Protein AF-A0A5D6Y2F9-F1 (afdb_monomer)

Mean predicted aligned error: 22.06 Å

Foldseek 3Di:
DDPLVVLLVLLVVPVDRALVNLLVSLVVLQVQCLDVVSVVVCLVPPLLSLVVSLVDPNQLVDLSSLLSSLVSLLSQLVPDLVSVLVSLVVPVLVSLLSLLVVLLVDADDPSSLSSNLSSLSNLLSNLVSVVPDPDDPDPPVVVSLLSLLLSLLSQLLDPRHDPVSNVSSLVSNLSSCPPPPVSVVSCVVNCNVVSDLVNDDDRCLSVLVSVLPDPDDDLVQDAQVNLLSLQLVLVVCLVPVNNAVSLVSSLSNLLPDDPVSLVRYDHDCCPRNVVSLLVSCVVPVVPLSSLLSSLQNVLVHLLPDPDQCVVVLSNLLSLLVVLLVCLVDPDPDDPSNVSSVSSLVSQCPHPCSVVSNVVSVCVSVVVSVVVVVVVDDDPDDDDDDDDDDDDDDDDDDDDDDDDDDDDDDDDDDDDDDDDDDDDDDDDDDDDDDDDDDDDDDDDDYDDDDDDDDDDDDDDDDDDDDDDDDDDDDDDDRDDFHDDDDPPDDDDDDDDDDDDDDDDDDDDDDDYDDDDDDDDDDDDDDDDDDDDDPDDDDDPDDDDPPDDPPDDQWDDDDPDDQDPPHDQDKDKTQNGFLAWWRDWDDPDPQEIETETDAQAPALHQPDKHKMKIAQHDDDPQFFDKHKYKDWAHQDQDFCLVVVFAWWKAKPCCCVPVVDGIDGFWDPWDKHFDPAFRDPPDPDPQPPPDDPDDDDDDPDDDDDDDPDGRTGMIIMTMGTHRDNNIMMIIILFDAQAVVNVVVLVVVLCVVCPVNCVQAKDKDFLDADPVRDGQIKIKGARNVFDPVLVQLAAEAEEEEALFQSFRLLLLLQSLLVCLCSDPDLLNLLLRSQHTYIYGNHLANQCSRVNGGADHNLNDRLQQCLVPDDCNSRVSSVSVVVVLVCSCLRHRHLAYEYEGEDGHDAFKEKEAADDPVGGLVLQLVLLVLLCPDPLSVQGYDSVPYYHDDDPSNCRGPQNSSCVPRVASHGIYMYHYSFWHCDDPTRVHGDDSVSSSSSNSSNSVSVLCSQVVDDVLSVVSSVCSPVSVDSSNVVSVVSCVVSPSDDPVSDDPDDDDDDDDDDDDDDDDDDDDDDDDDDDDDDDDDDDDDDDDDDDDDDDDDDDDDDDDDDD

pLDDT: mean 70.21, std 26.74, range [21.03, 98.88]

Solvent-accessible surface area (backbone atoms only — not comparable to full-atom values): 67274 Å² total; per-residue (Å²): 130,54,73,64,56,53,52,49,52,60,57,62,50,68,94,72,58,51,56,73,58,50,33,52,50,37,50,50,53,47,59,47,44,74,42,67,72,50,32,50,49,38,70,73,71,31,56,70,51,56,52,56,48,59,68,36,64,72,33,64,72,32,63,62,35,42,33,38,47,41,53,41,51,45,53,48,44,67,74,34,70,70,52,26,47,49,43,52,75,72,43,51,59,63,51,26,54,49,45,43,50,60,41,71,75,45,80,86,42,78,66,50,60,45,34,37,47,48,22,46,52,46,50,45,60,46,40,64,45,63,78,76,47,98,71,78,69,76,64,75,52,49,60,54,48,54,51,45,51,65,44,31,52,53,51,45,57,38,96,80,55,55,68,81,49,28,53,51,29,50,55,39,47,49,61,61,31,64,96,35,69,69,49,46,53,50,38,60,73,63,52,34,56,63,45,51,61,76,64,64,89,71,67,62,58,63,57,50,55,52,57,57,68,49,96,62,93,54,73,93,67,65,43,40,70,49,52,46,49,51,25,52,44,41,58,57,24,56,83,66,83,51,33,56,63,54,45,56,43,50,46,47,42,58,55,67,54,53,68,70,59,55,69,70,49,60,90,84,53,67,88,48,37,50,61,30,50,49,57,46,42,80,71,47,52,88,41,47,62,40,39,16,53,52,26,42,50,46,35,59,58,49,75,73,53,96,68,71,56,82,82,45,46,72,60,50,30,55,42,40,52,55,50,41,56,46,71,77,39,103,56,80,89,52,80,46,52,52,30,38,50,52,28,51,54,57,42,48,76,38,98,59,17,58,61,52,42,43,75,44,54,30,54,60,46,49,56,49,55,53,48,55,56,67,69,60,69,78,87,79,89,78,88,87,86,84,84,90,78,91,86,78,91,89,84,84,93,88,81,90,80,90,84,88,89,85,89,83,84,85,81,85,76,91,76,86,82,81,89,82,84,90,80,89,81,88,79,89,80,90,86,89,84,89,82,91,83,83,86,90,82,91,84,88,83,89,83,86,88,86,87,87,90,89,86,89,83,85,84,78,90,78,86,85,78,85,83,78,90,88,78,80,87,78,81,85,76,90,83,70,88,83,84,84,81,87,90,77,84,82,82,81,79,84,88,90,87,81,93,87,83,88,83,88,91,88,83,92,84,84,91,80,92,84,92,86,90,87,88,82,91,90,81,86,88,80,92,81,88,79,89,87,88,76,79,85,90,73,100,70,83,78,74,94,78,74,72,79,92,70,67,76,52,86,72,86,73,87,65,71,83,56,90,71,79,74,88,54,74,44,75,39,28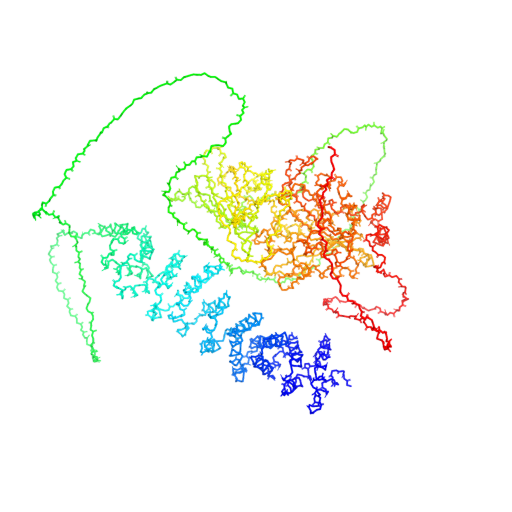,88,32,83,33,20,22,52,67,47,78,42,80,78,46,97,49,30,32,45,30,35,56,48,53,18,56,83,41,99,40,60,25,72,37,39,22,30,40,38,29,58,41,71,70,76,73,100,51,64,37,66,39,37,39,30,37,48,59,25,61,62,98,67,50,39,43,71,72,73,39,51,40,25,36,29,46,55,49,44,31,70,79,67,68,43,62,82,34,78,44,64,45,79,61,43,62,46,79,48,88,53,74,50,87,80,91,65,96,68,96,73,78,95,79,86,81,96,81,79,78,97,83,87,88,76,97,72,80,87,76,77,86,79,75,50,47,23,15,29,40,37,34,29,43,72,48,84,54,51,93,34,44,36,38,39,25,56,47,72,79,70,49,66,66,58,47,50,57,49,53,50,52,49,39,65,73,41,47,92,50,25,75,37,41,48,45,80,46,69,65,41,58,47,96,85,67,46,65,31,45,32,39,41,36,26,46,64,74,55,50,73,67,40,66,52,52,17,32,30,37,38,40,39,17,19,46,35,27,47,22,32,52,10,45,33,18,49,47,21,29,48,57,37,61,75,36,88,49,63,70,26,49,33,49,24,48,40,28,37,33,43,34,30,64,34,56,22,51,62,12,30,45,66,18,14,26,40,31,32,79,71,45,35,55,60,63,54,38,55,73,72,45,41,66,84,73,31,26,53,60,29,44,52,50,49,51,53,50,49,39,41,73,72,44,28,59,52,37,40,38,41,31,33,42,32,61,74,49,64,22,25,31,45,37,38,67,32,51,102,88,47,80,44,65,65,37,51,48,45,51,51,49,34,32,61,36,91,70,19,47,54,41,36,35,63,88,70,36,44,35,79,74,50,81,97,46,60,28,18,54,40,47,35,49,29,68,74,72,63,38,50,38,26,26,33,38,35,30,31,68,36,19,26,76,50,70,95,32,46,79,38,70,59,52,68,63,59,31,14,47,46,15,30,34,59,57,59,34,47,53,57,65,45,40,76,54,68,67,62,48,52,50,47,52,70,44,55,84,41,80,84,59,55,57,12,60,64,46,52,52,39,27,41,76,73,53,55,44,58,84,87,63,75,72,98,82,76,93,79,83,90,77,92,74,87,89,75,90,87,81,93,77,95,75,86,89,83,87,88,84,87,85,85,87,86,89,84,87,87,90,84,85,88,83,90,83,90,84,79,93,78,91,82,89,87,82,88,86,85,90,88,84,80,134

Sequence (1107 aa):
MSSVQVLLSGLQDATRCPVERATAVLEELRALCRHDERRSEVVRSGTDVLLALAARDAVVGDVDALSALLELLLALMLDGPATRARLVQQGVLSVALRALRGGCEQRPSKRRNRLVRLAIDVVDQWSRCVETAGNVVKSESGDQGNAAIGLLLRIAGAAQEDAGVVLHAVEVLGCVIERDASRIATVARADGVAVLLRLLQTSVFRLFVHISHNPVDMPLLVNSETIEGLLALYISAGSMGRSSVLSTDLVRILSSLSRSTIESLSLKDEGNSLPSMFLCLRNHYDNLCFASQVYALLTKYWKEQTKSVHSITGFVGIAVDLLCRCTSSSVSMCDEMVEIYNFVRTVLLSKDGVEVVLSCGGKVLFDHLQAQTATCKPFDSGSGADDEEADADVDGNDDGSDGDGSDVEDDVVDINLELEPLGDGNQETVCDDELELHDEAAAVLQSAHLGDRVKPSPPKTFAVKGWSTNVEFAQYEDREFYFQSPSGIKYPKHPSRSQMGFSDSGDRDDDAAVGLPGKAIPGEPKSHFENLATAPNSSGGPPQNAKPEAYPYYVPEKSGRSECGDDSLTFDSCFESGNLARAVRIGEWEYDLFLRRDFNTTGHMQWFYFAVSNVCARGNSAMKYRFNIVNLCKPDSLFNQGLQPVVYSVRDAYEKRGGWRRSGSEIYYFSNPFPRSTKHGTKAAASNNDTRADAALSGQSQPAPVTETYFTLTFTLAFTSTEDTYLVAHSYPYTLSDHAMHLERIASRLGRRASSVLRRSALCKTLSGKDCELLSISDFAASTQEQKARRAVVISSRVHPGEAQASWVLRGAIDFLVGDSVTARVMRRMFMFQIIPMLNPDGVYYGNSRCSLAACDLNRVWHNPSQTYHPTIFHVKELLRSESSLRGVVFFCDLHGHSRKKNVFVYGCDTKKRPNPRARAFAKIFSMQPTARSFISLPGCSFKVSKSKETTARVVVANELKLAWCFTLEASFCGGSFGALQGMHYNAQHMQQVGSSLCEALLPACVNDESGREKLSALVDDYHVNVAALVDSALRENGVVSDSSGGLGATLEPREVTVDSVSPRTYMLEADGDIRDRAALPRAKMSGKKLRNKKKKGKKKAPAHGP

Radius of gyration: 40.26 Å; Cα contacts (8 Å, |Δi|>4): 1424; chains: 1; bounding box: 116×127×133 Å

Secondary structure (DSSP, 8-state):
--HHHHHHHHHH-TTT--HHHHHHHHHHHHHHTTSHHHHHHHHHHTHHHHHHHHT-HHHHS-HHHHHHHHHHHHHHHHH-HHHHHHHHHTTTHHHHHHHHHHHHHSPP-TTHHHHHHHHHHHHHHHHHHHTS--S--TTHHHHHHHHHHHHHHHHHT-TTS-HHHHHHHHHHHHHHHTT-HHHHHHHHHTTHHHHHHHT-SSSHHHHHHHHTT-SS--TTT-SHHHHHHHHHHHHHHHTTT-HHHHHHHHHHHHHHS-HHHHHH-----HHHHHHHHHHHHHHHTT-HHHHHHHHHHHHHHHHT--S-GGGSHHHHHHHHHHHHHHHTTT-PPPHHHHHHHHHHHHHHTSTTHHHHHIIIIIHHHHHHHHHHHHHS----------------------------------------------------------------------------------------------------------PPP-----PPPP-----------------------------PPPP-------PPP---PPPTT---S--SS-------S-SS-----EEE--STT-B--EEEEEETTEEEEEPPPPTTSS------EEEEE-----TTSPEEEEEEEEEE--S--GGGGT---EEEEHHHHHHS----EE--EEEEEEEEEEEP------TTS--------S------PPPPP---EEEEEEEEEEE--TT--EEEESS----HHHHHHHHHHHHHHHGGGHHHHEEEEEEEE-TTS-EEEEEEES-SSS-HHHHHHPEEEEEEE-SSTT-THHHHHHHHHHHHHTS-SHHHHHHHHHEEEEEES-S-HHHHHTT-SS--TTSS-GGG-TTS--TTT-HHHHHHHHHHHHHHHHT-EEEEEEEEEETT--SEEEE---BTTB--HHHHHHHHHHTTSTTGGGTB-GGG-B-PPPGGGTTSHHHHHHHHH--SEEEEEEEESSBBSSGGGBTPBP-HHHHHHHHHHHHHTHHHHHS-SHHHHHHHHHTTT-TTS-HHHHHHHHHHHTTSS-TTS--------------------------------------------------------------

Structure (mmCIF, N/CA/C/O backbone):
data_AF-A0A5D6Y2F9-F1
#
_entry.id   AF-A0A5D6Y2F9-F1
#
loop_
_atom_site.group_PDB
_atom_site.id
_atom_site.type_symbol
_atom_site.label_atom_id
_atom_site.label_alt_id
_atom_site.label_comp_id
_atom_site.label_asym_id
_atom_site.label_entity_id
_atom_site.label_seq_id
_atom_site.pdbx_PDB_ins_code
_atom_site.Cartn_x
_atom_site.Cartn_y
_atom_site.Cartn_z
_atom_site.occupancy
_atom_site.B_iso_or_equiv
_atom_site.auth_seq_id
_atom_site.auth_comp_id
_atom_site.auth_asym_id
_atom_site.auth_atom_id
_atom_site.pdbx_PDB_model_num
ATOM 1 N N . MET A 1 1 ? -53.464 -14.377 10.190 1.00 47.25 1 MET A N 1
ATOM 2 C CA . MET A 1 1 ? -52.682 -14.194 8.949 1.00 47.25 1 MET A CA 1
ATOM 3 C C . MET A 1 1 ? -51.393 -13.483 9.310 1.00 47.25 1 MET A C 1
ATOM 5 O O . MET A 1 1 ? -51.421 -12.681 10.238 1.00 47.25 1 MET A O 1
ATOM 9 N N . SER A 1 2 ? -50.286 -13.782 8.639 1.00 60.28 2 SER A N 1
ATOM 10 C CA . SER A 1 2 ? -49.042 -13.017 8.789 1.00 60.28 2 SER A CA 1
ATOM 11 C C . SER A 1 2 ? -49.156 -11.637 8.131 1.00 60.28 2 SER A C 1
ATOM 13 O O . SER A 1 2 ? -49.991 -11.435 7.246 1.00 60.28 2 SER A O 1
ATOM 15 N N . SER A 1 3 ? -48.283 -10.695 8.504 1.00 78.50 3 SER A N 1
ATOM 16 C CA . SER A 1 3 ? -48.195 -9.391 7.827 1.00 78.50 3 SER A CA 1
ATOM 17 C C . SER A 1 3 ? -47.926 -9.555 6.325 1.00 78.50 3 SER A C 1
ATOM 19 O O . SER A 1 3 ? -48.533 -8.869 5.510 1.00 78.50 3 SER A O 1
ATOM 21 N N . VAL A 1 4 ? -47.099 -10.540 5.949 1.00 85.06 4 VAL A N 1
ATOM 22 C CA . VAL A 1 4 ? -46.815 -10.894 4.549 1.00 85.06 4 VAL A CA 1
ATOM 23 C C . VAL A 1 4 ? -48.075 -11.371 3.820 1.00 85.06 4 VAL A C 1
ATOM 25 O O . VAL A 1 4 ? -48.357 -10.874 2.735 1.00 85.06 4 VAL A O 1
ATOM 28 N N . GLN A 1 5 ? -48.873 -12.274 4.404 1.00 83.06 5 GLN A N 1
ATOM 29 C CA . GLN A 1 5 ? -50.139 -12.722 3.801 1.00 83.06 5 GLN A CA 1
ATOM 30 C C . GLN A 1 5 ? -51.125 -11.566 3.592 1.00 83.06 5 GLN A C 1
ATOM 32 O O . GLN A 1 5 ? -51.764 -11.493 2.545 1.00 83.06 5 GLN A O 1
ATOM 37 N N . VAL A 1 6 ? -51.236 -10.647 4.559 1.00 84.69 6 VAL A N 1
ATOM 38 C CA . VAL A 1 6 ? -52.109 -9.467 4.441 1.00 84.69 6 VAL A CA 1
ATOM 39 C C . VAL A 1 6 ? -51.646 -8.570 3.290 1.00 84.69 6 VAL A C 1
ATOM 41 O O . VAL A 1 6 ? -52.453 -8.233 2.424 1.00 84.69 6 VAL A O 1
ATOM 44 N N . LEU A 1 7 ? -50.352 -8.249 3.218 1.00 87.31 7 LEU A N 1
ATOM 45 C CA . LEU A 1 7 ? -49.782 -7.420 2.152 1.00 87.31 7 LEU A CA 1
ATOM 46 C C . LEU A 1 7 ? -49.916 -8.069 0.765 1.00 87.31 7 LEU A C 1
ATOM 48 O O . LEU A 1 7 ? -50.358 -7.408 -0.173 1.00 87.31 7 LEU A O 1
ATOM 52 N N . LEU A 1 8 ? -49.630 -9.370 0.640 1.00 86.81 8 LEU A N 1
ATOM 53 C CA . LEU A 1 8 ? -49.815 -10.117 -0.609 1.00 86.81 8 LEU A CA 1
ATOM 54 C C . LEU A 1 8 ? -51.289 -10.160 -1.039 1.00 86.81 8 LEU A C 1
ATOM 56 O O . LEU A 1 8 ? -51.577 -9.916 -2.208 1.00 86.81 8 LEU A O 1
ATOM 60 N N . SER A 1 9 ? -52.235 -10.369 -0.114 1.00 83.38 9 SER A N 1
ATOM 61 C CA . SER A 1 9 ? -53.672 -10.311 -0.434 1.00 83.38 9 SER A CA 1
ATOM 62 C C . SER A 1 9 ? -54.109 -8.920 -0.922 1.00 83.38 9 SER A C 1
ATOM 64 O O . SER A 1 9 ? -54.910 -8.804 -1.848 1.00 83.38 9 SER A O 1
ATOM 66 N N . GLY A 1 10 ? -53.493 -7.856 -0.391 1.00 79.69 10 GLY A N 1
ATOM 67 C CA . GLY A 1 10 ? -53.682 -6.475 -0.847 1.00 79.69 10 GLY A CA 1
ATOM 68 C C . GLY A 1 10 ? -53.092 -6.161 -2.232 1.00 79.69 10 GLY A C 1
ATOM 69 O O . GLY A 1 10 ? -53.429 -5.124 -2.808 1.00 79.69 10 GLY A O 1
ATOM 70 N N . LEU A 1 11 ? -52.246 -7.043 -2.779 1.00 81.38 11 LEU A N 1
ATOM 71 C CA . LEU A 1 11 ? -51.794 -7.015 -4.176 1.00 81.38 11 LEU A CA 1
ATOM 72 C C . LEU A 1 11 ? -52.630 -7.944 -5.078 1.00 81.38 11 LEU A C 1
ATOM 74 O O . LEU A 1 11 ? -52.820 -7.627 -6.251 1.00 81.38 11 LEU A O 1
ATOM 78 N N . GLN A 1 12 ? -53.147 -9.056 -4.539 1.00 74.75 12 GLN A N 1
ATOM 79 C CA . GLN A 1 12 ? -53.994 -10.021 -5.258 1.00 74.75 12 GLN A CA 1
ATOM 80 C C . GLN A 1 12 ? -55.373 -9.463 -5.650 1.00 74.75 12 GLN A C 1
ATOM 82 O O . GLN A 1 12 ? -55.932 -9.912 -6.649 1.00 74.75 12 GLN A O 1
ATOM 87 N N . ASP A 1 13 ? -55.915 -8.479 -4.920 1.00 69.94 13 ASP A N 1
ATOM 88 C CA . ASP A 1 13 ? -57.194 -7.809 -5.232 1.00 69.94 13 ASP A CA 1
ATOM 89 C C . ASP A 1 13 ? -57.047 -6.817 -6.419 1.00 69.94 13 ASP A C 1
ATOM 91 O O . ASP A 1 13 ? -57.173 -5.588 -6.325 1.00 69.94 13 ASP A O 1
ATOM 95 N N . ALA A 1 14 ? -56.660 -7.380 -7.568 1.00 52.47 14 ALA A N 1
ATOM 96 C CA . ALA A 1 14 ? -55.948 -6.700 -8.651 1.00 52.47 14 ALA A CA 1
ATOM 97 C C . ALA A 1 14 ? -56.777 -5.669 -9.440 1.00 52.47 14 ALA A C 1
ATOM 99 O O . ALA A 1 14 ? -56.212 -4.864 -10.188 1.00 52.47 14 ALA A O 1
ATOM 100 N N . THR A 1 15 ? -58.102 -5.654 -9.265 1.00 55.38 15 THR A N 1
ATOM 101 C CA . THR A 1 15 ? -58.998 -4.684 -9.921 1.00 55.38 15 THR A CA 1
ATOM 102 C C . THR A 1 15 ? -59.090 -3.346 -9.184 1.00 55.38 15 THR A C 1
ATOM 104 O O . THR A 1 15 ? -59.564 -2.373 -9.768 1.00 55.38 15 THR A O 1
ATOM 107 N N . ARG A 1 16 ? -58.651 -3.267 -7.915 1.00 59.53 16 ARG A N 1
ATOM 108 C CA . ARG A 1 16 ? -58.912 -2.103 -7.043 1.00 59.53 16 ARG A CA 1
ATOM 109 C C . ARG A 1 16 ? -57.697 -1.485 -6.357 1.00 59.53 16 ARG A C 1
ATOM 111 O O . ARG A 1 16 ? -57.831 -0.389 -5.822 1.00 59.53 16 ARG A O 1
ATOM 118 N N . CYS A 1 17 ? -56.529 -2.128 -6.360 1.00 69.12 17 CYS A N 1
ATOM 119 C CA . CYS A 1 17 ? -55.325 -1.566 -5.737 1.00 69.12 17 CYS A CA 1
ATOM 120 C C . CYS A 1 17 ? -54.669 -0.486 -6.638 1.00 69.12 17 CYS A C 1
ATOM 122 O O . CYS A 1 17 ? -54.209 -0.846 -7.734 1.00 69.12 17 CYS A O 1
ATOM 124 N N . PRO A 1 18 ? -54.618 0.807 -6.223 1.00 80.31 18 PRO A N 1
ATOM 125 C CA . PRO A 1 18 ? -53.967 1.885 -6.981 1.00 80.31 18 PRO A CA 1
ATOM 126 C C . PRO A 1 18 ? -52.449 1.706 -7.062 1.00 80.31 18 PRO A C 1
ATOM 128 O O . PRO A 1 18 ? -51.858 1.005 -6.237 1.00 80.31 18 PRO A O 1
ATOM 131 N N . VAL A 1 19 ? -51.807 2.367 -8.026 1.00 81.62 19 VAL A N 1
ATOM 132 C CA . VAL A 1 19 ? -50.365 2.215 -8.288 1.00 81.62 19 VAL A CA 1
ATOM 133 C C . VAL A 1 19 ? -49.535 2.686 -7.093 1.00 81.62 19 VAL A C 1
ATOM 135 O O . VAL A 1 19 ? -48.638 1.979 -6.655 1.00 81.62 19 VAL A O 1
ATOM 138 N N . GLU A 1 20 ? -49.902 3.811 -6.484 1.00 81.50 20 GLU A N 1
ATOM 139 C CA . GLU A 1 20 ? -49.237 4.386 -5.309 1.00 81.50 20 GLU A CA 1
ATOM 140 C C . GLU A 1 20 ? -49.296 3.438 -4.102 1.00 81.50 20 GLU A C 1
ATOM 142 O O . GLU A 1 20 ? -48.330 3.306 -3.349 1.00 81.50 20 GLU A O 1
ATOM 147 N N . ARG A 1 21 ? -50.426 2.734 -3.940 1.00 82.62 21 ARG A N 1
ATOM 148 C CA . ARG A 1 21 ? -50.607 1.724 -2.890 1.00 82.62 21 ARG A CA 1
ATOM 149 C C . ARG A 1 21 ? -49.807 0.459 -3.193 1.00 82.62 21 ARG A C 1
ATOM 151 O O . ARG A 1 21 ? -49.231 -0.110 -2.272 1.00 82.62 21 ARG A O 1
ATOM 158 N N . ALA A 1 22 ? -49.744 0.038 -4.457 1.00 83.88 22 ALA A N 1
ATOM 159 C CA . ALA A 1 22 ? -48.918 -1.089 -4.872 1.00 83.88 22 ALA A CA 1
ATOM 160 C C . ALA A 1 22 ? -47.425 -0.810 -4.621 1.00 83.88 22 ALA A C 1
ATOM 162 O O . ALA A 1 22 ? -46.757 -1.653 -4.032 1.00 83.88 22 ALA A O 1
ATOM 163 N N . THR A 1 23 ? -46.920 0.382 -4.964 1.00 86.81 23 THR A N 1
ATOM 164 C CA . THR A 1 23 ? -45.532 0.792 -4.681 1.00 86.81 23 THR A CA 1
ATOM 165 C C . THR A 1 23 ? -45.225 0.753 -3.184 1.00 86.81 23 THR A C 1
ATOM 167 O O . THR A 1 23 ? -44.251 0.120 -2.787 1.00 86.81 23 THR A O 1
ATOM 170 N N . ALA A 1 24 ? -46.083 1.339 -2.340 1.00 86.00 24 ALA A N 1
ATOM 171 C CA . ALA A 1 24 ? -45.890 1.320 -0.887 1.00 86.00 24 ALA A CA 1
ATOM 172 C C . ALA A 1 24 ? -45.865 -0.112 -0.311 1.00 86.00 24 ALA A C 1
ATOM 174 O O . ALA A 1 24 ? -45.008 -0.439 0.506 1.00 86.00 24 ALA A O 1
ATOM 175 N N . VAL A 1 25 ? -46.757 -0.994 -0.779 1.00 88.94 25 VAL A N 1
ATOM 176 C CA . VAL A 1 25 ? -46.797 -2.404 -0.350 1.00 88.94 25 VAL A CA 1
ATOM 177 C C . VAL A 1 25 ? -45.575 -3.193 -0.846 1.00 88.94 25 VAL A C 1
ATOM 179 O O . VAL A 1 25 ? -45.096 -4.076 -0.137 1.00 88.94 25 VAL A O 1
ATOM 182 N N . LEU A 1 26 ? -45.022 -2.872 -2.021 1.00 89.88 26 LEU A N 1
ATOM 183 C CA . LEU A 1 26 ? -43.768 -3.462 -2.510 1.00 89.88 26 LEU A CA 1
ATOM 184 C C . LEU A 1 26 ? -42.560 -3.036 -1.663 1.00 89.88 26 LEU A C 1
ATOM 186 O O . LEU A 1 26 ? -41.712 -3.873 -1.348 1.00 89.88 26 LEU A O 1
ATOM 190 N N . GLU A 1 27 ? -42.491 -1.766 -1.255 1.00 87.12 27 GLU A N 1
ATOM 191 C CA . GLU A 1 27 ? -41.458 -1.275 -0.333 1.00 87.12 27 GLU A CA 1
ATOM 192 C C . GLU A 1 27 ? -41.575 -1.927 1.057 1.00 87.12 27 GLU A C 1
ATOM 194 O O . GLU A 1 27 ? -40.562 -2.338 1.628 1.00 87.12 27 GLU A O 1
ATOM 199 N N . GLU A 1 28 ? -42.795 -2.107 1.574 1.00 89.12 28 GLU A N 1
ATOM 200 C CA . GLU A 1 28 ? -43.051 -2.778 2.856 1.00 89.12 28 GLU A CA 1
ATOM 201 C C . GLU A 1 28 ? -42.705 -4.278 2.810 1.00 89.12 28 GLU A C 1
ATOM 203 O O . GLU A 1 28 ? -41.994 -4.780 3.683 1.00 89.12 28 GLU A O 1
ATOM 208 N N . LEU A 1 29 ? -43.107 -4.996 1.752 1.00 89.31 29 LEU A N 1
ATOM 209 C CA . LEU A 1 29 ? -42.711 -6.393 1.528 1.00 89.31 29 LEU A CA 1
ATOM 210 C C . LEU A 1 29 ? -41.187 -6.540 1.428 1.00 89.31 29 LEU A C 1
ATOM 212 O O . LEU A 1 29 ? -40.617 -7.462 2.010 1.00 89.31 29 LEU A O 1
ATOM 216 N N . ARG A 1 30 ? -40.504 -5.608 0.754 1.00 86.88 30 ARG A N 1
ATOM 217 C CA . ARG A 1 30 ? -39.036 -5.578 0.682 1.00 86.88 30 ARG A CA 1
ATOM 218 C C . ARG A 1 30 ? -38.386 -5.328 2.045 1.00 86.88 30 ARG A C 1
ATOM 220 O O . ARG A 1 30 ? -37.353 -5.933 2.328 1.00 86.88 30 ARG A O 1
ATOM 227 N N . ALA A 1 31 ? -38.969 -4.476 2.889 1.00 85.25 31 ALA A N 1
ATOM 228 C CA . ALA A 1 31 ? -38.494 -4.273 4.256 1.00 85.25 31 ALA A CA 1
ATOM 229 C C . ALA A 1 31 ? -38.658 -5.548 5.105 1.00 85.25 31 ALA A C 1
ATOM 231 O O . ALA A 1 31 ? -37.717 -5.948 5.789 1.00 85.25 31 ALA A O 1
ATOM 232 N N . LEU A 1 32 ? -39.799 -6.239 4.995 1.00 85.56 32 LEU A N 1
ATOM 233 C CA . LEU A 1 32 ? -40.046 -7.515 5.679 1.00 85.56 32 LEU A CA 1
ATOM 234 C C . LEU A 1 32 ? -39.096 -8.633 5.216 1.00 85.56 32 LEU A C 1
ATOM 236 O O . LEU A 1 32 ? -38.643 -9.418 6.046 1.00 85.56 32 LEU A O 1
ATOM 240 N N . CYS A 1 33 ? -38.720 -8.667 3.933 1.00 84.25 33 CYS A N 1
ATOM 241 C CA . CYS A 1 33 ? -37.737 -9.605 3.368 1.00 84.25 33 CYS A CA 1
ATOM 242 C C . CYS A 1 33 ? -36.308 -9.482 3.943 1.00 84.25 33 CYS A C 1
ATOM 244 O O . CYS A 1 33 ? -35.433 -10.263 3.556 1.00 84.25 33 CYS A O 1
ATOM 246 N N . ARG A 1 34 ? -36.047 -8.557 4.880 1.00 81.12 34 ARG A N 1
ATOM 247 C CA . ARG A 1 34 ? -34.828 -8.582 5.708 1.00 81.12 34 ARG A CA 1
ATOM 248 C C . ARG A 1 34 ? -34.782 -9.792 6.643 1.00 81.12 34 ARG A C 1
ATOM 250 O O . ARG A 1 34 ? -33.698 -10.311 6.866 1.00 81.12 34 ARG A O 1
ATOM 257 N N . HIS A 1 35 ? -35.927 -10.272 7.131 1.00 83.81 35 HIS A N 1
ATOM 258 C CA . HIS A 1 35 ? -36.003 -11.446 8.004 1.00 83.81 35 HIS A CA 1
ATOM 259 C C . HIS A 1 35 ? -36.216 -12.724 7.182 1.00 83.81 35 HIS A C 1
ATOM 261 O O . HIS A 1 35 ? -37.152 -12.795 6.381 1.00 83.81 35 HIS A O 1
ATOM 267 N N . ASP A 1 36 ? -35.393 -13.748 7.407 1.00 78.25 36 ASP A N 1
ATOM 268 C CA . ASP A 1 36 ? -35.360 -14.961 6.575 1.00 78.25 36 ASP A CA 1
ATOM 269 C C . ASP A 1 36 ? -36.684 -15.748 6.579 1.00 78.25 36 ASP A C 1
ATOM 271 O O . ASP A 1 36 ? -37.114 -16.221 5.526 1.00 78.25 36 ASP A O 1
ATOM 275 N N . GLU A 1 37 ? -37.407 -15.811 7.707 1.00 82.06 37 GLU A N 1
ATOM 276 C CA . GLU A 1 37 ? -38.756 -16.406 7.759 1.00 82.06 37 GLU A CA 1
ATOM 277 C C . GLU A 1 37 ? -39.746 -15.685 6.829 1.00 82.06 37 GLU A C 1
ATOM 279 O O . GLU A 1 37 ? -40.529 -16.315 6.116 1.00 82.06 37 GLU A O 1
ATOM 284 N N . ARG A 1 38 ? -39.707 -14.346 6.814 1.00 84.88 38 ARG A N 1
ATOM 285 C CA . ARG A 1 38 ? -40.611 -13.509 6.009 1.00 84.88 38 ARG A CA 1
ATOM 286 C C . ARG A 1 38 ? -40.233 -13.535 4.539 1.00 84.88 38 ARG A C 1
ATOM 288 O O . ARG A 1 38 ? -41.122 -13.616 3.694 1.00 84.88 38 ARG A O 1
ATOM 295 N N . ARG A 1 39 ? -38.935 -13.550 4.230 1.00 85.69 39 ARG A N 1
ATOM 296 C CA . ARG A 1 39 ? -38.444 -13.762 2.865 1.00 85.69 39 ARG A CA 1
ATOM 297 C C . ARG A 1 39 ? -38.876 -15.135 2.346 1.00 85.69 39 ARG A C 1
ATOM 299 O O . ARG A 1 39 ? -39.470 -15.208 1.276 1.00 85.69 39 ARG A O 1
ATOM 306 N N . SER A 1 40 ? -38.710 -16.190 3.145 1.00 84.00 40 SER A N 1
ATOM 307 C CA . SER A 1 40 ? -39.185 -17.547 2.833 1.00 84.00 40 SER A CA 1
ATOM 308 C C . SER A 1 40 ? -40.701 -17.599 2.606 1.00 84.00 40 SER A C 1
ATOM 310 O O . SER A 1 40 ? -41.178 -18.271 1.692 1.00 84.00 40 SER A O 1
ATOM 312 N N . GLU A 1 41 ? -41.481 -16.851 3.391 1.00 84.75 41 GLU A N 1
ATOM 313 C CA . GLU A 1 41 ? -42.934 -16.740 3.234 1.00 84.75 41 GLU A CA 1
ATOM 314 C C . GLU A 1 41 ? -43.338 -16.069 1.903 1.00 84.75 41 GLU A C 1
ATOM 316 O O . GLU A 1 41 ? -44.264 -16.549 1.232 1.00 84.75 41 GLU A O 1
ATOM 321 N N . VAL A 1 42 ? -42.602 -15.032 1.477 1.00 87.25 42 VAL A N 1
ATOM 322 C CA . VAL A 1 42 ? -42.740 -14.384 0.157 1.00 87.25 42 VAL A CA 1
ATOM 323 C C . VAL A 1 42 ? -42.293 -15.318 -0.978 1.00 87.25 42 VAL A C 1
ATOM 325 O O . VAL A 1 42 ? -43.013 -15.446 -1.964 1.00 87.25 42 VAL A O 1
ATOM 328 N N . VAL A 1 43 ? -41.182 -16.049 -0.835 1.00 84.38 43 VAL A N 1
ATOM 329 C CA . VAL A 1 43 ? -40.722 -17.056 -1.820 1.00 84.38 43 VAL A CA 1
ATOM 330 C C . VAL A 1 43 ? -41.725 -18.207 -1.988 1.00 84.38 43 VAL A C 1
ATOM 332 O O . VAL A 1 43 ? -41.849 -18.774 -3.076 1.00 84.38 43 VAL A O 1
ATOM 335 N N . ARG A 1 44 ? -42.450 -18.572 -0.923 1.00 83.12 44 ARG A N 1
ATOM 336 C CA . ARG A 1 44 ? -43.433 -19.669 -0.931 1.00 83.12 44 ARG A CA 1
ATOM 337 C C . ARG A 1 44 ? -44.825 -19.257 -1.431 1.00 83.12 44 ARG A C 1
ATOM 339 O O . ARG A 1 44 ? -45.568 -20.132 -1.859 1.00 83.12 44 ARG A O 1
ATOM 346 N N . SER A 1 45 ? -45.203 -17.978 -1.333 1.00 81.75 45 SER A N 1
ATOM 347 C CA . SER A 1 45 ? -46.606 -17.544 -1.543 1.00 81.75 45 SER A CA 1
ATOM 348 C C . SER A 1 45 ? -46.786 -16.265 -2.366 1.00 81.75 45 SER A C 1
ATOM 350 O O . SER A 1 45 ? -47.919 -15.891 -2.656 1.00 81.75 45 SER A O 1
ATOM 352 N N . GLY A 1 46 ? -45.704 -15.544 -2.664 1.00 83.81 46 GLY A N 1
ATOM 353 C CA . GLY A 1 46 ? -45.750 -14.190 -3.216 1.00 83.81 46 GLY A CA 1
ATOM 354 C C . GLY A 1 46 ? -45.174 -14.037 -4.620 1.00 83.81 46 GLY A C 1
ATOM 355 O O . GLY A 1 46 ? -45.496 -13.050 -5.270 1.00 83.81 46 GLY A O 1
ATOM 356 N N . THR A 1 47 ? -44.367 -14.976 -5.123 1.00 85.88 47 THR A N 1
ATOM 357 C CA . THR A 1 47 ? -43.720 -14.832 -6.443 1.00 85.88 47 THR A CA 1
ATOM 358 C C . THR A 1 47 ? -44.748 -14.712 -7.571 1.00 85.88 47 THR A C 1
ATOM 360 O O . THR A 1 47 ? -44.684 -13.762 -8.349 1.00 85.88 47 THR A O 1
ATOM 363 N N . ASP A 1 48 ? -45.768 -15.572 -7.574 1.00 85.94 48 ASP A N 1
ATOM 364 C CA . ASP A 1 48 ? -46.881 -15.532 -8.533 1.00 85.94 48 ASP A CA 1
ATOM 365 C C . ASP A 1 48 ? -47.652 -14.203 -8.459 1.00 85.94 48 ASP A C 1
ATOM 367 O O . ASP A 1 48 ? -48.031 -13.633 -9.479 1.00 85.94 48 ASP A O 1
ATOM 371 N N . VAL A 1 49 ? -47.837 -13.664 -7.246 1.00 87.31 49 VAL A N 1
ATOM 372 C CA . VAL A 1 49 ? -48.524 -12.383 -7.003 1.00 87.31 49 VAL A CA 1
ATOM 373 C C . VAL A 1 49 ? -47.711 -11.212 -7.546 1.00 87.31 49 VAL A C 1
ATOM 375 O O . VAL A 1 49 ? -48.267 -10.318 -8.178 1.00 87.31 49 VAL A O 1
ATOM 378 N N . LEU A 1 50 ? -46.394 -11.216 -7.332 1.00 89.19 50 LEU A N 1
ATOM 379 C CA . LEU A 1 50 ? -45.481 -10.185 -7.825 1.00 89.19 50 LEU A CA 1
ATOM 380 C C . LEU A 1 50 ? -45.380 -10.206 -9.358 1.00 89.19 50 LEU A C 1
ATOM 382 O O . LEU A 1 50 ? -45.331 -9.149 -9.984 1.00 89.19 50 LEU A O 1
ATOM 386 N N . LEU A 1 51 ? -45.408 -11.389 -9.974 1.00 86.44 51 LEU A N 1
ATOM 387 C CA . LEU A 1 51 ? -45.362 -11.548 -11.429 1.00 86.44 51 LEU A CA 1
ATOM 388 C C . LEU A 1 51 ? -46.718 -11.233 -12.092 1.00 86.44 51 LEU A C 1
ATOM 390 O O . LEU A 1 51 ? -46.746 -10.579 -13.134 1.00 86.44 51 LEU A O 1
ATOM 394 N N . ALA A 1 52 ? -47.843 -11.566 -11.452 1.00 84.38 52 ALA A N 1
ATOM 395 C CA . ALA A 1 52 ? -49.171 -11.112 -11.873 1.00 84.38 52 ALA A CA 1
ATOM 396 C C . ALA A 1 52 ? -49.338 -9.587 -11.719 1.00 84.38 52 ALA A C 1
ATOM 398 O O . ALA A 1 52 ? -49.881 -8.925 -12.603 1.00 84.38 52 ALA A O 1
ATOM 399 N N . LEU A 1 53 ? -48.804 -8.993 -10.643 1.00 85.75 53 LEU A N 1
ATOM 400 C CA . LEU A 1 53 ? -48.731 -7.539 -10.478 1.00 85.75 53 LEU A CA 1
ATOM 401 C C . LEU A 1 53 ? -47.893 -6.902 -11.598 1.00 85.75 53 LEU A C 1
ATOM 403 O O . LEU A 1 53 ? -48.302 -5.887 -12.163 1.00 85.75 53 LEU A O 1
ATOM 407 N N . ALA A 1 54 ? -46.773 -7.533 -11.970 1.00 83.44 54 ALA A N 1
ATOM 408 C CA . ALA A 1 54 ? -45.930 -7.111 -13.085 1.00 83.44 54 ALA A CA 1
ATOM 409 C C . ALA A 1 54 ? -46.641 -7.156 -14.446 1.00 83.44 54 ALA A C 1
ATOM 411 O O . ALA A 1 54 ? -46.153 -6.541 -15.391 1.00 83.44 54 ALA A O 1
ATOM 412 N N . ALA A 1 55 ? -47.746 -7.890 -14.598 1.00 81.62 55 ALA A N 1
ATOM 413 C CA . ALA A 1 55 ? -48.512 -7.963 -15.843 1.00 81.62 55 ALA A CA 1
ATOM 414 C C . ALA A 1 55 ? -49.495 -6.788 -16.037 1.00 81.62 55 ALA A C 1
ATOM 416 O O . ALA A 1 55 ? -50.058 -6.648 -17.118 1.00 81.62 55 ALA A O 1
ATOM 417 N N . ARG A 1 56 ? -49.704 -5.929 -15.026 1.00 81.38 56 ARG A N 1
ATOM 418 C CA . ARG A 1 56 ? -50.649 -4.797 -15.094 1.00 81.38 56 ARG A CA 1
ATOM 419 C C . ARG A 1 56 ? -50.004 -3.578 -15.759 1.00 81.38 56 ARG A C 1
ATOM 421 O O . ARG A 1 56 ? -49.062 -3.014 -15.203 1.00 81.38 56 ARG A O 1
ATOM 428 N N . ASP A 1 57 ? -50.573 -3.086 -16.860 1.00 76.44 57 ASP A N 1
ATOM 429 C CA . ASP A 1 57 ? -50.061 -1.905 -17.586 1.00 76.44 57 ASP A CA 1
ATOM 430 C C . ASP A 1 57 ? -49.894 -0.663 -16.697 1.00 76.44 57 ASP A C 1
ATOM 432 O O . ASP A 1 57 ? -48.920 0.070 -16.830 1.00 76.44 57 ASP A O 1
ATOM 436 N N . ALA A 1 58 ? -50.790 -0.458 -15.725 1.00 76.25 58 ALA A N 1
ATOM 437 C CA . ALA A 1 58 ? -50.695 0.646 -14.765 1.00 76.25 58 ALA A CA 1
ATOM 438 C C . ALA A 1 58 ? -49.455 0.565 -13.846 1.00 76.25 58 ALA A C 1
ATOM 440 O O . ALA A 1 58 ? -48.966 1.593 -13.391 1.00 76.25 58 ALA A O 1
ATOM 441 N N . VAL A 1 59 ? -48.938 -0.641 -13.579 1.00 77.94 59 VAL A N 1
ATOM 442 C CA . VAL A 1 59 ? -47.704 -0.866 -12.802 1.00 77.94 59 VAL A CA 1
ATOM 443 C C . VAL A 1 59 ? -46.476 -0.778 -13.708 1.00 77.94 59 VAL A C 1
ATOM 445 O O . VAL A 1 59 ? -45.464 -0.219 -13.306 1.00 77.94 59 VAL A O 1
ATOM 448 N N . VAL A 1 60 ? -46.568 -1.281 -14.945 1.00 72.38 60 VAL A N 1
ATOM 449 C CA . VAL A 1 60 ? -45.492 -1.189 -15.951 1.00 72.38 60 VAL A CA 1
ATOM 450 C C . VAL A 1 60 ? -45.263 0.260 -16.405 1.00 72.38 60 VAL A C 1
ATOM 452 O O . VAL A 1 60 ? -44.132 0.650 -16.687 1.00 72.38 60 VAL A O 1
ATOM 455 N N . GLY A 1 61 ? -46.328 1.064 -16.457 1.00 75.00 61 GLY A N 1
ATOM 456 C CA . GLY A 1 61 ? -46.295 2.470 -16.850 1.00 75.00 61 GLY A CA 1
ATOM 457 C C . GLY A 1 61 ? -45.708 3.420 -15.802 1.00 75.00 61 GLY A C 1
ATOM 458 O O . GLY A 1 61 ? -45.257 4.502 -16.182 1.00 75.00 61 GLY A O 1
ATOM 459 N N . ASP A 1 62 ? -45.661 3.042 -14.515 1.00 85.81 62 ASP A N 1
ATOM 460 C CA . ASP A 1 62 ? -44.968 3.839 -13.498 1.00 85.81 62 ASP A CA 1
ATOM 461 C C . ASP A 1 62 ? -43.570 3.306 -13.160 1.00 85.81 62 ASP A C 1
ATOM 463 O O . ASP A 1 62 ? -43.356 2.155 -12.779 1.00 85.81 62 ASP A O 1
ATOM 467 N N . VAL A 1 63 ? -42.600 4.213 -13.250 1.00 85.56 63 VAL A N 1
ATOM 468 C CA . VAL A 1 63 ? -41.175 3.903 -13.119 1.00 85.56 63 VAL A CA 1
ATOM 469 C C . VAL A 1 63 ? -40.777 3.570 -11.676 1.00 85.56 63 VAL A C 1
ATOM 471 O O . VAL A 1 63 ? -39.836 2.796 -11.503 1.00 85.56 63 VAL A O 1
ATOM 474 N N . ASP A 1 64 ? -41.459 4.087 -10.645 1.00 85.38 64 ASP A N 1
ATOM 475 C CA . ASP A 1 64 ? -41.134 3.739 -9.250 1.00 85.38 64 ASP A CA 1
ATOM 476 C C . ASP A 1 64 ? -41.809 2.427 -8.840 1.00 85.38 64 ASP A C 1
ATOM 478 O O . ASP A 1 64 ? -41.143 1.583 -8.244 1.00 85.38 64 ASP A O 1
ATOM 482 N N . ALA A 1 65 ? -43.068 2.202 -9.237 1.00 86.31 65 ALA A N 1
ATOM 483 C CA . ALA A 1 65 ? -43.758 0.926 -9.024 1.00 86.31 65 ALA A CA 1
ATOM 484 C C . ALA A 1 65 ? -42.980 -0.249 -9.644 1.00 86.31 65 ALA A C 1
ATOM 486 O O . ALA A 1 65 ? -42.679 -1.236 -8.965 1.00 86.31 65 ALA A O 1
ATOM 487 N N . LEU A 1 66 ? -42.570 -0.114 -10.911 1.00 89.25 66 LEU A N 1
ATOM 488 C CA . LEU A 1 66 ? -41.780 -1.129 -11.607 1.00 89.25 66 LEU A CA 1
ATOM 489 C C . LEU A 1 66 ? -40.346 -1.248 -11.053 1.00 89.25 66 LEU A C 1
ATOM 491 O O . LEU A 1 66 ? -39.799 -2.350 -11.017 1.00 89.25 66 LEU A O 1
ATOM 495 N N . SER A 1 67 ? -39.744 -0.155 -10.560 1.00 90.94 67 SER A N 1
ATOM 496 C CA . SER A 1 67 ? -38.432 -0.214 -9.893 1.00 90.94 67 SER A CA 1
ATOM 497 C C . SER A 1 67 ? -38.491 -0.948 -8.552 1.00 90.94 67 SER A C 1
ATOM 499 O O . SER A 1 67 ? -37.639 -1.794 -8.296 1.00 90.94 67 SER A O 1
ATOM 501 N N . ALA A 1 68 ? -39.482 -0.655 -7.702 1.00 89.31 68 ALA A N 1
ATOM 502 C CA . ALA A 1 68 ? -39.662 -1.321 -6.411 1.00 89.31 68 ALA A CA 1
ATOM 503 C C . ALA A 1 68 ? -39.928 -2.825 -6.594 1.00 89.31 68 ALA A C 1
ATOM 505 O O . ALA A 1 68 ? -39.384 -3.653 -5.861 1.00 89.31 68 ALA A O 1
ATOM 506 N N . LEU A 1 69 ? -40.700 -3.178 -7.628 1.00 91.81 69 LEU A N 1
ATOM 507 C CA . LEU A 1 69 ? -40.965 -4.557 -8.023 1.00 91.81 69 LEU A CA 1
ATOM 508 C C . LEU A 1 69 ? -39.695 -5.288 -8.484 1.00 91.81 69 LEU A C 1
ATOM 510 O O . LEU A 1 69 ? -39.424 -6.388 -8.004 1.00 91.81 69 LEU A O 1
ATOM 514 N N . LEU A 1 70 ? -38.884 -4.676 -9.355 1.00 93.44 70 LEU A N 1
ATOM 515 C CA . LEU A 1 70 ? -37.605 -5.254 -9.788 1.00 93.44 70 LEU A CA 1
ATOM 516 C C . LEU A 1 70 ? -36.594 -5.370 -8.639 1.00 93.44 70 LEU A C 1
ATOM 518 O O . LEU A 1 70 ? -35.901 -6.377 -8.559 1.00 93.44 70 LEU A O 1
ATOM 522 N N . GLU A 1 71 ? -36.532 -4.406 -7.717 1.00 92.19 71 GLU A N 1
ATOM 523 C CA . GLU A 1 71 ? -35.669 -4.501 -6.530 1.00 92.19 71 GLU A CA 1
ATOM 524 C C . GLU A 1 71 ? -36.067 -5.643 -5.588 1.00 92.19 71 GLU A C 1
ATOM 526 O O . GLU A 1 71 ? -35.190 -6.292 -5.016 1.00 92.19 71 GLU A O 1
ATOM 531 N N . LEU A 1 72 ? -37.369 -5.897 -5.423 1.00 92.31 72 LEU A N 1
ATOM 532 C CA . LEU A 1 72 ? -37.861 -7.030 -4.642 1.00 92.31 72 LEU A CA 1
ATOM 533 C C . LEU A 1 72 ? -37.562 -8.357 -5.355 1.00 92.31 72 LEU A C 1
ATOM 535 O O . LEU A 1 72 ? -36.993 -9.256 -4.743 1.00 92.31 72 LEU A O 1
ATOM 539 N N . LEU A 1 73 ? -37.865 -8.468 -6.652 1.00 92.25 73 LEU A N 1
ATOM 540 C CA . LEU A 1 73 ? -37.582 -9.670 -7.448 1.00 92.25 73 LEU A CA 1
ATOM 541 C C . LEU A 1 73 ? -36.078 -9.995 -7.484 1.00 92.25 73 LEU A C 1
ATOM 543 O O . LEU A 1 73 ? -35.702 -11.146 -7.268 1.00 92.25 73 LEU A O 1
ATOM 547 N N . LEU A 1 74 ? -35.214 -8.992 -7.669 1.00 92.50 74 LEU A N 1
ATOM 548 C CA . LEU A 1 74 ? -33.758 -9.156 -7.654 1.00 92.50 74 LEU A CA 1
ATOM 549 C C . LEU A 1 74 ? -33.247 -9.620 -6.281 1.00 92.50 74 LEU A C 1
ATOM 551 O O . LEU A 1 74 ? -32.420 -10.527 -6.217 1.00 92.50 74 LEU A O 1
ATOM 555 N N . ALA A 1 75 ? -33.773 -9.067 -5.181 1.00 88.25 75 ALA A N 1
ATOM 556 C CA . ALA A 1 75 ? -33.428 -9.524 -3.833 1.00 88.25 75 ALA A CA 1
ATOM 557 C C . ALA A 1 75 ? -33.803 -11.002 -3.606 1.00 88.25 75 ALA A C 1
ATOM 559 O O . ALA A 1 75 ? -33.022 -11.748 -3.020 1.00 88.25 75 ALA A O 1
ATOM 560 N N . LEU A 1 76 ? -34.950 -11.453 -4.128 1.00 89.62 76 LEU A N 1
ATOM 561 C CA . LEU A 1 76 ? -35.355 -12.863 -4.074 1.00 89.62 76 LEU A CA 1
ATOM 562 C C . LEU A 1 76 ? -34.499 -13.759 -4.997 1.00 89.62 76 LEU A C 1
ATOM 564 O O . LEU A 1 76 ? -34.196 -14.891 -4.638 1.00 89.62 76 LEU A O 1
ATOM 568 N N . MET A 1 77 ? -34.035 -13.270 -6.153 1.00 88.75 77 MET A N 1
ATOM 569 C CA . MET A 1 77 ? -33.091 -14.009 -7.015 1.00 88.75 77 MET A CA 1
ATOM 570 C C . MET A 1 77 ? -31.687 -14.154 -6.396 1.00 88.75 77 MET A C 1
ATOM 572 O O . MET A 1 77 ? -30.937 -15.059 -6.777 1.00 88.75 77 MET A O 1
ATOM 576 N N . LEU A 1 78 ? -31.314 -13.286 -5.454 1.00 85.50 78 LEU A N 1
ATOM 577 C CA . LEU A 1 78 ? -30.041 -13.346 -4.725 1.00 85.50 78 LEU A CA 1
ATOM 578 C C . LEU A 1 78 ? -30.085 -14.258 -3.484 1.00 85.50 78 LEU A C 1
ATOM 580 O O . LEU A 1 78 ? -29.029 -14.695 -3.041 1.00 85.50 78 LEU A O 1
ATOM 584 N N . ASP A 1 79 ? -31.276 -14.590 -2.979 1.00 83.06 79 ASP A N 1
ATOM 585 C CA . ASP A 1 79 ? -31.497 -15.439 -1.794 1.00 83.06 79 ASP A CA 1
ATOM 586 C C . ASP A 1 79 ? -30.963 -16.877 -1.956 1.00 83.06 79 ASP A C 1
ATOM 588 O O . ASP A 1 79 ? -30.410 -17.459 -1.026 1.00 83.06 79 ASP A O 1
ATOM 592 N N . GLY A 1 80 ? -31.063 -17.452 -3.160 1.00 80.50 80 GLY A N 1
ATOM 593 C CA . GLY A 1 80 ? -30.470 -18.757 -3.450 1.00 80.50 80 GLY A CA 1
ATOM 594 C C . GLY A 1 80 ? -30.766 -19.289 -4.856 1.00 80.50 80 GLY A C 1
ATOM 595 O O . GLY A 1 80 ? -31.709 -18.833 -5.512 1.00 80.50 80 GLY A O 1
ATOM 596 N N . PRO A 1 81 ? -29.996 -20.286 -5.338 1.00 76.44 81 PRO A N 1
ATOM 597 C CA . PRO A 1 81 ? -30.132 -20.816 -6.697 1.00 76.44 81 PRO A CA 1
ATOM 598 C C . PRO A 1 81 ? -31.500 -21.469 -6.951 1.00 76.44 81 PRO A C 1
ATOM 600 O O . PRO A 1 81 ? -32.049 -21.320 -8.037 1.00 76.44 81 PRO A O 1
ATOM 603 N N . ALA A 1 82 ? -32.104 -22.119 -5.949 1.00 79.69 82 ALA A N 1
ATOM 604 C CA . ALA A 1 82 ? -33.441 -22.707 -6.075 1.00 79.69 82 ALA A CA 1
ATOM 605 C C . ALA A 1 82 ? -34.548 -21.639 -6.216 1.00 79.69 82 ALA A C 1
ATOM 607 O O . ALA A 1 82 ? -35.445 -21.780 -7.050 1.00 79.69 82 ALA A O 1
ATOM 608 N N . THR A 1 83 ? -34.466 -20.547 -5.446 1.00 83.12 83 THR A N 1
ATOM 609 C CA . THR A 1 83 ? -35.380 -19.395 -5.546 1.00 83.12 83 THR A CA 1
ATOM 610 C C . THR A 1 83 ? -35.234 -18.698 -6.901 1.00 83.12 83 THR A C 1
ATOM 612 O O . THR A 1 83 ? -36.228 -18.391 -7.560 1.00 83.12 83 THR A O 1
ATOM 615 N N . ARG A 1 84 ? -33.991 -18.526 -7.366 1.00 85.62 84 ARG A N 1
ATOM 616 C CA . ARG A 1 84 ? -33.661 -17.977 -8.686 1.00 85.62 84 ARG A CA 1
ATOM 617 C C . ARG A 1 84 ? -34.213 -18.829 -9.827 1.00 85.62 84 ARG A C 1
ATOM 619 O O . ARG A 1 84 ? -34.893 -18.286 -10.692 1.00 85.62 84 ARG A O 1
ATOM 626 N N . ALA A 1 85 ? -33.988 -20.143 -9.799 1.00 80.50 85 ALA A N 1
ATOM 627 C CA . ALA A 1 85 ? -34.497 -21.073 -10.806 1.00 80.50 85 ALA A CA 1
ATOM 628 C C . ALA A 1 85 ? -36.028 -21.038 -10.894 1.00 80.50 85 ALA A C 1
ATOM 630 O O . ALA A 1 85 ? -36.569 -20.965 -11.996 1.00 80.50 85 ALA A O 1
ATOM 631 N N . ARG A 1 86 ? -36.722 -20.980 -9.747 1.00 81.81 86 ARG A N 1
ATOM 632 C CA . ARG A 1 86 ? -38.180 -20.799 -9.699 1.00 81.81 86 ARG A CA 1
ATOM 633 C C . ARG A 1 86 ? -38.613 -19.491 -10.364 1.00 81.81 86 ARG A C 1
ATOM 635 O O . ARG A 1 86 ? -39.468 -19.522 -11.237 1.00 81.81 86 ARG A O 1
ATOM 642 N N . LEU A 1 87 ? -38.012 -18.355 -10.003 1.00 85.19 87 LEU A N 1
ATOM 643 C CA . LEU A 1 87 ? -38.359 -17.052 -10.591 1.00 85.19 87 LEU A CA 1
ATOM 644 C C . LEU A 1 87 ? -38.069 -16.988 -12.101 1.00 85.19 87 LEU A C 1
ATOM 646 O O . LEU A 1 87 ? -38.842 -16.394 -12.852 1.00 85.19 87 LEU A O 1
ATOM 650 N N . VAL A 1 88 ? -36.997 -17.638 -12.563 1.00 83.69 88 VAL A N 1
ATOM 651 C CA . VAL A 1 88 ? -36.687 -17.785 -13.993 1.00 83.69 88 VAL A CA 1
ATOM 652 C C . VAL A 1 88 ? -37.738 -18.636 -14.711 1.00 83.69 88 VAL A C 1
ATOM 654 O O . VAL A 1 88 ? -38.251 -18.198 -15.737 1.00 83.69 88 VAL A O 1
ATOM 657 N N . GLN A 1 89 ? -38.119 -19.790 -14.155 1.00 81.12 89 GLN A N 1
ATOM 658 C CA . GLN A 1 89 ? -39.184 -20.649 -14.697 1.00 81.12 89 GLN A CA 1
ATOM 659 C C . GLN A 1 89 ? -40.562 -19.966 -14.691 1.00 81.12 89 GLN A C 1
ATOM 661 O O . GLN A 1 89 ? -41.357 -20.192 -15.594 1.00 81.12 89 GLN A O 1
ATOM 666 N N . GLN A 1 90 ? -40.830 -19.093 -13.716 1.00 82.50 90 GLN A N 1
ATOM 667 C CA . GLN A 1 90 ? -42.049 -18.278 -13.643 1.00 82.50 90 GLN A CA 1
ATOM 668 C C . GLN A 1 90 ? -42.000 -17.021 -14.540 1.00 82.50 90 GLN A C 1
ATOM 670 O O . GLN A 1 90 ? -42.924 -16.211 -14.525 1.00 82.50 90 GLN A O 1
ATOM 675 N N . GLY A 1 91 ? -40.946 -16.840 -15.347 1.00 84.25 91 GLY A N 1
ATOM 676 C CA . GLY A 1 91 ? -40.901 -15.809 -16.384 1.00 84.25 91 GLY A CA 1
ATOM 677 C C . GLY A 1 91 ? -40.479 -14.413 -15.914 1.00 84.25 91 GLY A C 1
ATOM 678 O O . GLY A 1 91 ? -40.846 -13.430 -16.561 1.00 84.25 91 GLY A O 1
ATOM 679 N N . VAL A 1 92 ? -39.682 -14.286 -14.841 1.00 88.44 92 VAL A N 1
ATOM 680 C CA . VAL A 1 92 ? -39.172 -12.984 -14.342 1.00 88.44 92 VAL A CA 1
ATOM 681 C C . VAL A 1 92 ? -38.455 -12.152 -15.421 1.00 88.44 92 VAL A C 1
ATOM 683 O O . VAL A 1 92 ? -38.553 -10.923 -15.429 1.00 88.44 92 VAL A O 1
ATOM 686 N N . LEU A 1 93 ? -37.813 -12.808 -16.397 1.00 88.88 93 LEU A N 1
ATOM 687 C CA . LEU A 1 93 ? -37.179 -12.153 -17.545 1.00 88.88 93 LEU A CA 1
ATOM 688 C C . LEU A 1 93 ? -38.176 -11.314 -18.366 1.00 88.88 93 LEU A C 1
ATOM 690 O O . LEU A 1 93 ? -37.826 -10.229 -18.825 1.00 88.88 93 LEU A O 1
ATOM 694 N N . SER A 1 94 ? -39.440 -11.736 -18.480 1.00 88.38 94 SER A N 1
ATOM 695 C CA . SER A 1 94 ? -40.487 -10.968 -19.171 1.00 88.38 94 SER A CA 1
ATOM 696 C C . SER A 1 94 ? -40.767 -9.605 -18.519 1.00 88.38 94 SER A C 1
ATOM 698 O O . SER A 1 94 ? -41.207 -8.674 -19.198 1.00 88.38 94 SER A O 1
ATOM 700 N N . VAL A 1 95 ? -40.509 -9.460 -17.213 1.00 89.50 95 VAL A N 1
ATOM 701 C CA . VAL A 1 95 ? -40.636 -8.192 -16.476 1.00 89.50 95 VAL A CA 1
ATOM 702 C C . VAL A 1 95 ? -39.465 -7.276 -16.822 1.00 89.50 95 VAL A C 1
ATOM 704 O O . VAL A 1 95 ? -39.676 -6.129 -17.219 1.00 89.50 95 VAL A O 1
ATOM 707 N N . ALA A 1 96 ? -38.239 -7.806 -16.765 1.00 92.00 96 ALA A N 1
ATOM 708 C CA . ALA A 1 96 ? -37.033 -7.078 -17.146 1.00 92.00 96 ALA A CA 1
ATOM 709 C C . ALA A 1 96 ? -37.083 -6.619 -18.614 1.00 92.00 96 ALA A C 1
ATOM 711 O O . ALA A 1 96 ? -36.872 -5.443 -18.892 1.00 92.00 96 ALA A O 1
ATOM 712 N N . LEU A 1 97 ? -37.465 -7.492 -19.552 1.00 91.50 97 LEU A N 1
ATOM 713 C CA . LEU A 1 97 ? -37.601 -7.152 -20.975 1.00 91.50 97 LEU A CA 1
ATOM 714 C C . LEU A 1 97 ? -38.585 -6.000 -21.229 1.00 91.50 97 LEU A C 1
ATOM 716 O O . LEU A 1 97 ? -38.342 -5.174 -22.110 1.00 91.50 97 LEU A O 1
ATOM 720 N N . ARG A 1 98 ? -39.681 -5.911 -20.465 1.00 87.88 98 ARG A N 1
ATOM 721 C CA . ARG A 1 98 ? -40.652 -4.809 -20.583 1.00 87.88 98 ARG A CA 1
ATOM 722 C C . ARG A 1 98 ? -40.123 -3.510 -19.972 1.00 87.88 98 ARG A C 1
ATOM 724 O O . ARG A 1 98 ? -40.254 -2.463 -20.602 1.00 87.88 98 ARG A O 1
ATOM 731 N N . ALA A 1 99 ? -39.427 -3.584 -18.836 1.00 89.50 99 ALA A N 1
ATOM 732 C CA . ALA A 1 99 ? -38.709 -2.445 -18.260 1.00 89.50 99 ALA A CA 1
ATOM 733 C C . ALA A 1 99 ? -37.603 -1.908 -19.195 1.00 89.50 99 ALA A C 1
ATOM 735 O O . ALA A 1 99 ? -37.449 -0.694 -19.328 1.00 89.50 99 ALA A O 1
ATOM 736 N N . LEU A 1 100 ? -36.877 -2.787 -19.898 1.00 90.88 100 LEU A N 1
ATOM 737 C CA . LEU A 1 100 ? -35.884 -2.400 -20.907 1.00 90.88 100 LEU A CA 1
ATOM 738 C C . LEU A 1 100 ? -36.533 -1.751 -22.140 1.00 90.88 100 LEU A C 1
ATOM 740 O O . LEU A 1 100 ? -36.024 -0.734 -22.604 1.00 90.88 100 LEU A O 1
ATOM 744 N N . ARG A 1 101 ? -37.661 -2.276 -22.648 1.00 89.25 101 ARG A N 1
ATOM 745 C CA . ARG A 1 101 ? -38.404 -1.677 -23.782 1.00 89.25 101 ARG A CA 1
ATOM 746 C C . ARG A 1 101 ? -38.890 -0.261 -23.464 1.00 89.25 101 ARG A C 1
ATOM 748 O O . ARG A 1 101 ? -38.455 0.680 -24.120 1.00 89.25 101 ARG A O 1
ATOM 755 N N . GLY A 1 102 ? -39.675 -0.093 -22.395 1.00 82.88 102 GLY A N 1
ATOM 756 C CA . GLY A 1 102 ? -40.126 1.234 -21.952 1.00 82.88 102 GLY A CA 1
ATOM 757 C C . GLY A 1 102 ? -38.961 2.158 -21.571 1.00 82.88 102 GLY A C 1
ATOM 758 O O . GLY A 1 102 ? -39.018 3.367 -21.785 1.00 82.88 102 GLY A O 1
ATOM 759 N N . GLY A 1 103 ? -37.854 1.589 -21.084 1.00 78.38 103 GLY A N 1
ATOM 760 C CA . GLY A 1 103 ? -36.594 2.297 -20.884 1.00 78.38 103 GLY A CA 1
ATOM 761 C C . GLY A 1 103 ? -35.988 2.844 -22.181 1.00 78.38 103 GLY A C 1
ATOM 762 O O . GLY A 1 103 ? -35.544 3.990 -22.188 1.00 78.38 103 GLY A O 1
ATOM 763 N N . CYS A 1 104 ? -35.977 2.081 -23.277 1.00 77.31 104 CYS A N 1
ATOM 764 C CA . CYS A 1 104 ? -35.455 2.522 -24.580 1.00 77.31 104 CYS A CA 1
ATOM 765 C C . CYS A 1 104 ? -36.276 3.668 -25.197 1.00 77.31 104 CYS A C 1
ATOM 767 O O . CYS A 1 104 ? -35.722 4.517 -25.889 1.00 77.31 104 CYS A O 1
ATOM 769 N N . GLU A 1 105 ? -37.584 3.694 -24.948 1.00 76.56 105 GLU A N 1
ATOM 770 C CA . GLU A 1 105 ? -38.519 4.679 -25.512 1.00 76.56 105 GLU A CA 1
ATOM 771 C C . GLU A 1 105 ? -38.525 6.015 -24.740 1.00 76.56 105 GLU A C 1
ATOM 773 O O . GLU A 1 105 ? -38.894 7.061 -25.278 1.00 76.56 105 GLU A O 1
ATOM 778 N N . GLN A 1 106 ? -38.083 6.011 -23.477 1.00 76.75 106 GLN A N 1
ATOM 779 C CA . GLN A 1 106 ? -38.034 7.195 -22.616 1.00 76.75 106 GLN A CA 1
ATOM 780 C C . GLN A 1 106 ? -36.680 7.918 -22.663 1.00 76.75 106 GLN A C 1
ATOM 782 O O . GLN A 1 106 ? -35.614 7.304 -22.618 1.00 76.75 106 GLN A O 1
ATOM 787 N N . ARG A 1 107 ? -36.713 9.260 -22.641 1.00 77.19 107 ARG A N 1
ATOM 788 C CA . ARG A 1 107 ? -35.494 10.083 -22.542 1.00 77.19 107 ARG A CA 1
ATOM 789 C C . ARG A 1 107 ? -34.712 9.786 -21.243 1.00 77.19 107 ARG A C 1
ATOM 791 O O . ARG A 1 107 ? -35.339 9.626 -20.189 1.00 77.19 107 ARG A O 1
ATOM 798 N N . PRO A 1 108 ? -33.363 9.794 -21.276 1.00 80.56 108 PRO A N 1
ATOM 799 C CA . PRO A 1 108 ? -32.527 9.556 -20.100 1.00 80.56 108 PRO A CA 1
ATOM 800 C C . PRO A 1 108 ? -32.885 10.460 -18.915 1.00 80.56 108 PRO A C 1
ATOM 802 O O . PRO A 1 108 ? -32.990 11.681 -19.035 1.00 80.56 108 PRO A O 1
ATOM 805 N N . SER A 1 109 ? -33.061 9.856 -17.741 1.00 85.44 109 SER A N 1
ATOM 806 C CA . SER A 1 109 ? -33.356 10.563 -16.491 1.00 85.44 109 SER A CA 1
ATOM 807 C C . SER A 1 109 ? -32.928 9.719 -15.294 1.00 85.44 109 SER A C 1
ATOM 809 O O . SER A 1 109 ? -32.815 8.503 -15.402 1.00 85.44 109 SER A O 1
ATOM 811 N N . LYS A 1 110 ? -32.727 10.322 -14.114 1.00 79.38 110 LYS A N 1
ATOM 812 C CA . LYS A 1 110 ? -32.288 9.567 -12.922 1.00 79.38 110 LYS A CA 1
ATOM 813 C C . LYS A 1 110 ? -33.259 8.444 -12.515 1.00 79.38 110 LYS A C 1
ATOM 815 O O . LYS A 1 110 ? -32.796 7.395 -12.084 1.00 79.38 110 LYS A O 1
ATOM 820 N N . ARG A 1 111 ? -34.574 8.656 -12.679 1.00 83.44 111 ARG A N 1
ATOM 821 C CA . ARG A 1 111 ? -35.637 7.671 -12.386 1.00 83.44 111 ARG A CA 1
ATOM 822 C C . ARG A 1 111 ? -35.544 6.490 -13.366 1.00 83.44 111 ARG A C 1
ATOM 824 O O . ARG A 1 111 ? -35.356 5.350 -12.957 1.00 83.44 111 ARG A O 1
ATOM 831 N N . ARG A 1 112 ? -35.530 6.781 -14.672 1.00 89.31 112 ARG A N 1
ATOM 832 C CA . ARG A 1 112 ? -35.417 5.780 -15.748 1.00 89.31 112 ARG A CA 1
ATOM 833 C C . ARG A 1 112 ? -34.071 5.038 -15.736 1.00 89.31 112 ARG A C 1
ATOM 835 O O . ARG A 1 112 ? -34.042 3.826 -15.897 1.00 89.31 112 ARG A O 1
ATOM 842 N N . ASN A 1 113 ? -32.955 5.722 -15.486 1.00 88.88 113 ASN A N 1
ATOM 843 C CA . ASN A 1 113 ? -31.614 5.115 -15.467 1.00 88.88 113 ASN A CA 1
ATOM 844 C C . ASN A 1 113 ? -31.365 4.250 -14.213 1.00 88.88 113 ASN A C 1
ATOM 846 O O . ASN A 1 113 ? -30.363 3.535 -14.153 1.00 88.88 113 ASN A O 1
ATOM 850 N N . ARG A 1 114 ? -32.252 4.321 -13.209 1.00 88.88 114 ARG A N 1
ATOM 851 C CA . ARG A 1 114 ? -32.337 3.367 -12.095 1.00 88.88 114 ARG A CA 1
ATOM 852 C C . ARG A 1 114 ? -33.111 2.122 -12.530 1.00 88.88 114 ARG A C 1
ATOM 854 O O . ARG A 1 114 ? -32.569 1.028 -12.426 1.00 88.88 114 ARG A O 1
ATOM 861 N N . LEU A 1 115 ? -34.308 2.308 -13.097 1.00 91.25 115 LEU A N 1
ATOM 862 C CA . LEU A 1 115 ? -35.142 1.228 -13.641 1.00 91.25 115 LEU A CA 1
ATOM 863 C C . LEU A 1 115 ? -34.372 0.346 -14.639 1.00 91.25 115 LEU A C 1
ATOM 865 O O . LEU A 1 115 ? -34.373 -0.874 -14.513 1.00 91.25 115 LEU A O 1
ATOM 869 N N . VAL A 1 116 ? -33.678 0.958 -15.606 1.00 91.62 116 VAL A N 1
ATOM 870 C CA . VAL A 1 116 ? -32.934 0.220 -16.641 1.00 91.62 116 VAL A CA 1
ATOM 871 C C . VAL A 1 116 ? -31.766 -0.575 -16.050 1.00 91.62 116 VAL A C 1
ATOM 873 O O . VAL A 1 116 ? -31.561 -1.709 -16.464 1.00 91.62 116 VAL A O 1
ATOM 876 N N . ARG A 1 117 ? -31.043 -0.051 -15.046 1.00 91.69 117 ARG A N 1
ATOM 877 C CA . ARG A 1 117 ? -29.984 -0.820 -14.362 1.00 91.69 117 ARG A CA 1
ATOM 878 C C . ARG A 1 117 ? -30.553 -2.039 -13.637 1.00 91.69 117 ARG A C 1
ATOM 880 O O . ARG A 1 117 ? -30.082 -3.136 -13.891 1.00 91.69 117 ARG A O 1
ATOM 887 N N . LEU A 1 118 ? -31.628 -1.864 -12.867 1.00 93.31 118 LEU A N 1
ATOM 888 C CA . LEU A 1 118 ? -32.318 -2.963 -12.176 1.00 93.31 118 LEU A CA 1
ATOM 889 C C . LEU A 1 118 ? -32.830 -4.042 -13.145 1.00 93.31 118 LEU A C 1
ATOM 891 O O . LEU A 1 118 ? -32.788 -5.231 -12.840 1.00 93.31 118 LEU A O 1
ATOM 895 N N . ALA A 1 119 ? -33.295 -3.642 -14.330 1.00 94.12 119 ALA A N 1
ATOM 896 C CA . ALA A 1 119 ? -33.704 -4.579 -15.369 1.00 94.12 119 ALA A CA 1
ATOM 897 C C . ALA A 1 119 ? -32.507 -5.325 -15.994 1.00 94.12 119 ALA A C 1
ATOM 899 O O . ALA A 1 119 ? -32.612 -6.521 -16.251 1.00 94.12 119 ALA A O 1
ATOM 900 N N . ILE A 1 120 ? -31.362 -4.656 -16.186 1.00 93.81 120 ILE A N 1
ATOM 901 C CA . ILE A 1 120 ? -30.100 -5.291 -16.606 1.00 93.81 120 ILE A CA 1
ATOM 902 C C . ILE A 1 120 ? -29.599 -6.275 -15.526 1.00 93.81 120 ILE A C 1
ATOM 904 O O . ILE A 1 120 ? -29.211 -7.391 -15.863 1.00 93.81 120 ILE A O 1
ATOM 908 N N . ASP A 1 121 ? -29.686 -5.923 -14.239 1.00 92.88 121 ASP A N 1
ATOM 909 C CA . ASP A 1 121 ? -29.299 -6.795 -13.116 1.00 92.88 121 ASP A CA 1
ATOM 910 C C . ASP A 1 121 ? -30.124 -8.098 -13.087 1.00 92.88 121 ASP A C 1
ATOM 912 O O . ASP A 1 121 ? -29.592 -9.183 -12.852 1.00 92.88 121 ASP A O 1
ATOM 916 N N . VAL A 1 122 ? -31.428 -8.025 -13.384 1.00 91.94 122 VAL A N 1
ATOM 917 C CA . VAL A 1 122 ? -32.293 -9.215 -13.498 1.00 91.94 122 VAL A CA 1
ATOM 918 C C . VAL A 1 122 ? -31.943 -10.068 -14.728 1.00 91.94 122 VAL A C 1
ATOM 920 O O . VAL A 1 122 ? -32.053 -11.292 -14.659 1.00 91.94 122 VAL A O 1
ATOM 923 N N . VAL A 1 123 ? -31.470 -9.471 -15.829 1.00 91.50 123 VAL A N 1
ATOM 924 C CA . VAL A 1 123 ? -30.967 -10.217 -17.003 1.00 91.50 123 VAL A CA 1
ATOM 925 C C . VAL A 1 123 ? -29.649 -10.943 -16.686 1.00 91.50 123 VAL A C 1
ATOM 927 O O . VAL A 1 123 ? -29.485 -12.098 -17.076 1.00 91.50 123 VAL A O 1
ATOM 930 N N . ASP A 1 124 ? -28.747 -10.322 -15.925 1.00 89.38 124 ASP A N 1
ATOM 931 C CA . ASP A 1 124 ? -27.511 -10.949 -15.433 1.00 89.38 124 ASP A CA 1
ATOM 932 C C . ASP A 1 124 ? -27.788 -12.120 -14.474 1.00 89.38 124 ASP A C 1
ATOM 934 O O . ASP A 1 124 ? -27.218 -13.203 -14.613 1.00 89.38 124 ASP A O 1
ATOM 938 N N . GLN A 1 125 ? -28.713 -11.953 -13.524 1.00 87.38 125 GLN A N 1
ATOM 939 C CA . GLN A 1 125 ? -29.098 -13.056 -12.640 1.00 87.38 125 GLN A CA 1
ATOM 940 C C . GLN A 1 125 ? -29.913 -14.141 -13.369 1.00 87.38 125 GLN A C 1
ATOM 942 O O . GLN A 1 125 ? -29.917 -15.289 -12.923 1.00 87.38 125 GLN A O 1
ATOM 947 N N . TRP A 1 126 ? -30.561 -13.826 -14.498 1.00 88.25 126 TRP A N 1
ATOM 948 C CA . TRP A 1 126 ? -31.161 -14.826 -15.384 1.00 88.25 126 TRP A CA 1
ATOM 949 C C . TRP A 1 126 ? -30.104 -15.659 -16.121 1.00 88.25 126 TRP A C 1
ATOM 951 O O . TRP A 1 126 ? -30.207 -16.886 -16.093 1.00 88.25 126 TRP A O 1
ATOM 961 N N . SER A 1 127 ? -29.081 -15.050 -16.741 1.00 81.44 127 SER A N 1
ATOM 962 C CA . SER A 1 127 ? -28.112 -15.815 -17.547 1.00 81.44 127 SER A CA 1
ATOM 963 C C . SER A 1 127 ? -27.339 -16.826 -16.695 1.00 81.44 127 SER A C 1
ATOM 965 O O . SER A 1 127 ? -27.333 -18.015 -17.013 1.00 81.44 127 SER A O 1
ATOM 967 N N . ARG A 1 128 ? -26.854 -16.393 -15.523 1.00 78.25 128 ARG A N 1
ATOM 968 C CA . ARG A 1 128 ? -26.206 -17.237 -14.496 1.00 78.25 128 ARG A CA 1
ATOM 969 C C . ARG A 1 128 ? -27.100 -18.354 -13.941 1.00 78.25 128 ARG A C 1
ATOM 971 O O . ARG A 1 128 ? -26.629 -19.263 -13.262 1.00 78.25 128 ARG A O 1
ATOM 978 N N . CYS A 1 129 ? -28.415 -18.287 -14.153 1.00 72.75 129 CYS A N 1
ATOM 979 C CA . CYS A 1 129 ? -29.329 -19.342 -13.722 1.00 72.75 129 CYS A CA 1
ATOM 980 C C . CYS A 1 129 ? -29.349 -20.531 -14.695 1.00 72.75 129 CYS A C 1
ATOM 982 O O . CYS A 1 129 ? -29.578 -21.660 -14.263 1.00 72.75 129 CYS A O 1
ATOM 984 N N . VAL A 1 130 ? -29.085 -20.294 -15.985 1.00 58.59 130 VAL A N 1
ATOM 985 C CA . VAL A 1 130 ? -29.069 -21.335 -17.032 1.00 58.59 130 VAL A CA 1
ATOM 986 C C . VAL A 1 130 ? -27.925 -22.335 -16.806 1.00 58.59 130 VAL A C 1
ATOM 988 O O . VAL A 1 130 ? -28.048 -23.505 -17.151 1.00 58.59 130 VAL A O 1
ATOM 991 N N . GLU A 1 131 ? -26.845 -21.900 -16.156 1.00 53.12 131 GLU A N 1
ATOM 992 C CA . GLU A 1 131 ? -25.630 -22.688 -15.905 1.00 53.12 131 GLU A CA 1
ATOM 993 C C . GLU A 1 131 ? -25.784 -23.778 -14.828 1.00 53.12 131 GLU A C 1
ATOM 995 O O . GLU A 1 131 ? -24.997 -24.722 -14.787 1.00 53.12 131 GLU A O 1
ATOM 1000 N N . THR A 1 132 ? -26.765 -23.655 -13.923 1.00 47.31 132 THR A N 1
ATOM 1001 C CA . THR A 1 132 ? -26.826 -24.470 -12.685 1.00 47.31 132 THR A CA 1
ATOM 1002 C C . THR A 1 132 ? -27.842 -25.611 -12.713 1.00 47.31 132 THR A C 1
ATOM 1004 O O . THR A 1 132 ? -27.828 -26.462 -11.824 1.00 47.31 132 THR A O 1
ATOM 1007 N N . ALA A 1 133 ? -28.697 -25.674 -13.736 1.00 47.12 133 ALA A N 1
ATOM 1008 C CA . ALA A 1 133 ? -29.686 -26.732 -13.911 1.00 47.12 133 ALA A CA 1
ATOM 1009 C C . ALA A 1 133 ? -29.486 -27.419 -15.269 1.00 47.12 133 ALA A C 1
ATOM 1011 O O . ALA A 1 133 ? -29.921 -26.911 -16.298 1.00 47.12 133 ALA A O 1
ATOM 1012 N N . GLY A 1 134 ? -28.885 -28.616 -15.269 1.00 45.25 134 GLY A N 1
ATOM 1013 C CA . GLY A 1 134 ? -28.591 -29.393 -16.488 1.00 45.25 134 GLY A CA 1
ATOM 1014 C C . GLY A 1 134 ? -29.809 -29.811 -17.332 1.00 45.25 134 GLY A C 1
ATOM 1015 O O . GLY A 1 134 ? -29.638 -30.377 -18.408 1.00 45.25 134 GLY A O 1
ATOM 1016 N N . ASN A 1 135 ? -31.030 -29.505 -16.881 1.00 42.38 135 ASN A N 1
ATOM 1017 C CA . ASN A 1 135 ? -32.276 -29.732 -17.606 1.00 42.38 135 ASN A CA 1
ATOM 1018 C C . ASN A 1 135 ? -32.833 -28.430 -18.204 1.00 42.38 135 ASN A C 1
ATOM 1020 O O . ASN A 1 135 ? -33.655 -27.744 -17.603 1.00 42.38 135 ASN A O 1
ATOM 1024 N N . VAL A 1 136 ? -32.416 -28.158 -19.442 1.00 46.78 136 VAL A N 1
ATOM 1025 C CA . VAL A 1 136 ? -33.324 -27.895 -20.577 1.00 46.78 136 VAL A CA 1
ATOM 1026 C C . VAL A 1 136 ? -34.582 -27.061 -20.250 1.00 46.78 136 VAL A C 1
ATOM 1028 O O . VAL A 1 136 ? -35.677 -27.590 -20.091 1.00 46.78 136 VAL A O 1
ATOM 1031 N N . VAL A 1 137 ? -34.453 -25.731 -20.297 1.00 48.94 137 VAL A N 1
ATOM 1032 C CA . VAL A 1 137 ? -35.585 -24.793 -20.491 1.00 48.94 137 VAL A CA 1
ATOM 1033 C C . VAL A 1 137 ? -35.513 -24.244 -21.928 1.00 48.94 137 VAL A C 1
ATOM 1035 O O . VAL A 1 137 ? -35.303 -23.055 -22.149 1.00 48.94 137 VAL A O 1
ATOM 1038 N N . LYS A 1 138 ? -35.548 -25.138 -22.930 1.00 48.03 138 LYS A N 1
ATOM 1039 C CA . LYS A 1 138 ? -35.039 -24.857 -24.295 1.00 48.03 138 LYS A CA 1
ATOM 1040 C C . LYS A 1 138 ? -35.986 -24.152 -25.281 1.00 48.03 138 LYS A C 1
ATOM 1042 O O . LYS A 1 138 ? -35.507 -23.779 -26.344 1.00 48.03 138 LYS A O 1
ATOM 1047 N N . SER A 1 139 ? -37.271 -23.961 -24.977 1.00 46.00 139 SER A N 1
ATOM 1048 C CA . SER A 1 139 ? -38.203 -23.247 -25.871 1.00 46.00 139 SER A CA 1
ATOM 1049 C C . SER A 1 139 ? -38.255 -21.744 -25.565 1.00 46.00 139 SER A C 1
ATOM 1051 O O . SER A 1 139 ? -37.526 -20.959 -26.165 1.00 46.00 139 SER A O 1
ATOM 1053 N N . GLU A 1 140 ? -39.066 -21.326 -24.591 1.00 47.34 140 GLU A N 1
ATOM 1054 C CA . GLU A 1 140 ? -39.401 -19.908 -24.372 1.00 47.34 140 GLU A CA 1
ATOM 1055 C C . GLU A 1 140 ? -38.216 -19.033 -23.923 1.00 47.34 140 GLU A C 1
ATOM 1057 O O . GLU A 1 140 ? -38.219 -17.820 -24.141 1.00 47.34 140 GLU A O 1
ATOM 1062 N N . SER A 1 141 ? -37.179 -19.625 -23.316 1.00 57.38 141 SER A N 1
ATOM 1063 C CA . SER A 1 141 ? -36.005 -18.866 -22.860 1.00 57.38 141 SER A CA 1
ATOM 1064 C C . SER A 1 141 ? -35.101 -18.396 -24.006 1.00 57.38 141 SER A C 1
ATOM 1066 O O . SER A 1 141 ? -34.392 -17.402 -23.843 1.00 57.38 141 SER A O 1
ATOM 1068 N N . GLY A 1 142 ? -35.147 -19.063 -25.168 1.00 66.12 142 GLY A N 1
ATOM 1069 C CA . GLY A 1 142 ? -34.333 -18.721 -26.336 1.00 66.12 142 GLY A CA 1
ATOM 1070 C C . GLY A 1 142 ? -34.734 -17.375 -26.934 1.00 66.12 142 GLY A C 1
ATOM 1071 O O . GLY A 1 142 ? -33.911 -16.465 -27.031 1.00 66.12 142 GLY A O 1
ATOM 1072 N N . ASP A 1 143 ? -36.018 -17.205 -27.248 1.00 72.69 143 ASP A N 1
ATOM 1073 C CA . ASP A 1 143 ? -36.536 -15.963 -27.834 1.00 72.69 143 ASP A CA 1
ATOM 1074 C C . ASP A 1 143 ? -36.506 -14.793 -26.850 1.00 72.69 143 ASP A C 1
ATOM 1076 O O . ASP A 1 143 ? -36.181 -13.667 -27.234 1.00 72.69 143 ASP A O 1
ATOM 1080 N N . GLN A 1 144 ? -36.755 -15.043 -25.560 1.00 79.94 144 GLN A N 1
ATOM 1081 C CA . GLN A 1 144 ? -36.585 -14.019 -24.528 1.00 79.94 144 GLN A CA 1
ATOM 1082 C C . GLN A 1 144 ? -35.104 -13.625 -24.348 1.00 79.94 144 GLN A C 1
ATOM 1084 O O . GLN A 1 144 ? -34.809 -12.443 -24.167 1.00 79.94 144 GLN A O 1
ATOM 1089 N N . GLY A 1 145 ? -34.166 -14.569 -24.480 1.00 79.69 145 GLY A N 1
ATOM 1090 C CA . GLY A 1 145 ? -32.723 -14.303 -24.498 1.00 79.69 145 GLY A CA 1
ATOM 1091 C C . GLY A 1 145 ? -32.276 -13.499 -25.724 1.00 79.69 145 GLY A C 1
ATOM 1092 O O . GLY A 1 145 ? -31.582 -12.492 -25.584 1.00 79.69 145 GLY A O 1
ATOM 1093 N N . ASN A 1 146 ? -32.742 -13.869 -26.919 1.00 82.56 146 ASN A N 1
ATOM 1094 C CA . ASN A 1 146 ? -32.517 -13.111 -28.154 1.00 82.56 146 ASN A CA 1
ATOM 1095 C C . ASN A 1 146 ? -33.108 -11.688 -28.056 1.00 82.56 146 ASN A C 1
ATOM 1097 O O . ASN A 1 146 ? -32.471 -10.715 -28.464 1.00 82.56 146 ASN A O 1
ATOM 1101 N N . ALA A 1 147 ? -34.287 -11.536 -27.443 1.00 85.31 147 ALA A N 1
ATOM 1102 C CA . ALA A 1 147 ? -34.889 -10.233 -27.170 1.00 85.31 147 ALA A CA 1
ATOM 1103 C C . ALA A 1 147 ? -34.093 -9.410 -26.140 1.00 85.31 147 ALA A C 1
ATOM 1105 O O . ALA A 1 147 ? -34.024 -8.188 -26.282 1.00 85.31 147 ALA A O 1
ATOM 1106 N N . ALA A 1 148 ? -33.471 -10.047 -25.139 1.00 87.25 148 ALA A N 1
ATOM 1107 C CA . ALA A 1 148 ? -32.574 -9.379 -24.194 1.00 87.25 148 ALA A CA 1
ATOM 1108 C C . ALA A 1 148 ? -31.329 -8.845 -24.916 1.00 87.25 148 ALA A C 1
ATOM 1110 O O . ALA A 1 148 ? -31.036 -7.655 -24.819 1.00 87.25 148 ALA A O 1
ATOM 1111 N N . ILE A 1 149 ? -30.666 -9.681 -25.722 1.00 85.81 149 ILE A N 1
ATOM 1112 C CA . ILE A 1 149 ? -29.523 -9.300 -26.571 1.00 85.81 149 ILE A CA 1
ATOM 1113 C C . ILE A 1 149 ? -29.880 -8.097 -27.457 1.00 85.81 149 ILE A C 1
ATOM 1115 O O . ILE A 1 149 ? -29.197 -7.073 -27.427 1.00 85.81 149 ILE A O 1
ATOM 1119 N N . GLY A 1 150 ? -31.002 -8.175 -28.177 1.00 85.56 150 GLY A N 1
ATOM 1120 C CA . GLY A 1 150 ? -31.489 -7.108 -29.055 1.00 85.56 150 GLY A CA 1
ATOM 1121 C C . GLY A 1 150 ? -31.985 -5.842 -28.339 1.00 85.56 150 GLY A C 1
ATOM 1122 O O . GLY A 1 150 ? -32.295 -4.856 -29.009 1.00 85.56 150 GLY A O 1
ATOM 1123 N N . LEU A 1 151 ? -32.093 -5.834 -27.006 1.00 89.06 151 LEU A N 1
ATOM 1124 C CA . LEU A 1 151 ? -32.358 -4.634 -26.197 1.00 89.06 151 LEU A CA 1
ATOM 1125 C C . LEU A 1 151 ? -31.069 -4.082 -25.582 1.00 89.06 151 LEU A C 1
ATOM 1127 O O . LEU A 1 151 ? -30.845 -2.877 -25.656 1.00 89.06 151 LEU A O 1
ATOM 1131 N N . LEU A 1 152 ? -30.186 -4.943 -25.069 1.00 88.19 152 LEU A N 1
ATOM 1132 C CA . LEU A 1 152 ? -28.862 -4.556 -24.573 1.00 88.19 152 LEU A CA 1
ATOM 1133 C C . LEU A 1 152 ? -28.023 -3.895 -25.678 1.00 88.19 152 LEU A C 1
ATOM 1135 O O . LEU A 1 152 ? -27.448 -2.838 -25.440 1.00 88.19 152 LEU A O 1
ATOM 1139 N N . LEU A 1 153 ? -28.033 -4.436 -26.904 1.00 82.69 153 LEU A N 1
ATOM 1140 C CA . LEU A 1 153 ? -27.380 -3.819 -28.068 1.00 82.69 153 LEU A CA 1
ATOM 1141 C C . LEU A 1 153 ? -27.976 -2.448 -28.434 1.00 82.69 153 LEU A C 1
ATOM 1143 O O . LEU A 1 153 ? -27.231 -1.534 -28.782 1.00 82.69 153 LEU A O 1
ATOM 1147 N N . ARG A 1 154 ? -29.300 -2.264 -28.315 1.00 85.00 154 ARG A N 1
ATOM 1148 C CA . ARG A 1 154 ? -29.952 -0.964 -28.573 1.00 85.00 154 ARG A CA 1
ATOM 1149 C C . ARG A 1 154 ? -29.636 0.077 -27.501 1.00 85.00 154 ARG A C 1
ATOM 1151 O O . ARG A 1 154 ? -29.403 1.229 -27.848 1.00 85.00 154 ARG A O 1
ATOM 1158 N N . ILE A 1 155 ? -29.588 -0.322 -26.230 1.00 84.56 155 ILE A N 1
ATOM 1159 C CA . ILE A 1 155 ? -29.164 0.544 -25.118 1.00 84.56 155 ILE A CA 1
ATOM 1160 C C . ILE A 1 155 ? -27.687 0.918 -25.279 1.00 84.56 155 ILE A C 1
ATOM 1162 O O . ILE A 1 155 ? -27.331 2.084 -25.137 1.00 84.56 155 ILE A O 1
ATOM 1166 N N . ALA A 1 156 ? -26.836 -0.047 -25.635 1.00 78.75 156 ALA A N 1
ATOM 1167 C CA . ALA A 1 156 ? -25.421 0.188 -25.884 1.00 78.75 156 ALA A CA 1
ATOM 1168 C C . ALA A 1 156 ? -25.196 1.180 -27.039 1.00 78.75 156 ALA A C 1
ATOM 1170 O O . ALA A 1 156 ? -24.455 2.144 -26.880 1.00 78.75 156 ALA A O 1
ATOM 1171 N N . GLY A 1 157 ? -25.858 0.974 -28.183 1.00 71.94 157 GLY A N 1
ATOM 1172 C CA . GLY A 1 157 ? -25.713 1.806 -29.384 1.00 71.94 157 GLY A CA 1
ATOM 1173 C C . GLY A 1 157 ? -26.408 3.174 -29.344 1.00 71.94 157 GLY A C 1
ATOM 1174 O O . GLY A 1 157 ? -26.312 3.931 -30.311 1.00 71.94 157 GLY A O 1
ATOM 1175 N N . ALA A 1 158 ? -27.123 3.518 -28.270 1.00 78.56 158 ALA A N 1
ATOM 1176 C CA . ALA A 1 158 ? -27.878 4.764 -28.184 1.00 78.56 158 ALA A CA 1
ATOM 1177 C C . ALA A 1 158 ? -26.971 5.972 -27.866 1.00 78.56 158 ALA A C 1
ATOM 1179 O O . ALA A 1 158 ? -26.627 6.235 -26.717 1.00 78.56 158 ALA A O 1
ATOM 1180 N N . ALA A 1 159 ? -26.656 6.789 -28.877 1.00 64.88 159 ALA A N 1
ATOM 1181 C CA . ALA A 1 159 ? -25.737 7.941 -28.792 1.00 64.88 159 ALA A CA 1
ATOM 1182 C C . ALA A 1 159 ? -26.155 9.111 -27.857 1.00 64.88 159 ALA A C 1
ATOM 1184 O O . ALA A 1 159 ? -25.514 10.164 -27.846 1.00 64.88 159 ALA A O 1
ATOM 1185 N N . GLN A 1 160 ? -27.242 8.972 -27.095 1.00 73.88 160 GLN A N 1
ATOM 1186 C CA . GLN A 1 160 ? -27.694 9.921 -26.064 1.00 73.88 160 GLN A CA 1
ATOM 1187 C C . GLN A 1 160 ? -27.755 9.284 -24.661 1.00 73.88 160 GLN A C 1
ATOM 1189 O O . GLN A 1 160 ? -28.221 9.923 -23.720 1.00 73.88 160 GLN A O 1
ATOM 1194 N N . GLU A 1 161 ? -27.332 8.028 -24.515 1.00 80.19 161 GLU A N 1
ATOM 1195 C CA . GLU A 1 161 ? -27.493 7.233 -23.298 1.00 80.19 161 GLU A CA 1
ATOM 1196 C C . GLU A 1 161 ? -26.490 7.597 -22.183 1.00 80.19 161 GLU A C 1
ATOM 1198 O O . GLU A 1 161 ? -25.399 8.120 -22.411 1.00 80.19 161 GLU A O 1
ATOM 1203 N N . ASP A 1 162 ? -26.866 7.313 -20.937 1.00 79.50 162 ASP A N 1
ATOM 1204 C CA . ASP A 1 162 ? -26.011 7.447 -19.758 1.00 79.50 162 ASP A CA 1
ATOM 1205 C C . ASP A 1 162 ? -24.840 6.459 -19.837 1.00 79.50 162 ASP A C 1
ATOM 1207 O O . ASP A 1 162 ? -25.039 5.248 -19.902 1.00 79.50 162 ASP A O 1
ATOM 1211 N N . ALA A 1 163 ? -23.603 6.960 -19.804 1.00 67.44 163 ALA A N 1
ATOM 1212 C CA . ALA A 1 163 ? -22.405 6.132 -19.974 1.00 67.44 163 ALA A CA 1
ATOM 1213 C C . ALA A 1 163 ? -22.304 4.972 -18.959 1.00 67.44 163 ALA A C 1
ATOM 1215 O O . ALA A 1 163 ? -21.766 3.914 -19.277 1.00 67.44 163 ALA A O 1
ATOM 1216 N N . GLY A 1 164 ? -22.859 5.136 -17.752 1.00 64.88 164 GLY A N 1
ATOM 1217 C CA . GLY A 1 164 ? -22.924 4.076 -16.743 1.00 64.88 164 GLY A CA 1
ATOM 1218 C C . GLY A 1 164 ? -24.145 3.156 -16.870 1.00 64.88 164 GLY A C 1
ATOM 1219 O O . GLY A 1 164 ? -24.340 2.315 -15.994 1.00 64.88 164 GLY A O 1
ATOM 1220 N N . VAL A 1 165 ? -25.013 3.369 -17.861 1.00 79.19 165 VAL A N 1
ATOM 1221 C CA . VAL A 1 165 ? -26.040 2.427 -18.335 1.00 79.19 165 VAL A CA 1
ATOM 1222 C C . VAL A 1 165 ? -25.499 1.680 -19.556 1.00 79.19 165 VAL A C 1
ATOM 1224 O O . VAL A 1 165 ? -25.587 0.458 -19.578 1.00 79.19 165 VAL A O 1
ATOM 1227 N N . VAL A 1 166 ? -24.853 2.382 -20.501 1.00 75.06 166 VAL A N 1
ATOM 1228 C CA . VAL A 1 166 ? -24.141 1.783 -21.650 1.00 75.06 166 VAL A CA 1
ATOM 1229 C C . VAL A 1 166 ? -23.126 0.739 -21.183 1.00 75.06 166 VAL A C 1
ATOM 1231 O O . VAL A 1 166 ? -23.185 -0.405 -21.626 1.00 75.06 166 VAL A O 1
ATOM 1234 N N . LEU A 1 167 ? -22.228 1.100 -20.256 1.00 66.56 167 LEU A N 1
ATOM 1235 C CA . LEU A 1 167 ? -21.206 0.177 -19.750 1.00 66.56 167 LEU A CA 1
ATOM 1236 C C . LEU A 1 167 ? -21.835 -1.079 -19.126 1.00 66.56 167 LEU A C 1
ATOM 1238 O O . LEU A 1 167 ? -21.448 -2.190 -19.472 1.00 66.56 167 LEU A O 1
ATOM 1242 N N . HIS A 1 168 ? -22.850 -0.897 -18.276 1.00 77.12 168 HIS A N 1
ATOM 1243 C CA . HIS A 1 168 ? -23.547 -1.987 -17.582 1.00 77.12 168 HIS A CA 1
ATOM 1244 C C . HIS A 1 168 ? -24.278 -2.922 -18.555 1.00 77.12 168 HIS A C 1
ATOM 1246 O O . HIS A 1 168 ? -24.188 -4.142 -18.444 1.00 77.12 168 HIS A O 1
ATOM 1252 N N . ALA A 1 169 ? -24.947 -2.357 -19.566 1.00 82.25 169 ALA A N 1
ATOM 1253 C CA . ALA A 1 169 ? -25.624 -3.123 -20.607 1.00 82.25 169 ALA A CA 1
ATOM 1254 C C . ALA A 1 169 ? -24.644 -3.973 -21.432 1.00 82.25 169 ALA A C 1
ATOM 1256 O O . ALA A 1 169 ? -24.968 -5.104 -21.787 1.00 82.25 169 ALA A O 1
ATOM 1257 N N . VAL A 1 170 ? -23.442 -3.457 -21.713 1.00 74.31 170 VAL A N 1
ATOM 1258 C CA . VAL A 1 170 ? -22.413 -4.184 -22.472 1.00 74.31 170 VAL A CA 1
ATOM 1259 C C . VAL A 1 170 ? -21.677 -5.219 -21.610 1.00 74.31 170 VAL A C 1
ATOM 1261 O O . VAL A 1 170 ? -21.349 -6.294 -22.109 1.00 74.31 170 VAL A O 1
ATOM 1264 N N . GLU A 1 171 ? -21.452 -4.953 -20.320 1.00 72.00 171 GLU A N 1
ATOM 1265 C CA . GLU A 1 171 ? -20.897 -5.950 -19.392 1.00 72.00 171 GLU A CA 1
ATOM 1266 C C . GLU A 1 171 ? -21.828 -7.162 -19.254 1.00 72.00 171 GLU A C 1
ATOM 1268 O O . GLU A 1 171 ? -21.379 -8.298 -19.417 1.00 72.00 171 GLU A O 1
ATOM 1273 N N . VAL A 1 172 ? -23.130 -6.929 -19.053 1.00 80.31 172 VAL A N 1
ATOM 1274 C CA . VAL A 1 172 ? -24.132 -8.003 -18.958 1.00 80.31 172 VAL A CA 1
ATOM 1275 C C . VAL A 1 172 ? -24.412 -8.666 -20.306 1.00 80.31 172 VAL A C 1
ATOM 1277 O O . VAL A 1 172 ? -24.652 -9.870 -20.336 1.00 80.31 172 VAL A O 1
ATOM 1280 N N . LEU A 1 173 ? -24.301 -7.954 -21.435 1.00 81.06 173 LEU A N 1
ATOM 1281 C CA . LEU A 1 173 ? -24.347 -8.583 -22.761 1.00 81.06 173 LEU A CA 1
ATOM 1282 C C . LEU A 1 173 ? -23.270 -9.672 -22.899 1.00 81.06 173 LEU A C 1
ATOM 1284 O O . LEU A 1 173 ? -23.569 -10.740 -23.425 1.00 81.06 173 LEU A O 1
ATOM 1288 N N . GLY A 1 174 ? -22.065 -9.447 -22.360 1.00 70.25 174 GLY A N 1
ATOM 1289 C CA . GLY A 1 174 ? -21.024 -10.476 -22.262 1.00 70.25 174 GLY A CA 1
ATOM 1290 C C . GLY A 1 174 ? -21.484 -11.704 -21.466 1.00 70.25 174 GLY A C 1
ATOM 1291 O O . GLY A 1 174 ? -21.432 -12.820 -21.977 1.00 70.25 174 GLY A O 1
ATOM 1292 N N . CYS A 1 175 ? -22.028 -11.497 -20.263 1.00 72.19 175 CYS A N 1
ATOM 1293 C CA . CYS A 1 175 ? -22.567 -12.565 -19.406 1.00 72.19 175 CYS A CA 1
ATOM 1294 C C . CYS A 1 175 ? -23.808 -13.280 -19.983 1.00 72.19 175 CYS A C 1
ATOM 1296 O O . CYS A 1 175 ? -24.206 -14.326 -19.474 1.00 72.19 175 CYS A O 1
ATOM 1298 N N . VAL A 1 176 ? -24.473 -12.709 -20.993 1.00 75.62 176 VAL A N 1
ATOM 1299 C CA . VAL A 1 176 ? -25.646 -13.300 -21.661 1.00 75.62 176 VAL A CA 1
ATOM 1300 C C . VAL A 1 176 ? -25.247 -14.207 -22.826 1.00 75.62 176 VAL A C 1
ATOM 1302 O O . VAL A 1 176 ? -25.991 -15.146 -23.117 1.00 75.62 176 VAL A O 1
ATOM 1305 N N . ILE A 1 177 ? -24.110 -13.938 -23.479 1.00 71.44 177 ILE A N 1
ATOM 1306 C CA . ILE A 1 177 ? -23.611 -14.688 -24.646 1.00 71.44 177 ILE A CA 1
ATOM 1307 C C . ILE A 1 177 ? -22.473 -15.665 -24.325 1.00 71.44 177 ILE A C 1
ATOM 1309 O O . ILE A 1 177 ? -22.120 -16.470 -25.184 1.00 71.44 177 ILE A O 1
ATOM 1313 N N . GLU A 1 178 ? -21.890 -15.601 -23.124 1.00 61.97 178 GLU A N 1
ATOM 1314 C CA . GLU A 1 178 ? -20.819 -16.507 -22.701 1.00 61.97 178 GLU A CA 1
ATOM 1315 C C . GLU A 1 178 ? -21.216 -17.980 -22.922 1.00 61.97 178 GLU A C 1
ATOM 1317 O O . GLU A 1 178 ? -22.261 -18.432 -22.455 1.00 61.97 178 GLU A O 1
ATOM 1322 N N . ARG A 1 179 ? -20.365 -18.724 -23.649 1.00 51.91 179 ARG A N 1
ATOM 1323 C CA . ARG A 1 179 ? -20.494 -20.169 -23.941 1.00 51.91 179 ARG A CA 1
ATOM 1324 C C . ARG A 1 179 ? -21.741 -20.598 -24.741 1.00 51.91 179 ARG A C 1
ATOM 1326 O O . ARG A 1 179 ? -21.937 -21.797 -24.926 1.00 51.91 179 ARG A O 1
ATOM 1333 N N . ASP A 1 180 ? -22.547 -19.675 -25.273 1.00 61.91 180 ASP A N 1
ATOM 1334 C CA . ASP A 1 180 ? -23.697 -19.990 -26.140 1.00 61.91 180 ASP A CA 1
ATOM 1335 C C . ASP A 1 180 ? -23.456 -19.498 -27.580 1.00 61.91 180 ASP A C 1
ATOM 1337 O O . ASP A 1 180 ? -23.671 -18.332 -27.924 1.00 61.91 180 ASP A O 1
ATOM 1341 N N . ALA A 1 181 ? -23.035 -20.422 -28.451 1.00 59.31 181 ALA A N 1
ATOM 1342 C CA . ALA A 1 181 ? -22.752 -20.142 -29.859 1.00 59.31 181 ALA A CA 1
ATOM 1343 C C . ALA A 1 181 ? -23.971 -19.607 -30.639 1.00 59.31 181 ALA A C 1
ATOM 1345 O O . ALA A 1 181 ? -23.807 -18.792 -31.549 1.00 59.31 181 ALA A O 1
ATOM 1346 N N . SER A 1 182 ? -25.198 -19.995 -30.266 1.00 63.38 182 SER A N 1
ATOM 1347 C CA . SER A 1 182 ? -26.419 -19.492 -30.908 1.00 63.38 182 SER A CA 1
ATOM 1348 C C . SER A 1 182 ? -26.645 -18.018 -30.571 1.00 63.38 182 SER A C 1
ATOM 1350 O O . SER A 1 182 ? -26.996 -17.224 -31.447 1.00 63.38 182 SER A O 1
ATOM 1352 N N . ARG A 1 183 ? -26.403 -17.621 -29.317 1.00 71.81 183 ARG A N 1
ATOM 1353 C CA . ARG A 1 183 ? -26.488 -16.220 -28.872 1.00 71.81 183 ARG A CA 1
ATOM 1354 C C . ARG A 1 183 ? -25.376 -15.353 -29.451 1.00 71.81 183 ARG A C 1
ATOM 1356 O O . ARG A 1 183 ? -25.648 -14.225 -29.859 1.00 71.81 183 ARG A O 1
ATOM 1363 N N . ILE A 1 184 ? -24.156 -15.883 -29.554 1.00 64.56 184 ILE A N 1
ATOM 1364 C CA . ILE A 1 184 ? -23.040 -15.220 -30.247 1.00 64.56 184 ILE A CA 1
ATOM 1365 C C . ILE A 1 184 ? -23.416 -14.970 -31.719 1.00 64.56 184 ILE A C 1
ATOM 1367 O O . ILE A 1 184 ? -23.299 -13.842 -32.202 1.00 64.56 184 ILE A O 1
ATOM 1371 N N . ALA A 1 185 ? -23.986 -15.966 -32.407 1.00 64.06 185 ALA A N 1
ATOM 1372 C CA . ALA A 1 185 ? -24.499 -15.799 -33.767 1.00 64.06 185 ALA A CA 1
ATOM 1373 C C . ALA A 1 185 ? -25.680 -14.807 -33.853 1.00 64.06 185 ALA A C 1
ATOM 1375 O O . ALA A 1 185 ? -25.849 -14.146 -34.878 1.00 64.06 185 ALA A O 1
ATOM 1376 N N . THR A 1 186 ? -26.514 -14.667 -32.814 1.00 69.19 186 THR A N 1
ATOM 1377 C CA . THR A 1 186 ? -27.536 -13.599 -32.736 1.00 69.19 186 THR A CA 1
ATOM 1378 C C . THR A 1 186 ? -26.904 -12.207 -32.633 1.00 69.19 186 THR A C 1
ATOM 1380 O O . THR A 1 186 ? -27.355 -11.306 -33.334 1.00 69.19 186 THR A O 1
ATOM 1383 N N . VAL A 1 187 ? -25.844 -12.015 -31.834 1.00 67.88 187 VAL A N 1
ATOM 1384 C CA . VAL A 1 187 ? -25.113 -10.730 -31.779 1.00 67.88 187 VAL A CA 1
ATOM 1385 C C . VAL A 1 187 ? -24.503 -10.387 -33.138 1.00 67.88 187 VAL A C 1
ATOM 1387 O O . VAL A 1 187 ? -24.663 -9.258 -33.600 1.00 67.88 187 VAL A O 1
ATOM 1390 N N . ALA A 1 188 ? -23.855 -11.352 -33.799 1.00 61.19 188 ALA A N 1
ATOM 1391 C CA . ALA A 1 188 ? -23.238 -11.144 -35.110 1.00 61.19 188 ALA A CA 1
ATOM 1392 C C . ALA A 1 188 ? -24.254 -10.668 -36.168 1.00 61.19 188 ALA A C 1
ATOM 1394 O O . ALA A 1 188 ? -24.001 -9.688 -36.863 1.00 61.19 188 ALA A O 1
ATOM 1395 N N . ARG A 1 189 ? -25.437 -11.297 -36.229 1.00 65.44 189 ARG A N 1
ATOM 1396 C CA . ARG A 1 189 ? -26.512 -10.965 -37.188 1.00 65.44 189 ARG A CA 1
ATOM 1397 C C . ARG A 1 189 ? -27.275 -9.665 -36.892 1.00 65.44 189 ARG A C 1
ATOM 1399 O O . ARG A 1 189 ? -28.049 -9.228 -37.734 1.00 65.44 189 ARG A O 1
ATOM 1406 N N . ALA A 1 190 ? -27.111 -9.067 -35.711 1.00 62.75 190 ALA A N 1
ATOM 1407 C CA . ALA A 1 190 ? -27.908 -7.922 -35.249 1.00 62.75 190 ALA A CA 1
ATOM 1408 C C . ALA A 1 190 ? -27.149 -6.579 -35.315 1.00 62.75 190 ALA A C 1
ATOM 1410 O O . ALA A 1 190 ? -27.301 -5.747 -34.419 1.00 62.75 190 ALA A O 1
ATOM 1411 N N . ASP A 1 191 ? -26.258 -6.407 -36.302 1.00 60.50 191 ASP A N 1
ATOM 1412 C CA . ASP A 1 191 ? -25.236 -5.342 -36.353 1.00 60.50 191 ASP A CA 1
ATOM 1413 C C . ASP A 1 191 ? -24.377 -5.247 -35.076 1.00 60.50 191 ASP A C 1
ATOM 1415 O O . ASP A 1 191 ? -23.694 -4.247 -34.840 1.00 60.50 191 ASP A O 1
ATOM 1419 N N . GLY A 1 192 ? -24.380 -6.282 -34.228 1.00 58.88 192 GLY A N 1
ATOM 1420 C CA . GLY A 1 192 ? -23.807 -6.220 -32.888 1.00 58.88 192 GLY A CA 1
ATOM 1421 C C . GLY A 1 192 ? -22.309 -5.952 -32.915 1.00 58.88 192 GLY A C 1
ATOM 1422 O O . GLY A 1 192 ? -21.827 -5.157 -32.115 1.00 58.88 192 GLY A O 1
ATOM 1423 N N . VAL A 1 193 ? -21.592 -6.514 -33.893 1.00 56.19 193 VAL A N 1
ATOM 1424 C CA . VAL A 1 193 ? -20.171 -6.217 -34.132 1.00 56.19 193 VAL A CA 1
ATOM 1425 C C . VAL A 1 193 ? -19.981 -4.736 -34.475 1.00 56.19 193 VAL A C 1
ATOM 1427 O O . VAL A 1 193 ? -19.201 -4.062 -33.812 1.00 56.19 193 VAL A O 1
ATOM 1430 N N . ALA A 1 194 ? -20.747 -4.176 -35.415 1.00 55.81 194 ALA A N 1
ATOM 1431 C CA . ALA A 1 194 ? -20.638 -2.766 -35.799 1.00 55.81 194 ALA A CA 1
ATOM 1432 C C . ALA A 1 194 ? -21.079 -1.797 -34.682 1.00 55.81 194 ALA A C 1
ATOM 1434 O O . ALA A 1 194 ? -20.503 -0.722 -34.516 1.00 55.81 194 ALA A O 1
ATOM 1435 N N . VAL A 1 195 ? -22.105 -2.140 -33.894 1.00 59.34 195 VAL A N 1
ATOM 1436 C CA . VAL A 1 195 ? -22.507 -1.380 -32.695 1.00 59.34 195 VAL A CA 1
ATOM 1437 C C . VAL A 1 195 ? -21.394 -1.408 -31.651 1.00 59.34 195 VAL A C 1
ATOM 1439 O O . VAL A 1 195 ? -20.994 -0.352 -31.173 1.00 59.34 195 VAL A O 1
ATOM 1442 N N . LEU A 1 196 ? -20.853 -2.586 -31.339 1.00 58.31 196 LEU A N 1
ATOM 1443 C CA . LEU A 1 196 ? -19.766 -2.731 -30.379 1.00 58.31 196 LEU A CA 1
ATOM 1444 C C . LEU A 1 196 ? -18.498 -1.995 -30.843 1.00 58.31 196 LEU A C 1
ATOM 1446 O O . LEU A 1 196 ? -17.930 -1.258 -30.043 1.00 58.31 196 LEU A O 1
ATOM 1450 N N . LEU A 1 197 ? -18.107 -2.106 -32.121 1.00 54.56 197 LEU A N 1
ATOM 1451 C CA . LEU A 1 197 ? -16.974 -1.381 -32.717 1.00 54.56 197 LEU A CA 1
ATOM 1452 C C . LEU A 1 197 ? -17.124 0.145 -32.582 1.00 54.56 197 LEU A C 1
ATOM 1454 O O . LEU A 1 197 ? -16.185 0.819 -32.161 1.00 54.56 197 LEU A O 1
ATOM 1458 N N . ARG A 1 198 ? -18.318 0.694 -32.852 1.00 53.28 198 ARG A N 1
ATOM 1459 C CA . ARG A 1 198 ? -18.616 2.137 -32.717 1.00 53.28 198 ARG A CA 1
ATOM 1460 C C . ARG A 1 198 ? -18.559 2.664 -31.274 1.00 53.28 198 ARG A C 1
ATOM 1462 O O . ARG A 1 198 ? -18.531 3.877 -31.082 1.00 53.28 198 ARG A O 1
ATOM 1469 N N . LEU A 1 199 ? -18.528 1.788 -30.269 1.00 54.00 199 LEU A N 1
ATOM 1470 C CA . LEU A 1 199 ? -18.494 2.138 -28.842 1.00 54.00 199 LEU A CA 1
ATOM 1471 C C . LEU A 1 199 ? -17.095 1.991 -28.211 1.00 54.00 199 LEU A C 1
ATOM 1473 O O . LEU A 1 199 ? -16.960 2.063 -26.985 1.00 54.00 199 LEU A O 1
ATOM 1477 N N . LEU A 1 200 ? -16.045 1.726 -28.999 1.00 53.75 200 LEU A N 1
ATOM 1478 C CA . LEU A 1 200 ? -14.795 1.217 -28.438 1.00 53.75 200 LEU A CA 1
ATOM 1479 C C . LEU A 1 200 ? -13.824 2.246 -27.867 1.00 53.75 200 LEU A C 1
ATOM 1481 O O . LEU A 1 200 ? -13.087 2.902 -28.594 1.00 53.75 200 LEU A O 1
ATOM 1485 N N . GLN A 1 201 ? -13.645 2.151 -26.545 1.00 50.03 201 GLN A N 1
ATOM 1486 C CA . GLN A 1 201 ? -12.304 2.007 -25.950 1.00 50.03 201 GLN A CA 1
ATOM 1487 C C . GLN A 1 201 ? -12.187 0.852 -24.923 1.00 50.03 201 GLN A C 1
ATOM 1489 O O . GLN A 1 201 ? -11.128 0.687 -24.318 1.00 50.03 201 GLN A O 1
ATOM 1494 N N . THR A 1 202 ? -13.233 0.035 -24.698 1.00 46.12 202 THR A N 1
ATOM 1495 C CA . THR A 1 202 ? -13.252 -0.961 -23.595 1.00 46.12 202 THR A CA 1
ATOM 1496 C C . THR A 1 202 ? -13.679 -2.389 -23.938 1.00 46.12 202 THR A C 1
ATOM 1498 O O . THR A 1 202 ? -13.004 -3.319 -23.503 1.00 46.12 202 THR A O 1
ATOM 1501 N N . SER A 1 203 ? -14.813 -2.599 -24.612 1.00 44.47 203 SER A N 1
ATOM 1502 C CA . SER A 1 203 ? -15.618 -3.802 -24.317 1.00 44.47 203 SER A CA 1
ATOM 1503 C C . SER A 1 203 ? -15.430 -5.015 -25.238 1.00 44.47 203 SER A C 1
ATOM 1505 O O . SER A 1 203 ? -15.588 -6.148 -24.788 1.00 44.47 203 SER A O 1
ATOM 1507 N N . VAL A 1 204 ? -15.048 -4.809 -26.500 1.00 48.75 204 VAL A N 1
ATOM 1508 C CA . VAL A 1 204 ? -14.847 -5.887 -27.496 1.00 48.75 204 VAL A CA 1
ATOM 1509 C C . VAL A 1 204 ? -13.668 -6.797 -27.141 1.00 48.75 204 VAL A C 1
ATOM 1511 O O . VAL A 1 204 ? -13.647 -7.956 -27.539 1.00 48.75 204 VAL A O 1
ATOM 1514 N N . PHE A 1 205 ? -12.758 -6.323 -26.287 1.00 48.12 205 PHE A N 1
ATOM 1515 C CA . PHE A 1 205 ? -11.685 -7.120 -25.695 1.00 48.12 205 PHE A CA 1
ATOM 1516 C C . PHE A 1 205 ? -12.180 -8.456 -25.105 1.00 48.12 205 PHE A C 1
ATOM 1518 O O . PHE A 1 205 ? -11.595 -9.493 -25.388 1.00 48.12 205 PHE A O 1
ATOM 1525 N N . ARG A 1 206 ? -13.302 -8.475 -24.364 1.00 46.81 206 ARG A N 1
ATOM 1526 C CA . ARG A 1 206 ? -13.841 -9.735 -23.811 1.00 46.81 206 ARG A CA 1
ATOM 1527 C C . ARG A 1 206 ? -14.400 -10.675 -24.883 1.00 46.81 206 ARG A C 1
ATOM 1529 O O . ARG A 1 206 ? -14.292 -11.886 -24.724 1.00 46.81 206 ARG A O 1
ATOM 1536 N N . LEU A 1 207 ? -14.969 -10.133 -25.962 1.00 48.44 207 LEU A N 1
ATOM 1537 C CA . LEU A 1 207 ? -15.487 -10.934 -27.073 1.00 48.44 207 LEU A CA 1
ATOM 1538 C C . LEU A 1 207 ? -14.339 -11.575 -27.868 1.00 48.44 207 LEU A C 1
ATOM 1540 O O . LEU A 1 207 ? -14.398 -12.768 -28.142 1.00 48.44 207 LEU A O 1
ATOM 1544 N N . PHE A 1 208 ? -13.267 -10.829 -28.164 1.00 54.16 208 PHE A N 1
ATOM 1545 C CA . PHE A 1 208 ? -12.099 -11.389 -28.853 1.00 54.16 208 PHE A CA 1
ATOM 1546 C C . PHE A 1 208 ? -11.292 -12.362 -27.993 1.00 54.16 208 PHE A C 1
ATOM 1548 O O . PHE A 1 208 ? -10.898 -13.401 -28.513 1.00 54.16 208 PHE A O 1
ATOM 1555 N N . VAL A 1 209 ? -11.133 -12.119 -26.686 1.00 51.00 209 VAL A N 1
ATOM 1556 C CA . VAL A 1 209 ? -10.551 -13.120 -25.772 1.00 51.00 209 VAL A CA 1
ATOM 1557 C C . VAL A 1 209 ? -11.355 -14.427 -25.827 1.00 51.00 209 VAL A C 1
ATOM 1559 O O . VAL A 1 209 ? -10.759 -15.495 -25.926 1.00 51.00 209 VAL A O 1
ATOM 1562 N N . HIS A 1 210 ? -12.693 -14.360 -25.853 1.00 51.50 210 HIS A N 1
ATOM 1563 C CA . HIS A 1 210 ? -13.548 -15.550 -25.962 1.00 51.50 210 HIS A CA 1
ATOM 1564 C C . HIS A 1 210 ? -13.451 -16.248 -27.333 1.00 51.50 210 HIS A C 1
ATOM 1566 O O . HIS A 1 210 ? -13.443 -17.474 -27.380 1.00 51.50 210 HIS A O 1
ATOM 1572 N N . ILE A 1 211 ? -13.313 -15.496 -28.434 1.00 52.28 211 ILE A N 1
ATOM 1573 C CA . ILE A 1 211 ? -13.061 -16.055 -29.777 1.00 52.28 211 ILE A CA 1
ATOM 1574 C C . ILE A 1 211 ? -11.683 -16.740 -29.827 1.00 52.28 211 ILE A C 1
ATOM 1576 O O . ILE A 1 211 ? -11.599 -17.891 -30.234 1.00 52.28 211 ILE A O 1
ATOM 1580 N N . SER A 1 212 ? -10.624 -16.098 -29.315 1.00 51.88 212 SER A N 1
ATOM 1581 C CA . SER A 1 212 ? -9.244 -16.631 -29.274 1.00 51.88 212 SER A CA 1
ATOM 1582 C C . SER A 1 212 ? -9.029 -17.815 -28.311 1.00 51.88 212 SER A C 1
ATOM 1584 O O . SER A 1 212 ? -7.908 -18.305 -28.149 1.00 51.88 212 SER A O 1
ATOM 1586 N N . HIS A 1 213 ? -10.093 -18.248 -27.629 1.00 50.44 213 HIS A N 1
ATOM 1587 C CA . HIS A 1 213 ? -10.127 -19.389 -26.714 1.00 50.44 213 HIS A CA 1
ATOM 1588 C C . HIS A 1 213 ? -11.232 -20.402 -27.074 1.00 50.44 213 HIS A C 1
ATOM 1590 O O . HIS A 1 213 ? -11.502 -21.314 -26.291 1.00 50.44 213 HIS A O 1
ATOM 1596 N N . ASN A 1 214 ? -11.874 -20.263 -28.239 1.00 49.94 214 ASN A N 1
ATOM 1597 C CA . ASN A 1 214 ? -12.852 -21.227 -28.733 1.00 49.94 214 ASN A CA 1
ATOM 1598 C C . ASN A 1 214 ? -12.136 -22.349 -29.518 1.00 49.94 214 ASN A C 1
ATOM 1600 O O . ASN A 1 214 ? -11.470 -22.041 -30.502 1.00 49.94 214 ASN A O 1
ATOM 1604 N N . PRO A 1 215 ? -12.261 -23.636 -29.135 1.00 42.03 215 PRO A N 1
ATOM 1605 C CA . PRO A 1 215 ? -11.605 -24.752 -29.827 1.00 42.03 215 PRO A CA 1
ATOM 1606 C C . PRO A 1 215 ? -12.329 -25.216 -31.107 1.00 42.03 215 PRO A C 1
ATOM 1608 O O . PRO A 1 215 ? -11.993 -26.266 -31.647 1.00 42.03 215 PRO A O 1
ATOM 1611 N N . VAL A 1 216 ? -13.353 -24.488 -31.564 1.00 48.94 216 VAL A N 1
ATOM 1612 C CA . VAL A 1 216 ? -14.084 -24.768 -32.807 1.00 48.94 216 VAL A CA 1
ATOM 1613 C C . VAL A 1 216 ? -13.768 -23.678 -33.822 1.00 48.94 216 VAL A C 1
ATOM 1615 O O . VAL A 1 216 ? -13.892 -22.493 -33.508 1.00 48.94 216 VAL A O 1
ATOM 1618 N N . ASP A 1 217 ? -13.414 -24.087 -35.038 1.00 49.22 217 ASP A N 1
ATOM 1619 C CA . ASP A 1 217 ? -13.209 -23.194 -36.177 1.00 49.22 217 ASP A CA 1
ATOM 1620 C C . ASP A 1 217 ? -14.508 -22.412 -36.467 1.00 49.22 217 ASP A C 1
ATOM 1622 O O . ASP A 1 217 ? -15.578 -23.001 -36.647 1.00 49.22 217 ASP A O 1
ATOM 1626 N N . MET A 1 218 ? -14.446 -21.076 -36.464 1.00 52.75 218 MET A N 1
ATOM 1627 C CA . MET A 1 218 ? -15.620 -20.190 -36.579 1.00 52.75 218 MET A CA 1
ATOM 1628 C C . MET A 1 218 ? -15.527 -19.289 -37.827 1.00 52.75 218 MET A C 1
ATOM 1630 O O . MET A 1 218 ? -15.474 -18.059 -37.699 1.00 52.75 218 MET A O 1
ATOM 1634 N N . PRO A 1 219 ? -15.562 -19.861 -39.049 1.00 52.22 219 PRO A N 1
ATOM 1635 C CA . PRO A 1 219 ? -15.345 -19.125 -40.303 1.00 52.22 219 PRO A CA 1
ATOM 1636 C C . PRO A 1 219 ? -16.396 -18.034 -40.585 1.00 52.22 219 PRO A C 1
ATOM 1638 O O . PRO A 1 219 ? -16.165 -17.138 -41.387 1.00 52.22 219 PRO A O 1
ATOM 1641 N N . LEU A 1 220 ? -17.543 -18.053 -39.895 1.00 53.00 220 LEU A N 1
ATOM 1642 C CA . LEU A 1 220 ? -18.570 -17.004 -39.988 1.00 53.00 220 LEU A CA 1
ATOM 1643 C C . LEU A 1 220 ? -18.240 -15.725 -39.192 1.00 53.00 220 LEU A C 1
ATOM 1645 O O . LEU A 1 220 ? -18.951 -14.731 -39.330 1.00 53.00 220 LEU A O 1
ATOM 1649 N N . LEU A 1 221 ? -17.211 -15.748 -38.336 1.00 54.75 221 LEU A N 1
ATOM 1650 C CA . LEU A 1 221 ? -16.787 -14.608 -37.512 1.00 54.75 221 LEU A CA 1
ATOM 1651 C C . LEU A 1 221 ? -15.398 -14.074 -37.873 1.00 54.75 221 LEU A C 1
ATOM 1653 O O . LEU A 1 221 ? -15.135 -12.906 -37.608 1.00 54.75 221 LEU A O 1
ATOM 1657 N N . VAL A 1 222 ? -14.520 -14.884 -38.472 1.00 64.62 222 VAL A N 1
ATOM 1658 C CA . VAL A 1 222 ? -13.181 -14.442 -38.893 1.00 64.62 222 VAL A CA 1
ATOM 1659 C C . VAL A 1 222 ? -13.157 -14.252 -40.407 1.00 64.62 222 VAL A C 1
ATOM 1661 O O . VAL A 1 222 ? -12.857 -15.163 -41.167 1.00 64.62 222 VAL A O 1
ATOM 1664 N N . ASN A 1 223 ? -13.506 -13.040 -40.832 1.00 70.88 223 ASN A N 1
ATOM 1665 C CA . ASN A 1 223 ? -13.486 -12.592 -42.224 1.00 70.88 223 ASN A CA 1
ATOM 1666 C C . ASN A 1 223 ? -12.582 -11.355 -42.383 1.00 70.88 223 ASN A C 1
ATOM 1668 O O . ASN A 1 223 ? -12.146 -10.777 -41.382 1.00 70.88 223 ASN A O 1
ATOM 1672 N N . SER A 1 224 ? -12.333 -10.921 -43.626 1.00 73.56 224 SER A N 1
ATOM 1673 C CA . SER A 1 224 ? -11.478 -9.760 -43.927 1.00 73.56 224 SER A CA 1
ATOM 1674 C C . SER A 1 224 ? -11.833 -8.527 -43.090 1.00 73.56 224 SER A C 1
ATOM 1676 O O . SER A 1 224 ? -10.963 -7.945 -42.457 1.00 73.56 224 SER A O 1
ATOM 1678 N N . GLU A 1 225 ? -13.115 -8.171 -42.986 1.00 67.38 225 GLU A N 1
ATOM 1679 C CA . GLU A 1 225 ? -13.561 -6.971 -42.257 1.00 67.38 225 GLU A CA 1
ATOM 1680 C C . GLU A 1 225 ? -13.352 -7.075 -40.738 1.00 67.38 225 GLU A C 1
ATOM 1682 O O . GLU A 1 225 ? -13.122 -6.069 -40.068 1.00 67.38 225 GLU A O 1
ATOM 1687 N N . THR A 1 226 ? -13.362 -8.290 -40.187 1.00 69.06 226 THR A N 1
ATOM 1688 C CA . THR A 1 226 ? -13.047 -8.530 -38.772 1.00 69.06 226 THR A CA 1
ATOM 1689 C C . THR A 1 226 ? -11.541 -8.478 -38.514 1.00 69.06 226 THR A C 1
ATOM 1691 O O . THR A 1 226 ? -11.123 -7.920 -37.499 1.00 69.06 226 THR A O 1
ATOM 1694 N N . ILE A 1 227 ? -10.721 -8.994 -39.437 1.00 72.81 227 ILE A N 1
ATOM 1695 C CA . ILE A 1 227 ? -9.255 -8.891 -39.370 1.00 72.81 227 ILE A CA 1
ATOM 1696 C C . ILE A 1 227 ? -8.803 -7.435 -39.540 1.00 72.81 227 ILE A C 1
ATOM 1698 O O . ILE A 1 227 ? -8.027 -6.943 -38.725 1.00 72.81 227 ILE A O 1
ATOM 1702 N N . GLU A 1 228 ? -9.339 -6.695 -40.510 1.00 73.38 228 GLU A N 1
ATOM 1703 C CA . GLU A 1 228 ? -9.026 -5.271 -40.683 1.00 73.38 228 GLU A CA 1
ATOM 1704 C C . GLU A 1 228 ? -9.573 -4.420 -39.528 1.00 73.38 228 GLU A C 1
ATOM 1706 O O . GLU A 1 228 ? -8.887 -3.521 -39.046 1.00 73.38 228 GLU A O 1
ATOM 1711 N N . GLY A 1 229 ? -10.744 -4.762 -38.977 1.00 69.62 229 GLY A N 1
ATOM 1712 C CA . GLY A 1 229 ? -11.245 -4.173 -37.733 1.00 69.62 229 GLY A CA 1
ATOM 1713 C C . GLY A 1 229 ? -10.313 -4.411 -36.536 1.00 69.62 229 GLY A C 1
ATOM 1714 O O . GLY A 1 229 ? -10.081 -3.494 -35.747 1.00 69.62 229 GLY A O 1
ATOM 1715 N N . LEU A 1 230 ? -9.727 -5.607 -36.411 1.00 68.56 230 LEU A N 1
ATOM 1716 C CA . LEU A 1 230 ? -8.701 -5.929 -35.410 1.00 68.56 230 LEU A CA 1
ATOM 1717 C C . LEU A 1 230 ? -7.401 -5.144 -35.636 1.00 68.56 230 LEU A C 1
ATOM 1719 O O . LEU A 1 230 ? -6.845 -4.603 -34.680 1.00 68.56 230 LEU A O 1
ATOM 1723 N N . LEU A 1 231 ? -6.941 -5.028 -36.883 1.00 71.12 231 LEU A N 1
ATOM 1724 C CA . LEU A 1 231 ? -5.743 -4.270 -37.257 1.00 71.12 231 LEU A CA 1
ATOM 1725 C C . LEU A 1 231 ? -5.929 -2.759 -37.019 1.00 71.12 231 LEU A C 1
ATOM 1727 O O . LEU A 1 231 ? -5.051 -2.120 -36.437 1.00 71.12 231 LEU A O 1
ATOM 1731 N N . ALA A 1 232 ? -7.079 -2.178 -37.361 1.00 67.75 232 ALA A N 1
ATOM 1732 C CA . ALA A 1 232 ? -7.403 -0.780 -37.062 1.00 67.75 232 ALA A CA 1
ATOM 1733 C C . ALA A 1 232 ? -7.544 -0.529 -35.546 1.00 67.75 232 ALA A C 1
ATOM 1735 O O . ALA A 1 232 ? -7.106 0.506 -35.022 1.00 67.75 232 ALA A O 1
ATOM 1736 N N . LEU A 1 233 ? -8.095 -1.499 -34.805 1.00 61.38 233 LEU A N 1
ATOM 1737 C CA . LEU A 1 233 ? -8.096 -1.475 -33.342 1.00 61.38 233 LEU A CA 1
ATOM 1738 C C . LEU A 1 233 ? -6.696 -1.609 -32.747 1.00 61.38 233 LEU A C 1
ATOM 1740 O O . LEU A 1 233 ? -6.467 -1.047 -31.680 1.00 61.38 233 LEU A O 1
ATOM 1744 N N . TYR A 1 234 ? -5.755 -2.285 -33.406 1.00 64.69 234 TYR A N 1
ATOM 1745 C CA . TYR A 1 234 ? -4.383 -2.425 -32.924 1.00 64.69 234 TYR A CA 1
ATOM 1746 C C . TYR A 1 234 ? -3.620 -1.092 -32.938 1.00 64.69 234 TYR A C 1
ATOM 1748 O O . TYR A 1 234 ? -3.098 -0.692 -31.892 1.00 64.69 234 TYR A O 1
ATOM 1756 N N . ILE A 1 235 ? -3.662 -0.345 -34.053 1.00 61.97 235 ILE A N 1
ATOM 1757 C CA . ILE A 1 235 ? -3.169 1.048 -34.120 1.00 61.97 235 ILE A CA 1
ATOM 1758 C C . ILE A 1 235 ? -3.867 1.908 -33.057 1.00 61.97 235 ILE A C 1
ATOM 1760 O O . ILE A 1 235 ? -3.213 2.572 -32.248 1.00 61.97 235 ILE A O 1
ATOM 1764 N N . SER A 1 236 ? -5.200 1.845 -32.991 1.00 52.56 236 SER A N 1
ATOM 1765 C CA . SER A 1 236 ? -5.988 2.643 -32.040 1.00 52.56 236 SER A CA 1
ATOM 1766 C C . SER A 1 236 ? -5.632 2.335 -30.575 1.00 52.56 236 SER A C 1
ATOM 1768 O O . SER A 1 236 ? -5.505 3.247 -29.752 1.00 52.56 236 SER A O 1
ATOM 1770 N N . ALA A 1 237 ? -5.418 1.059 -30.239 1.00 50.84 237 ALA A N 1
ATOM 1771 C CA . ALA A 1 237 ? -5.063 0.573 -28.907 1.00 50.84 237 ALA A CA 1
ATOM 1772 C C . ALA A 1 237 ? -3.611 0.883 -28.504 1.00 50.84 237 ALA A C 1
ATOM 1774 O O . ALA A 1 237 ? -3.324 0.929 -27.300 1.00 50.84 237 ALA A O 1
ATOM 1775 N N . GLY A 1 238 ? -2.721 1.143 -29.471 1.00 43.97 238 GLY A N 1
ATOM 1776 C CA . GLY A 1 238 ? -1.374 1.678 -29.239 1.00 43.97 238 GLY A CA 1
ATOM 1777 C C . GLY A 1 238 ? -1.410 2.978 -28.432 1.00 43.97 238 GLY A C 1
ATOM 1778 O O . GLY A 1 238 ? -0.716 3.109 -27.427 1.00 43.97 238 GLY A O 1
ATOM 1779 N N . SER A 1 239 ? -2.347 3.876 -28.755 1.00 38.75 239 SER A N 1
ATOM 1780 C CA . SER A 1 239 ? -2.561 5.137 -28.019 1.00 38.75 239 SER A CA 1
ATOM 1781 C C . SER A 1 239 ? -3.103 4.978 -26.583 1.00 38.75 239 SER A C 1
ATOM 1783 O O . SER A 1 239 ? -3.184 5.956 -25.836 1.00 38.75 239 SER A O 1
ATOM 1785 N N . MET A 1 240 ? -3.505 3.761 -26.201 1.00 39.16 240 MET A N 1
ATOM 1786 C CA . MET A 1 240 ? -4.378 3.463 -25.056 1.00 39.16 240 MET A CA 1
ATOM 1787 C C . MET A 1 240 ? -3.790 2.451 -24.057 1.00 39.16 240 MET A C 1
ATOM 1789 O O . MET A 1 240 ? -4.453 2.125 -23.073 1.00 39.16 240 MET A O 1
ATOM 1793 N N . GLY A 1 241 ? -2.578 1.932 -24.291 1.00 43.22 241 GLY A N 1
ATOM 1794 C CA . GLY A 1 241 ? -1.927 0.966 -23.390 1.00 43.22 241 GLY A CA 1
ATOM 1795 C C . GLY A 1 241 ? -2.589 -0.420 -23.346 1.00 43.22 241 GLY A C 1
ATOM 1796 O O . GLY A 1 241 ? -2.389 -1.166 -22.394 1.00 43.22 241 GLY A O 1
ATOM 1797 N N . ARG A 1 242 ? -3.397 -0.769 -24.360 1.00 46.31 242 ARG A N 1
ATOM 1798 C CA . ARG A 1 242 ? -4.081 -2.080 -24.486 1.00 46.31 242 ARG A CA 1
ATOM 1799 C C . ARG A 1 242 ? -3.507 -2.960 -25.605 1.00 46.31 242 ARG A C 1
ATOM 1801 O O . ARG A 1 242 ? -3.980 -4.069 -25.830 1.00 46.31 242 ARG A O 1
ATOM 1808 N N . SER A 1 243 ? -2.503 -2.441 -26.310 1.00 52.75 243 SER A N 1
ATOM 1809 C CA . SER A 1 243 ? -1.903 -3.024 -27.514 1.00 52.75 243 SER A CA 1
ATOM 1810 C C . SER A 1 243 ? -1.261 -4.400 -27.277 1.00 52.75 243 SER A C 1
ATOM 1812 O O . SER A 1 243 ? -1.378 -5.269 -28.137 1.00 52.75 243 SER A O 1
ATOM 1814 N N . SER A 1 244 ? -0.656 -4.639 -26.105 1.00 55.31 244 SER A N 1
ATOM 1815 C CA . SER A 1 244 ? 0.028 -5.903 -25.785 1.00 55.31 244 SER A CA 1
ATOM 1816 C C . SER A 1 244 ? -0.900 -7.114 -25.914 1.00 55.31 244 SER A C 1
ATOM 1818 O O . SER A 1 244 ? -0.682 -7.956 -26.782 1.00 55.31 244 SER A O 1
ATOM 1820 N N . VAL A 1 245 ? -1.974 -7.175 -25.122 1.00 55.34 245 VAL A N 1
ATOM 1821 C CA . VAL A 1 245 ? -2.883 -8.333 -25.120 1.00 55.34 245 VAL A CA 1
ATOM 1822 C C . VAL A 1 245 ? -3.622 -8.462 -26.453 1.00 55.34 245 VAL A C 1
ATOM 1824 O O . VAL A 1 245 ? -3.709 -9.564 -26.983 1.00 55.34 245 VAL A O 1
ATOM 1827 N N . LEU A 1 246 ? -4.042 -7.343 -27.063 1.00 58.88 246 LEU A N 1
ATOM 1828 C CA . LEU A 1 246 ? -4.679 -7.365 -28.385 1.00 58.88 246 LEU A CA 1
ATOM 1829 C C . LEU A 1 246 ? -3.743 -7.937 -29.469 1.00 58.88 246 LEU A C 1
ATOM 1831 O O . LEU A 1 246 ? -4.215 -8.638 -30.359 1.00 58.88 246 LEU A O 1
ATOM 1835 N N . SER A 1 247 ? -2.425 -7.708 -29.374 1.00 66.50 247 SER A N 1
ATOM 1836 C CA . SER A 1 247 ? -1.457 -8.367 -30.263 1.00 66.50 247 SER A CA 1
ATOM 1837 C C . SER A 1 247 ? -1.325 -9.862 -29.988 1.00 66.50 247 SER A C 1
ATOM 1839 O O . SER A 1 247 ? -1.331 -10.636 -30.934 1.00 66.50 247 SER A O 1
ATOM 1841 N N . THR A 1 248 ? -1.265 -10.298 -28.725 1.00 69.12 248 THR A N 1
ATOM 1842 C CA . THR A 1 248 ? -1.157 -11.731 -28.397 1.00 69.12 248 THR A CA 1
ATOM 1843 C C . THR A 1 248 ? -2.424 -12.506 -28.772 1.00 69.12 248 THR A C 1
ATOM 1845 O O . THR A 1 248 ? -2.337 -13.669 -29.160 1.00 69.12 248 THR A O 1
ATOM 1848 N N . ASP A 1 249 ? -3.596 -11.876 -28.669 1.00 68.88 249 ASP A N 1
ATOM 1849 C CA . ASP A 1 249 ? -4.869 -12.462 -29.089 1.00 68.88 249 ASP A CA 1
ATOM 1850 C C . ASP A 1 249 ? -4.978 -12.513 -30.623 1.00 68.88 249 ASP A C 1
ATOM 1852 O O . ASP A 1 249 ? -5.379 -13.543 -31.153 1.00 68.88 249 ASP A O 1
ATOM 1856 N N . LEU A 1 250 ? -4.547 -11.469 -31.349 1.00 74.00 250 LEU A N 1
ATOM 1857 C CA . LEU A 1 250 ? -4.484 -11.474 -32.820 1.00 74.00 250 LEU A CA 1
ATOM 1858 C C . LEU A 1 250 ? -3.483 -12.512 -33.357 1.00 74.00 250 LEU A C 1
ATOM 1860 O O . LEU A 1 250 ? -3.804 -13.235 -34.297 1.00 74.00 250 LEU A O 1
ATOM 1864 N N . VAL A 1 251 ? -2.310 -12.632 -32.724 1.00 77.56 251 VAL A N 1
ATOM 1865 C CA . VAL A 1 251 ? -1.314 -13.679 -33.011 1.00 77.56 251 VAL A CA 1
ATOM 1866 C C . VAL A 1 251 ? -1.929 -15.063 -32.832 1.00 77.56 251 VAL A C 1
ATOM 1868 O O . VAL A 1 251 ? -1.792 -15.894 -33.724 1.00 77.56 251 VAL A O 1
ATOM 1871 N N . ARG A 1 252 ? -2.646 -15.311 -31.723 1.00 74.38 252 ARG A N 1
ATOM 1872 C CA . ARG A 1 252 ? -3.338 -16.590 -31.484 1.00 74.38 252 ARG A CA 1
ATOM 1873 C C . ARG A 1 252 ? -4.465 -16.856 -32.480 1.00 74.38 252 ARG A C 1
ATOM 1875 O O . ARG A 1 252 ? -4.551 -17.977 -32.961 1.00 74.38 252 ARG A O 1
ATOM 1882 N N . ILE A 1 253 ? -5.290 -15.853 -32.798 1.00 74.88 253 ILE A N 1
ATOM 1883 C CA . ILE A 1 253 ? -6.374 -15.983 -33.784 1.00 74.88 253 ILE A CA 1
ATOM 1884 C C . ILE A 1 253 ? -5.790 -16.411 -35.126 1.00 74.88 253 ILE A C 1
ATOM 1886 O O . ILE A 1 253 ? -6.178 -17.464 -35.619 1.00 74.88 253 ILE A O 1
ATOM 1890 N N . LEU A 1 254 ? -4.820 -15.666 -35.666 1.00 78.31 254 LEU A N 1
ATOM 1891 C CA . LEU A 1 254 ? -4.190 -16.014 -36.940 1.00 78.31 254 LEU A CA 1
ATOM 1892 C C . LEU A 1 254 ? -3.528 -17.400 -36.860 1.00 78.31 254 LEU A C 1
ATOM 1894 O O . LEU A 1 254 ? -3.927 -18.265 -37.634 1.00 78.31 254 LEU A O 1
ATOM 1898 N N . SER A 1 255 ? -2.691 -17.670 -35.841 1.00 82.81 255 SER A N 1
ATOM 1899 C CA . SER A 1 255 ? -2.028 -18.983 -35.624 1.00 82.81 255 SER A CA 1
ATOM 1900 C C . SER A 1 255 ? -2.992 -20.178 -35.589 1.00 82.81 255 SER A C 1
ATOM 1902 O O . SER A 1 255 ? -2.569 -21.307 -35.809 1.00 82.81 255 SER A O 1
ATOM 1904 N N . SER A 1 256 ? -4.272 -19.954 -35.275 1.00 74.62 256 SER A N 1
ATOM 1905 C CA . SER A 1 256 ? -5.303 -20.998 -35.211 1.00 74.62 256 SER A CA 1
ATOM 1906 C C . SER A 1 256 ? -6.096 -21.212 -36.506 1.00 74.62 256 SER A C 1
ATOM 1908 O O . SER A 1 256 ? -6.836 -22.188 -36.589 1.00 74.62 256 SER A O 1
ATOM 1910 N N . LEU A 1 257 ? -5.972 -20.331 -37.507 1.00 75.81 257 LEU A N 1
ATOM 1911 C CA . LEU A 1 257 ? -6.730 -20.445 -38.756 1.00 75.81 257 LEU A CA 1
ATOM 1912 C C . LEU A 1 257 ? -6.170 -21.533 -39.673 1.00 75.81 257 LEU A C 1
ATOM 1914 O O . LEU A 1 257 ? -4.963 -21.613 -39.912 1.00 75.81 257 LEU A O 1
ATOM 1918 N N . SER A 1 258 ? -7.078 -22.309 -40.267 1.00 80.00 258 SER A N 1
ATOM 1919 C CA . SER A 1 258 ? -6.740 -23.228 -41.352 1.00 80.00 258 SER A CA 1
ATOM 1920 C C . SER A 1 258 ? -6.179 -22.482 -42.573 1.00 80.00 258 SER A C 1
ATOM 1922 O O . SER A 1 258 ? -6.459 -21.298 -42.805 1.00 80.00 258 SER A O 1
ATOM 1924 N N . ARG A 1 259 ? -5.404 -23.201 -43.393 1.00 78.56 259 ARG A N 1
ATOM 1925 C CA . ARG A 1 259 ? -4.766 -22.648 -44.593 1.00 78.56 259 ARG A CA 1
ATOM 1926 C C . ARG A 1 259 ? -5.778 -22.064 -45.584 1.00 78.56 259 ARG A C 1
ATOM 1928 O O . ARG A 1 259 ? -5.609 -20.927 -46.016 1.00 78.56 259 ARG A O 1
ATOM 1935 N N . SER A 1 260 ? -6.867 -22.786 -45.852 1.00 76.38 260 SER A N 1
ATOM 1936 C CA . SER A 1 260 ? -7.939 -22.323 -46.740 1.00 76.38 260 SER A CA 1
ATOM 1937 C C . SER A 1 260 ? -8.683 -21.104 -46.184 1.00 76.38 260 SER A C 1
ATOM 1939 O O . SER A 1 260 ? -9.111 -20.244 -46.954 1.00 76.38 260 SER A O 1
ATOM 1941 N N . THR A 1 261 ? -8.779 -20.958 -44.855 1.00 75.88 261 THR A N 1
ATOM 1942 C CA . THR A 1 261 ? -9.305 -19.730 -44.243 1.00 75.88 261 THR A CA 1
ATOM 1943 C C . THR A 1 261 ? -8.366 -18.547 -44.495 1.00 75.88 261 THR A C 1
ATOM 1945 O O . THR A 1 261 ? -8.845 -17.504 -44.937 1.00 75.88 261 THR A O 1
ATOM 1948 N N . ILE A 1 262 ? -7.046 -18.696 -44.306 1.00 80.81 262 ILE A N 1
ATOM 1949 C CA . ILE A 1 262 ? -6.055 -17.647 -44.633 1.00 80.81 262 ILE A CA 1
ATOM 1950 C C . ILE A 1 262 ? -6.127 -17.258 -46.118 1.00 80.81 262 ILE A C 1
ATOM 1952 O O . ILE A 1 262 ? -6.154 -16.074 -46.447 1.00 80.81 262 ILE A O 1
ATOM 1956 N N . GLU A 1 263 ? -6.232 -18.237 -47.015 1.00 78.94 263 GLU A N 1
ATOM 1957 C CA . GLU A 1 263 ? -6.320 -18.012 -48.462 1.00 78.94 263 GLU A CA 1
ATOM 1958 C C . GLU A 1 263 ? -7.637 -17.346 -48.894 1.00 78.94 263 GLU A C 1
ATOM 1960 O O . GLU A 1 263 ? -7.661 -16.639 -49.904 1.00 78.94 263 GLU A O 1
ATOM 1965 N N . SER A 1 264 ? -8.712 -17.475 -48.108 1.00 79.94 264 SER A N 1
ATOM 1966 C CA . SER A 1 264 ? -9.974 -16.748 -48.321 1.00 79.94 264 SER A CA 1
ATOM 1967 C C . SER A 1 264 ? -9.915 -15.260 -47.935 1.00 79.94 264 SER A C 1
ATOM 1969 O O . SER A 1 264 ? -10.745 -14.473 -48.398 1.00 79.94 264 SER A O 1
ATOM 1971 N N . LEU A 1 265 ? -8.938 -14.847 -47.116 1.00 80.81 265 LEU A N 1
ATOM 1972 C CA . LEU A 1 265 ? -8.809 -13.462 -46.660 1.00 80.81 265 LEU A CA 1
ATOM 1973 C C . LEU A 1 265 ? -8.262 -12.531 -47.755 1.00 80.81 265 LEU A C 1
ATOM 1975 O O . LEU A 1 265 ? -7.607 -12.934 -48.724 1.00 80.81 265 LEU A O 1
ATOM 1979 N N . SER A 1 266 ? -8.549 -11.245 -47.575 1.00 79.94 266 SER A N 1
ATOM 1980 C CA . SER A 1 266 ? -8.152 -10.141 -48.450 1.00 79.94 266 SER A CA 1
ATOM 1981 C C . SER A 1 266 ? -7.960 -8.866 -47.633 1.00 79.94 266 SER A C 1
ATOM 1983 O O . SER A 1 266 ? -8.805 -8.539 -46.802 1.00 79.94 266 SER A O 1
ATOM 1985 N N . LEU A 1 267 ? -6.867 -8.137 -47.864 1.00 78.25 267 LEU A N 1
ATOM 1986 C CA . LEU A 1 267 ? -6.702 -6.782 -47.330 1.00 78.25 267 LEU A CA 1
ATOM 1987 C C . LEU A 1 267 ? -7.374 -5.789 -48.286 1.00 78.25 267 LEU A C 1
ATOM 1989 O O . LEU A 1 267 ? -7.197 -5.898 -49.499 1.00 78.25 267 LEU A O 1
ATOM 1993 N N . LYS A 1 268 ? -8.151 -4.843 -47.751 1.00 73.75 268 LYS A N 1
ATOM 1994 C CA . LYS A 1 268 ? -8.866 -3.803 -48.512 1.00 73.75 268 LYS A CA 1
ATOM 1995 C C . LYS A 1 268 ? -8.381 -2.393 -48.155 1.00 73.75 268 LYS A C 1
ATOM 1997 O O . LYS A 1 268 ? -8.404 -1.515 -49.013 1.00 73.75 268 LYS A O 1
ATOM 2002 N N . ASP A 1 269 ? -7.938 -2.167 -46.917 1.00 72.19 269 ASP A N 1
ATOM 2003 C CA . ASP A 1 269 ? -7.382 -0.895 -46.437 1.00 72.19 269 ASP A CA 1
ATOM 2004 C C . ASP A 1 269 ? -5.864 -1.011 -46.238 1.00 72.19 269 ASP A C 1
ATOM 2006 O O . ASP A 1 269 ? -5.362 -1.179 -45.125 1.00 72.19 269 ASP A O 1
ATOM 2010 N N . GLU A 1 270 ? -5.110 -0.909 -47.337 1.00 70.06 270 GLU A N 1
ATOM 2011 C CA . GLU A 1 270 ? -3.639 -0.950 -47.328 1.00 70.06 270 GLU A CA 1
ATOM 2012 C C . GLU A 1 270 ? -3.019 0.022 -46.307 1.00 70.06 270 GLU A C 1
ATOM 2014 O O . GLU A 1 270 ? -2.022 -0.304 -45.658 1.00 70.06 270 GLU A O 1
ATOM 2019 N N . GLY A 1 271 ? -3.621 1.210 -46.157 1.00 67.69 271 GLY A N 1
ATOM 2020 C CA . GLY A 1 271 ? -3.082 2.327 -45.382 1.00 67.69 271 GLY A CA 1
ATOM 2021 C C . GLY A 1 271 ? -3.097 2.103 -43.871 1.00 67.69 271 GLY A C 1
ATOM 2022 O O . GLY A 1 271 ? -2.243 2.652 -43.175 1.00 67.69 271 GLY A O 1
ATOM 2023 N N . ASN A 1 272 ? -4.018 1.277 -43.365 1.00 66.56 272 ASN A N 1
ATOM 2024 C CA . ASN A 1 272 ? -4.060 0.877 -41.956 1.00 66.56 272 ASN A CA 1
ATOM 2025 C C . ASN A 1 272 ? -3.625 -0.583 -41.747 1.00 66.56 272 ASN A C 1
ATOM 2027 O O . ASN A 1 272 ? -2.889 -0.873 -40.802 1.00 66.56 272 ASN A O 1
ATOM 2031 N N . SER A 1 273 ? -4.028 -1.504 -42.627 1.00 77.94 273 SER A N 1
ATOM 2032 C CA . SER A 1 273 ? -3.797 -2.941 -42.450 1.00 77.94 273 SER A CA 1
ATOM 2033 C C . SER A 1 273 ? -2.320 -3.330 -42.567 1.00 77.94 273 SER A C 1
ATOM 2035 O O . SER A 1 273 ? -1.830 -4.077 -41.716 1.00 77.94 273 SER A O 1
ATOM 2037 N N . LEU A 1 274 ? -1.573 -2.797 -43.547 1.00 80.75 274 LEU A N 1
ATOM 2038 C CA . LEU A 1 274 ? -0.151 -3.138 -43.712 1.00 80.75 274 LEU A CA 1
ATOM 2039 C C . LEU A 1 274 ? 0.725 -2.594 -42.562 1.00 80.75 274 LEU A C 1
ATOM 2041 O O . LEU A 1 274 ? 1.483 -3.388 -41.996 1.00 80.75 274 LEU A O 1
ATOM 2045 N N . PRO A 1 275 ? 0.611 -1.320 -42.117 1.00 76.00 275 PRO A N 1
ATOM 2046 C CA . PRO A 1 275 ? 1.363 -0.835 -40.955 1.00 76.00 275 PRO A CA 1
ATOM 2047 C C . PRO A 1 275 ? 1.025 -1.572 -39.653 1.00 76.00 275 PRO A C 1
ATOM 2049 O O . PRO A 1 275 ? 1.933 -1.872 -38.872 1.00 76.00 275 PRO A O 1
ATOM 2052 N N . SER A 1 276 ? -0.248 -1.920 -39.425 1.00 75.25 276 SER A N 1
ATOM 2053 C CA . SER A 1 276 ? -0.649 -2.749 -38.282 1.00 75.25 276 SER A CA 1
ATOM 2054 C C . SER A 1 276 ? -0.006 -4.128 -38.321 1.00 75.25 276 SER A C 1
ATOM 2056 O O . SER A 1 276 ? 0.581 -4.557 -37.329 1.00 75.25 276 SER A O 1
ATOM 2058 N N . MET A 1 277 ? -0.082 -4.813 -39.464 1.00 81.38 277 MET A N 1
ATOM 2059 C CA . MET A 1 277 ? 0.440 -6.168 -39.614 1.00 81.38 277 MET A CA 1
ATOM 2060 C C . MET A 1 277 ? 1.970 -6.199 -39.511 1.00 81.38 277 MET A C 1
ATOM 2062 O O . MET A 1 277 ? 2.512 -7.073 -38.836 1.00 81.38 277 MET A O 1
ATOM 2066 N N . PHE A 1 278 ? 2.666 -5.191 -40.053 1.00 83.31 278 PHE A N 1
ATOM 2067 C CA . PHE A 1 278 ? 4.102 -4.997 -39.831 1.00 83.31 278 PHE A CA 1
ATOM 2068 C C . PHE A 1 278 ? 4.430 -4.815 -38.346 1.00 83.31 278 PHE A C 1
ATOM 2070 O O . PHE A 1 278 ? 5.368 -5.422 -37.827 1.00 83.31 278 PHE A O 1
ATOM 2077 N N . LEU A 1 279 ? 3.653 -3.993 -37.633 1.00 74.69 279 LEU A N 1
ATOM 2078 C CA . LEU A 1 279 ? 3.864 -3.744 -36.211 1.00 74.69 279 LEU A CA 1
ATOM 2079 C C . LEU A 1 279 ? 3.582 -4.993 -35.354 1.00 74.69 279 LEU A C 1
ATOM 2081 O O . LEU A 1 279 ? 4.295 -5.203 -34.372 1.00 74.69 279 LEU A O 1
ATOM 2085 N N . CYS A 1 280 ? 2.613 -5.836 -35.727 1.00 78.19 280 CYS A N 1
ATOM 2086 C CA . CYS A 1 280 ? 2.387 -7.146 -35.108 1.00 78.19 280 CYS A CA 1
ATOM 2087 C C . CYS A 1 280 ? 3.552 -8.109 -35.370 1.00 78.19 280 CYS A C 1
ATOM 2089 O O . CYS A 1 280 ? 4.094 -8.674 -34.421 1.00 78.19 280 CYS A O 1
ATOM 2091 N N . LEU A 1 281 ? 3.972 -8.260 -36.629 1.00 83.44 281 LEU A N 1
ATOM 2092 C CA . LEU A 1 281 ? 5.062 -9.156 -37.019 1.00 83.44 281 LEU A CA 1
ATOM 2093 C C . LEU A 1 281 ? 6.375 -8.762 -36.325 1.00 83.44 281 LEU A C 1
ATOM 2095 O O . LEU A 1 281 ? 6.959 -9.566 -35.608 1.00 83.44 281 LEU A O 1
ATOM 2099 N N . ARG A 1 282 ? 6.748 -7.475 -36.357 1.00 82.12 282 ARG A N 1
ATOM 2100 C CA . ARG A 1 282 ? 7.902 -6.888 -35.635 1.00 82.12 282 ARG A CA 1
ATOM 2101 C C . ARG A 1 282 ? 7.799 -6.950 -34.094 1.00 82.12 282 ARG A C 1
ATOM 2103 O O . ARG A 1 282 ? 8.617 -6.348 -33.394 1.00 82.12 282 ARG A O 1
ATOM 2110 N N . ASN A 1 283 ? 6.764 -7.572 -33.534 1.00 76.38 283 ASN A N 1
ATOM 2111 C CA . ASN A 1 283 ? 6.629 -7.857 -32.101 1.00 76.38 283 ASN A CA 1
ATOM 2112 C C . ASN A 1 283 ? 6.600 -9.364 -31.784 1.00 76.38 283 ASN A C 1
ATOM 2114 O O . ASN A 1 283 ? 6.844 -9.709 -30.634 1.00 76.38 283 ASN A O 1
ATOM 2118 N N . HIS A 1 284 ? 6.284 -10.232 -32.756 1.00 79.00 284 HIS A N 1
ATOM 2119 C CA . HIS A 1 284 ? 5.974 -11.656 -32.526 1.00 79.00 284 HIS A CA 1
ATOM 2120 C C . HIS A 1 284 ? 6.525 -12.603 -33.610 1.00 79.00 284 HIS A C 1
ATOM 2122 O O . HIS A 1 284 ? 6.063 -13.734 -33.721 1.00 79.00 284 HIS A O 1
ATOM 2128 N N . TYR A 1 285 ? 7.493 -12.158 -34.418 1.00 83.38 285 TYR A N 1
ATOM 2129 C CA . TYR A 1 285 ? 8.107 -12.942 -35.501 1.00 83.38 285 TYR A CA 1
ATOM 2130 C C . TYR A 1 285 ? 8.817 -14.225 -35.022 1.00 83.38 285 TYR A C 1
ATOM 2132 O O . TYR A 1 285 ? 8.968 -15.155 -35.807 1.00 83.38 285 TYR A O 1
ATOM 2140 N N . ASP A 1 286 ? 9.174 -14.315 -33.734 1.00 78.06 286 ASP A N 1
ATOM 2141 C CA . ASP A 1 286 ? 9.696 -15.539 -33.107 1.00 78.06 286 ASP A CA 1
ATOM 2142 C C . ASP A 1 286 ? 8.651 -16.684 -33.045 1.00 78.06 286 ASP A C 1
ATOM 2144 O O . ASP A 1 286 ? 9.009 -17.845 -32.855 1.00 78.06 286 ASP A O 1
ATOM 2148 N N . ASN A 1 287 ? 7.352 -16.393 -33.224 1.00 83.31 287 ASN A N 1
ATOM 2149 C CA . ASN A 1 287 ? 6.326 -17.411 -33.473 1.00 83.31 287 ASN A CA 1
ATOM 2150 C C . ASN A 1 287 ? 6.278 -17.724 -34.978 1.00 83.31 287 ASN A C 1
ATOM 2152 O O . ASN A 1 287 ? 5.585 -17.044 -35.739 1.00 83.31 287 ASN A O 1
ATOM 2156 N N . LEU A 1 288 ? 6.995 -18.774 -35.390 1.00 83.56 288 LEU A N 1
ATOM 2157 C CA . LEU A 1 288 ? 7.131 -19.156 -36.799 1.00 83.56 288 LEU A CA 1
ATOM 2158 C C . LEU A 1 288 ? 5.793 -19.485 -37.477 1.00 83.56 288 LEU A C 1
ATOM 2160 O O . LEU A 1 288 ? 5.606 -19.097 -38.623 1.00 83.56 288 LEU A O 1
ATOM 2164 N N . CYS A 1 289 ? 4.834 -20.107 -36.783 1.00 84.38 289 CYS A N 1
ATOM 2165 C CA . CYS A 1 289 ? 3.504 -20.391 -37.341 1.00 84.38 289 CYS A CA 1
ATOM 2166 C C . CYS A 1 289 ? 2.741 -19.094 -37.676 1.00 84.38 289 CYS A C 1
ATOM 2168 O O . CYS A 1 289 ? 2.251 -18.919 -38.794 1.00 84.38 289 CYS A O 1
ATOM 2170 N N . PHE A 1 290 ? 2.735 -18.127 -36.752 1.00 87.94 290 PHE A N 1
ATOM 2171 C CA . PHE A 1 290 ? 2.164 -16.798 -36.998 1.00 87.94 290 PHE A CA 1
ATOM 2172 C C . PHE A 1 290 ? 2.887 -16.056 -38.132 1.00 87.94 290 PHE A C 1
ATOM 2174 O O . PHE A 1 290 ? 2.237 -15.479 -39.005 1.00 87.94 290 PHE A O 1
ATOM 2181 N N . ALA A 1 291 ? 4.224 -16.076 -38.136 1.00 87.88 291 ALA A N 1
ATOM 2182 C CA . ALA A 1 291 ? 5.019 -15.446 -39.184 1.00 87.88 291 ALA A CA 1
ATOM 2183 C C . ALA A 1 291 ? 4.718 -16.067 -40.559 1.00 87.88 291 ALA A C 1
ATOM 2185 O O . ALA A 1 291 ? 4.450 -15.333 -41.507 1.00 87.88 291 ALA A O 1
ATOM 2186 N N . SER A 1 292 ? 4.675 -17.399 -40.645 1.00 88.38 292 SER A N 1
ATOM 2187 C CA . SER A 1 292 ? 4.359 -18.174 -41.849 1.00 88.38 292 SER A CA 1
ATOM 2188 C C . SER A 1 292 ? 3.035 -17.744 -42.483 1.00 88.38 292 SER A C 1
ATOM 2190 O O . SER A 1 292 ? 2.994 -17.388 -43.657 1.00 88.38 292 SER A O 1
ATOM 2192 N N . GLN A 1 293 ? 1.958 -17.663 -41.698 1.00 88.81 293 GLN A N 1
ATOM 2193 C CA . GLN A 1 293 ? 0.640 -17.243 -42.189 1.00 88.81 293 GLN A CA 1
ATOM 2194 C C . GLN A 1 293 ? 0.585 -15.765 -42.596 1.00 88.81 293 GLN A C 1
ATOM 2196 O O . GLN A 1 293 ? -0.093 -15.415 -43.564 1.00 88.81 293 GLN A O 1
ATOM 2201 N N . VAL A 1 294 ? 1.297 -14.886 -41.881 1.00 89.75 294 VAL A N 1
ATOM 2202 C CA . VAL A 1 294 ? 1.429 -13.474 -42.272 1.00 89.75 294 VAL A CA 1
ATOM 2203 C C . VAL A 1 294 ? 2.183 -13.361 -43.598 1.00 89.75 294 VAL A C 1
ATOM 2205 O O . VAL A 1 294 ? 1.749 -12.615 -44.475 1.00 89.75 294 VAL A O 1
ATOM 2208 N N . TYR A 1 295 ? 3.253 -14.136 -43.794 1.00 91.56 295 TYR A N 1
ATOM 2209 C CA . TYR A 1 295 ? 3.990 -14.186 -45.056 1.00 91.56 295 TYR A CA 1
ATOM 2210 C C . TYR A 1 295 ? 3.213 -14.867 -46.188 1.00 91.56 295 TYR A C 1
ATOM 2212 O O . TYR A 1 295 ? 3.322 -14.416 -47.325 1.00 91.56 295 TYR A O 1
ATOM 2220 N N . ALA A 1 296 ? 2.349 -15.842 -45.906 1.00 87.94 296 ALA A N 1
ATOM 2221 C CA . ALA A 1 296 ? 1.413 -16.411 -46.876 1.00 87.94 296 ALA A CA 1
ATOM 2222 C C . ALA A 1 296 ? 0.425 -15.355 -47.400 1.00 87.94 296 ALA A C 1
ATOM 2224 O O . ALA A 1 296 ? 0.288 -15.145 -48.608 1.00 87.94 296 ALA A O 1
ATOM 2225 N N . LEU A 1 297 ? -0.221 -14.631 -46.479 1.00 87.25 297 LEU A N 1
ATOM 2226 C CA . LEU A 1 297 ? -1.191 -13.581 -46.795 1.00 87.25 297 LEU A CA 1
ATOM 2227 C C . LEU A 1 297 ? -0.528 -12.387 -47.505 1.00 87.25 297 LEU A C 1
ATOM 2229 O O . LEU A 1 297 ? -1.093 -11.855 -48.461 1.00 87.25 297 LEU A O 1
ATOM 2233 N N . LEU A 1 298 ? 0.695 -12.017 -47.105 1.00 87.62 298 LEU A N 1
ATOM 2234 C CA . LEU A 1 298 ? 1.530 -11.047 -47.820 1.00 87.62 298 LEU A CA 1
ATOM 2235 C C . LEU A 1 298 ? 1.948 -11.540 -49.208 1.00 87.62 298 LEU A C 1
ATOM 2237 O O . LEU A 1 298 ? 1.930 -10.748 -50.140 1.00 87.62 298 LEU A O 1
ATOM 2241 N N . THR A 1 299 ? 2.301 -12.817 -49.372 1.00 87.25 299 THR A N 1
ATOM 2242 C CA . THR A 1 299 ? 2.706 -13.391 -50.668 1.00 87.25 299 THR A CA 1
ATOM 2243 C C . THR A 1 299 ? 1.550 -13.364 -51.656 1.00 87.25 299 THR A C 1
ATOM 2245 O O . THR A 1 299 ? 1.735 -12.905 -52.781 1.00 87.25 299 THR A O 1
ATOM 2248 N N . LYS A 1 300 ? 0.347 -13.780 -51.235 1.00 84.69 300 LYS A N 1
ATOM 2249 C CA . LYS A 1 300 ? -0.875 -13.646 -52.040 1.00 84.69 300 LYS A CA 1
ATOM 2250 C C . LYS A 1 300 ? -1.105 -12.184 -52.433 1.00 84.69 300 LYS A C 1
ATOM 2252 O O . LYS A 1 300 ? -1.139 -11.868 -53.616 1.00 84.69 300 LYS A O 1
ATOM 2257 N N . TYR A 1 301 ? -1.180 -11.292 -51.442 1.00 83.56 301 TYR A N 1
ATOM 2258 C CA . TYR A 1 301 ? -1.403 -9.863 -51.664 1.00 83.56 301 TYR A CA 1
ATOM 2259 C C . TYR A 1 301 ? -0.361 -9.237 -52.607 1.00 83.56 301 TYR A C 1
ATOM 2261 O O . TYR A 1 301 ? -0.724 -8.430 -53.460 1.00 83.56 301 TYR A O 1
ATOM 2269 N N . TRP A 1 302 ? 0.919 -9.607 -52.473 1.00 82.06 302 TRP A N 1
ATOM 2270 C CA . TRP A 1 302 ? 2.022 -9.015 -53.232 1.00 82.06 302 TRP A CA 1
ATOM 2271 C C . TRP A 1 302 ? 2.161 -9.562 -54.657 1.00 82.06 302 TRP A C 1
ATOM 2273 O O . TRP A 1 302 ? 2.513 -8.796 -55.550 1.00 82.06 302 TRP A O 1
ATOM 2283 N N . LYS A 1 303 ? 1.802 -10.831 -54.909 1.00 79.44 303 LYS A N 1
ATOM 2284 C CA . LYS A 1 303 ? 1.679 -11.382 -56.277 1.00 79.44 303 LYS A CA 1
ATOM 2285 C C . LYS A 1 303 ? 0.679 -10.597 -57.139 1.00 79.44 303 LYS A C 1
ATOM 2287 O O . LYS A 1 303 ? 0.803 -10.589 -58.358 1.00 79.44 303 LYS A O 1
ATOM 2292 N N . GLU A 1 304 ? -0.280 -9.920 -56.509 1.00 74.00 304 GLU A N 1
ATOM 2293 C CA . GLU A 1 304 ? -1.293 -9.082 -57.159 1.00 74.00 304 GLU A CA 1
ATOM 2294 C C . GLU A 1 304 ? -0.858 -7.598 -57.311 1.00 74.00 304 GLU A C 1
ATOM 2296 O O . GLU A 1 304 ? -1.611 -6.798 -57.868 1.00 74.00 304 GLU A O 1
ATOM 2301 N N . GLN A 1 305 ? 0.338 -7.191 -56.844 1.00 72.62 305 GLN A N 1
ATOM 2302 C CA . GLN A 1 305 ? 0.810 -5.793 -56.902 1.00 72.62 305 GLN A CA 1
ATOM 2303 C C . GLN A 1 305 ? 1.805 -5.514 -58.037 1.00 72.62 305 GLN A C 1
ATOM 2305 O O . GLN A 1 305 ? 2.789 -6.219 -58.226 1.00 72.62 305 GLN A O 1
ATOM 2310 N N . THR A 1 306 ? 1.645 -4.359 -58.689 1.00 66.56 306 THR A N 1
ATOM 2311 C CA . THR A 1 306 ? 2.630 -3.762 -59.618 1.00 66.56 306 THR A CA 1
ATOM 2312 C C . THR A 1 306 ? 3.471 -2.646 -58.971 1.00 66.56 306 THR A C 1
ATOM 2314 O O . THR A 1 306 ? 4.069 -1.816 -59.656 1.00 66.56 306 THR A O 1
ATOM 2317 N N . LYS A 1 307 ? 3.490 -2.587 -57.632 1.00 71.50 307 LYS A N 1
ATOM 2318 C CA . LYS A 1 307 ? 4.131 -1.534 -56.822 1.00 71.50 307 LYS A CA 1
ATOM 2319 C C . LYS A 1 307 ? 5.589 -1.892 -56.495 1.00 71.50 307 LYS A C 1
ATOM 2321 O O . LYS A 1 307 ? 5.939 -3.064 -56.404 1.00 71.50 307 LYS A O 1
ATOM 2326 N N . SER A 1 308 ? 6.432 -0.884 -56.255 1.00 80.81 308 SER A N 1
ATOM 2327 C CA . SER A 1 308 ? 7.827 -1.107 -55.838 1.00 80.81 308 SER A CA 1
ATOM 2328 C C . SER A 1 308 ? 7.919 -1.714 -54.431 1.00 80.81 308 SER A C 1
ATOM 2330 O O . SER A 1 308 ? 7.282 -1.239 -53.479 1.00 80.81 308 SER A O 1
ATOM 2332 N N . VAL A 1 309 ? 8.780 -2.725 -54.290 1.00 80.88 309 VAL A N 1
ATOM 2333 C CA . VAL A 1 309 ? 9.074 -3.426 -53.025 1.00 80.88 309 VAL A CA 1
ATOM 2334 C C . VAL A 1 309 ? 9.726 -2.542 -51.959 1.00 80.88 309 VAL A C 1
ATOM 2336 O O . VAL A 1 309 ? 9.663 -2.875 -50.779 1.00 80.88 309 VAL A O 1
ATOM 2339 N N . HIS A 1 310 ? 10.236 -1.363 -52.327 1.00 79.56 310 HIS A N 1
ATOM 2340 C CA . HIS A 1 310 ? 10.711 -0.344 -51.381 1.00 79.56 310 HIS A CA 1
ATOM 2341 C C . HIS A 1 310 ? 9.658 0.068 -50.333 1.00 79.56 310 HIS A C 1
ATOM 2343 O O . HIS A 1 310 ? 10.000 0.526 -49.244 1.00 79.56 310 HIS A O 1
ATOM 2349 N N . SER A 1 311 ? 8.367 -0.115 -50.631 1.00 76.94 311 SER A N 1
ATOM 2350 C CA . SER A 1 311 ? 7.270 0.132 -49.683 1.00 76.94 311 SER A CA 1
ATOM 2351 C C . SER A 1 311 ? 7.104 -0.955 -48.606 1.00 76.94 311 SER A C 1
ATOM 2353 O O . SER A 1 311 ? 6.439 -0.713 -47.598 1.00 76.94 311 SER A O 1
ATOM 2355 N N . ILE A 1 312 ? 7.728 -2.129 -48.778 1.00 83.81 312 ILE A N 1
ATOM 2356 C CA . ILE A 1 312 ? 7.643 -3.284 -47.867 1.00 83.81 312 ILE A CA 1
ATOM 2357 C C . ILE A 1 312 ? 9.005 -3.761 -47.332 1.00 83.81 312 ILE A C 1
ATOM 2359 O O . ILE A 1 312 ? 9.055 -4.791 -46.663 1.00 83.81 312 ILE A O 1
ATOM 2363 N N . THR A 1 313 ? 10.092 -3.003 -47.528 1.00 85.25 313 THR A N 1
ATOM 2364 C CA . THR A 1 313 ? 11.460 -3.308 -47.046 1.00 85.25 313 THR A CA 1
ATOM 2365 C C . THR A 1 313 ? 11.516 -3.788 -45.588 1.00 85.25 313 THR A C 1
ATOM 2367 O O . THR A 1 313 ? 12.282 -4.689 -45.257 1.00 85.25 313 THR A O 1
ATOM 2370 N N . GLY A 1 314 ? 10.658 -3.263 -44.703 1.00 84.25 314 GLY A N 1
ATOM 2371 C CA . GLY A 1 314 ? 10.559 -3.734 -43.315 1.00 84.25 314 GLY A CA 1
ATOM 2372 C C . GLY A 1 314 ? 10.121 -5.201 -43.172 1.00 84.25 314 GLY A C 1
ATOM 2373 O O . GLY A 1 314 ? 10.660 -5.917 -42.330 1.00 84.25 314 GLY A O 1
ATOM 2374 N N . PHE A 1 315 ? 9.178 -5.671 -43.996 1.00 89.94 315 PHE A N 1
ATOM 2375 C CA . PHE A 1 315 ? 8.778 -7.083 -44.041 1.00 89.94 315 PHE A CA 1
ATOM 2376 C C . PHE A 1 315 ? 9.876 -7.960 -44.651 1.00 89.94 315 PHE A C 1
ATOM 2378 O O . PHE A 1 315 ? 10.101 -9.068 -44.163 1.00 89.94 315 PHE A O 1
ATOM 2385 N N . VAL A 1 316 ? 10.570 -7.458 -45.681 1.00 89.06 316 VAL A N 1
ATOM 2386 C CA . VAL A 1 316 ? 11.697 -8.152 -46.326 1.00 89.06 316 VAL A CA 1
ATOM 2387 C C . VAL A 1 316 ? 12.836 -8.374 -45.327 1.00 89.06 316 VAL A C 1
ATOM 2389 O O . VAL A 1 316 ? 13.323 -9.492 -45.207 1.00 89.06 316 VAL A O 1
ATOM 2392 N N . GLY A 1 317 ? 13.190 -7.361 -44.530 1.00 86.81 317 GLY A N 1
ATOM 2393 C CA . GLY A 1 317 ? 14.229 -7.473 -43.500 1.00 86.81 317 GLY A CA 1
ATOM 2394 C C . GLY A 1 317 ? 13.943 -8.529 -42.429 1.00 86.81 317 GLY A C 1
ATOM 2395 O O . GLY A 1 317 ? 14.842 -9.281 -42.067 1.00 86.81 317 GLY A O 1
ATOM 2396 N N . ILE A 1 318 ? 12.693 -8.643 -41.965 1.00 88.69 318 ILE A N 1
ATOM 2397 C CA . ILE A 1 318 ? 12.303 -9.684 -40.994 1.00 88.69 318 ILE A CA 1
ATOM 2398 C C . ILE A 1 318 ? 12.365 -11.085 -41.632 1.00 88.69 318 ILE A C 1
ATOM 2400 O O . ILE A 1 318 ? 12.791 -12.034 -40.976 1.00 88.69 318 ILE A O 1
ATOM 2404 N N . ALA A 1 319 ? 11.998 -11.218 -42.911 1.00 89.44 319 ALA A N 1
ATOM 2405 C CA . ALA A 1 319 ? 12.052 -12.495 -43.624 1.00 89.44 319 ALA A CA 1
ATOM 2406 C C . ALA A 1 319 ? 13.502 -12.958 -43.846 1.00 89.44 319 ALA A C 1
ATOM 2408 O O . ALA A 1 319 ? 13.825 -14.124 -43.629 1.00 89.44 319 ALA A O 1
ATOM 2409 N N . VAL A 1 320 ? 14.383 -12.028 -44.230 1.00 88.12 320 VAL A N 1
ATOM 2410 C CA . VAL A 1 320 ? 15.818 -12.275 -44.426 1.00 88.12 320 VAL A CA 1
ATOM 2411 C C . VAL A 1 320 ? 16.507 -12.654 -43.111 1.00 88.12 320 VAL A C 1
ATOM 2413 O O . VAL A 1 320 ? 17.243 -13.634 -43.096 1.00 88.12 320 VAL A O 1
ATOM 2416 N N . ASP A 1 321 ? 16.243 -11.953 -42.001 1.00 85.88 321 ASP A N 1
ATOM 2417 C CA . ASP A 1 321 ? 16.784 -12.305 -40.675 1.00 85.88 321 ASP A CA 1
ATOM 2418 C C . ASP A 1 321 ? 16.357 -13.720 -40.242 1.00 85.88 321 ASP A C 1
ATOM 2420 O O . ASP A 1 321 ? 17.201 -14.543 -39.887 1.00 85.88 321 ASP A O 1
ATOM 2424 N N . LEU A 1 322 ? 15.064 -14.051 -40.358 1.00 85.94 322 LEU A N 1
ATOM 2425 C CA . LEU A 1 322 ? 14.559 -15.394 -40.049 1.00 85.94 322 LEU A CA 1
ATOM 2426 C C . LEU A 1 322 ? 15.231 -16.489 -40.895 1.00 85.94 322 LEU A C 1
ATOM 2428 O O . LEU A 1 322 ? 15.671 -17.497 -40.342 1.00 85.94 322 LEU A O 1
ATOM 2432 N N . LEU A 1 323 ? 15.370 -16.287 -42.210 1.00 84.12 323 LEU A N 1
ATOM 2433 C CA . LEU A 1 323 ? 16.045 -17.247 -43.091 1.00 84.12 323 LEU A CA 1
ATOM 2434 C C . LEU A 1 323 ? 17.543 -17.377 -42.759 1.00 84.12 323 LEU A C 1
ATOM 2436 O O . LEU A 1 323 ? 18.035 -18.497 -42.640 1.00 84.12 323 LEU A O 1
ATOM 2440 N N . CYS A 1 324 ? 18.250 -16.267 -42.518 1.00 79.94 324 CYS A N 1
ATOM 2441 C CA . CYS A 1 324 ? 19.662 -16.266 -42.117 1.00 79.94 324 CYS A CA 1
ATOM 2442 C C . CYS A 1 324 ? 19.917 -17.021 -40.801 1.00 79.94 324 CYS A C 1
ATOM 2444 O O . CYS A 1 324 ? 20.948 -17.685 -40.665 1.00 79.94 324 CYS A O 1
ATOM 2446 N N . ARG A 1 325 ? 19.002 -16.947 -39.824 1.00 78.44 325 ARG A N 1
ATOM 2447 C CA . ARG A 1 325 ? 19.096 -17.723 -38.570 1.00 78.44 325 ARG A CA 1
ATOM 2448 C C . ARG A 1 325 ? 18.961 -19.229 -38.827 1.00 78.44 325 ARG A C 1
ATOM 2450 O O . ARG A 1 325 ? 19.712 -20.016 -38.248 1.00 78.44 325 ARG A O 1
ATOM 2457 N N . CYS A 1 326 ? 18.041 -19.622 -39.710 1.00 69.81 326 CYS A N 1
ATOM 2458 C CA . CYS A 1 326 ? 17.827 -21.021 -40.083 1.00 69.81 326 CYS A CA 1
ATOM 2459 C C . CYS A 1 326 ? 18.970 -21.606 -40.922 1.00 69.81 326 CYS A C 1
ATOM 2461 O O . CYS A 1 326 ? 19.321 -22.754 -40.697 1.00 69.81 326 CYS A O 1
ATOM 2463 N N . THR A 1 327 ? 19.602 -20.846 -41.824 1.00 65.06 327 THR A N 1
ATOM 2464 C CA . THR A 1 327 ? 20.785 -21.341 -42.558 1.00 65.06 327 THR A CA 1
ATOM 2465 C C . THR A 1 327 ? 22.042 -21.383 -41.685 1.00 65.06 327 THR A C 1
ATOM 2467 O O . THR A 1 327 ? 22.849 -22.299 -41.802 1.00 65.06 327 THR A O 1
ATOM 2470 N N . SER A 1 328 ? 22.214 -20.429 -40.762 1.00 62.22 328 SER A N 1
ATOM 2471 C CA . SER A 1 328 ? 23.398 -20.355 -39.884 1.00 62.22 328 SER A CA 1
ATOM 2472 C C . SER A 1 328 ? 23.420 -21.394 -38.753 1.00 62.22 328 SER A C 1
ATOM 2474 O O . SER A 1 328 ? 24.386 -21.447 -37.992 1.00 62.22 328 SER A O 1
ATOM 2476 N N . SER A 1 329 ? 22.373 -22.207 -38.614 1.00 54.72 329 SER A N 1
ATOM 2477 C CA . SER A 1 329 ? 22.281 -23.296 -37.640 1.00 54.72 329 SER A CA 1
ATOM 2478 C C . SER A 1 329 ? 21.990 -24.614 -38.362 1.00 54.72 329 SER A C 1
ATOM 2480 O O . SER A 1 329 ? 21.354 -24.627 -39.408 1.00 54.72 329 SER A O 1
ATOM 2482 N N . SER A 1 330 ? 22.472 -25.746 -37.839 1.00 51.16 330 SER A N 1
ATOM 2483 C CA . SER A 1 330 ? 22.343 -27.059 -38.499 1.00 51.16 330 SER A CA 1
ATOM 2484 C C . SER A 1 330 ? 20.952 -27.679 -38.287 1.00 51.16 330 SER A C 1
ATOM 2486 O O . SER A 1 330 ? 20.822 -28.776 -37.740 1.00 51.16 330 SER A O 1
ATOM 2488 N N . VAL A 1 331 ? 19.913 -26.930 -38.650 1.00 50.88 331 VAL A N 1
ATOM 2489 C CA . VAL A 1 331 ? 18.497 -27.247 -38.448 1.00 50.88 331 VAL A CA 1
ATOM 2490 C C . VAL A 1 331 ? 17.851 -27.426 -39.821 1.00 50.88 331 VAL A C 1
ATOM 2492 O O . VAL A 1 331 ? 18.005 -26.582 -40.699 1.00 50.88 331 VAL A O 1
ATOM 2495 N N . SER A 1 332 ? 17.128 -28.528 -40.027 1.00 57.47 332 SER A N 1
ATOM 2496 C CA . SER A 1 332 ? 16.330 -28.732 -41.242 1.00 57.47 332 SER A CA 1
ATOM 2497 C C . SER A 1 332 ? 15.251 -27.653 -41.370 1.00 57.47 332 SER A C 1
ATOM 2499 O O . SER A 1 332 ? 14.637 -27.293 -40.366 1.00 57.47 332 SER A O 1
ATOM 2501 N N . MET A 1 333 ? 14.963 -27.183 -42.587 1.00 61.91 333 MET A N 1
ATOM 2502 C CA . MET A 1 333 ? 13.818 -26.295 -42.822 1.00 61.91 333 MET A CA 1
ATOM 2503 C C . MET A 1 333 ? 12.522 -26.949 -42.323 1.00 61.91 333 MET A C 1
ATOM 2505 O O . MET A 1 333 ? 12.141 -28.009 -42.811 1.00 61.91 333 MET A O 1
ATOM 2509 N N . CYS A 1 334 ? 11.859 -26.313 -41.357 1.00 68.25 334 CYS A N 1
ATOM 2510 C CA . CYS A 1 334 ? 10.508 -26.679 -40.933 1.00 68.25 334 CYS A CA 1
ATOM 2511 C C . CYS A 1 334 ? 9.473 -26.146 -41.935 1.00 68.25 334 CYS A C 1
ATOM 2513 O O . CYS A 1 334 ? 9.704 -25.107 -42.563 1.00 68.25 334 CYS A O 1
ATOM 2515 N N . ASP A 1 335 ? 8.317 -26.803 -42.028 1.00 69.31 335 ASP A N 1
ATOM 2516 C CA . ASP A 1 335 ? 7.245 -26.455 -42.971 1.00 69.31 335 ASP A CA 1
ATOM 2517 C C . ASP A 1 335 ? 6.788 -24.988 -42.839 1.00 69.31 335 ASP A C 1
ATOM 2519 O O . ASP A 1 335 ? 6.493 -24.328 -43.836 1.00 69.31 335 ASP A O 1
ATOM 2523 N N . GLU A 1 336 ? 6.812 -24.415 -41.629 1.00 73.75 336 GLU A N 1
ATOM 2524 C CA . GLU A 1 336 ? 6.456 -23.011 -41.397 1.00 73.75 336 GLU A CA 1
ATOM 2525 C C . GLU A 1 336 ? 7.372 -22.021 -42.145 1.00 73.75 336 GLU A C 1
ATOM 2527 O O . GLU A 1 336 ? 6.927 -20.937 -42.532 1.00 73.75 336 GLU A O 1
ATOM 2532 N N . MET A 1 337 ? 8.637 -22.380 -42.393 1.00 79.94 337 MET A N 1
ATOM 2533 C CA . MET A 1 337 ? 9.607 -21.515 -43.080 1.00 79.94 337 MET A CA 1
ATOM 2534 C C . MET A 1 337 ? 9.375 -21.432 -44.594 1.00 79.94 337 MET A C 1
ATOM 2536 O O . MET A 1 337 ? 9.835 -20.474 -45.222 1.00 79.94 337 MET A O 1
ATOM 2540 N N . VAL A 1 338 ? 8.643 -22.387 -45.181 1.00 83.06 338 VAL A N 1
ATOM 2541 C CA . VAL A 1 338 ? 8.384 -22.460 -46.631 1.00 83.06 338 VAL A CA 1
ATOM 2542 C C . VAL A 1 338 ? 7.687 -21.194 -47.135 1.00 83.06 338 VAL A C 1
ATOM 2544 O O . VAL A 1 338 ? 8.065 -20.650 -48.169 1.00 83.06 338 VAL A O 1
ATOM 2547 N N . GLU A 1 339 ? 6.751 -20.637 -46.365 1.00 86.31 339 GLU A N 1
ATOM 2548 C CA . GLU A 1 339 ? 6.038 -19.411 -46.750 1.00 86.31 339 GLU A CA 1
ATOM 2549 C C . GLU A 1 339 ? 6.886 -18.143 -46.641 1.00 86.31 339 GLU A C 1
ATOM 2551 O O . GLU A 1 339 ? 6.698 -17.194 -47.404 1.00 86.31 339 GLU A O 1
ATOM 2556 N N . ILE A 1 340 ? 7.867 -18.139 -45.737 1.00 88.56 340 ILE A N 1
ATOM 2557 C CA . ILE A 1 340 ? 8.827 -17.039 -45.588 1.00 88.56 340 ILE A CA 1
ATOM 2558 C C . ILE A 1 340 ? 9.805 -17.052 -46.772 1.00 88.56 340 ILE A C 1
ATOM 2560 O O . ILE A 1 340 ? 10.099 -16.006 -47.355 1.00 88.56 340 ILE A O 1
ATOM 2564 N N . TYR A 1 341 ? 10.233 -18.245 -47.194 1.00 87.00 341 TYR A N 1
ATOM 2565 C CA . TYR A 1 341 ? 10.995 -18.448 -48.425 1.00 87.00 341 TYR A CA 1
ATOM 2566 C C . TYR A 1 341 ? 10.182 -18.068 -49.677 1.00 87.00 341 TYR A C 1
ATOM 2568 O O . TYR A 1 341 ? 10.671 -17.307 -50.511 1.00 87.00 341 TYR A O 1
ATOM 2576 N N . ASN A 1 342 ? 8.922 -18.507 -49.791 1.00 87.00 342 ASN A N 1
ATOM 2577 C CA . ASN A 1 342 ? 8.030 -18.172 -50.909 1.00 87.00 342 ASN A CA 1
ATOM 2578 C C . ASN A 1 342 ? 7.786 -16.659 -51.032 1.00 87.00 342 ASN A C 1
ATOM 2580 O O . ASN A 1 342 ? 7.755 -16.130 -52.150 1.00 87.00 342 ASN A O 1
ATOM 2584 N N . PHE A 1 343 ? 7.680 -15.946 -49.907 1.00 91.19 343 PHE A N 1
ATOM 2585 C CA . PHE A 1 343 ? 7.622 -14.486 -49.889 1.00 91.19 343 PHE A CA 1
ATOM 2586 C C . PHE A 1 343 ? 8.907 -13.858 -50.441 1.00 91.19 343 PHE A C 1
ATOM 2588 O O . PHE A 1 343 ? 8.839 -13.036 -51.355 1.00 91.19 343 PHE A O 1
ATOM 2595 N N . VAL A 1 344 ? 10.084 -14.268 -49.952 1.00 88.44 344 VAL A N 1
ATOM 2596 C CA . VAL A 1 344 ? 11.371 -13.720 -50.420 1.00 88.44 344 VAL A CA 1
ATOM 2597 C C . VAL A 1 344 ? 11.629 -14.058 -51.893 1.00 88.44 344 VAL A C 1
ATOM 2599 O O . VAL A 1 344 ? 12.040 -13.175 -52.640 1.00 88.44 344 VAL A O 1
ATOM 2602 N N . ARG A 1 345 ? 11.289 -15.268 -52.358 1.00 87.38 345 ARG A N 1
ATOM 2603 C CA . ARG A 1 345 ? 11.311 -15.644 -53.786 1.00 87.38 345 ARG A CA 1
ATOM 2604 C C . ARG A 1 345 ? 10.408 -14.729 -54.620 1.00 87.38 345 ARG A C 1
ATOM 2606 O O . ARG A 1 345 ? 10.833 -14.239 -55.661 1.00 87.38 345 ARG A O 1
ATOM 2613 N N . THR A 1 346 ? 9.194 -14.442 -54.145 1.00 87.50 346 THR A N 1
ATOM 2614 C CA . THR A 1 346 ? 8.255 -13.519 -54.813 1.00 87.50 346 THR A CA 1
ATOM 2615 C C . THR A 1 346 ? 8.798 -12.084 -54.858 1.00 87.50 346 THR A C 1
ATOM 2617 O O . THR A 1 346 ? 8.664 -11.407 -55.874 1.00 87.50 346 THR A O 1
ATOM 2620 N N . VAL A 1 347 ? 9.453 -11.620 -53.789 1.00 88.38 347 VAL A N 1
ATOM 2621 C CA . VAL A 1 347 ? 10.103 -10.299 -53.736 1.00 88.38 347 VAL A CA 1
ATOM 2622 C C . VAL A 1 347 ? 11.286 -10.221 -54.703 1.00 88.38 347 VAL A C 1
ATOM 2624 O O . VAL A 1 347 ? 11.385 -9.239 -55.435 1.00 88.38 347 VAL A O 1
ATOM 2627 N N . LEU A 1 348 ? 12.146 -11.243 -54.759 1.00 86.25 348 LEU A N 1
ATOM 2628 C CA . LEU A 1 348 ? 13.322 -11.289 -55.642 1.00 86.25 348 LEU A CA 1
ATOM 2629 C C . LEU A 1 348 ? 12.972 -11.275 -57.135 1.00 86.25 348 LEU A C 1
ATOM 2631 O O . LEU A 1 348 ? 13.732 -10.720 -57.921 1.00 86.25 348 LEU A O 1
ATOM 2635 N N . LEU A 1 349 ? 11.816 -11.827 -57.514 1.00 84.88 349 LEU A N 1
ATOM 2636 C CA . LEU A 1 349 ? 11.295 -11.790 -58.886 1.00 84.88 349 LEU A CA 1
ATOM 2637 C C . LEU A 1 349 ? 10.689 -10.426 -59.280 1.00 84.88 349 LEU A C 1
ATOM 2639 O O . LEU A 1 349 ? 10.294 -10.237 -60.430 1.00 84.88 349 LEU A O 1
ATOM 2643 N N . SER A 1 350 ? 10.601 -9.465 -58.354 1.00 84.56 350 SER A N 1
ATOM 2644 C CA . SER A 1 350 ? 10.168 -8.097 -58.662 1.00 84.56 350 SER A CA 1
ATOM 2645 C C . SER A 1 350 ? 11.328 -7.228 -59.160 1.00 84.56 350 SER A C 1
ATOM 2647 O O . SER A 1 350 ? 12.484 -7.444 -58.800 1.00 84.56 350 SER A O 1
ATOM 2649 N N . LYS A 1 351 ? 11.010 -6.195 -59.952 1.00 81.25 351 LYS A N 1
ATOM 2650 C CA . LYS A 1 351 ? 11.988 -5.329 -60.638 1.00 81.25 351 LYS A CA 1
ATOM 2651 C C . LYS A 1 351 ? 13.090 -4.761 -59.728 1.00 81.25 351 LYS A C 1
ATOM 2653 O O . LYS A 1 351 ? 14.241 -4.697 -60.146 1.00 81.25 351 LYS A O 1
ATOM 2658 N N . ASP A 1 352 ? 12.734 -4.379 -58.503 1.00 85.25 352 ASP A N 1
ATOM 2659 C CA . ASP A 1 352 ? 13.648 -3.764 -57.528 1.00 85.25 352 ASP A CA 1
ATOM 2660 C C . ASP A 1 352 ? 14.013 -4.752 -56.386 1.00 85.25 352 ASP A C 1
ATOM 2662 O O . ASP A 1 352 ? 14.585 -4.380 -55.361 1.00 85.25 352 ASP A O 1
ATOM 2666 N N . GLY A 1 353 ? 13.645 -6.030 -56.543 1.00 84.44 353 GLY A N 1
ATOM 2667 C CA . GLY A 1 353 ? 13.683 -7.076 -55.517 1.00 84.44 353 GLY A CA 1
ATOM 2668 C C . GLY A 1 353 ? 15.067 -7.378 -54.965 1.00 84.44 353 GLY A C 1
ATOM 2669 O O . GLY A 1 353 ? 15.257 -7.452 -53.749 1.00 84.44 353 GLY A O 1
ATOM 2670 N N . VAL A 1 354 ? 16.035 -7.540 -55.867 1.00 84.31 354 VAL A N 1
ATOM 2671 C CA . VAL A 1 354 ? 17.419 -7.897 -55.532 1.00 84.31 354 VAL A CA 1
ATOM 2672 C C . VAL A 1 354 ? 18.090 -6.787 -54.718 1.00 84.31 354 VAL A C 1
ATOM 2674 O O . VAL A 1 354 ? 18.717 -7.078 -53.701 1.00 84.31 354 VAL A O 1
ATOM 2677 N N . GLU A 1 355 ? 17.902 -5.520 -55.101 1.00 86.12 355 GLU A N 1
ATOM 2678 C CA . GLU A 1 355 ? 18.433 -4.361 -54.370 1.00 86.12 355 GLU A CA 1
ATOM 2679 C C . GLU A 1 355 ? 17.872 -4.301 -52.942 1.00 86.12 355 GLU A C 1
ATOM 2681 O O . GLU A 1 355 ? 18.636 -4.229 -51.976 1.00 86.12 355 GLU A O 1
ATOM 2686 N N . VAL A 1 356 ? 16.548 -4.421 -52.790 1.00 87.38 356 VAL A N 1
ATOM 2687 C CA . VAL A 1 356 ? 15.900 -4.381 -51.472 1.00 87.38 356 VAL A CA 1
ATOM 2688 C C . VAL A 1 356 ? 16.361 -5.543 -50.587 1.00 87.38 356 VAL A C 1
ATOM 2690 O O . VAL A 1 356 ? 16.752 -5.305 -49.444 1.00 87.38 356 VAL A O 1
ATOM 2693 N N . VAL A 1 357 ? 16.405 -6.780 -51.095 1.00 87.12 357 VAL A N 1
ATOM 2694 C CA . VAL A 1 357 ? 16.874 -7.947 -50.320 1.00 87.12 357 VAL A CA 1
ATOM 2695 C C . VAL A 1 357 ? 18.346 -7.810 -49.917 1.00 87.12 357 VAL A C 1
ATOM 2697 O O . VAL A 1 357 ? 18.683 -8.089 -48.764 1.00 87.12 357 VAL A O 1
ATOM 2700 N N . LEU A 1 358 ? 19.222 -7.324 -50.804 1.00 83.94 358 LEU A N 1
ATOM 2701 C CA . LEU A 1 358 ? 20.623 -7.047 -50.467 1.00 83.94 358 LEU A CA 1
ATOM 2702 C C . LEU A 1 358 ? 20.746 -5.951 -49.396 1.00 83.94 358 LEU A C 1
ATOM 2704 O O . LEU A 1 358 ? 21.491 -6.136 -48.432 1.00 83.94 358 LEU A O 1
ATOM 2708 N N . SER A 1 359 ? 19.969 -4.865 -49.502 1.00 83.38 359 SER A N 1
ATOM 2709 C CA . SER A 1 359 ? 19.937 -3.779 -48.506 1.00 83.38 359 SER A CA 1
ATOM 2710 C C . SER A 1 359 ? 19.482 -4.255 -47.117 1.00 83.38 359 SER A C 1
ATOM 2712 O O . SER A 1 359 ? 19.945 -3.750 -46.095 1.00 83.38 359 SER A O 1
ATOM 2714 N N . CYS A 1 360 ? 18.634 -5.287 -47.073 1.00 84.38 360 CYS A N 1
ATOM 2715 C CA . CYS A 1 360 ? 18.172 -5.956 -45.859 1.00 84.38 360 CYS A CA 1
ATOM 2716 C C . CYS A 1 360 ? 19.186 -6.943 -45.247 1.00 84.38 360 CYS A C 1
ATOM 2718 O O . CYS A 1 360 ? 18.834 -7.667 -44.319 1.00 84.38 360 CYS A O 1
ATOM 2720 N N . GLY A 1 361 ? 20.426 -7.005 -45.747 1.00 76.50 361 GLY A N 1
ATOM 2721 C CA . GLY A 1 361 ? 21.441 -7.959 -45.285 1.00 76.50 361 GLY A CA 1
ATOM 2722 C C . GLY A 1 361 ? 21.401 -9.314 -45.998 1.00 76.50 361 GLY A C 1
ATOM 2723 O O . GLY A 1 361 ? 22.168 -10.211 -45.647 1.00 76.50 361 GLY A O 1
ATOM 2724 N N . GLY A 1 362 ? 20.573 -9.460 -47.041 1.00 79.50 362 GLY A N 1
ATOM 2725 C CA . GLY A 1 362 ? 20.407 -10.697 -47.810 1.00 79.50 362 GLY A CA 1
ATOM 2726 C C . GLY A 1 362 ? 21.682 -11.203 -48.483 1.00 79.50 362 GLY A C 1
ATOM 2727 O O . GLY A 1 362 ? 21.735 -12.368 -48.859 1.00 79.50 362 GLY A O 1
ATOM 2728 N N . LYS A 1 363 ? 22.749 -10.391 -48.554 1.00 79.75 363 LYS A N 1
ATOM 2729 C CA . LYS A 1 363 ? 24.084 -10.864 -48.946 1.00 79.75 363 LYS A CA 1
ATOM 2730 C C . LYS A 1 363 ? 24.530 -12.071 -48.110 1.00 79.75 363 LYS A C 1
ATOM 2732 O O . LYS A 1 363 ? 25.048 -13.015 -48.680 1.00 79.75 363 LYS A O 1
ATOM 2737 N N . VAL A 1 364 ? 24.274 -12.090 -46.797 1.00 73.75 364 VAL A N 1
ATOM 2738 C CA . VAL A 1 364 ? 24.648 -13.231 -45.934 1.00 73.75 364 VAL A CA 1
ATOM 2739 C C . VAL A 1 364 ? 23.860 -14.493 -46.305 1.00 73.75 364 VAL A C 1
ATOM 2741 O O . VAL A 1 364 ? 24.418 -15.587 -46.297 1.00 73.75 364 VAL A O 1
ATOM 2744 N N . LEU A 1 365 ? 22.588 -14.342 -46.688 1.00 76.19 365 LEU A N 1
ATOM 2745 C CA . LEU A 1 365 ? 21.755 -15.444 -47.170 1.00 76.19 365 LEU A CA 1
ATOM 2746 C C . LEU A 1 365 ? 22.281 -15.990 -48.507 1.00 76.19 365 LEU A C 1
ATOM 2748 O O . LEU A 1 365 ? 22.422 -17.201 -48.650 1.00 76.19 365 LEU A O 1
ATOM 2752 N N . PHE A 1 366 ? 22.632 -15.112 -49.453 1.00 77.88 366 PHE A N 1
ATOM 2753 C CA . PHE A 1 366 ? 23.223 -15.504 -50.736 1.00 77.88 366 PHE A CA 1
ATOM 2754 C C . PHE A 1 366 ? 24.603 -16.152 -50.576 1.00 77.88 366 PHE A C 1
ATOM 2756 O O . PHE A 1 366 ? 24.810 -17.238 -51.106 1.00 77.88 366 PHE A O 1
ATOM 2763 N N . ASP A 1 367 ? 25.508 -15.544 -49.802 1.00 74.19 367 ASP A N 1
ATOM 2764 C CA . ASP A 1 367 ? 26.841 -16.085 -49.502 1.00 74.19 367 ASP A CA 1
ATOM 2765 C C . ASP A 1 367 ? 26.732 -17.497 -48.894 1.00 74.19 367 ASP A C 1
ATOM 2767 O O . ASP A 1 367 ? 27.505 -18.391 -49.239 1.00 74.19 367 ASP A O 1
ATOM 2771 N N . HIS A 1 368 ? 25.749 -17.723 -48.012 1.00 66.12 368 HIS A N 1
ATOM 2772 C CA . HIS A 1 368 ? 25.522 -19.025 -47.387 1.00 66.12 368 HIS A CA 1
ATOM 2773 C C . HIS A 1 368 ? 24.916 -20.050 -48.361 1.00 66.12 368 HIS A C 1
ATOM 2775 O O . HIS A 1 368 ? 25.388 -21.184 -48.417 1.00 66.12 368 HIS A O 1
ATOM 2781 N N . LEU A 1 369 ? 23.900 -19.677 -49.146 1.00 65.62 369 LEU A N 1
ATOM 2782 C CA . LEU A 1 369 ? 23.314 -20.560 -50.165 1.00 65.62 369 LEU A CA 1
ATOM 2783 C C . LEU A 1 369 ? 24.361 -20.962 -51.219 1.00 65.62 369 LEU A C 1
ATOM 2785 O O . LEU A 1 369 ? 24.452 -22.133 -51.582 1.00 65.62 369 LEU A O 1
ATOM 2789 N N . GLN A 1 370 ? 25.207 -20.016 -51.636 1.00 65.88 370 GLN A N 1
ATOM 2790 C CA . GLN A 1 370 ? 26.323 -20.255 -52.550 1.00 65.88 370 GLN A CA 1
ATOM 2791 C C . GLN A 1 370 ? 27.417 -21.135 -51.921 1.00 65.88 370 GLN A C 1
ATOM 2793 O O . GLN A 1 370 ? 28.025 -21.952 -52.609 1.00 65.88 370 GLN A O 1
ATOM 2798 N N . ALA A 1 371 ? 27.654 -21.029 -50.609 1.00 62.06 371 ALA A N 1
ATOM 2799 C CA . ALA A 1 371 ? 28.550 -21.939 -49.898 1.00 62.06 371 ALA A CA 1
ATOM 2800 C C . ALA A 1 371 ? 27.991 -23.373 -49.829 1.00 62.06 371 ALA A C 1
ATOM 2802 O O . ALA A 1 371 ? 28.755 -24.323 -49.995 1.00 62.06 371 ALA A O 1
ATOM 2803 N N . GLN A 1 372 ? 26.676 -23.546 -49.639 1.00 57.72 372 GLN A N 1
ATOM 2804 C CA . GLN A 1 372 ? 26.048 -24.873 -49.643 1.00 57.72 372 GLN A CA 1
ATOM 2805 C C . GLN A 1 372 ? 26.132 -25.535 -51.028 1.00 57.72 372 GLN A C 1
ATOM 2807 O O . GLN A 1 372 ? 26.563 -26.687 -51.115 1.00 57.72 372 GLN A O 1
ATOM 2812 N N . THR A 1 373 ? 25.851 -24.809 -52.119 1.00 54.75 373 THR A N 1
ATOM 2813 C CA . THR A 1 373 ? 26.062 -25.345 -53.478 1.00 54.75 373 THR A CA 1
ATOM 2814 C C . THR A 1 373 ? 27.540 -25.617 -53.774 1.00 54.75 373 THR A C 1
ATOM 2816 O O . THR A 1 373 ? 27.854 -26.640 -54.374 1.00 54.75 373 THR A O 1
ATOM 2819 N N . ALA A 1 374 ? 28.471 -24.797 -53.274 1.00 48.69 374 ALA A N 1
ATOM 2820 C CA . ALA A 1 374 ? 29.911 -25.036 -53.421 1.00 48.69 374 ALA A CA 1
ATOM 2821 C C . ALA A 1 374 ? 30.443 -26.241 -52.612 1.00 48.69 374 ALA A C 1
ATOM 2823 O O . ALA A 1 374 ? 31.490 -26.794 -52.959 1.00 48.69 374 ALA A O 1
ATOM 2824 N N . THR A 1 375 ? 29.749 -26.683 -51.553 1.00 46.44 375 THR A N 1
ATOM 2825 C CA . THR A 1 375 ? 30.094 -27.935 -50.848 1.00 46.44 375 THR A CA 1
ATOM 2826 C C . THR A 1 375 ? 29.644 -29.200 -51.583 1.00 46.44 375 THR A C 1
ATOM 2828 O O . THR A 1 375 ? 30.209 -30.271 -51.347 1.00 46.44 375 THR A O 1
ATOM 2831 N N . CYS A 1 376 ? 28.704 -29.092 -52.525 1.00 37.47 376 CYS A N 1
ATOM 2832 C CA . CYS A 1 376 ? 28.348 -30.170 -53.442 1.00 37.47 376 CYS A CA 1
ATOM 2833 C C . CYS A 1 376 ? 29.375 -30.262 -54.581 1.00 37.47 376 CYS A C 1
ATOM 2835 O O . CYS A 1 376 ? 29.181 -29.717 -55.666 1.00 37.47 376 CYS A O 1
ATOM 2837 N N . LYS A 1 377 ? 30.480 -30.984 -54.353 1.00 32.16 377 LYS A N 1
ATOM 2838 C CA . LYS A 1 377 ? 31.361 -31.382 -55.462 1.00 32.16 377 LYS A CA 1
ATOM 2839 C C . LYS A 1 377 ? 30.587 -32.228 -56.488 1.00 32.16 377 LYS A C 1
ATOM 2841 O O . LYS A 1 377 ? 29.832 -33.107 -56.068 1.00 32.16 377 LYS A O 1
ATOM 2846 N N . PRO A 1 378 ? 30.842 -32.057 -57.800 1.00 36.62 378 PRO A N 1
ATOM 2847 C CA . PRO A 1 378 ? 30.442 -33.039 -58.801 1.00 36.62 378 PRO A CA 1
ATOM 2848 C C . PRO A 1 378 ? 30.998 -34.424 -58.455 1.00 36.62 378 PRO A C 1
ATOM 2850 O O . PRO A 1 378 ? 32.108 -34.539 -57.925 1.00 36.62 378 PRO A O 1
ATOM 2853 N N . PHE A 1 379 ? 30.239 -35.472 -58.769 1.00 27.62 379 PHE A N 1
ATOM 2854 C CA . PHE A 1 379 ? 30.717 -36.847 -58.650 1.00 27.62 379 PHE A CA 1
ATOM 2855 C C . PHE A 1 379 ? 31.712 -37.109 -59.790 1.00 27.62 379 PHE A C 1
ATOM 2857 O O . PHE A 1 379 ? 31.330 -37.103 -60.958 1.00 27.62 379 PHE A O 1
ATOM 2864 N N . ASP A 1 380 ? 32.995 -37.240 -59.456 1.00 31.69 380 ASP A N 1
ATOM 2865 C CA . ASP A 1 380 ? 34.083 -37.237 -60.441 1.00 31.69 380 ASP A CA 1
ATOM 2866 C C . ASP A 1 380 ? 34.147 -38.556 -61.235 1.00 31.69 380 ASP A C 1
ATOM 2868 O O . ASP A 1 380 ? 33.985 -39.647 -60.681 1.00 31.69 380 ASP A O 1
ATOM 2872 N N . SER A 1 381 ? 34.370 -38.467 -62.545 1.00 30.86 381 SER A N 1
ATOM 2873 C CA . SER A 1 381 ? 34.284 -39.599 -63.475 1.00 30.86 381 SER A CA 1
ATOM 2874 C C . SER A 1 381 ? 35.618 -40.352 -63.581 1.00 30.86 381 SER A C 1
ATOM 2876 O O . SER A 1 381 ? 36.585 -39.799 -64.105 1.00 30.86 381 SER A O 1
ATOM 2878 N N . GLY A 1 382 ? 35.684 -41.620 -63.140 1.00 29.19 382 GLY A N 1
ATOM 2879 C CA . GLY A 1 382 ? 36.968 -42.331 -62.983 1.00 29.19 382 GLY A CA 1
ATOM 2880 C C . GLY A 1 382 ? 36.986 -43.859 -63.170 1.00 29.19 382 GLY A C 1
ATOM 2881 O O . GLY A 1 382 ? 37.333 -44.565 -62.232 1.00 29.19 382 GLY A O 1
ATOM 2882 N N . SER A 1 383 ? 36.765 -44.336 -64.406 1.00 29.48 383 SER A N 1
ATOM 2883 C CA . SER A 1 383 ? 37.141 -45.667 -64.968 1.00 29.48 383 SER A CA 1
ATOM 2884 C C . SER A 1 383 ? 36.597 -46.983 -64.360 1.00 29.48 383 SER A C 1
ATOM 2886 O O . SER A 1 383 ? 36.522 -47.155 -63.149 1.00 29.48 383 SER A O 1
ATOM 2888 N N . GLY A 1 384 ? 36.334 -47.959 -65.245 1.00 27.70 384 GLY A N 1
ATOM 2889 C CA . GLY A 1 384 ? 35.692 -49.254 -64.957 1.00 27.70 384 GLY A CA 1
ATOM 2890 C C . GLY A 1 384 ? 34.366 -49.320 -65.725 1.00 27.70 384 GLY A C 1
ATOM 2891 O O . GLY A 1 384 ? 33.388 -48.773 -65.235 1.00 27.70 384 GLY A O 1
ATOM 2892 N N . ALA A 1 385 ? 34.282 -49.713 -66.999 1.00 33.19 385 ALA A N 1
ATOM 2893 C CA . ALA A 1 385 ? 34.863 -50.849 -67.736 1.00 33.19 385 ALA A CA 1
ATOM 2894 C C . ALA A 1 385 ? 34.103 -52.176 -67.512 1.00 33.19 385 ALA A C 1
ATOM 2896 O O . ALA A 1 385 ? 34.343 -52.862 -66.524 1.00 33.19 385 ALA A O 1
ATOM 2897 N N . ASP A 1 386 ? 33.267 -52.474 -68.517 1.00 31.61 386 ASP A N 1
ATOM 2898 C CA . ASP A 1 386 ? 32.827 -53.786 -69.026 1.00 31.61 386 ASP A CA 1
ATOM 2899 C C . ASP A 1 386 ? 31.756 -54.618 -68.263 1.00 31.61 386 ASP A C 1
ATOM 2901 O O . ASP A 1 386 ? 31.559 -54.467 -67.060 1.00 31.61 386 ASP A O 1
ATOM 2905 N N . ASP A 1 387 ? 31.076 -55.475 -69.051 1.00 30.17 387 ASP A N 1
ATOM 2906 C CA . ASP A 1 387 ? 30.102 -56.558 -68.751 1.00 30.17 387 ASP A CA 1
ATOM 2907 C C . ASP A 1 387 ? 28.702 -56.140 -68.186 1.00 30.17 387 ASP A C 1
ATOM 2909 O O . ASP A 1 387 ? 28.598 -55.446 -67.179 1.00 30.17 387 ASP A O 1
ATOM 2913 N N . GLU A 1 388 ? 27.581 -56.307 -68.923 1.00 32.75 388 GLU A N 1
ATOM 2914 C CA . GLU A 1 388 ? 26.699 -57.510 -69.093 1.00 32.75 388 GLU A CA 1
ATOM 2915 C C . GLU A 1 388 ? 25.788 -57.800 -67.859 1.00 32.75 388 GLU A C 1
ATOM 2917 O O . GLU A 1 388 ? 26.236 -57.668 -66.727 1.00 32.75 388 GLU A O 1
ATOM 2922 N N . GLU A 1 389 ? 24.494 -58.172 -67.934 1.00 32.78 389 GLU A N 1
ATOM 2923 C CA . GLU A 1 389 ? 23.520 -58.474 -69.021 1.00 32.78 389 GLU A CA 1
ATOM 2924 C C . GLU A 1 389 ? 22.053 -58.285 -68.486 1.00 32.78 389 GLU A C 1
ATOM 2926 O O . GLU A 1 389 ? 21.916 -57.869 -67.341 1.00 32.78 389 GLU A O 1
ATOM 2931 N N . ALA A 1 390 ? 21.002 -58.578 -69.292 1.00 33.69 390 ALA A N 1
ATOM 2932 C CA . ALA A 1 390 ? 19.630 -59.099 -68.971 1.00 33.69 390 ALA A CA 1
ATOM 2933 C C . ALA A 1 390 ? 18.924 -58.738 -67.621 1.00 33.69 390 ALA A C 1
ATOM 2935 O O . ALA A 1 390 ? 19.530 -58.776 -66.559 1.00 33.69 390 ALA A O 1
ATOM 2936 N N . ASP A 1 391 ? 17.611 -58.551 -67.421 1.00 32.03 391 ASP A N 1
ATOM 2937 C CA . ASP A 1 391 ? 16.292 -58.739 -68.082 1.00 32.03 391 ASP A CA 1
ATOM 2938 C C . ASP A 1 391 ? 15.256 -58.506 -66.920 1.00 32.03 391 ASP A C 1
ATOM 2940 O O . ASP A 1 391 ? 15.670 -58.434 -65.760 1.00 32.03 391 ASP A O 1
ATOM 2944 N N . ALA A 1 392 ? 13.918 -58.467 -67.010 1.00 36.03 392 ALA A N 1
ATOM 2945 C CA . ALA A 1 392 ? 12.894 -58.112 -68.008 1.00 36.03 392 ALA A CA 1
ATOM 2946 C C . ALA A 1 392 ? 11.505 -58.107 -67.279 1.00 36.03 392 ALA A C 1
ATOM 2948 O O . ALA A 1 392 ? 11.422 -58.670 -66.189 1.00 36.03 392 ALA A O 1
ATOM 2949 N N . ASP A 1 393 ? 10.443 -57.553 -67.901 1.00 35.06 393 ASP A N 1
ATOM 2950 C CA . ASP A 1 393 ? 9.004 -57.948 -67.774 1.00 35.06 393 ASP A CA 1
ATOM 2951 C C . ASP A 1 393 ? 8.280 -57.806 -66.378 1.00 35.06 393 ASP A C 1
ATOM 2953 O O . ASP A 1 393 ? 8.847 -58.129 -65.342 1.00 35.06 393 ASP A O 1
ATOM 2957 N N . VAL A 1 394 ? 7.048 -57.268 -66.162 1.00 38.03 394 VAL A N 1
ATOM 2958 C CA . VAL A 1 394 ? 5.641 -57.549 -66.637 1.00 38.03 394 VAL A CA 1
ATOM 2959 C C . VAL A 1 394 ? 4.724 -57.533 -65.364 1.00 38.03 394 VAL A C 1
ATOM 2961 O O . VAL A 1 394 ? 5.224 -57.877 -64.295 1.00 38.03 394 VAL A O 1
ATOM 2964 N N . ASP A 1 395 ? 3.427 -57.162 -65.280 1.00 34.94 395 ASP A N 1
ATOM 2965 C CA . ASP A 1 395 ? 2.369 -56.704 -66.220 1.00 34.94 395 ASP A CA 1
ATOM 2966 C C . ASP A 1 395 ? 1.188 -55.975 -65.493 1.00 34.94 395 ASP A C 1
ATOM 2968 O O . ASP A 1 395 ? 1.048 -56.112 -64.276 1.00 34.94 395 ASP A O 1
ATOM 2972 N N . GLY A 1 396 ? 0.259 -55.364 -66.260 1.00 33.31 396 GLY A N 1
ATOM 2973 C CA . GLY A 1 396 ? -1.189 -55.185 -65.938 1.00 33.31 396 GLY A CA 1
ATOM 2974 C C . GLY A 1 396 ? -1.662 -53.822 -65.356 1.00 33.31 396 GLY A C 1
ATOM 2975 O O . GLY A 1 396 ? -1.075 -53.359 -64.383 1.00 33.31 396 GLY A O 1
ATOM 2976 N N . ASN A 1 397 ? -2.637 -53.057 -65.906 1.00 34.50 397 ASN A N 1
ATOM 2977 C CA . ASN A 1 397 ? -4.065 -53.292 -66.304 1.00 34.50 397 ASN A CA 1
ATOM 2978 C C . ASN A 1 397 ? -5.068 -53.256 -65.111 1.00 34.50 397 ASN A C 1
ATOM 2980 O O . ASN A 1 397 ? -4.758 -53.852 -64.083 1.00 34.50 397 ASN A O 1
ATOM 2984 N N . ASP A 1 398 ? -6.294 -52.681 -65.107 1.00 36.16 398 ASP A N 1
ATOM 2985 C CA . ASP A 1 398 ? -7.114 -51.721 -65.923 1.00 36.16 398 ASP A CA 1
ATOM 2986 C C . ASP A 1 398 ? -8.154 -51.052 -64.937 1.00 36.16 398 ASP A C 1
ATOM 2988 O O . ASP A 1 398 ? -8.074 -51.342 -63.742 1.00 36.16 398 ASP A O 1
ATOM 2992 N N . ASP A 1 399 ? -9.165 -50.196 -65.214 1.00 33.00 399 ASP A N 1
ATOM 2993 C CA . ASP A 1 399 ? -9.824 -49.592 -66.405 1.00 33.00 399 ASP A CA 1
ATOM 2994 C C . ASP A 1 399 ? -10.576 -48.275 -66.005 1.00 33.00 399 ASP A C 1
ATOM 2996 O O . ASP A 1 399 ? -11.085 -48.208 -64.886 1.00 33.00 399 ASP A O 1
ATOM 3000 N N . GLY A 1 400 ? -10.731 -47.307 -66.932 1.00 31.45 400 GLY A N 1
ATOM 3001 C CA . GLY A 1 400 ? -11.778 -46.245 -66.997 1.00 31.45 400 GLY A CA 1
ATOM 3002 C C . GLY A 1 400 ? -11.923 -45.173 -65.880 1.00 31.45 400 GLY A C 1
ATOM 3003 O O . GLY A 1 400 ? -11.582 -45.387 -64.724 1.00 31.45 400 GLY A O 1
ATOM 3004 N N . SER A 1 401 ? -12.497 -43.978 -66.114 1.00 32.12 401 SER A N 1
ATOM 3005 C CA . SER A 1 401 ? -12.940 -43.291 -67.352 1.00 32.12 401 SER A CA 1
ATOM 3006 C C . SER A 1 401 ? -13.290 -41.807 -67.068 1.00 32.12 401 SER A C 1
ATOM 3008 O O . SER A 1 401 ? -13.925 -41.557 -66.047 1.00 32.12 401 SER A O 1
ATOM 3010 N N . ASP A 1 402 ? -12.983 -40.894 -68.004 1.00 31.95 402 ASP A N 1
ATOM 3011 C CA . ASP A 1 402 ? -13.534 -39.528 -68.237 1.00 31.95 402 ASP A CA 1
ATOM 3012 C C . ASP A 1 402 ? -13.611 -38.494 -67.067 1.00 31.95 402 ASP A C 1
ATOM 3014 O O . ASP A 1 402 ? -14.163 -38.759 -66.006 1.00 31.95 402 ASP A O 1
ATOM 3018 N N . GLY A 1 403 ? -13.1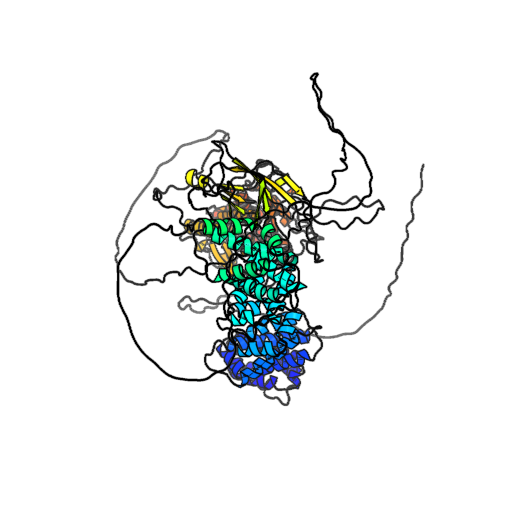97 -37.222 -67.208 1.00 29.34 403 GLY A N 1
ATOM 3019 C CA . GLY A 1 403 ? -12.549 -36.519 -68.327 1.00 29.34 403 GLY A CA 1
ATOM 3020 C C . GLY A 1 403 ? -12.548 -34.976 -68.159 1.00 29.34 403 GLY A C 1
ATOM 3021 O O . GLY A 1 403 ? -13.257 -34.450 -67.307 1.00 29.34 403 GLY A O 1
ATOM 3022 N N . ASP A 1 404 ? -11.793 -34.285 -69.026 1.00 29.39 404 ASP A N 1
ATOM 3023 C CA . ASP A 1 404 ? -11.757 -32.820 -69.282 1.00 29.39 404 ASP A CA 1
ATOM 3024 C C . ASP A 1 404 ? -11.092 -31.865 -68.244 1.00 29.39 404 ASP A C 1
ATOM 3026 O O . ASP A 1 404 ? -11.738 -31.303 -67.363 1.00 29.39 404 ASP A O 1
ATOM 3030 N N . GLY A 1 405 ? -9.800 -31.564 -68.458 1.00 28.81 405 GLY A N 1
ATOM 3031 C CA . GLY A 1 405 ? -9.452 -30.221 -68.960 1.00 28.81 405 GLY A CA 1
ATOM 3032 C C . GLY A 1 405 ? -8.879 -29.142 -68.022 1.00 28.81 405 GLY A C 1
ATOM 3033 O O . GLY A 1 405 ? -9.532 -28.117 -67.845 1.00 28.81 405 GLY A O 1
ATOM 3034 N N . SER A 1 406 ? -7.622 -29.278 -67.562 1.00 30.05 406 SER A N 1
ATOM 3035 C CA . SER A 1 406 ? -6.540 -28.274 -67.775 1.00 30.05 406 SER A CA 1
ATOM 3036 C C . SER A 1 406 ? -5.306 -28.558 -66.899 1.00 30.05 406 SER A C 1
ATOM 3038 O O . SER A 1 406 ? -5.301 -28.217 -65.713 1.00 30.05 406 SER A O 1
ATOM 3040 N N . ASP A 1 407 ? -4.250 -29.126 -67.476 1.00 29.88 407 ASP A N 1
ATOM 3041 C CA . ASP A 1 407 ? -3.006 -29.412 -66.753 1.00 29.88 407 ASP A CA 1
ATOM 3042 C C . ASP A 1 407 ? -2.064 -28.200 -66.660 1.00 29.88 407 ASP A C 1
ATOM 3044 O O . ASP A 1 407 ? -2.082 -27.290 -67.494 1.00 29.88 407 ASP A O 1
ATOM 3048 N N . VAL A 1 408 ? -1.227 -28.211 -65.621 1.00 30.42 408 VAL A N 1
ATOM 3049 C CA . VAL A 1 408 ? -0.101 -27.292 -65.416 1.00 30.42 408 VAL A CA 1
ATOM 3050 C C . VAL A 1 408 ? 1.167 -28.135 -65.455 1.00 30.42 408 VAL A C 1
ATOM 3052 O O . VAL A 1 408 ? 1.355 -28.980 -64.583 1.00 30.42 408 VAL A O 1
ATOM 3055 N N . GLU A 1 409 ? 2.026 -27.919 -66.450 1.00 31.03 409 GLU A N 1
ATOM 3056 C CA . GLU A 1 409 ? 3.344 -28.561 -66.508 1.00 31.03 409 GLU A CA 1
ATOM 3057 C C . GLU A 1 409 ? 4.377 -27.738 -65.717 1.00 31.03 409 GLU A C 1
ATOM 3059 O O . GLU A 1 409 ? 4.472 -26.517 -65.869 1.00 31.03 409 GLU A O 1
ATOM 3064 N N . ASP A 1 410 ? 5.146 -28.415 -64.858 1.00 29.52 410 ASP A N 1
ATOM 3065 C CA . ASP A 1 410 ? 6.284 -27.845 -64.129 1.00 29.52 410 ASP A CA 1
ATOM 3066 C C . ASP A 1 410 ? 7.542 -27.856 -65.016 1.00 29.52 410 ASP A C 1
ATOM 3068 O O . ASP A 1 410 ? 8.218 -28.878 -65.142 1.00 29.52 410 ASP A O 1
ATOM 3072 N N . ASP A 1 411 ? 7.896 -26.704 -65.590 1.00 28.00 411 ASP A N 1
ATOM 3073 C CA . ASP A 1 411 ? 9.173 -26.520 -66.293 1.00 28.00 411 ASP A CA 1
ATOM 3074 C C . ASP A 1 411 ? 10.294 -26.162 -65.295 1.00 28.00 411 ASP A C 1
ATOM 3076 O O . ASP A 1 411 ? 10.384 -25.038 -64.782 1.00 28.00 411 ASP A O 1
ATOM 3080 N N . VAL A 1 412 ? 11.176 -27.125 -65.012 1.00 27.92 412 VAL A N 1
ATOM 3081 C CA . VAL A 1 412 ? 12.394 -26.907 -64.215 1.00 27.92 412 VAL A CA 1
ATOM 3082 C C . VAL A 1 412 ? 13.499 -26.369 -65.123 1.00 27.92 412 VAL A C 1
ATOM 3084 O O . VAL A 1 412 ? 14.049 -27.100 -65.943 1.00 27.92 412 VAL A O 1
ATOM 3087 N N . VAL A 1 413 ? 13.864 -25.098 -64.941 1.00 27.97 413 VAL A N 1
ATOM 3088 C CA . VAL A 1 413 ? 14.950 -24.449 -65.693 1.00 27.97 413 VAL A CA 1
ATOM 3089 C C . VAL A 1 413 ? 16.091 -24.060 -64.754 1.00 27.97 413 VAL A C 1
ATOM 3091 O O . VAL A 1 413 ? 15.983 -23.098 -63.990 1.00 27.97 413 VAL A O 1
ATOM 3094 N N . ASP A 1 414 ? 17.203 -24.792 -64.846 1.00 26.88 414 ASP A N 1
ATOM 3095 C CA . ASP A 1 414 ? 18.494 -24.375 -64.290 1.00 26.88 414 ASP A CA 1
ATOM 3096 C C . ASP A 1 414 ? 18.995 -23.105 -64.992 1.00 26.88 414 ASP A C 1
ATOM 3098 O O . ASP A 1 414 ? 19.004 -23.021 -66.222 1.00 26.88 414 ASP A O 1
ATOM 3102 N N . ILE A 1 415 ? 19.471 -22.126 -64.218 1.00 28.30 415 ILE A N 1
ATOM 3103 C CA . ILE A 1 415 ? 20.117 -20.918 -64.750 1.00 28.30 415 ILE A CA 1
ATOM 3104 C C . ILE A 1 415 ? 21.439 -20.683 -64.017 1.00 28.30 415 ILE A C 1
ATOM 3106 O O . ILE A 1 415 ? 21.485 -20.070 -62.949 1.00 28.30 415 ILE A O 1
ATOM 3110 N N . ASN A 1 416 ? 22.532 -21.133 -64.635 1.00 24.58 416 ASN A N 1
ATOM 3111 C CA . ASN A 1 416 ? 23.867 -20.638 -64.312 1.00 24.58 416 ASN A CA 1
ATOM 3112 C C . ASN A 1 416 ? 23.971 -19.161 -64.718 1.00 24.58 416 ASN A C 1
ATOM 3114 O O . ASN A 1 416 ? 23.653 -18.800 -65.850 1.00 24.58 416 ASN A O 1
ATOM 3118 N N . LEU A 1 417 ? 24.452 -18.314 -63.806 1.00 28.86 417 LEU A N 1
ATOM 3119 C CA . LEU A 1 417 ? 24.787 -16.918 -64.092 1.00 28.86 417 LEU A CA 1
ATOM 3120 C C . LEU A 1 417 ? 26.301 -16.776 -64.264 1.00 28.86 417 LEU A C 1
ATOM 3122 O O . LEU A 1 417 ? 27.030 -16.561 -63.296 1.00 28.86 417 LEU A O 1
ATOM 3126 N N . GLU A 1 418 ? 26.764 -16.890 -65.507 1.00 27.34 418 GLU A N 1
ATOM 3127 C CA . GLU A 1 418 ? 28.111 -16.456 -65.883 1.00 27.34 418 GLU A CA 1
ATOM 3128 C C . GLU A 1 418 ? 28.181 -14.919 -65.938 1.00 27.34 418 GLU A C 1
ATOM 3130 O O . GLU A 1 418 ? 27.228 -14.243 -66.331 1.00 27.34 418 GLU A O 1
ATOM 3135 N N . LEU A 1 419 ? 29.320 -14.362 -65.520 1.00 33.38 419 LEU A N 1
ATOM 3136 C CA . LEU A 1 419 ? 29.607 -12.927 -65.547 1.00 33.38 419 LEU A CA 1
ATOM 3137 C C . LEU A 1 419 ? 30.652 -12.641 -66.629 1.00 33.38 419 LEU A C 1
ATOM 3139 O O . LEU A 1 419 ? 31.815 -12.991 -66.452 1.00 33.38 419 LEU A O 1
ATOM 3143 N N . GLU A 1 420 ? 30.251 -11.946 -67.692 1.00 27.28 420 GLU A N 1
ATOM 3144 C CA . GLU A 1 420 ? 31.147 -11.419 -68.732 1.00 27.28 420 GLU A CA 1
ATOM 3145 C C . GLU A 1 420 ? 31.120 -9.871 -68.748 1.00 27.28 420 GLU A C 1
ATOM 3147 O O . GLU A 1 420 ? 30.111 -9.266 -68.365 1.00 27.28 420 GLU A O 1
ATOM 3152 N N . PRO A 1 421 ? 32.225 -9.197 -69.128 1.00 31.67 421 PRO A N 1
ATOM 3153 C CA . PRO A 1 421 ? 32.410 -7.764 -68.902 1.00 31.67 421 PRO A CA 1
ATOM 3154 C C . PRO A 1 421 ? 31.907 -6.873 -70.052 1.00 31.67 421 PRO A C 1
ATOM 3156 O O . PRO A 1 421 ? 31.899 -7.255 -71.220 1.00 31.67 421 PRO A O 1
ATOM 3159 N N . LEU A 1 422 ? 31.564 -5.621 -69.727 1.00 29.73 422 LEU A N 1
ATOM 3160 C CA . LEU A 1 422 ? 31.253 -4.586 -70.720 1.00 29.73 422 LEU A CA 1
ATOM 3161 C C . LEU A 1 422 ? 32.535 -3.979 -71.317 1.00 29.73 422 LEU A C 1
ATOM 3163 O O . LEU A 1 422 ? 33.430 -3.568 -70.578 1.00 29.73 422 LEU A O 1
ATOM 3167 N N . GLY A 1 423 ? 32.592 -3.900 -72.650 1.00 28.62 423 GLY A N 1
ATOM 3168 C CA . GLY A 1 423 ? 33.678 -3.282 -73.421 1.00 28.62 423 GLY A CA 1
ATOM 3169 C C . GLY A 1 423 ? 33.331 -1.906 -74.013 1.00 28.62 423 GLY A C 1
ATOM 3170 O O . GLY A 1 423 ? 32.191 -1.450 -73.942 1.00 28.62 423 GLY A O 1
ATOM 3171 N N . ASP A 1 424 ? 34.339 -1.258 -74.603 1.00 28.55 424 ASP A N 1
ATOM 3172 C CA . ASP A 1 424 ? 34.291 0.100 -75.170 1.00 28.55 424 ASP A CA 1
ATOM 3173 C C . ASP A 1 424 ? 33.363 0.292 -76.387 1.00 28.55 424 ASP A C 1
ATOM 3175 O O . ASP A 1 424 ? 33.204 -0.609 -77.213 1.00 28.55 424 ASP A O 1
ATOM 3179 N N . GLY A 1 425 ? 32.928 1.547 -76.603 1.00 28.36 425 GLY A N 1
ATOM 3180 C CA . GLY A 1 425 ? 32.878 2.103 -77.967 1.00 28.36 425 GLY A CA 1
ATOM 3181 C C . GLY A 1 425 ? 31.779 3.119 -78.323 1.00 28.36 425 GLY A C 1
ATOM 3182 O O . GLY A 1 425 ? 30.744 2.710 -78.830 1.00 28.36 425 GLY A O 1
ATOM 3183 N N . ASN A 1 426 ? 32.121 4.422 -78.271 1.00 29.91 426 ASN A N 1
ATOM 3184 C CA . ASN A 1 426 ? 31.647 5.511 -79.167 1.00 29.91 426 ASN A CA 1
ATOM 3185 C C . ASN A 1 426 ? 30.130 5.900 -79.185 1.00 29.91 426 ASN A C 1
ATOM 3187 O O . ASN A 1 426 ? 29.255 5.075 -78.975 1.00 29.91 426 ASN A O 1
ATOM 3191 N N . GLN A 1 427 ? 29.710 7.150 -79.469 1.00 28.50 427 GLN A N 1
ATOM 3192 C CA . GLN A 1 427 ? 30.413 8.429 -79.718 1.00 28.50 427 GLN A CA 1
ATOM 3193 C C . GLN A 1 427 ? 29.461 9.648 -79.544 1.00 28.50 427 GLN A C 1
ATOM 3195 O O . GLN A 1 427 ? 28.250 9.463 -79.555 1.00 28.50 427 GLN A O 1
ATOM 3200 N N . GLU A 1 428 ? 30.031 10.871 -79.516 1.00 28.41 428 GLU A N 1
ATOM 3201 C CA . GLU A 1 428 ? 29.386 12.193 -79.779 1.00 28.41 428 GLU A CA 1
ATOM 3202 C C . GLU A 1 428 ? 28.333 12.726 -78.757 1.00 28.41 428 GLU A C 1
ATOM 3204 O O . GLU A 1 428 ? 27.540 11.972 -78.211 1.00 28.41 428 GLU A O 1
ATOM 3209 N N . THR A 1 429 ? 28.253 14.024 -78.395 1.00 27.83 429 THR A N 1
ATOM 3210 C CA . THR A 1 429 ? 29.043 15.240 -78.744 1.00 27.83 429 THR A CA 1
ATOM 3211 C C . THR A 1 429 ? 29.039 16.284 -77.605 1.00 27.83 429 THR A C 1
ATOM 3213 O O . THR A 1 429 ? 27.976 16.619 -77.096 1.00 27.83 429 THR A O 1
ATOM 3216 N N . VAL A 1 430 ? 30.222 16.850 -77.319 1.00 26.62 430 VAL A N 1
ATOM 3217 C CA . VAL A 1 430 ? 30.553 18.280 -77.060 1.00 26.62 430 VAL A CA 1
ATOM 3218 C C . VAL A 1 430 ? 29.568 19.183 -76.282 1.00 26.62 430 VAL A C 1
ATOM 3220 O O . VAL A 1 430 ? 28.541 19.592 -76.818 1.00 26.62 430 VAL A O 1
ATOM 3223 N N . CYS A 1 431 ? 30.009 19.665 -75.110 1.00 26.05 431 CYS A N 1
ATOM 3224 C CA . CYS A 1 431 ? 30.223 21.102 -74.833 1.00 26.05 431 CYS A CA 1
ATOM 3225 C C . CYS A 1 431 ? 31.049 21.294 -73.541 1.00 26.05 431 CYS A C 1
ATOM 3227 O O . CYS A 1 431 ? 30.931 20.496 -72.612 1.00 26.05 431 CYS A O 1
ATOM 3229 N N . ASP A 1 432 ? 31.892 22.326 -73.507 1.00 25.70 432 ASP A N 1
ATOM 3230 C CA . ASP A 1 432 ? 32.962 22.525 -72.517 1.00 25.70 432 ASP A CA 1
ATOM 3231 C C . ASP A 1 432 ? 32.557 23.396 -71.306 1.00 25.70 432 ASP A C 1
ATOM 3233 O O . ASP A 1 432 ? 31.627 24.195 -71.406 1.00 25.70 432 ASP A O 1
ATOM 3237 N N . ASP A 1 433 ? 33.267 23.241 -70.176 1.00 28.22 433 ASP A N 1
ATOM 3238 C CA . ASP A 1 433 ? 33.931 24.348 -69.447 1.00 28.22 433 ASP A CA 1
ATOM 3239 C C . ASP A 1 433 ? 34.723 23.836 -68.207 1.00 28.22 433 ASP A C 1
ATOM 3241 O O . ASP A 1 433 ? 34.169 23.408 -67.195 1.00 28.22 433 ASP A O 1
ATOM 3245 N N . GLU A 1 434 ? 36.052 23.859 -68.355 1.00 28.45 434 GLU A N 1
ATOM 3246 C CA . GLU A 1 434 ? 37.144 24.200 -67.410 1.00 28.45 434 GLU A CA 1
ATOM 3247 C C . GLU A 1 434 ? 36.795 24.792 -65.999 1.00 28.45 434 GLU A C 1
ATOM 3249 O O . GLU A 1 434 ? 35.783 25.466 -65.839 1.00 28.45 434 GLU A O 1
ATOM 3254 N N . LEU A 1 435 ? 37.571 24.657 -64.896 1.00 27.75 435 LEU A N 1
ATOM 3255 C CA . LEU A 1 435 ? 39.030 24.476 -64.647 1.00 27.75 435 LEU A CA 1
ATOM 3256 C C . LEU A 1 435 ? 39.339 23.889 -63.222 1.00 27.75 435 LEU A C 1
ATOM 3258 O O . LEU A 1 435 ? 38.569 24.118 -62.296 1.00 27.75 435 LEU A O 1
ATOM 3262 N N . GLU A 1 436 ? 40.498 23.210 -63.074 1.00 27.27 436 GLU A N 1
ATOM 3263 C CA . GLU A 1 436 ? 41.563 23.251 -62.008 1.00 27.27 436 GLU A CA 1
ATOM 3264 C C . GLU A 1 436 ? 41.303 23.512 -60.485 1.00 27.27 436 GLU A C 1
ATOM 3266 O O . GLU A 1 436 ? 40.368 24.204 -60.106 1.00 27.27 436 GLU A O 1
ATOM 3271 N N . LEU A 1 437 ? 42.194 23.170 -59.520 1.00 26.94 437 LEU A N 1
ATOM 3272 C CA . LEU A 1 437 ? 43.164 22.059 -59.272 1.00 26.94 437 LEU A CA 1
ATOM 3273 C C . LEU A 1 437 ? 43.783 22.204 -57.832 1.00 26.94 437 LEU A C 1
ATOM 3275 O O . LEU A 1 437 ? 43.565 23.212 -57.167 1.00 26.94 437 LEU A O 1
ATOM 3279 N N . HIS A 1 438 ? 44.606 21.227 -57.408 1.00 26.75 438 HIS A N 1
ATOM 3280 C CA . HIS A 1 438 ? 45.651 21.234 -56.344 1.00 26.75 438 HIS A CA 1
ATOM 3281 C C . HIS A 1 438 ? 45.338 21.414 -54.829 1.00 26.75 438 HIS A C 1
ATOM 3283 O O . HIS A 1 438 ? 45.114 22.512 -54.330 1.00 26.75 438 HIS A O 1
ATOM 3289 N N . ASP A 1 439 ? 45.438 20.294 -54.092 1.00 25.77 439 ASP A N 1
ATOM 3290 C CA . ASP A 1 439 ? 46.603 19.833 -53.279 1.00 25.77 439 ASP A CA 1
ATOM 3291 C C .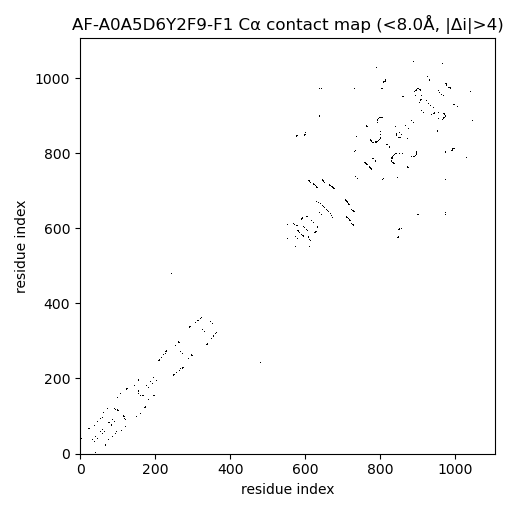 ASP A 1 439 ? 47.326 20.656 -52.173 1.00 25.77 439 ASP A C 1
ATOM 3293 O O . ASP A 1 439 ? 47.465 21.872 -52.217 1.00 25.77 439 ASP A O 1
ATOM 3297 N N . GLU A 1 440 ? 47.932 19.862 -51.262 1.00 23.59 440 GLU A N 1
ATOM 3298 C CA . GLU A 1 440 ? 49.077 20.121 -50.346 1.00 23.59 440 GLU A CA 1
ATOM 3299 C C . GLU A 1 440 ? 48.953 21.157 -49.189 1.00 23.59 440 GLU A C 1
ATOM 3301 O O . GLU A 1 440 ? 48.112 22.047 -49.190 1.00 23.59 440 GLU A O 1
ATOM 3306 N N . ALA A 1 441 ? 49.802 21.151 -48.138 1.00 21.33 441 ALA A N 1
ATOM 3307 C CA . ALA A 1 441 ? 50.328 20.054 -47.292 1.00 21.33 441 ALA A CA 1
ATOM 3308 C C . ALA A 1 441 ? 51.086 20.603 -46.045 1.00 21.33 441 ALA A C 1
ATOM 3310 O O . ALA A 1 441 ? 51.976 21.436 -46.181 1.00 21.33 441 ALA A O 1
ATOM 3311 N N . ALA A 1 442 ? 50.839 20.027 -44.851 1.00 23.00 442 ALA A N 1
ATOM 3312 C CA . ALA A 1 442 ? 51.673 20.137 -43.622 1.00 23.00 442 ALA A CA 1
ATOM 3313 C C . ALA A 1 442 ? 51.922 21.593 -43.076 1.00 23.00 442 ALA A C 1
ATOM 3315 O O . ALA A 1 442 ? 51.313 22.534 -43.564 1.00 23.00 442 ALA A O 1
ATOM 3316 N N . ALA A 1 443 ? 52.682 21.912 -42.003 1.00 24.19 443 ALA A N 1
ATOM 3317 C CA . ALA A 1 443 ? 53.455 21.144 -41.008 1.00 24.19 443 ALA A CA 1
ATOM 3318 C C . ALA A 1 443 ? 53.708 21.950 -39.681 1.00 24.19 443 ALA A C 1
ATOM 3320 O O . ALA A 1 443 ? 53.463 23.149 -39.625 1.00 24.19 443 ALA A O 1
ATOM 3321 N N . VAL A 1 444 ? 54.356 21.308 -38.683 1.00 23.12 444 VAL A N 1
ATOM 3322 C CA . VAL A 1 444 ? 55.419 21.873 -37.783 1.00 23.12 444 VAL A CA 1
ATOM 3323 C C . VAL A 1 444 ? 55.097 22.727 -36.504 1.00 23.12 444 VAL A C 1
ATOM 3325 O O . VAL A 1 444 ? 54.876 23.927 -36.546 1.00 23.12 444 VAL A O 1
ATOM 3328 N N . LEU A 1 445 ? 55.256 22.052 -35.341 1.00 22.56 445 LEU A N 1
ATOM 3329 C CA . LEU A 1 445 ? 56.041 22.366 -34.102 1.00 22.56 445 LEU A CA 1
ATOM 3330 C C . LEU A 1 445 ? 55.793 23.567 -33.123 1.00 22.56 445 LEU A C 1
ATOM 3332 O O . LEU A 1 445 ? 55.892 24.724 -33.494 1.00 22.56 445 LEU A O 1
ATOM 3336 N N . GLN A 1 446 ? 55.791 23.212 -31.810 1.00 23.91 446 GLN A N 1
ATOM 3337 C CA . GLN A 1 446 ? 56.531 23.827 -30.653 1.00 23.91 446 GLN A CA 1
ATOM 3338 C C . GLN A 1 446 ? 56.169 25.261 -30.140 1.00 23.91 446 GLN A C 1
ATOM 3340 O O . GLN A 1 446 ? 55.638 26.071 -30.879 1.00 23.91 446 GLN A O 1
ATOM 3345 N N . SER A 1 447 ? 56.406 25.683 -28.873 1.00 24.31 447 SER A N 1
ATOM 3346 C CA . SER A 1 447 ? 56.793 24.997 -27.607 1.00 24.31 447 SER A CA 1
ATOM 3347 C C . SER A 1 447 ? 56.587 25.853 -26.320 1.00 24.31 447 SER A C 1
ATOM 3349 O O . SER A 1 447 ? 56.959 27.017 -26.306 1.00 24.31 447 SER A O 1
ATOM 3351 N N . ALA A 1 448 ? 56.152 25.200 -25.226 1.00 25.30 448 ALA A N 1
ATOM 3352 C CA . ALA A 1 448 ? 56.622 25.286 -23.814 1.00 25.30 448 ALA A CA 1
ATOM 3353 C C . ALA A 1 448 ? 56.708 26.598 -22.957 1.00 25.30 448 ALA A C 1
ATOM 3355 O O . ALA A 1 448 ? 57.325 27.580 -23.342 1.00 25.30 448 ALA A O 1
ATOM 3356 N N . HIS A 1 449 ? 56.309 26.444 -21.667 1.00 25.89 449 HIS A N 1
ATOM 3357 C CA . HIS A 1 449 ? 56.736 27.190 -20.439 1.00 25.89 449 HIS A CA 1
ATOM 3358 C C . HIS A 1 449 ? 56.200 28.643 -20.252 1.00 25.89 449 HIS A C 1
ATOM 3360 O O . HIS A 1 449 ? 55.852 29.288 -21.228 1.00 25.89 449 HIS A O 1
ATOM 3366 N N . LEU A 1 450 ? 56.049 29.247 -19.049 1.00 26.53 450 LEU A N 1
ATOM 3367 C CA . LEU A 1 450 ? 56.233 28.871 -17.618 1.00 26.53 450 LEU A CA 1
ATOM 3368 C C . LEU A 1 450 ? 55.409 29.846 -16.704 1.00 26.53 450 LEU A C 1
ATOM 3370 O O . LEU A 1 450 ? 55.092 30.939 -17.159 1.00 26.53 450 LEU A O 1
ATOM 3374 N N . GLY A 1 451 ? 55.159 29.539 -15.410 1.00 23.75 451 GLY A N 1
ATOM 3375 C CA . GLY A 1 451 ? 55.024 30.593 -14.358 1.00 23.75 451 GLY A CA 1
ATOM 3376 C C . GLY A 1 451 ? 53.702 30.824 -13.570 1.00 23.75 451 GLY A C 1
ATOM 3377 O O . GLY A 1 451 ? 53.021 31.812 -13.794 1.00 23.75 451 GLY A O 1
ATOM 3378 N N . ASP A 1 452 ? 53.438 29.976 -12.566 1.00 25.81 452 ASP A N 1
ATOM 3379 C CA . ASP A 1 452 ? 52.926 30.237 -11.185 1.00 25.81 452 ASP A CA 1
ATOM 3380 C C . ASP A 1 452 ? 51.649 31.079 -10.801 1.00 25.81 452 ASP A C 1
ATOM 3382 O O . ASP A 1 452 ? 51.436 32.214 -11.206 1.00 25.81 452 ASP A O 1
ATOM 3386 N N . ARG A 1 453 ? 50.883 30.511 -9.839 1.00 27.02 453 ARG A N 1
ATOM 3387 C CA . ARG A 1 453 ? 49.967 31.084 -8.792 1.00 27.02 453 ARG A CA 1
ATOM 3388 C C . ARG A 1 453 ? 48.928 32.201 -9.081 1.00 27.02 453 ARG A C 1
ATOM 3390 O O . ARG A 1 453 ? 49.274 33.372 -9.146 1.00 27.02 453 ARG A O 1
ATOM 3397 N N . VAL A 1 454 ? 47.632 31.873 -8.877 1.00 24.81 454 VAL A N 1
ATOM 3398 C CA . VAL A 1 454 ? 46.724 32.413 -7.806 1.00 24.81 454 VAL A CA 1
ATOM 3399 C C . VAL A 1 454 ? 45.315 31.761 -7.866 1.00 24.81 454 VAL A C 1
ATOM 3401 O O . VAL A 1 454 ? 44.887 31.268 -8.905 1.00 24.81 454 VAL A O 1
ATOM 3404 N N . LYS A 1 455 ? 44.579 31.739 -6.739 1.00 23.16 455 LYS A N 1
ATOM 3405 C CA . LYS A 1 455 ? 43.150 31.358 -6.589 1.00 23.16 455 LYS A CA 1
ATOM 3406 C C . LYS A 1 455 ? 42.497 32.236 -5.494 1.00 23.16 455 LYS A C 1
ATOM 3408 O O . LYS A 1 455 ? 43.238 32.655 -4.606 1.00 23.16 455 LYS A O 1
ATOM 3413 N N . PRO A 1 456 ? 41.152 32.375 -5.404 1.00 33.84 456 PRO A N 1
ATOM 3414 C CA . PRO A 1 456 ? 40.115 32.194 -6.436 1.00 33.84 456 PRO A CA 1
ATOM 3415 C C . PRO A 1 456 ? 39.046 33.327 -6.477 1.00 33.84 456 PRO A C 1
ATOM 3417 O O . PRO A 1 456 ? 38.756 33.967 -5.469 1.00 33.84 456 PRO A O 1
ATOM 3420 N N . SER A 1 457 ? 38.361 33.525 -7.610 1.00 21.59 457 SER A N 1
ATOM 3421 C CA . SER A 1 457 ? 37.005 34.132 -7.687 1.00 21.59 457 SER A CA 1
ATOM 3422 C C . SER A 1 457 ? 36.390 33.938 -9.094 1.00 21.59 457 SER A C 1
ATOM 3424 O O . SER A 1 457 ? 37.131 33.614 -10.022 1.00 21.59 457 SER A O 1
ATOM 3426 N N . PRO A 1 458 ? 35.051 34.027 -9.274 1.00 27.98 458 PRO A N 1
ATOM 3427 C CA . PRO A 1 458 ? 34.386 33.415 -10.431 1.00 27.98 458 PRO A CA 1
ATOM 3428 C C . PRO A 1 458 ? 34.127 34.353 -11.637 1.00 27.98 458 PRO A C 1
ATOM 3430 O O . PRO A 1 458 ? 33.490 35.397 -11.474 1.00 27.98 458 PRO A O 1
ATOM 3433 N N . PRO A 1 459 ? 34.463 33.939 -12.876 1.00 22.02 459 PRO A N 1
ATOM 3434 C CA . PRO A 1 459 ? 33.735 34.347 -14.079 1.00 22.02 459 PRO A CA 1
ATOM 3435 C C . PRO A 1 459 ? 32.422 33.538 -14.160 1.00 22.02 459 PRO A C 1
ATOM 3437 O O . PRO A 1 459 ? 32.410 32.328 -13.966 1.00 22.02 459 PRO A O 1
ATOM 3440 N N . LYS A 1 460 ? 31.252 34.180 -14.232 1.00 22.39 460 LYS A N 1
ATOM 3441 C CA . LYS A 1 460 ? 30.639 34.768 -15.440 1.00 22.39 460 LYS A CA 1
ATOM 3442 C C . LYS A 1 460 ? 30.298 33.725 -16.510 1.00 22.39 460 LYS A C 1
ATOM 3444 O O . LYS A 1 460 ? 31.169 33.136 -17.136 1.00 22.39 460 LYS A O 1
ATOM 3449 N N . THR A 1 461 ? 28.995 33.572 -16.731 1.00 27.25 461 THR A N 1
ATOM 3450 C CA . THR A 1 461 ? 28.365 32.767 -17.782 1.00 27.25 461 THR A CA 1
ATOM 3451 C C . THR A 1 461 ? 28.908 33.099 -19.172 1.00 27.25 461 THR A C 1
ATOM 3453 O O . THR A 1 461 ? 28.710 34.217 -19.650 1.00 27.25 461 THR A O 1
ATOM 3456 N N . PHE A 1 462 ? 29.490 32.112 -19.851 1.00 21.64 462 PHE A N 1
ATOM 3457 C CA . PHE A 1 462 ? 29.647 32.135 -21.304 1.00 21.64 462 PHE A CA 1
ATOM 3458 C C . PHE A 1 462 ? 28.510 31.345 -21.949 1.00 21.64 462 PHE A C 1
ATOM 3460 O O . PHE A 1 462 ? 28.316 30.168 -21.654 1.00 21.64 462 PHE A O 1
ATOM 3467 N N . ALA A 1 463 ? 27.757 31.999 -22.830 1.00 25.78 463 ALA A N 1
ATOM 3468 C CA . ALA A 1 463 ? 26.810 31.327 -23.707 1.00 25.78 463 ALA A CA 1
ATOM 3469 C C . ALA A 1 463 ? 27.557 30.872 -24.967 1.00 25.78 463 ALA A C 1
ATOM 3471 O O . ALA A 1 463 ? 27.963 31.707 -25.776 1.00 25.78 463 ALA A O 1
ATOM 3472 N N . VAL A 1 464 ? 27.736 29.562 -25.137 1.00 22.81 464 VAL A N 1
ATOM 3473 C CA . VAL A 1 464 ? 28.258 28.997 -26.387 1.00 22.81 464 VAL A CA 1
ATOM 3474 C C . VAL A 1 464 ? 27.098 28.872 -27.373 1.00 22.81 464 VAL A C 1
ATOM 3476 O O . VAL A 1 464 ? 26.142 28.134 -27.136 1.00 22.81 464 VAL A O 1
ATOM 3479 N N . LYS A 1 465 ? 27.166 29.624 -28.473 1.00 21.64 465 LYS A N 1
ATOM 3480 C CA . LYS A 1 465 ? 26.282 29.463 -29.633 1.00 21.64 465 LYS A CA 1
ATOM 3481 C C . LYS A 1 465 ? 26.860 28.410 -30.579 1.00 21.64 465 LYS A C 1
ATOM 3483 O O . LYS A 1 465 ? 28.054 28.439 -30.842 1.00 21.64 465 LYS A O 1
ATOM 3488 N N . GLY A 1 466 ? 25.977 27.618 -31.185 1.00 22.27 466 GLY A N 1
ATOM 3489 C CA . GLY A 1 466 ? 26.210 27.019 -32.501 1.00 22.27 466 GLY A CA 1
ATOM 3490 C C . GLY A 1 466 ? 27.120 25.793 -32.541 1.00 22.27 466 GLY A C 1
ATOM 3491 O O . GLY A 1 466 ? 28.258 25.889 -32.978 1.00 22.27 466 GLY A O 1
ATOM 3492 N N . TRP A 1 467 ? 26.559 24.628 -32.219 1.00 22.48 467 TRP A N 1
ATOM 3493 C CA . TRP A 1 467 ? 26.810 23.420 -33.013 1.00 22.48 467 TRP A CA 1
ATOM 3494 C C . TRP A 1 467 ? 25.528 23.124 -33.795 1.00 22.48 467 TRP A C 1
ATOM 3496 O O . TRP A 1 467 ? 24.432 23.202 -33.234 1.00 22.48 467 TRP A O 1
ATOM 3506 N N . SER A 1 468 ? 25.654 22.889 -35.098 1.00 23.34 468 SER A N 1
ATOM 3507 C CA . SER A 1 468 ? 24.528 22.746 -36.022 1.00 23.34 468 SER A CA 1
ATOM 3508 C C . SER A 1 468 ? 24.129 21.287 -36.217 1.00 23.34 468 SER A C 1
ATOM 3510 O O . SER A 1 468 ? 24.975 20.428 -36.435 1.00 23.34 468 SER A O 1
ATOM 3512 N N . THR A 1 469 ? 22.817 21.062 -36.167 1.00 27.75 469 THR A N 1
ATOM 3513 C CA . THR A 1 469 ? 22.057 19.966 -36.790 1.00 27.75 469 THR A CA 1
ATOM 3514 C C . THR A 1 469 ? 22.834 19.009 -37.705 1.00 27.75 469 THR A C 1
ATOM 3516 O O . THR A 1 469 ? 23.219 19.400 -38.804 1.00 27.75 469 THR A O 1
ATOM 3519 N N . ASN A 1 470 ? 22.936 17.744 -37.283 1.00 24.09 470 ASN A N 1
ATOM 3520 C CA . ASN A 1 470 ? 22.571 16.569 -38.089 1.00 24.09 470 ASN A CA 1
ATOM 3521 C C . ASN A 1 470 ? 22.503 15.323 -37.184 1.00 24.09 470 ASN A C 1
ATOM 3523 O O . ASN A 1 470 ? 23.479 14.603 -37.007 1.00 24.09 470 ASN A O 1
ATOM 3527 N N . VAL A 1 471 ? 21.332 15.108 -36.577 1.00 24.23 471 VAL A N 1
ATOM 3528 C CA . VAL A 1 471 ? 20.924 13.856 -35.917 1.00 24.23 471 VAL A CA 1
ATOM 3529 C C . VAL A 1 471 ? 19.440 13.679 -36.226 1.00 24.23 471 VAL A C 1
ATOM 3531 O O . VAL A 1 471 ? 18.657 14.605 -36.003 1.00 24.23 471 VAL A O 1
ATOM 3534 N N . GLU A 1 472 ? 19.055 12.529 -36.770 1.00 23.06 472 GLU A N 1
ATOM 3535 C CA . GLU A 1 472 ? 17.677 12.279 -37.199 1.00 23.06 472 GLU A CA 1
ATOM 3536 C C . GLU A 1 472 ? 16.730 12.008 -36.019 1.00 23.06 472 GLU A C 1
ATOM 3538 O O . GLU A 1 472 ? 17.114 11.483 -34.971 1.00 23.06 472 GLU A O 1
ATOM 3543 N N . PHE A 1 473 ? 15.457 12.378 -36.185 1.00 22.14 473 PHE A N 1
ATOM 3544 C CA . PHE A 1 473 ? 14.439 12.271 -35.137 1.00 22.14 473 PHE A CA 1
ATOM 3545 C C . PHE A 1 473 ? 13.884 10.843 -35.010 1.00 22.14 473 PHE A C 1
ATOM 3547 O O . PHE A 1 473 ? 12.771 10.550 -35.448 1.00 22.14 473 PHE A O 1
ATOM 3554 N N . ALA A 1 474 ? 14.621 9.967 -34.328 1.00 23.91 474 ALA A N 1
ATOM 3555 C CA . ALA A 1 474 ? 14.086 8.690 -33.860 1.00 23.91 474 ALA A CA 1
ATOM 3556 C C . ALA A 1 474 ? 12.967 8.920 -32.818 1.00 23.91 474 ALA A C 1
ATOM 3558 O O . ALA A 1 474 ? 13.221 9.297 -31.671 1.00 23.91 474 ALA A O 1
ATOM 3559 N N . GLN A 1 475 ? 11.709 8.702 -33.215 1.00 22.23 475 GLN A N 1
ATOM 3560 C CA . GLN A 1 475 ? 10.559 8.746 -32.307 1.00 22.23 475 GLN A CA 1
ATOM 3561 C C . GLN A 1 475 ? 10.488 7.448 -31.489 1.00 22.23 475 GLN A C 1
ATOM 3563 O O . GLN A 1 475 ? 10.044 6.411 -31.976 1.00 22.23 475 GLN A O 1
ATOM 3568 N N . TYR A 1 476 ? 10.936 7.503 -30.234 1.00 24.34 476 TYR A N 1
ATOM 3569 C CA . TYR A 1 476 ? 10.902 6.359 -29.321 1.00 24.34 476 TYR A CA 1
ATOM 3570 C C . TYR A 1 476 ? 9.522 6.190 -28.670 1.00 24.34 476 TYR A C 1
ATOM 3572 O O . TYR A 1 476 ? 9.171 6.917 -27.739 1.00 24.34 476 TYR A O 1
ATOM 3580 N N . GLU A 1 477 ? 8.757 5.199 -29.130 1.00 24.48 477 GLU A N 1
ATOM 3581 C CA . GLU A 1 477 ? 7.531 4.736 -28.469 1.00 24.48 477 GLU A CA 1
ATOM 3582 C C . GLU A 1 477 ? 7.818 3.596 -27.471 1.00 24.48 477 GLU A C 1
ATOM 3584 O O . GLU A 1 477 ? 8.582 2.669 -27.752 1.00 24.48 477 GLU A O 1
ATOM 3589 N N . ASP A 1 478 ? 7.191 3.642 -26.291 1.00 24.33 478 ASP A N 1
ATOM 3590 C CA . ASP A 1 478 ? 7.364 2.622 -25.250 1.00 24.33 478 ASP A CA 1
ATOM 3591 C C . ASP A 1 478 ? 6.597 1.326 -25.582 1.00 24.33 478 ASP A C 1
ATOM 3593 O O . ASP A 1 478 ? 5.369 1.273 -25.500 1.00 24.33 478 ASP A O 1
ATOM 3597 N N . ARG A 1 479 ? 7.332 0.245 -25.872 1.00 24.38 479 ARG A N 1
ATOM 3598 C CA . ARG A 1 479 ? 6.806 -1.132 -25.916 1.00 24.38 479 ARG A CA 1
ATOM 3599 C C . ARG A 1 479 ? 6.814 -1.753 -24.508 1.00 24.38 479 ARG A C 1
ATOM 3601 O O . ARG A 1 479 ? 7.878 -1.914 -23.915 1.00 24.38 479 ARG A O 1
ATOM 3608 N N . GLU A 1 480 ? 5.642 -2.123 -23.984 1.00 26.50 480 GLU A N 1
ATOM 3609 C CA . GLU A 1 480 ? 5.482 -2.830 -22.698 1.00 26.50 480 GLU A CA 1
ATOM 3610 C C . GLU A 1 480 ? 5.231 -4.337 -22.919 1.00 26.50 480 GLU A C 1
ATOM 3612 O O . GLU A 1 480 ? 4.184 -4.727 -23.442 1.00 26.50 480 GLU A O 1
ATOM 3617 N N . PHE A 1 481 ? 6.166 -5.191 -22.488 1.00 23.89 481 PHE A N 1
ATOM 3618 C CA . PHE A 1 481 ? 5.995 -6.651 -22.489 1.00 23.89 481 PHE A CA 1
ATOM 3619 C C . PHE A 1 481 ? 5.143 -7.127 -21.299 1.00 23.89 481 PHE A C 1
ATOM 3621 O O . PHE A 1 481 ? 5.294 -6.647 -20.176 1.00 23.89 481 PHE A O 1
ATOM 3628 N N . TYR A 1 482 ? 4.278 -8.116 -21.543 1.00 25.19 482 TYR A N 1
ATOM 3629 C CA . TYR A 1 482 ? 3.495 -8.824 -20.525 1.00 25.19 482 TYR A CA 1
ATOM 3630 C C . TYR A 1 482 ? 3.963 -10.282 -20.446 1.00 25.19 482 TYR A C 1
ATOM 3632 O O . TYR A 1 482 ? 3.871 -11.003 -21.436 1.00 25.19 482 TYR A O 1
ATOM 3640 N N . PHE A 1 483 ? 4.398 -10.737 -19.268 1.00 23.19 483 PHE A N 1
ATOM 3641 C CA . PHE A 1 483 ? 4.656 -12.158 -19.014 1.00 23.19 483 PHE A CA 1
ATOM 3642 C C . PHE A 1 483 ? 3.392 -12.881 -18.530 1.00 23.19 483 PHE A C 1
ATOM 3644 O O . PHE A 1 483 ? 2.607 -12.343 -17.746 1.00 23.19 483 PHE A O 1
ATOM 3651 N N . GLN A 1 484 ? 3.207 -14.116 -18.998 1.00 21.75 484 GLN A N 1
ATOM 3652 C CA . GLN A 1 484 ? 2.126 -15.005 -18.569 1.00 21.75 484 GLN A CA 1
ATOM 3653 C C . GLN A 1 484 ? 2.473 -15.719 -17.252 1.00 21.75 484 GLN A C 1
ATOM 3655 O O . GLN A 1 484 ? 3.640 -15.896 -16.910 1.00 21.75 484 GLN A O 1
ATOM 3660 N N . SER A 1 485 ? 1.449 -16.153 -16.513 1.00 23.89 485 SER A N 1
ATOM 3661 C CA . SER A 1 485 ? 1.609 -16.947 -15.289 1.00 23.89 485 SER A CA 1
ATOM 3662 C C . SER A 1 485 ? 1.524 -18.450 -15.598 1.00 23.89 485 SER A C 1
ATOM 3664 O O . SER A 1 485 ? 0.516 -18.873 -16.168 1.00 23.89 485 SER A O 1
ATOM 3666 N N . PRO A 1 486 ? 2.509 -19.276 -15.190 1.00 24.97 486 PRO A N 1
ATOM 3667 C CA . PRO A 1 486 ? 2.406 -20.731 -15.289 1.00 24.97 486 PRO A CA 1
ATOM 3668 C C . PRO A 1 486 ? 1.414 -21.301 -14.259 1.00 24.97 486 PRO A C 1
ATOM 3670 O O . PRO A 1 486 ? 1.707 -21.410 -13.066 1.00 24.97 486 PRO A O 1
ATOM 3673 N N . SER A 1 487 ? 0.231 -21.713 -14.710 1.00 26.20 487 SER A N 1
ATOM 3674 C CA . SER A 1 487 ? -0.786 -22.388 -13.893 1.00 26.20 487 SER A CA 1
ATOM 3675 C C . SER A 1 487 ? -0.518 -23.901 -13.799 1.00 26.20 487 SER A C 1
ATOM 3677 O O . SER A 1 487 ? -1.168 -24.700 -14.468 1.00 26.20 487 SER A O 1
ATOM 3679 N N . GLY A 1 488 ? 0.459 -24.310 -12.973 1.00 28.91 488 GLY A N 1
ATOM 3680 C CA . GLY A 1 488 ? 1.058 -25.654 -13.093 1.00 28.91 488 GLY A CA 1
ATOM 3681 C C . GLY A 1 488 ? 1.433 -26.448 -11.832 1.00 28.91 488 GLY A C 1
ATOM 3682 O O . GLY A 1 488 ? 2.074 -27.483 -11.984 1.00 28.91 488 GLY A O 1
ATOM 3683 N N . ILE A 1 489 ? 1.063 -26.050 -10.605 1.00 24.00 489 ILE A N 1
ATOM 3684 C CA . ILE A 1 489 ? 1.446 -26.802 -9.384 1.00 24.00 489 ILE A CA 1
ATOM 3685 C C . ILE A 1 489 ? 0.232 -27.474 -8.725 1.00 24.00 489 ILE A C 1
ATOM 3687 O O . ILE A 1 489 ? -0.662 -26.818 -8.192 1.00 24.00 489 ILE A O 1
ATOM 3691 N N . LYS A 1 490 ? 0.219 -28.815 -8.734 1.00 23.45 490 LYS A N 1
ATOM 3692 C CA . LYS A 1 490 ? -0.765 -29.649 -8.024 1.00 23.45 490 LYS A CA 1
ATOM 3693 C C . LYS A 1 490 ? -0.297 -29.899 -6.588 1.00 23.45 490 LYS A C 1
ATOM 3695 O O . LYS A 1 490 ? 0.687 -30.602 -6.383 1.00 23.45 490 LYS A O 1
ATOM 3700 N N . TYR A 1 491 ? -1.035 -29.408 -5.594 1.00 25.94 491 TYR A N 1
ATOM 3701 C CA . TYR A 1 491 ? -0.828 -29.824 -4.202 1.00 25.94 491 TYR A CA 1
ATOM 3702 C C . TYR A 1 491 ? -1.249 -31.298 -4.014 1.00 25.94 491 TYR A C 1
ATOM 3704 O O . TYR A 1 491 ? -2.360 -31.660 -4.421 1.00 25.94 491 TYR A O 1
ATOM 3712 N N . PRO A 1 492 ? -0.413 -32.162 -3.404 1.00 24.25 492 PRO A N 1
ATOM 3713 C CA . PRO A 1 492 ? -0.781 -33.548 -3.126 1.00 24.25 492 PRO A CA 1
ATOM 3714 C C . PRO A 1 492 ? -1.860 -33.635 -2.034 1.00 24.25 492 PRO A C 1
ATOM 3716 O O . PRO A 1 492 ? -1.890 -32.839 -1.095 1.00 24.25 492 PRO A O 1
ATOM 3719 N N . LYS A 1 493 ? -2.755 -34.624 -2.149 1.00 26.00 493 LYS A N 1
ATOM 3720 C CA . LYS A 1 493 ? -3.791 -34.907 -1.140 1.00 26.00 493 LYS A CA 1
ATOM 3721 C C . LYS A 1 493 ? -3.230 -35.730 0.030 1.00 26.00 493 LYS A C 1
ATOM 3723 O O . LYS A 1 493 ? -2.250 -36.452 -0.119 1.00 26.00 493 LYS A O 1
ATOM 3728 N N . HIS A 1 494 ? -3.905 -35.636 1.177 1.00 27.86 494 HIS A N 1
ATOM 3729 C CA . HIS A 1 494 ? -3.647 -36.413 2.397 1.00 27.86 494 HIS A CA 1
ATOM 3730 C C . HIS A 1 494 ? -3.566 -37.935 2.178 1.00 27.86 494 HIS A C 1
ATOM 3732 O O . HIS A 1 494 ? -4.267 -38.476 1.321 1.00 27.86 494 HIS A O 1
ATOM 3738 N N . PRO A 1 495 ? -2.941 -38.638 3.135 1.00 24.20 495 PRO A N 1
ATOM 3739 C CA . PRO A 1 495 ? -3.539 -39.811 3.764 1.00 24.20 495 PRO A CA 1
ATOM 3740 C C . PRO A 1 495 ? -4.030 -39.500 5.192 1.00 24.20 495 PRO A C 1
ATOM 3742 O O . PRO A 1 495 ? -3.478 -38.655 5.895 1.00 24.20 495 PRO A O 1
ATOM 3745 N N . SER A 1 496 ? -5.068 -40.210 5.638 1.00 24.92 496 SER A N 1
ATOM 3746 C CA . SER A 1 496 ? -5.679 -40.061 6.967 1.00 24.92 496 SER A CA 1
ATOM 3747 C C . SER A 1 496 ? -5.943 -41.427 7.608 1.00 24.92 496 SER A C 1
ATOM 3749 O O . SER A 1 496 ? -6.704 -42.200 7.030 1.00 24.92 496 SER A O 1
ATOM 3751 N N . ARG A 1 497 ? -5.337 -41.706 8.776 1.00 25.81 497 ARG A N 1
ATOM 3752 C CA . ARG A 1 497 ? -5.587 -42.813 9.745 1.00 25.81 497 ARG A CA 1
ATOM 3753 C C . ARG A 1 497 ? -4.428 -42.840 10.775 1.00 25.81 497 ARG A C 1
ATOM 3755 O O . ARG A 1 497 ? -3.379 -42.291 10.468 1.00 25.81 497 ARG A O 1
ATOM 3762 N N . SER A 1 498 ? -4.475 -43.491 11.946 1.00 24.36 498 SER A N 1
ATOM 3763 C CA . SER A 1 498 ? -5.551 -43.724 12.941 1.00 24.36 498 SER A CA 1
ATOM 3764 C C . SER A 1 498 ? -4.994 -44.503 14.153 1.00 24.36 498 SER A C 1
ATOM 3766 O O . SER A 1 498 ? -4.264 -45.457 13.929 1.00 24.36 498 SER A O 1
ATOM 3768 N N . GLN A 1 499 ? -5.451 -44.184 15.375 1.00 25.06 499 GLN A N 1
ATOM 3769 C CA . GLN A 1 499 ? -5.419 -45.016 16.607 1.00 25.06 499 GLN A CA 1
ATOM 3770 C C . GLN A 1 499 ? -4.074 -45.596 17.121 1.00 25.06 499 GLN A C 1
ATOM 3772 O O . GLN A 1 499 ? -3.566 -46.555 16.560 1.00 25.06 499 GLN A O 1
ATOM 3777 N N . MET A 1 500 ? -3.619 -45.103 18.288 1.00 24.92 500 MET A N 1
ATOM 3778 C CA . MET A 1 500 ? -2.974 -45.802 19.438 1.00 24.92 500 MET A CA 1
ATOM 3779 C C . MET A 1 500 ? -2.546 -44.723 20.477 1.00 24.92 500 MET A C 1
ATOM 3781 O O . MET A 1 500 ? -2.216 -43.615 20.068 1.00 24.92 500 MET A O 1
ATOM 3785 N N . GLY A 1 501 ? -2.537 -44.924 21.806 1.00 23.52 501 GLY A N 1
ATOM 3786 C CA . GLY A 1 501 ? -3.077 -46.053 22.580 1.00 23.52 501 GLY A CA 1
ATOM 3787 C C . GLY A 1 501 ? -2.542 -46.228 24.025 1.00 23.52 501 GLY A C 1
ATOM 3788 O O . GLY A 1 501 ? -2.070 -47.320 24.305 1.00 23.52 501 GLY A O 1
ATOM 3789 N N . PHE A 1 502 ? -2.670 -45.233 24.933 1.00 24.34 502 PHE A N 1
ATOM 3790 C CA . PHE A 1 502 ? -2.243 -45.282 26.371 1.00 24.34 502 PHE A CA 1
ATOM 3791 C C . PHE A 1 502 ? -0.702 -45.463 26.598 1.00 24.34 502 PHE A C 1
ATOM 3793 O O . PHE A 1 502 ? 0.016 -45.620 25.617 1.00 24.34 502 PHE A O 1
ATOM 3800 N N . SER A 1 503 ? -0.074 -45.345 27.790 1.00 24.67 503 SER A N 1
ATOM 3801 C CA . SER A 1 503 ? -0.507 -45.122 29.199 1.00 24.67 503 SER A CA 1
ATOM 3802 C C . SER A 1 503 ? 0.529 -44.343 30.062 1.00 24.67 503 SER A C 1
ATOM 3804 O O . SER A 1 503 ? 1.708 -44.664 30.001 1.00 24.67 503 SER A O 1
ATOM 3806 N N . ASP A 1 504 ? 0.037 -43.405 30.887 1.00 26.42 504 ASP A N 1
ATOM 3807 C CA . ASP A 1 504 ? 0.293 -43.090 32.329 1.00 26.42 504 ASP A CA 1
ATOM 3808 C C . ASP A 1 504 ? 1.658 -43.256 33.086 1.00 26.42 504 ASP A C 1
ATOM 3810 O O . ASP A 1 504 ? 2.504 -44.079 32.749 1.00 26.42 504 ASP A O 1
ATOM 3814 N N . SER A 1 505 ? 1.759 -42.546 34.233 1.00 26.61 505 SER A N 1
ATOM 3815 C CA . SER A 1 505 ? 2.801 -42.502 35.301 1.00 26.61 505 SER A CA 1
ATOM 3816 C C . SER A 1 505 ? 4.161 -41.868 34.939 1.00 26.61 505 SER A C 1
ATOM 3818 O O . SER A 1 505 ? 4.619 -41.996 33.810 1.00 26.61 505 SER A O 1
ATOM 3820 N N . GLY A 1 506 ? 4.899 -41.160 35.812 1.00 25.38 506 GLY A N 1
ATOM 3821 C CA . GLY A 1 506 ? 4.737 -40.603 37.181 1.00 25.38 506 GLY A CA 1
ATOM 3822 C C . GLY A 1 506 ? 6.022 -39.777 37.493 1.00 25.38 506 GLY A C 1
ATOM 3823 O O . GLY A 1 506 ? 6.941 -39.823 36.681 1.00 25.38 506 GLY A O 1
ATOM 3824 N N . ASP A 1 507 ? 6.301 -39.050 38.578 1.00 29.50 507 ASP A N 1
ATOM 3825 C CA . ASP A 1 507 ? 5.663 -38.531 39.805 1.00 29.50 507 ASP A CA 1
ATOM 3826 C C . ASP A 1 507 ? 6.884 -38.071 40.685 1.00 29.50 507 ASP A C 1
ATOM 3828 O O . ASP A 1 507 ? 7.838 -38.845 40.763 1.00 29.50 507 ASP A O 1
ATOM 3832 N N . ARG A 1 508 ? 6.876 -36.883 41.341 1.00 30.06 508 ARG A N 1
ATOM 3833 C CA . ARG A 1 508 ? 7.803 -36.430 42.447 1.00 30.06 508 ARG A CA 1
ATOM 3834 C C . ARG A 1 508 ? 9.269 -36.002 42.150 1.00 30.06 508 ARG A C 1
ATOM 3836 O O . ARG A 1 508 ? 9.832 -36.434 41.150 1.00 30.06 508 ARG A O 1
ATOM 3843 N N . ASP A 1 509 ? 9.989 -35.211 42.979 1.00 30.55 509 ASP A N 1
ATOM 3844 C CA . ASP A 1 509 ? 9.658 -34.185 44.023 1.00 30.55 509 ASP A CA 1
ATOM 3845 C C . ASP A 1 509 ? 10.916 -33.331 44.427 1.00 30.55 509 ASP A C 1
ATOM 3847 O O . ASP A 1 509 ? 12.032 -33.653 44.018 1.00 30.55 509 ASP A O 1
ATOM 3851 N N . ASP A 1 510 ? 10.698 -32.287 45.255 1.00 30.23 510 ASP A N 1
ATOM 3852 C CA . ASP A 1 510 ? 11.561 -31.665 46.306 1.00 30.23 510 ASP A CA 1
ATOM 3853 C C . ASP A 1 510 ? 12.809 -30.752 46.036 1.00 30.23 510 ASP A C 1
ATOM 3855 O O . ASP A 1 510 ? 13.846 -31.175 45.534 1.00 30.23 510 ASP A O 1
ATOM 3859 N N . ASP A 1 511 ? 12.688 -29.493 46.523 1.00 28.20 511 ASP A N 1
ATOM 3860 C CA . ASP A 1 511 ? 13.543 -28.713 47.472 1.00 28.20 511 ASP A CA 1
ATOM 3861 C C . ASP A 1 511 ? 15.079 -28.469 47.315 1.00 28.20 511 ASP A C 1
ATOM 3863 O O . ASP A 1 511 ? 15.814 -29.250 46.725 1.00 28.20 511 ASP A O 1
ATOM 3867 N N . ALA A 1 512 ? 15.708 -27.427 47.915 1.00 29.84 512 ALA A N 1
ATOM 3868 C CA . ALA A 1 512 ? 15.287 -26.076 48.377 1.00 29.84 512 ALA A CA 1
ATOM 3869 C C . ALA A 1 512 ? 16.497 -25.218 48.879 1.00 29.84 512 ALA A C 1
ATOM 3871 O O . ALA A 1 512 ? 17.499 -25.774 49.315 1.00 29.84 512 ALA A O 1
ATOM 3872 N N . ALA A 1 513 ? 16.324 -23.876 48.951 1.00 28.64 513 ALA A N 1
ATOM 3873 C CA . ALA A 1 513 ? 16.987 -22.910 49.880 1.00 28.64 513 ALA A CA 1
ATOM 3874 C C . ALA A 1 513 ? 18.544 -22.713 49.834 1.00 28.64 513 ALA A C 1
ATOM 3876 O O . ALA A 1 513 ? 19.258 -23.532 49.280 1.00 28.64 513 ALA A O 1
ATOM 3877 N N . VAL A 1 514 ? 19.215 -21.675 50.394 1.00 28.95 514 VAL A N 1
ATOM 3878 C CA . VAL A 1 514 ? 18.956 -20.251 50.788 1.00 28.95 514 VAL A CA 1
ATOM 3879 C C . VAL A 1 514 ? 20.337 -19.545 50.953 1.00 28.95 514 VAL A C 1
ATOM 3881 O O . VAL A 1 514 ? 21.289 -20.207 51.359 1.00 28.95 514 VAL A O 1
ATOM 3884 N N . GLY A 1 515 ? 20.483 -18.217 50.741 1.00 25.08 515 GLY A N 1
ATOM 3885 C CA . GLY A 1 515 ? 21.701 -17.488 51.188 1.00 25.08 515 GLY A CA 1
ATOM 3886 C C . GLY A 1 515 ? 21.865 -15.993 50.810 1.00 25.08 515 GLY A C 1
ATOM 3887 O O . GLY A 1 515 ? 21.977 -15.657 49.637 1.00 25.08 515 GLY A O 1
ATOM 3888 N N . LEU A 1 516 ? 21.951 -15.109 51.819 1.00 26.44 516 LEU A N 1
ATOM 3889 C CA . LEU A 1 516 ? 22.289 -13.654 51.819 1.00 26.44 516 LEU A CA 1
ATOM 3890 C C . LEU A 1 516 ? 22.857 -13.292 53.234 1.00 26.44 516 LEU A C 1
ATOM 3892 O O . LEU A 1 516 ? 22.813 -14.198 54.073 1.00 26.44 516 LEU A O 1
ATOM 3896 N N . PRO A 1 517 ? 23.327 -12.059 53.606 1.00 45.62 517 PRO A N 1
ATOM 3897 C CA . PRO A 1 517 ? 23.407 -10.751 52.902 1.00 45.62 517 PRO A CA 1
ATOM 3898 C C . PRO A 1 517 ? 24.766 -9.974 53.047 1.00 45.62 517 PRO A C 1
ATOM 3900 O O . PRO A 1 517 ? 25.663 -10.412 53.762 1.00 45.62 517 PRO A O 1
ATOM 3903 N N . GLY A 1 518 ? 24.906 -8.749 52.484 1.00 26.56 518 GLY A N 1
ATOM 3904 C CA . GLY A 1 518 ? 26.049 -7.842 52.785 1.00 26.56 518 GLY A CA 1
ATOM 3905 C C . GLY A 1 518 ? 26.031 -6.412 52.172 1.00 26.56 518 GLY A C 1
ATOM 3906 O O . GLY A 1 518 ? 25.902 -6.253 50.967 1.00 26.56 518 GLY A O 1
ATOM 3907 N N . LYS A 1 519 ? 26.183 -5.376 53.019 1.00 27.03 519 LYS A N 1
ATOM 3908 C CA . LYS A 1 519 ? 26.230 -3.895 52.777 1.00 27.03 519 LYS A CA 1
ATOM 3909 C C . LYS A 1 519 ? 27.529 -3.404 52.064 1.00 27.03 519 LYS A C 1
ATOM 3911 O O . LYS A 1 519 ? 28.503 -4.139 52.120 1.00 27.03 519 LYS A O 1
ATOM 3916 N N . ALA A 1 520 ? 27.730 -2.161 51.566 1.00 25.23 520 ALA A N 1
ATOM 3917 C CA . ALA A 1 520 ? 26.890 -1.071 50.998 1.00 25.23 520 ALA A CA 1
ATOM 3918 C C . ALA A 1 520 ? 27.770 0.138 50.506 1.00 25.23 520 ALA A C 1
ATOM 3920 O O . ALA A 1 520 ? 28.720 0.465 51.202 1.00 25.23 520 ALA A O 1
ATOM 3921 N N . ILE A 1 521 ? 27.410 0.783 49.367 1.00 25.38 521 ILE A N 1
ATOM 3922 C CA . ILE A 1 521 ? 27.377 2.248 48.989 1.00 25.38 521 ILE A CA 1
ATOM 3923 C C . ILE A 1 521 ? 28.508 3.223 49.476 1.00 25.38 521 ILE A C 1
ATOM 3925 O O . ILE A 1 521 ? 28.831 3.152 50.657 1.00 25.38 521 ILE A O 1
ATOM 3929 N N . PRO A 1 522 ? 29.010 4.246 48.703 1.00 36.09 522 PRO A N 1
ATOM 3930 C CA . PRO A 1 522 ? 28.648 4.756 47.352 1.00 36.09 522 PRO A CA 1
ATOM 3931 C C . PRO A 1 522 ? 29.813 4.911 46.323 1.00 36.09 522 PRO A C 1
ATOM 3933 O O . PRO A 1 522 ? 30.989 4.892 46.673 1.00 36.09 522 PRO A O 1
ATOM 3936 N N . GLY A 1 523 ? 29.477 5.202 45.053 1.00 22.69 523 GLY A N 1
ATOM 3937 C CA . GLY A 1 523 ? 30.401 5.720 44.021 1.00 22.69 523 GLY A CA 1
ATOM 3938 C C . GLY A 1 523 ? 29.682 6.075 42.704 1.00 22.69 523 GLY A C 1
ATOM 3939 O O . GLY A 1 523 ? 28.719 5.403 42.341 1.00 22.69 523 GLY A O 1
ATOM 3940 N N . GLU A 1 524 ? 30.098 7.137 42.001 1.00 23.12 524 GLU A N 1
ATOM 3941 C CA . GLU A 1 524 ? 29.416 7.634 40.785 1.00 23.12 524 GLU A CA 1
ATOM 3942 C C . GLU A 1 524 ? 29.694 6.780 39.524 1.00 23.12 524 GLU A C 1
ATOM 3944 O O . GLU A 1 524 ? 30.849 6.424 39.269 1.00 23.12 524 GLU A O 1
ATOM 3949 N N . PRO A 1 525 ? 28.689 6.503 38.666 1.00 26.78 525 PRO A N 1
ATOM 3950 C CA . PRO A 1 525 ? 28.889 5.751 37.430 1.00 26.78 525 PRO A CA 1
ATOM 3951 C C . PRO A 1 525 ? 29.316 6.647 36.254 1.00 26.78 525 PRO A C 1
ATOM 3953 O O . PRO A 1 525 ? 28.542 7.473 35.765 1.00 26.78 525 PRO A O 1
ATOM 3956 N N . LYS A 1 526 ? 30.518 6.417 35.710 1.00 25.38 526 LYS A N 1
ATOM 3957 C CA . LYS A 1 526 ? 30.870 6.872 34.351 1.00 25.38 526 LYS A CA 1
ATOM 3958 C C . LYS A 1 526 ? 30.334 5.891 33.308 1.00 25.38 526 LYS A C 1
ATOM 3960 O O . LYS A 1 526 ? 30.340 4.681 33.511 1.00 25.38 526 LYS A O 1
ATOM 3965 N N . SER A 1 527 ? 29.871 6.421 32.181 1.00 26.70 527 SER A N 1
ATOM 3966 C CA . SER A 1 527 ? 29.206 5.653 31.129 1.00 26.70 527 SER A CA 1
ATOM 3967 C C . SER A 1 527 ? 30.176 4.830 30.276 1.00 26.70 527 SER A C 1
ATOM 3969 O O . SER A 1 527 ? 30.997 5.408 29.566 1.00 26.70 527 SER A O 1
ATOM 3971 N N . HIS A 1 528 ? 29.976 3.513 30.228 1.00 26.73 528 HIS A N 1
ATOM 3972 C CA . HIS A 1 528 ? 30.390 2.671 29.104 1.00 26.73 528 HIS A CA 1
ATOM 3973 C C . HIS A 1 528 ? 29.192 1.841 28.631 1.00 26.73 528 HIS A C 1
ATOM 3975 O O . HIS A 1 528 ? 28.513 1.204 29.431 1.00 26.73 528 HIS A O 1
ATOM 3981 N N . PHE A 1 529 ? 28.920 1.891 27.327 1.00 21.55 529 PHE A N 1
ATOM 3982 C CA . PHE A 1 529 ? 27.866 1.136 26.652 1.00 21.55 529 PHE A CA 1
ATOM 3983 C C . PHE A 1 529 ? 28.540 0.271 25.587 1.00 21.55 529 PHE A C 1
ATOM 3985 O O . PHE A 1 529 ? 29.006 0.807 24.585 1.00 21.55 529 PHE A O 1
ATOM 3992 N N . GLU A 1 530 ? 28.567 -1.047 25.780 1.00 26.81 530 GLU A N 1
ATOM 3993 C CA . GLU A 1 530 ? 28.989 -1.992 24.745 1.00 26.81 530 GLU A CA 1
ATOM 3994 C C . GLU A 1 530 ? 28.060 -3.211 24.675 1.00 26.81 530 GLU A C 1
ATOM 3996 O O . GLU A 1 530 ? 27.682 -3.796 25.684 1.00 26.81 530 GLU A O 1
ATOM 4001 N N . ASN A 1 531 ? 27.721 -3.573 23.437 1.00 26.56 531 ASN A N 1
ATOM 4002 C CA . ASN A 1 531 ? 27.536 -4.936 22.935 1.00 26.56 531 ASN A CA 1
ATOM 4003 C C . ASN A 1 531 ? 26.742 -5.947 23.790 1.00 26.56 531 ASN A C 1
ATOM 4005 O O . ASN A 1 531 ? 27.308 -6.823 24.436 1.00 26.56 531 ASN A O 1
ATOM 4009 N N . LEU A 1 532 ? 25.418 -5.956 23.603 1.00 22.28 532 LEU A N 1
ATOM 4010 C CA . LEU A 1 532 ? 24.570 -7.134 23.844 1.00 22.28 532 LEU A CA 1
ATOM 4011 C C . LEU A 1 532 ? 23.744 -7.460 22.589 1.00 22.28 532 LEU A C 1
ATOM 4013 O O . LEU A 1 532 ? 22.556 -7.165 22.483 1.00 22.28 532 LEU A O 1
ATOM 4017 N N . ALA A 1 533 ? 24.423 -8.057 21.607 1.00 26.41 533 ALA A N 1
ATOM 4018 C CA . ALA A 1 533 ? 23.840 -8.573 20.370 1.00 26.41 533 ALA A CA 1
ATOM 4019 C C . ALA A 1 533 ? 23.873 -10.113 20.371 1.00 26.41 533 ALA A C 1
ATOM 4021 O O . ALA A 1 533 ? 24.645 -10.736 19.647 1.00 26.41 533 ALA A O 1
ATOM 4022 N N . THR A 1 534 ? 23.041 -10.731 21.212 1.00 26.30 534 THR A N 1
ATOM 4023 C CA . THR A 1 534 ? 22.965 -12.192 21.371 1.00 26.30 534 THR A CA 1
ATOM 4024 C C . THR A 1 534 ? 21.609 -12.730 20.924 1.00 26.30 534 THR A C 1
ATOM 4026 O O . THR A 1 534 ? 20.606 -12.579 21.622 1.00 26.30 534 THR A O 1
ATOM 4029 N N . ALA A 1 535 ? 21.581 -13.394 19.767 1.00 26.45 535 ALA A N 1
ATOM 4030 C CA . ALA A 1 535 ? 20.514 -14.338 19.437 1.00 26.45 535 ALA A CA 1
ATOM 4031 C C . ALA A 1 535 ? 20.668 -15.611 20.302 1.00 26.45 535 ALA A C 1
ATOM 4033 O O . ALA A 1 535 ? 21.794 -15.934 20.688 1.00 26.45 535 ALA A O 1
ATOM 4034 N N . PRO A 1 536 ? 19.582 -16.336 20.627 1.00 28.67 536 PRO A N 1
ATOM 4035 C CA . PRO A 1 536 ? 19.672 -17.535 21.456 1.00 28.67 536 PRO A CA 1
ATOM 4036 C C . PRO A 1 536 ? 20.411 -18.667 20.732 1.00 28.67 536 PRO A C 1
ATOM 4038 O O . PRO A 1 536 ? 20.162 -18.930 19.555 1.00 28.67 536 PRO A O 1
ATOM 4041 N N . ASN A 1 537 ? 21.286 -19.364 21.458 1.00 25.77 537 ASN A N 1
ATOM 4042 C CA . ASN A 1 537 ? 21.941 -20.571 20.964 1.00 25.77 537 ASN A CA 1
ATOM 4043 C C . ASN A 1 537 ? 20.930 -21.718 20.824 1.00 25.77 537 ASN A C 1
ATOM 4045 O O . ASN A 1 537 ? 20.280 -22.099 21.796 1.00 25.77 537 ASN A O 1
ATOM 4049 N N . SER A 1 538 ? 20.896 -22.343 19.650 1.00 28.25 538 SER A N 1
ATOM 4050 C CA . SER A 1 538 ? 20.466 -23.731 19.478 1.00 28.25 538 SER A CA 1
ATOM 4051 C C . SER A 1 538 ? 21.521 -24.461 18.645 1.00 28.25 538 SER A C 1
ATOM 4053 O O . SER A 1 538 ? 21.892 -24.037 17.550 1.00 28.25 538 SER A O 1
ATOM 4055 N N . SER A 1 539 ? 22.084 -25.531 19.203 1.00 28.66 539 SER A N 1
ATOM 4056 C CA . SER A 1 539 ? 23.229 -26.244 18.633 1.00 28.66 539 SER A CA 1
ATOM 4057 C C . SER A 1 539 ? 22.778 -27.297 17.620 1.00 28.66 539 SER A C 1
ATOM 4059 O O . SER A 1 539 ? 22.668 -28.477 17.943 1.00 28.66 539 SER A O 1
ATOM 4061 N N . GLY A 1 540 ? 22.523 -26.858 16.388 1.00 26.58 540 GLY A N 1
ATOM 4062 C CA . GLY A 1 540 ? 22.247 -27.720 15.239 1.00 26.58 540 GLY A CA 1
ATOM 4063 C C . GLY A 1 540 ? 22.679 -27.027 13.952 1.00 26.58 540 GLY A C 1
ATOM 4064 O O . GLY A 1 540 ? 22.005 -26.110 13.488 1.00 26.58 540 GLY A O 1
ATOM 4065 N N . GLY A 1 541 ? 23.828 -27.421 13.399 1.00 26.47 541 GLY A N 1
ATOM 4066 C CA . GLY A 1 541 ? 24.310 -26.879 12.127 1.00 26.47 541 GLY A CA 1
ATOM 4067 C C . GLY A 1 541 ? 23.448 -27.368 10.953 1.00 26.47 541 GLY A C 1
ATOM 4068 O O . GLY A 1 541 ? 23.077 -28.543 10.945 1.00 26.47 541 GLY A O 1
ATOM 4069 N N . PRO A 1 542 ? 23.125 -26.518 9.960 1.00 25.70 542 PRO A N 1
ATOM 4070 C CA . PRO A 1 542 ? 22.433 -26.971 8.758 1.00 25.70 542 PRO A CA 1
ATOM 4071 C C . PRO A 1 542 ? 23.331 -27.924 7.942 1.00 25.70 542 PRO A C 1
ATOM 4073 O O . PRO A 1 542 ? 24.555 -27.749 7.934 1.00 25.70 542 PRO A O 1
ATOM 4076 N N . PRO A 1 543 ? 22.759 -28.918 7.237 1.00 29.44 543 PRO A N 1
ATOM 4077 C CA . PRO A 1 543 ? 23.532 -29.839 6.406 1.00 29.44 543 PRO A CA 1
ATOM 4078 C C . PRO A 1 543 ? 24.223 -29.091 5.255 1.00 29.44 543 PRO A C 1
ATOM 4080 O O . PRO A 1 543 ? 23.594 -28.322 4.530 1.00 29.44 543 PRO A O 1
ATOM 4083 N N . GLN A 1 544 ? 25.521 -29.342 5.065 1.00 30.48 544 GLN A N 1
ATOM 4084 C CA . GLN A 1 544 ? 26.426 -28.513 4.249 1.00 30.48 544 GLN A CA 1
ATOM 4085 C C . GLN A 1 544 ? 26.190 -28.526 2.719 1.00 30.48 544 GLN A C 1
ATOM 4087 O O . GLN A 1 544 ? 26.973 -27.916 1.999 1.00 30.48 544 GLN A O 1
ATOM 4092 N N . ASN A 1 545 ? 25.136 -29.178 2.212 1.00 31.52 545 ASN A N 1
ATOM 4093 C CA . ASN A 1 545 ? 24.887 -29.369 0.771 1.00 31.52 545 ASN A CA 1
ATOM 4094 C C . ASN A 1 545 ? 23.507 -28.892 0.268 1.00 31.52 545 ASN A C 1
ATOM 4096 O O . ASN A 1 545 ? 23.153 -29.154 -0.880 1.00 31.52 545 ASN A O 1
ATOM 4100 N N . ALA A 1 546 ? 22.722 -28.176 1.078 1.00 29.78 546 ALA A N 1
ATOM 4101 C CA . ALA A 1 546 ? 21.458 -27.598 0.616 1.00 29.78 546 ALA A CA 1
ATOM 4102 C C . ALA A 1 546 ? 21.686 -26.287 -0.168 1.00 29.78 546 ALA A C 1
ATOM 4104 O O . ALA A 1 546 ? 21.862 -25.223 0.429 1.00 29.78 546 ALA A O 1
ATOM 4105 N N . LYS A 1 547 ? 21.635 -26.342 -1.508 1.00 34.75 547 LYS A N 1
ATOM 4106 C CA . LYS A 1 547 ? 21.353 -25.139 -2.317 1.00 34.75 547 LYS A CA 1
ATOM 4107 C C . LYS A 1 547 ? 19.936 -24.635 -1.976 1.00 34.75 547 LYS A C 1
ATOM 4109 O O . LYS A 1 547 ? 19.050 -25.468 -1.793 1.00 34.75 547 LYS A O 1
ATOM 4114 N N . PRO A 1 548 ? 19.673 -23.316 -1.939 1.00 39.44 548 PRO A N 1
ATOM 4115 C CA . PRO A 1 548 ? 18.302 -22.809 -1.908 1.00 39.44 548 PRO A CA 1
ATOM 4116 C C . PRO A 1 548 ? 17.582 -23.188 -3.213 1.00 39.44 548 PRO A C 1
ATOM 4118 O O . PRO A 1 548 ? 17.948 -22.691 -4.274 1.00 39.44 548 PRO A O 1
ATOM 4121 N N . GLU A 1 549 ? 16.580 -24.071 -3.153 1.00 40.16 549 GLU A N 1
ATOM 4122 C CA . GLU A 1 549 ? 15.902 -24.608 -4.353 1.00 40.16 549 GLU A CA 1
ATOM 4123 C C . GLU A 1 549 ? 15.039 -23.586 -5.113 1.00 40.16 549 GLU A C 1
ATOM 4125 O O . GLU A 1 549 ? 14.639 -23.845 -6.244 1.00 40.16 549 GLU A O 1
ATOM 4130 N N . ALA A 1 550 ? 14.783 -22.409 -4.536 1.00 46.66 550 ALA A N 1
ATOM 4131 C CA . ALA A 1 550 ? 14.236 -21.268 -5.262 1.00 46.66 550 ALA A CA 1
ATOM 4132 C C . ALA A 1 550 ? 14.736 -19.946 -4.665 1.00 46.66 550 ALA A C 1
ATOM 4134 O O . ALA A 1 550 ? 14.473 -19.633 -3.500 1.00 46.66 550 ALA A O 1
ATOM 4135 N N . TYR A 1 551 ? 15.402 -19.133 -5.485 1.00 45.94 551 TYR A N 1
ATOM 4136 C CA . TYR A 1 551 ? 15.475 -17.693 -5.251 1.00 45.94 551 TYR A CA 1
ATOM 4137 C C . TYR A 1 551 ? 14.167 -17.053 -5.751 1.00 45.94 551 TYR A C 1
ATOM 4139 O O . TYR A 1 551 ? 13.615 -17.512 -6.749 1.00 45.94 551 TYR A O 1
ATOM 4147 N N . PRO A 1 552 ? 13.637 -16.003 -5.094 1.00 45.19 552 PRO A N 1
ATOM 4148 C CA . PRO A 1 552 ? 12.393 -15.367 -5.532 1.00 45.19 552 PRO A CA 1
ATOM 4149 C C . PRO A 1 552 ? 12.561 -14.499 -6.792 1.00 45.19 552 PRO A C 1
ATOM 4151 O O . PRO A 1 552 ? 11.562 -14.026 -7.317 1.00 45.19 552 PRO A O 1
ATOM 4154 N N . TYR A 1 553 ? 13.801 -14.282 -7.238 1.00 49.62 553 TYR A N 1
ATOM 4155 C CA . TYR A 1 553 ? 14.228 -13.557 -8.439 1.00 49.62 553 TYR A CA 1
ATOM 4156 C C . TYR A 1 553 ? 15.029 -14.495 -9.344 1.00 49.62 553 TYR A C 1
ATOM 4158 O O . TYR A 1 553 ? 15.621 -15.466 -8.863 1.00 49.62 553 TYR A O 1
ATOM 4166 N N . TYR A 1 554 ? 15.109 -14.173 -10.634 1.00 46.34 554 TYR A N 1
ATOM 4167 C CA . TYR A 1 554 ? 15.975 -14.899 -11.558 1.00 46.34 554 TYR A CA 1
ATOM 4168 C C . TYR A 1 554 ? 17.453 -14.740 -11.168 1.00 46.34 554 TYR A C 1
ATOM 4170 O O . TYR A 1 554 ? 17.969 -13.629 -11.019 1.00 46.34 554 TYR A O 1
ATOM 4178 N N . VAL A 1 555 ? 18.140 -15.872 -11.031 1.00 55.06 555 VAL A N 1
ATOM 4179 C CA . VAL A 1 555 ? 19.599 -15.960 -10.936 1.00 55.06 555 VAL A CA 1
ATOM 4180 C C . VAL A 1 555 ? 20.051 -16.746 -12.166 1.00 55.06 555 VAL A C 1
ATOM 4182 O O . VAL A 1 555 ? 19.596 -17.880 -12.316 1.00 55.06 555 VAL A O 1
ATOM 4185 N N . PRO A 1 556 ? 20.903 -16.184 -13.045 1.00 52.91 556 PRO A N 1
ATOM 4186 C CA . PRO A 1 556 ? 21.418 -16.916 -14.196 1.00 52.91 556 PRO A CA 1
ATOM 4187 C C . PRO A 1 556 ? 22.076 -18.230 -13.768 1.00 52.91 556 PRO A C 1
ATOM 4189 O O . PRO A 1 556 ? 22.890 -18.249 -12.839 1.00 52.91 556 PRO A O 1
ATOM 4192 N N . GLU A 1 557 ? 21.736 -19.327 -14.443 1.00 46.00 557 GLU A N 1
ATOM 4193 C CA . GLU A 1 557 ? 22.443 -20.586 -14.228 1.00 46.00 557 GLU A CA 1
ATOM 4194 C C . GLU A 1 557 ? 23.906 -20.469 -14.659 1.00 46.00 557 GLU A C 1
ATOM 4196 O O . GLU A 1 557 ? 24.261 -19.709 -15.560 1.00 46.00 557 GLU A O 1
ATOM 4201 N N . LYS A 1 558 ? 24.766 -21.290 -14.049 1.00 48.03 558 LYS A N 1
ATOM 4202 C CA . LYS A 1 558 ? 26.135 -21.485 -14.527 1.00 48.03 558 LYS A CA 1
ATOM 4203 C C . LYS A 1 558 ? 26.172 -22.434 -15.723 1.00 48.03 558 LYS A C 1
ATOM 4205 O O . LYS A 1 558 ? 26.795 -23.494 -15.659 1.00 48.03 558 LYS A O 1
ATOM 4210 N N . SER A 1 559 ? 25.575 -22.010 -16.834 1.00 32.78 559 SER A N 1
ATOM 4211 C CA . SER A 1 559 ? 26.175 -22.337 -18.125 1.00 32.78 559 SER A CA 1
ATOM 4212 C C . SER A 1 559 ? 27.627 -21.835 -18.125 1.00 32.78 559 SER A C 1
ATOM 4214 O O . SER A 1 559 ? 27.975 -20.887 -17.409 1.00 32.78 559 SER A O 1
ATOM 4216 N N . GLY A 1 560 ? 28.498 -22.461 -18.919 1.00 37.03 560 GLY A N 1
ATOM 4217 C CA . GLY A 1 560 ? 29.815 -21.882 -19.192 1.00 37.03 560 GLY A CA 1
ATOM 4218 C C . GLY A 1 560 ? 29.677 -20.468 -19.772 1.00 37.03 560 GLY A C 1
ATOM 4219 O O . GLY A 1 560 ? 28.583 -20.071 -20.181 1.00 37.03 560 GLY A O 1
ATOM 4220 N N . ARG A 1 561 ? 30.785 -19.709 -19.811 1.00 37.91 561 ARG A N 1
ATOM 4221 C CA . ARG A 1 561 ? 30.841 -18.434 -20.551 1.00 37.91 561 ARG A CA 1
ATOM 4222 C C . ARG A 1 561 ? 30.146 -18.622 -21.898 1.00 37.91 561 ARG A C 1
ATOM 4224 O O . ARG A 1 561 ? 30.571 -19.486 -22.658 1.00 37.91 561 ARG A O 1
ATOM 4231 N N . SER A 1 562 ? 29.107 -17.830 -22.158 1.00 34.03 562 SER A N 1
ATOM 4232 C CA . SER A 1 562 ? 28.462 -17.800 -23.468 1.00 34.03 562 SER A CA 1
ATOM 4233 C C . SER A 1 562 ? 29.537 -17.602 -24.534 1.00 34.03 562 SER A C 1
ATOM 4235 O O . SER A 1 562 ? 30.359 -16.690 -24.418 1.00 34.03 562 SER A O 1
ATOM 4237 N N . GLU A 1 563 ? 29.544 -18.459 -25.554 1.00 39.59 563 GLU A N 1
ATOM 4238 C CA . GLU A 1 563 ? 30.511 -18.373 -26.655 1.00 39.59 563 GLU A CA 1
ATOM 4239 C C . GLU A 1 563 ? 30.317 -17.067 -27.456 1.00 39.59 563 GLU A C 1
ATOM 4241 O O . GLU A 1 563 ? 31.264 -16.541 -28.037 1.00 39.59 563 GLU A O 1
ATOM 4246 N N . CYS A 1 564 ? 29.130 -16.454 -27.352 1.00 36.69 564 CYS A N 1
ATOM 4247 C CA . CYS A 1 564 ? 28.918 -15.026 -27.579 1.00 36.69 564 CYS A CA 1
ATOM 4248 C C . CYS A 1 564 ? 29.218 -14.225 -26.291 1.00 36.69 564 CYS A C 1
ATOM 4250 O O . CYS A 1 564 ? 28.401 -14.195 -25.366 1.00 36.69 564 CYS A O 1
ATOM 4252 N N . GLY A 1 565 ? 30.383 -13.577 -26.226 1.00 46.34 565 GLY A N 1
ATOM 4253 C CA . GLY A 1 565 ? 30.890 -12.910 -25.018 1.00 46.34 565 GLY A CA 1
ATOM 4254 C C . GLY A 1 565 ? 30.322 -11.511 -24.740 1.00 46.34 565 GLY A C 1
ATOM 4255 O O . GLY A 1 565 ? 31.033 -10.525 -24.920 1.00 46.34 565 GLY A O 1
ATOM 4256 N N . ASP A 1 566 ? 29.078 -11.413 -24.258 1.00 59.28 566 ASP A N 1
ATOM 4257 C CA . ASP A 1 566 ? 28.524 -10.150 -23.737 1.00 59.28 566 ASP A CA 1
ATOM 4258 C C . ASP A 1 566 ? 28.783 -9.967 -22.227 1.00 59.28 566 ASP A C 1
ATOM 4260 O O . ASP A 1 566 ? 28.119 -10.554 -21.370 1.00 59.28 566 ASP A O 1
ATOM 4264 N N . ASP A 1 567 ? 29.730 -9.083 -21.905 1.00 72.31 567 ASP A N 1
ATOM 4265 C CA . ASP A 1 567 ? 30.033 -8.595 -20.553 1.00 72.31 567 ASP A CA 1
ATOM 4266 C C . ASP A 1 567 ? 28.961 -7.579 -20.063 1.00 72.31 567 ASP A C 1
ATOM 4268 O O . ASP A 1 567 ? 29.283 -6.429 -19.734 1.00 72.31 567 ASP A O 1
ATOM 4272 N N . SER A 1 568 ? 27.666 -7.935 -20.073 1.00 84.56 568 SER A N 1
ATOM 4273 C CA . SER A 1 568 ? 26.555 -7.067 -19.625 1.00 84.56 568 SER A CA 1
ATOM 4274 C C . SER A 1 568 ? 25.908 -7.502 -18.304 1.00 84.56 568 SER A C 1
ATOM 4276 O O . SER A 1 568 ? 25.877 -8.678 -17.942 1.00 84.56 568 SER A O 1
ATOM 4278 N N . LEU A 1 569 ? 25.368 -6.531 -17.559 1.00 90.75 569 LEU A N 1
ATOM 4279 C CA . LEU A 1 569 ? 24.609 -6.803 -16.338 1.00 90.75 569 LEU A CA 1
ATOM 4280 C C . LEU A 1 569 ? 23.237 -7.392 -16.677 1.00 90.75 569 LEU A C 1
ATOM 4282 O O . LEU A 1 569 ? 22.484 -6.821 -17.465 1.00 90.75 569 LEU A O 1
ATOM 4286 N N . THR A 1 570 ? 22.867 -8.463 -15.980 1.00 90.25 570 THR A N 1
ATOM 4287 C CA . THR A 1 570 ? 21.495 -8.989 -15.993 1.00 90.25 570 THR A CA 1
ATOM 4288 C C . THR A 1 570 ? 20.668 -8.338 -14.886 1.00 90.25 570 THR A C 1
ATOM 4290 O O . THR A 1 570 ? 21.162 -8.098 -13.783 1.00 90.25 570 THR A O 1
ATOM 4293 N N . PHE A 1 571 ? 19.399 -8.045 -15.178 1.00 91.25 571 PHE A N 1
ATOM 4294 C CA . PHE A 1 571 ? 18.470 -7.371 -14.268 1.00 91.25 571 PHE A CA 1
ATOM 4295 C C . PHE A 1 571 ? 17.171 -8.169 -14.142 1.00 91.25 571 PHE A C 1
ATOM 4297 O O . PHE A 1 571 ? 16.663 -8.669 -15.142 1.00 91.25 571 PHE A O 1
ATOM 4304 N N . ASP A 1 572 ? 16.590 -8.210 -12.944 1.00 86.44 572 ASP A N 1
ATOM 4305 C CA . ASP A 1 572 ? 15.254 -8.778 -12.718 1.00 86.44 572 ASP A CA 1
ATOM 4306 C C . ASP A 1 572 ? 14.425 -7.914 -11.749 1.00 86.44 572 ASP A C 1
ATOM 4308 O O . ASP A 1 572 ? 14.962 -7.272 -10.846 1.00 86.44 572 ASP A O 1
ATOM 4312 N N . SER A 1 573 ? 13.101 -7.900 -11.917 1.00 90.31 573 SER A N 1
ATOM 4313 C CA . SER A 1 573 ? 12.155 -7.400 -10.909 1.00 90.31 573 SER A CA 1
ATOM 4314 C C . SER A 1 573 ? 10.857 -8.220 -10.804 1.00 90.31 573 SER A C 1
ATOM 4316 O O . SER A 1 573 ? 9.865 -7.736 -10.255 1.00 90.31 573 SER A O 1
ATOM 4318 N N . CYS A 1 574 ? 10.850 -9.466 -11.294 1.00 85.00 574 CYS A N 1
ATOM 4319 C CA . CYS A 1 574 ? 9.692 -10.369 -11.357 1.00 85.00 574 CYS A CA 1
ATOM 4320 C C . CYS A 1 574 ? 9.341 -11.018 -10.003 1.00 85.00 574 CYS A C 1
ATOM 4322 O O . CYS A 1 574 ? 8.920 -12.170 -9.933 1.00 85.00 574 CYS A O 1
ATOM 4324 N N . PHE A 1 575 ? 9.501 -10.263 -8.917 1.00 84.44 575 PHE A N 1
ATOM 4325 C CA . PHE A 1 575 ? 9.403 -10.725 -7.537 1.00 84.44 575 PHE A CA 1
ATOM 4326 C C . PHE A 1 575 ? 8.580 -9.770 -6.667 1.00 84.44 575 PHE A C 1
ATOM 4328 O O . PHE A 1 575 ? 8.205 -8.672 -7.085 1.00 84.44 575 PHE A O 1
ATOM 4335 N N . GLU A 1 576 ? 8.275 -10.177 -5.431 1.00 88.69 576 GLU A N 1
ATOM 4336 C CA . GLU A 1 576 ? 7.390 -9.400 -4.562 1.00 88.69 576 GLU A CA 1
ATOM 4337 C C . GLU A 1 576 ? 7.929 -7.983 -4.286 1.00 88.69 576 GLU A C 1
ATOM 4339 O O . GLU A 1 576 ? 9.035 -7.792 -3.780 1.00 88.69 576 GLU A O 1
ATOM 4344 N N . SER A 1 577 ? 7.100 -6.975 -4.575 1.00 94.38 577 SER A N 1
ATOM 4345 C CA . SER A 1 577 ? 7.429 -5.549 -4.491 1.00 94.38 577 SER A CA 1
ATOM 4346 C C . SER A 1 577 ? 8.501 -5.066 -5.483 1.00 94.38 577 SER A C 1
ATOM 4348 O O . SER A 1 577 ? 8.915 -3.903 -5.389 1.00 94.38 577 SER A O 1
ATOM 4350 N N . GLY A 1 578 ? 8.915 -5.901 -6.441 1.00 94.25 578 GLY A N 1
ATOM 4351 C CA . GLY A 1 578 ? 9.864 -5.565 -7.500 1.00 94.25 578 GLY A CA 1
ATOM 4352 C C . GLY A 1 578 ? 9.322 -4.516 -8.476 1.00 94.25 578 GLY A C 1
ATOM 4353 O O . GLY A 1 578 ? 8.156 -4.549 -8.878 1.00 94.25 578 GLY A O 1
ATOM 4354 N N . ASN A 1 579 ? 10.161 -3.549 -8.847 1.00 95.69 579 ASN A N 1
ATOM 4355 C CA . ASN A 1 579 ? 9.879 -2.542 -9.868 1.00 95.69 579 ASN A CA 1
ATOM 4356 C C . ASN A 1 579 ? 11.173 -2.080 -10.566 1.00 95.69 579 ASN A C 1
ATOM 4358 O O . ASN A 1 579 ? 11.929 -1.265 -10.028 1.00 95.69 579 ASN A O 1
ATOM 4362 N N . LEU A 1 580 ? 11.364 -2.599 -11.780 1.00 94.12 580 LEU A N 1
ATOM 4363 C CA . LEU A 1 580 ? 12.171 -2.078 -12.883 1.00 94.12 580 LEU A CA 1
ATOM 4364 C C . LEU A 1 580 ? 11.540 -2.616 -14.185 1.00 94.12 580 LEU A C 1
ATOM 4366 O O . LEU A 1 580 ? 11.280 -3.812 -14.277 1.00 94.12 580 LEU A O 1
ATOM 4370 N N . ALA A 1 581 ? 11.245 -1.758 -15.164 1.00 85.06 581 ALA A N 1
ATOM 4371 C CA . ALA A 1 581 ? 10.587 -2.159 -16.416 1.00 85.06 581 ALA A CA 1
ATOM 4372 C C . ALA A 1 581 ? 11.574 -2.423 -17.564 1.00 85.06 581 ALA A C 1
ATOM 4374 O O . ALA A 1 581 ? 11.334 -3.304 -18.381 1.00 85.06 581 ALA A O 1
ATOM 4375 N N . ARG A 1 582 ? 12.669 -1.657 -17.637 1.00 88.06 582 ARG A N 1
ATOM 4376 C CA . ARG A 1 582 ? 13.723 -1.800 -18.654 1.00 88.06 582 ARG A CA 1
A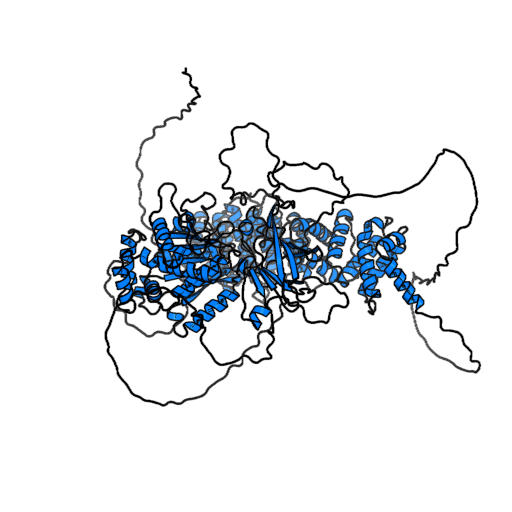TOM 4377 C C . ARG A 1 582 ? 15.048 -1.266 -18.111 1.00 88.06 582 ARG A C 1
ATOM 4379 O O . ARG A 1 582 ? 15.058 -0.234 -17.440 1.00 88.06 582 ARG A O 1
ATOM 4386 N N . ALA A 1 583 ? 16.144 -1.932 -18.455 1.00 92.50 583 ALA A N 1
ATOM 4387 C CA . ALA A 1 583 ? 17.500 -1.399 -18.373 1.00 92.50 583 ALA A CA 1
ATOM 4388 C C . ALA A 1 583 ? 18.069 -1.287 -19.795 1.00 92.50 583 ALA A C 1
ATOM 4390 O O . ALA A 1 583 ? 17.776 -2.133 -20.637 1.00 92.50 583 ALA A O 1
ATOM 4391 N N . VAL A 1 584 ? 18.851 -0.245 -20.070 1.00 87.94 584 VAL A N 1
ATOM 4392 C CA . VAL A 1 584 ? 19.523 -0.018 -21.357 1.00 87.94 584 VAL A CA 1
ATOM 4393 C C . VAL A 1 584 ? 20.978 0.332 -21.073 1.00 87.94 584 VAL A C 1
ATOM 4395 O O . VAL A 1 584 ? 21.242 1.312 -20.382 1.00 87.94 584 VAL A O 1
ATOM 4398 N N . ARG A 1 585 ? 21.926 -0.455 -21.591 1.00 92.56 585 ARG A N 1
ATOM 4399 C CA . ARG A 1 585 ? 23.360 -0.139 -21.518 1.00 92.56 585 ARG A CA 1
ATOM 4400 C C . ARG A 1 585 ? 23.647 1.032 -22.462 1.00 92.56 585 ARG A C 1
ATOM 4402 O O . ARG A 1 585 ? 23.449 0.897 -23.664 1.00 92.56 585 ARG A O 1
ATOM 4409 N N . ILE A 1 586 ? 24.089 2.167 -21.923 1.00 89.62 586 ILE A N 1
ATOM 4410 C CA . ILE A 1 586 ? 24.416 3.385 -22.695 1.00 89.62 586 ILE A CA 1
ATOM 4411 C C . ILE A 1 586 ? 25.920 3.708 -22.710 1.00 89.62 586 ILE A C 1
ATOM 4413 O O . ILE A 1 586 ? 26.356 4.617 -23.409 1.00 89.62 586 ILE A O 1
ATOM 4417 N N . GLY A 1 587 ? 26.724 2.951 -21.961 1.00 86.06 587 GLY A N 1
ATOM 4418 C CA . GLY A 1 587 ? 28.187 2.988 -21.988 1.00 86.06 587 GLY A CA 1
ATOM 4419 C C . GLY A 1 587 ? 28.781 1.701 -21.410 1.00 86.06 587 GLY A C 1
ATOM 4420 O O . GLY A 1 587 ? 28.039 0.859 -20.904 1.00 86.06 587 GLY A O 1
ATOM 4421 N N . GLU A 1 588 ? 30.114 1.550 -21.446 1.00 85.94 588 GLU A N 1
ATOM 4422 C CA . GLU A 1 588 ? 30.823 0.328 -20.995 1.00 85.94 588 GLU A CA 1
ATOM 4423 C C . GLU A 1 588 ? 30.315 -0.140 -19.610 1.00 85.94 588 GLU A C 1
ATOM 4425 O O . GLU A 1 588 ? 29.988 -1.315 -19.437 1.00 85.94 588 GLU A O 1
ATOM 4430 N N . TRP A 1 589 ? 30.116 0.808 -18.680 1.00 91.31 589 TRP A N 1
ATOM 4431 C CA . TRP A 1 589 ? 29.675 0.576 -17.294 1.00 91.31 589 TRP A CA 1
ATOM 4432 C C . TRP A 1 589 ? 28.484 1.455 -16.861 1.00 91.31 589 TRP A C 1
ATOM 4434 O O . TRP A 1 589 ? 28.319 1.730 -15.670 1.00 91.31 589 TRP A O 1
ATOM 4444 N N . GLU A 1 590 ? 27.664 1.933 -17.804 1.00 93.88 590 GLU A N 1
ATOM 4445 C CA . GLU A 1 590 ? 26.570 2.880 -17.530 1.00 93.88 590 GLU A CA 1
ATOM 4446 C C . GLU A 1 590 ? 25.229 2.424 -18.121 1.00 93.88 590 GLU A C 1
ATOM 4448 O O . GLU A 1 590 ? 25.159 2.012 -19.281 1.00 93.88 590 GLU A O 1
ATOM 4453 N N . TYR A 1 591 ? 24.172 2.494 -17.304 1.00 95.38 591 TYR A N 1
ATOM 4454 C CA . TYR A 1 591 ? 22.844 1.962 -17.610 1.00 95.38 591 TYR A CA 1
ATOM 4455 C C . TYR A 1 591 ? 21.728 2.974 -17.317 1.00 95.38 591 TYR A C 1
ATOM 4457 O O . TYR A 1 591 ? 21.555 3.416 -16.176 1.00 95.38 591 TYR A O 1
ATOM 4465 N N . ASP A 1 592 ? 20.905 3.253 -18.326 1.00 94.38 592 ASP A N 1
ATOM 4466 C CA . ASP A 1 592 ? 19.644 3.980 -18.182 1.00 94.38 592 ASP A CA 1
ATOM 4467 C C . ASP A 1 592 ? 18.526 3.008 -17.776 1.00 94.38 592 ASP A C 1
ATOM 4469 O O . ASP A 1 592 ? 18.286 1.978 -18.410 1.00 94.38 592 ASP A O 1
ATOM 4473 N N . LEU A 1 593 ? 17.839 3.334 -16.684 1.00 96.38 593 LEU A N 1
ATOM 4474 C CA . LEU A 1 593 ? 16.840 2.506 -16.019 1.00 96.38 593 LEU A CA 1
ATOM 4475 C C . LEU A 1 593 ? 15.458 3.170 -16.081 1.00 96.38 593 LEU A C 1
ATOM 4477 O O . LEU A 1 593 ? 15.274 4.328 -15.698 1.00 96.38 593 LEU A O 1
ATOM 4481 N N . PHE A 1 594 ? 14.458 2.401 -16.499 1.00 91.69 594 PHE A N 1
ATOM 4482 C CA . PHE A 1 594 ? 13.069 2.835 -16.625 1.00 91.69 594 PHE A CA 1
ATOM 4483 C C . PHE A 1 594 ? 12.215 2.073 -15.612 1.00 91.69 594 PHE A C 1
ATOM 4485 O O . PHE A 1 594 ? 12.149 0.845 -15.651 1.00 91.69 594 PHE A O 1
ATOM 4492 N N . LEU A 1 595 ? 11.545 2.781 -14.703 1.00 92.19 595 LEU A N 1
ATOM 4493 C CA . LEU A 1 595 ? 10.622 2.165 -13.747 1.00 92.19 595 LEU A CA 1
ATOM 4494 C C . LEU A 1 595 ? 9.260 1.898 -14.381 1.00 92.19 595 LEU A C 1
ATOM 4496 O O . LEU A 1 595 ? 8.801 2.656 -15.237 1.00 92.19 595 LEU A O 1
ATOM 4500 N N . ARG A 1 596 ? 8.571 0.866 -13.894 1.00 91.56 596 ARG A N 1
ATOM 4501 C CA . ARG A 1 596 ? 7.166 0.618 -14.211 1.00 91.56 596 ARG A CA 1
ATOM 4502 C C . ARG A 1 596 ? 6.303 1.698 -13.549 1.00 91.56 596 ARG A C 1
ATOM 4504 O O . ARG A 1 596 ? 6.509 2.040 -12.379 1.00 91.56 596 ARG A O 1
ATOM 4511 N N . ARG A 1 597 ? 5.328 2.220 -14.300 1.00 84.94 597 ARG A N 1
ATOM 4512 C CA . ARG A 1 597 ? 4.248 3.085 -13.792 1.00 84.94 597 ARG A CA 1
ATOM 4513 C C . ARG A 1 597 ? 3.457 2.362 -12.698 1.00 84.94 597 ARG A C 1
ATOM 4515 O O . ARG A 1 597 ? 3.391 1.134 -12.693 1.00 84.94 597 ARG A O 1
ATOM 4522 N N . ASP A 1 598 ? 2.808 3.108 -11.805 1.00 85.69 598 ASP A N 1
ATOM 4523 C CA . ASP A 1 598 ? 1.837 2.479 -10.904 1.00 85.69 598 ASP A CA 1
ATOM 4524 C C . ASP A 1 598 ? 0.684 1.903 -11.742 1.00 85.69 598 ASP A C 1
ATOM 4526 O O . ASP A 1 598 ? 0.146 2.609 -12.602 1.00 85.69 598 ASP A O 1
ATOM 4530 N N . PHE A 1 599 ? 0.302 0.646 -11.492 1.00 76.00 599 PHE A N 1
ATOM 4531 C CA . PHE A 1 599 ? -0.687 -0.076 -12.306 1.00 76.00 599 PHE A CA 1
ATOM 4532 C C . PHE A 1 599 ? -1.975 0.730 -12.546 1.00 76.00 599 PHE A C 1
ATOM 4534 O O . PHE A 1 599 ? -2.548 1.315 -11.623 1.00 76.00 599 PHE A O 1
ATOM 4541 N N . ASN A 1 600 ? -2.431 0.730 -13.803 1.00 71.75 600 ASN A N 1
ATOM 4542 C CA . ASN A 1 600 ? -3.576 1.489 -14.321 1.00 71.75 600 ASN A CA 1
ATOM 4543 C C . ASN A 1 600 ? -3.450 3.031 -14.242 1.00 71.75 600 ASN A C 1
ATOM 4545 O O . ASN A 1 600 ? -4.430 3.730 -14.498 1.00 71.75 600 ASN A O 1
ATOM 4549 N N . THR A 1 601 ? -2.272 3.589 -13.931 1.00 74.50 601 THR A N 1
ATOM 4550 C CA . THR A 1 601 ? -2.036 5.046 -13.893 1.00 74.50 601 THR A CA 1
ATOM 4551 C C . THR A 1 601 ? -1.119 5.539 -15.015 1.00 74.50 601 THR A C 1
ATOM 4553 O O . THR A 1 601 ? -0.276 4.813 -15.535 1.00 74.50 601 THR A O 1
ATOM 4556 N N . THR A 1 602 ? -1.208 6.832 -15.325 1.00 63.03 602 THR A N 1
ATOM 4557 C CA . THR A 1 602 ? -0.298 7.533 -16.245 1.00 63.03 602 THR A CA 1
ATOM 4558 C C . THR A 1 602 ? 0.974 8.067 -15.565 1.00 63.03 602 THR A C 1
ATOM 4560 O O . THR A 1 602 ? 1.649 8.928 -16.126 1.00 63.03 602 THR A O 1
ATOM 4563 N N . GLY A 1 603 ? 1.318 7.622 -14.347 1.00 75.12 603 GLY A N 1
ATOM 4564 C CA . GLY A 1 603 ? 2.361 8.288 -13.564 1.00 75.12 603 GLY A CA 1
ATOM 4565 C C . GLY A 1 603 ? 2.894 7.523 -12.351 1.00 75.12 603 GLY A C 1
ATOM 4566 O O . GLY A 1 603 ? 2.990 6.300 -12.330 1.00 75.12 603 GLY A O 1
ATOM 4567 N N . HIS A 1 604 ? 3.291 8.301 -11.341 1.00 84.69 604 HIS A N 1
ATOM 4568 C CA . HIS A 1 604 ? 3.747 7.844 -10.024 1.00 84.69 604 HIS A CA 1
ATOM 4569 C C . HIS A 1 604 ? 5.022 6.982 -9.962 1.00 84.69 604 HIS A C 1
ATOM 4571 O O . HIS A 1 604 ? 5.286 6.414 -8.913 1.00 84.69 604 HIS A O 1
ATOM 4577 N N . MET A 1 605 ? 5.897 7.002 -10.971 1.00 91.75 605 MET A N 1
ATOM 4578 C CA . MET A 1 605 ? 7.239 6.401 -10.870 1.00 91.75 605 MET A CA 1
ATOM 4579 C C . MET A 1 605 ? 8.067 7.051 -9.740 1.00 91.75 605 MET A C 1
ATOM 4581 O O . MET A 1 605 ? 8.388 8.246 -9.794 1.00 91.75 605 MET A O 1
ATOM 4585 N N . GLN A 1 606 ? 8.378 6.271 -8.695 1.00 93.44 606 GLN A N 1
ATOM 4586 C CA . GLN A 1 606 ? 9.281 6.660 -7.604 1.00 93.44 606 GLN A CA 1
ATOM 4587 C C . GLN A 1 606 ? 9.915 5.478 -6.855 1.00 93.44 606 GLN A C 1
ATOM 4589 O O . GLN A 1 606 ? 11.075 5.581 -6.460 1.00 93.44 606 GLN A O 1
ATOM 4594 N N . TRP A 1 607 ? 9.159 4.409 -6.591 1.00 97.25 607 TRP A N 1
ATOM 4595 C CA . TRP A 1 607 ? 9.667 3.191 -5.961 1.00 97.25 607 TRP A CA 1
ATOM 4596 C C . TRP A 1 607 ? 10.411 2.341 -6.990 1.00 97.25 607 TRP A C 1
ATOM 4598 O O . TRP A 1 607 ? 9.889 2.089 -8.071 1.00 97.25 607 TRP A O 1
ATOM 4608 N N . PHE A 1 608 ? 11.605 1.880 -6.625 1.00 98.25 608 PHE A N 1
ATOM 4609 C CA . PHE A 1 608 ? 12.390 0.929 -7.401 1.00 98.25 608 PHE A CA 1
ATOM 4610 C C . PHE A 1 608 ? 12.897 -0.181 -6.487 1.00 98.25 608 PHE A C 1
ATOM 4612 O O . PHE A 1 608 ? 13.270 0.088 -5.339 1.00 98.25 608 PHE A O 1
ATOM 4619 N N . TYR A 1 609 ? 12.897 -1.408 -7.003 1.00 98.25 609 TYR A N 1
ATOM 4620 C CA . TYR A 1 609 ? 13.433 -2.597 -6.342 1.00 98.25 609 TYR A CA 1
ATOM 4621 C C . TYR A 1 609 ? 13.720 -3.655 -7.415 1.00 98.25 609 TYR A C 1
ATOM 4623 O O . TYR A 1 609 ? 12.795 -4.093 -8.093 1.00 98.25 609 TYR A O 1
ATOM 4631 N N . PHE A 1 610 ? 14.984 -4.017 -7.613 1.00 97.19 610 PHE A N 1
ATOM 4632 C CA . PHE A 1 610 ? 15.416 -4.952 -8.656 1.00 97.19 610 PHE A CA 1
ATOM 4633 C C . PHE A 1 610 ? 16.656 -5.742 -8.219 1.00 97.19 610 PHE A C 1
ATOM 4635 O O . PHE A 1 610 ? 17.387 -5.311 -7.327 1.00 97.19 610 PHE A O 1
ATOM 4642 N N . ALA A 1 611 ? 16.878 -6.900 -8.830 1.00 95.25 611 ALA A N 1
ATOM 4643 C CA . ALA A 1 611 ? 18.111 -7.671 -8.734 1.00 95.25 611 ALA A CA 1
ATOM 4644 C C . ALA A 1 611 ? 19.080 -7.268 -9.856 1.00 95.25 611 ALA A C 1
ATOM 4646 O O . ALA A 1 611 ? 18.645 -6.872 -10.939 1.00 95.25 611 ALA A O 1
ATOM 4647 N N . VAL A 1 612 ? 20.380 -7.386 -9.587 1.00 93.31 612 VAL A N 1
ATOM 4648 C CA . VAL A 1 612 ? 21.481 -7.206 -10.541 1.00 93.31 612 VAL A CA 1
ATOM 4649 C C . VAL A 1 612 ? 22.428 -8.398 -10.422 1.00 93.31 612 VAL A C 1
ATOM 4651 O O . VAL A 1 612 ? 22.890 -8.697 -9.320 1.00 93.31 612 VAL A O 1
ATOM 4654 N N . SER A 1 613 ? 22.725 -9.048 -11.543 1.00 90.25 613 SER A N 1
ATOM 4655 C CA . SER A 1 613 ? 23.578 -10.240 -11.655 1.00 90.25 613 SER A CA 1
ATOM 4656 C C . SER A 1 613 ? 24.525 -10.111 -12.867 1.00 90.25 613 SER A C 1
ATOM 4658 O O . SER A 1 613 ? 24.487 -9.111 -13.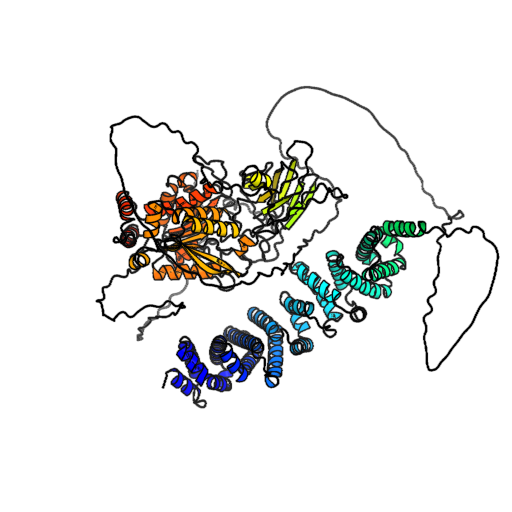585 1.00 90.25 613 SER A O 1
ATOM 4660 N N . ASN A 1 614 ? 25.386 -11.110 -13.099 1.00 86.81 614 ASN A N 1
ATOM 4661 C CA . ASN A 1 614 ? 26.444 -11.096 -14.128 1.00 86.81 614 ASN A CA 1
ATOM 4662 C C . ASN A 1 614 ? 27.402 -9.890 -14.009 1.00 86.81 614 ASN A C 1
ATOM 4664 O O . ASN A 1 614 ? 27.684 -9.168 -14.964 1.00 86.81 614 ASN A O 1
ATOM 4668 N N . VAL A 1 615 ? 27.889 -9.635 -12.792 1.00 84.31 615 VAL A N 1
ATOM 4669 C CA . VAL A 1 615 ? 28.851 -8.557 -12.534 1.00 84.31 615 VAL A CA 1
ATOM 4670 C C . VAL A 1 615 ? 30.206 -8.931 -13.131 1.00 84.31 615 VAL A C 1
ATOM 4672 O O . VAL A 1 615 ? 30.866 -9.845 -12.651 1.00 84.31 615 VAL A O 1
ATOM 4675 N N . CYS A 1 616 ? 30.673 -8.181 -14.125 1.00 73.00 616 CYS A N 1
ATOM 4676 C CA . CYS A 1 616 ? 32.018 -8.352 -14.677 1.00 73.00 616 CYS A CA 1
ATOM 4677 C C . CYS A 1 616 ? 33.086 -7.801 -13.712 1.00 73.00 616 CYS A C 1
ATOM 4679 O O . CYS A 1 616 ? 32.866 -6.768 -13.069 1.00 73.00 616 CYS A O 1
ATOM 4681 N N . ALA A 1 617 ? 34.255 -8.450 -13.643 1.00 63.31 617 ALA A N 1
ATOM 4682 C CA . ALA A 1 617 ? 35.397 -8.013 -12.833 1.00 63.31 617 ALA A CA 1
ATOM 4683 C C . ALA A 1 617 ? 36.710 -8.002 -13.636 1.00 63.31 617 ALA A C 1
ATOM 4685 O O . ALA A 1 617 ? 37.040 -8.962 -14.330 1.00 63.31 617 ALA A O 1
ATOM 4686 N N . ARG A 1 618 ? 37.501 -6.932 -13.478 1.00 58.09 618 ARG A N 1
ATOM 4687 C CA . ARG A 1 618 ? 38.880 -6.815 -13.985 1.00 58.09 618 ARG A CA 1
ATOM 4688 C C . ARG A 1 618 ? 39.855 -6.832 -12.800 1.00 58.09 618 ARG A C 1
ATOM 4690 O O . ARG A 1 618 ? 40.106 -5.805 -12.171 1.00 58.09 618 ARG A O 1
ATOM 4697 N N . GLY A 1 619 ? 40.404 -8.010 -12.500 1.00 57.31 619 GLY A N 1
ATOM 4698 C CA . GLY A 1 619 ? 41.334 -8.223 -11.383 1.00 57.31 619 GLY A CA 1
ATOM 4699 C C . GLY A 1 619 ? 40.688 -8.061 -9.998 1.00 57.31 619 GLY A C 1
ATOM 4700 O O . GLY A 1 619 ? 39.474 -8.153 -9.847 1.00 57.31 619 GLY A O 1
ATOM 4701 N N . ASN A 1 620 ? 41.507 -7.796 -8.975 1.00 57.00 620 ASN A N 1
ATOM 4702 C CA . ASN A 1 620 ? 41.090 -7.773 -7.561 1.00 57.00 620 ASN A CA 1
ATOM 4703 C C . ASN A 1 620 ? 40.380 -6.470 -7.115 1.00 57.00 620 ASN A C 1
ATOM 4705 O O . ASN A 1 620 ? 40.374 -6.155 -5.925 1.00 57.00 620 ASN A O 1
ATOM 4709 N N . SER A 1 621 ? 39.828 -5.678 -8.039 1.00 64.31 621 SER A N 1
ATOM 4710 C CA . SER A 1 621 ? 39.215 -4.375 -7.735 1.00 64.31 621 SER A CA 1
ATOM 4711 C C . SER A 1 621 ? 37.689 -4.418 -7.823 1.00 64.31 621 SER A C 1
ATOM 4713 O O . SER A 1 621 ? 37.125 -5.085 -8.687 1.00 64.31 621 SER A O 1
ATOM 4715 N N . ALA A 1 622 ? 37.010 -3.677 -6.942 1.00 76.00 622 ALA A N 1
ATOM 4716 C CA . ALA A 1 622 ? 35.553 -3.578 -6.940 1.00 76.00 622 ALA A CA 1
ATOM 4717 C C . ALA A 1 622 ? 35.062 -2.784 -8.162 1.00 76.00 622 ALA A C 1
ATOM 4719 O O . ALA A 1 622 ? 35.394 -1.604 -8.318 1.00 76.00 622 ALA A O 1
ATOM 4720 N N . MET A 1 623 ? 34.264 -3.423 -9.016 1.00 83.31 623 MET A N 1
ATOM 4721 C CA . MET A 1 623 ? 33.854 -2.848 -10.293 1.00 83.31 623 MET A CA 1
ATOM 4722 C C . MET A 1 623 ? 32.699 -1.861 -10.112 1.00 83.31 623 MET A C 1
ATOM 4724 O O . MET A 1 623 ? 31.737 -2.139 -9.392 1.00 83.31 623 MET A O 1
ATOM 4728 N N . LYS A 1 624 ? 32.805 -0.687 -10.744 1.00 91.56 624 LYS A N 1
ATOM 4729 C CA . LYS A 1 624 ? 31.850 0.417 -10.591 1.00 91.56 624 LYS A CA 1
ATOM 4730 C C . LYS A 1 624 ? 30.896 0.500 -11.774 1.00 91.56 624 LYS A C 1
ATOM 4732 O O . LYS A 1 624 ? 31.353 0.563 -12.908 1.00 91.56 624 LYS A O 1
ATOM 4737 N N . TYR A 1 625 ? 29.603 0.591 -11.482 1.00 94.12 625 TYR A N 1
ATOM 4738 C CA . TYR A 1 625 ? 28.535 0.733 -12.470 1.00 94.12 625 TYR A CA 1
ATOM 4739 C C . TYR A 1 625 ? 27.675 1.948 -12.133 1.00 94.12 625 TYR A C 1
ATOM 4741 O O . TYR A 1 625 ? 27.268 2.113 -10.977 1.00 94.12 625 TYR A O 1
ATOM 4749 N N . ARG A 1 626 ? 27.399 2.792 -13.130 1.00 96.94 626 ARG A N 1
ATOM 4750 C CA . ARG A 1 626 ? 26.521 3.959 -13.000 1.00 96.94 626 ARG A CA 1
ATOM 4751 C C . ARG A 1 626 ? 25.114 3.617 -13.482 1.00 96.94 626 ARG A C 1
ATOM 4753 O O . ARG A 1 626 ? 24.941 3.026 -14.544 1.00 96.94 626 ARG A O 1
ATOM 4760 N N . PHE A 1 627 ? 24.118 4.013 -12.700 1.00 98.12 627 PHE A N 1
ATOM 4761 C CA . PHE A 1 627 ? 22.704 3.795 -12.976 1.00 98.12 627 PHE A CA 1
ATOM 4762 C C . PHE A 1 627 ? 21.965 5.131 -13.001 1.00 98.12 627 PHE A C 1
ATOM 4764 O O . PHE A 1 627 ? 22.038 5.893 -12.035 1.00 98.12 627 PHE A O 1
ATOM 4771 N N . ASN A 1 628 ? 21.220 5.387 -14.075 1.00 96.38 628 ASN A N 1
ATOM 4772 C CA . ASN A 1 628 ? 20.393 6.576 -14.254 1.00 96.38 628 ASN A CA 1
ATOM 4773 C C . ASN A 1 628 ? 18.918 6.161 -14.286 1.00 96.38 628 ASN A C 1
ATOM 4775 O O . ASN A 1 628 ? 18.440 5.649 -15.291 1.00 96.38 628 ASN A O 1
ATOM 4779 N N . ILE A 1 629 ? 18.152 6.375 -13.217 1.00 97.25 629 ILE A N 1
ATOM 4780 C CA . ILE A 1 629 ? 16.703 6.120 -13.245 1.00 97.25 629 ILE A CA 1
ATOM 4781 C C . ILE A 1 629 ? 16.004 7.343 -13.851 1.00 97.25 629 ILE A C 1
ATOM 4783 O O . ILE A 1 629 ? 15.829 8.344 -13.155 1.00 97.25 629 ILE A O 1
ATOM 4787 N N . VAL A 1 630 ? 15.637 7.279 -15.136 1.00 92.94 630 VAL A N 1
ATOM 4788 C CA . VAL A 1 630 ? 15.319 8.463 -15.970 1.00 92.94 630 VAL A CA 1
ATOM 4789 C C . VAL A 1 630 ? 13.853 8.917 -15.980 1.00 92.94 630 VAL A C 1
ATOM 4791 O O . VAL A 1 630 ? 13.560 10.011 -16.458 1.00 92.94 630 VAL A O 1
ATOM 4794 N N . ASN A 1 631 ? 12.905 8.125 -15.472 1.00 91.62 631 ASN A N 1
ATOM 4795 C CA . ASN A 1 631 ? 11.466 8.417 -15.593 1.00 91.62 631 ASN A CA 1
ATOM 4796 C C . ASN A 1 631 ? 10.771 8.830 -14.277 1.00 91.62 631 ASN A C 1
ATOM 4798 O O . ASN A 1 631 ? 9.564 8.645 -14.116 1.00 91.62 631 ASN A O 1
ATOM 4802 N N . LEU A 1 632 ? 11.492 9.426 -13.321 1.00 92.88 632 LEU A N 1
ATOM 4803 C CA . LEU A 1 632 ? 10.927 9.785 -12.012 1.00 92.88 632 LEU A CA 1
ATOM 4804 C C . LEU A 1 632 ? 10.024 11.029 -12.091 1.00 92.88 632 LEU A C 1
ATOM 4806 O O . LEU A 1 632 ? 10.312 11.998 -12.793 1.00 92.88 632 LEU A O 1
ATOM 4810 N N . CYS A 1 633 ? 8.903 11.024 -11.358 1.00 89.19 633 CYS A N 1
ATOM 4811 C CA . CYS A 1 633 ? 7.893 12.089 -11.472 1.00 89.19 633 CYS A CA 1
ATOM 4812 C C . CYS A 1 633 ? 8.078 13.294 -10.531 1.00 89.19 633 CYS A C 1
ATOM 4814 O O . CYS A 1 633 ? 7.477 14.346 -10.781 1.00 89.19 633 CYS A O 1
ATOM 4816 N N . LYS A 1 634 ? 8.796 13.156 -9.407 1.00 89.81 634 LYS A N 1
ATOM 4817 C CA . LYS A 1 634 ? 8.839 14.208 -8.372 1.00 89.81 634 LYS A CA 1
ATOM 4818 C C . LYS A 1 634 ? 9.860 15.298 -8.724 1.00 89.81 634 LYS A C 1
ATOM 4820 O O . LYS A 1 634 ? 10.975 14.948 -9.090 1.00 89.81 634 LYS A O 1
ATOM 4825 N N . PRO A 1 635 ? 9.545 16.592 -8.519 1.00 87.00 635 PRO A N 1
ATOM 4826 C CA . PRO A 1 635 ? 10.459 17.686 -8.857 1.00 87.00 635 PRO A CA 1
ATOM 4827 C C . PRO A 1 635 ? 11.619 17.890 -7.867 1.00 87.00 635 PRO A C 1
ATOM 4829 O O . PRO A 1 635 ? 12.482 18.727 -8.098 1.00 87.00 635 PRO A O 1
ATOM 4832 N N . ASP A 1 636 ? 11.619 17.171 -6.742 1.00 86.38 636 ASP A N 1
ATOM 4833 C CA . ASP A 1 636 ? 12.627 17.249 -5.683 1.00 86.38 636 ASP A CA 1
ATOM 4834 C C . ASP A 1 636 ? 12.634 15.940 -4.873 1.00 86.38 636 ASP A C 1
ATOM 4836 O O . ASP A 1 636 ? 11.586 15.300 -4.701 1.00 86.38 636 ASP A O 1
ATOM 4840 N N . SER A 1 637 ? 13.809 15.551 -4.373 1.00 92.94 637 SER A N 1
ATOM 4841 C CA . SER A 1 637 ? 14.032 14.303 -3.647 1.00 92.94 637 SER A CA 1
ATOM 4842 C C . SER A 1 637 ? 15.213 14.393 -2.679 1.00 92.94 637 SER A C 1
ATOM 4844 O O . SER A 1 637 ? 16.211 15.067 -2.934 1.00 92.94 637 SER A O 1
ATOM 4846 N N . LEU A 1 638 ? 15.140 13.633 -1.581 1.00 95.06 638 LEU A N 1
ATOM 4847 C CA . LEU A 1 638 ? 16.191 13.555 -0.557 1.00 95.06 638 LEU A CA 1
ATOM 4848 C C . LEU A 1 638 ? 17.548 13.028 -1.068 1.00 95.06 638 LEU A C 1
ATOM 4850 O O . LEU A 1 638 ? 18.526 13.142 -0.332 1.00 95.06 638 LEU A O 1
ATOM 4854 N N . PHE A 1 639 ? 17.647 12.499 -2.295 1.00 95.38 639 PHE A N 1
ATOM 4855 C CA . PHE A 1 639 ? 18.934 12.152 -2.926 1.00 95.38 639 PHE A CA 1
ATOM 4856 C C . PHE A 1 639 ? 19.857 13.380 -3.036 1.00 95.38 639 PHE A C 1
ATOM 4858 O O . PHE A 1 639 ? 21.001 13.311 -2.597 1.00 95.38 639 PHE A O 1
ATOM 4865 N N . ASN A 1 640 ? 19.321 14.556 -3.395 1.00 9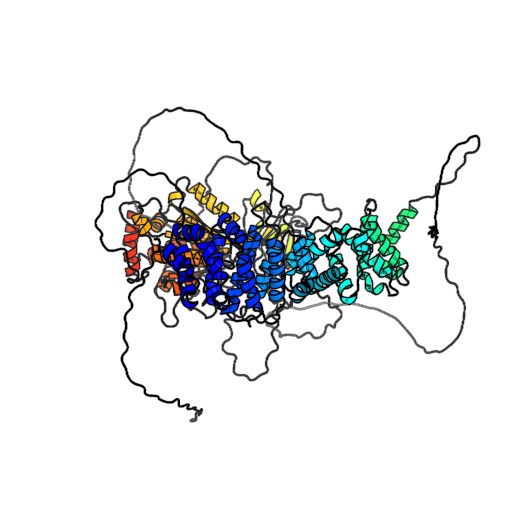3.25 640 ASN A N 1
ATOM 4866 C CA . ASN A 1 640 ? 20.044 15.843 -3.337 1.00 93.25 640 ASN A CA 1
ATOM 4867 C C . ASN A 1 640 ? 20.388 16.313 -1.906 1.00 93.25 640 ASN A C 1
ATOM 4869 O O . ASN A 1 640 ? 20.977 17.373 -1.717 1.00 93.25 640 ASN A O 1
ATOM 4873 N N . GLN A 1 641 ? 20.000 15.553 -0.879 1.00 92.88 641 GLN A N 1
ATOM 4874 C CA . GLN A 1 641 ? 20.292 15.816 0.531 1.00 92.88 641 GLN A CA 1
ATOM 4875 C C . GLN A 1 641 ? 21.057 14.650 1.186 1.00 92.88 641 GLN A C 1
ATOM 4877 O O . GLN A 1 641 ? 21.083 14.555 2.417 1.00 92.88 641 GLN A O 1
ATOM 4882 N N . GLY A 1 642 ? 21.666 13.764 0.390 1.00 92.81 642 GLY A N 1
ATOM 4883 C CA . GLY A 1 642 ? 22.494 12.653 0.867 1.00 92.81 642 GLY A CA 1
ATOM 4884 C C . GLY A 1 642 ? 21.747 11.352 1.178 1.00 92.81 642 GLY A C 1
ATOM 4885 O O . GLY A 1 642 ? 22.318 10.496 1.844 1.00 92.81 642 GLY A O 1
ATOM 4886 N N . LEU A 1 643 ? 20.500 11.182 0.717 1.00 96.00 643 LEU A N 1
ATOM 4887 C CA . LEU A 1 643 ? 19.878 9.853 0.666 1.00 96.00 643 LEU A CA 1
ATOM 4888 C C . LEU A 1 643 ? 20.686 8.946 -0.272 1.00 96.00 643 LEU A C 1
ATOM 4890 O O . LEU A 1 643 ? 21.030 9.346 -1.379 1.00 96.00 643 LEU A O 1
ATOM 4894 N N . GLN A 1 644 ? 20.916 7.711 0.156 1.00 97.25 644 GLN A N 1
ATOM 4895 C CA . GLN A 1 644 ? 21.493 6.635 -0.651 1.00 97.25 644 GLN A CA 1
ATOM 4896 C C . GLN A 1 644 ? 20.450 5.541 -0.938 1.00 97.25 644 GLN A C 1
ATOM 4898 O O . GLN A 1 644 ? 19.601 5.289 -0.069 1.00 97.25 644 GLN A O 1
ATOM 4903 N N . PRO A 1 645 ? 20.502 4.840 -2.090 1.00 97.25 645 PRO A N 1
ATOM 4904 C CA . PRO A 1 645 ? 19.777 3.580 -2.255 1.00 97.25 645 PRO A CA 1
ATOM 4905 C C . PRO A 1 645 ? 20.215 2.557 -1.194 1.00 97.25 645 PRO A C 1
ATOM 4907 O O . PRO A 1 645 ? 21.262 2.697 -0.550 1.00 97.25 645 PRO A O 1
ATOM 4910 N N . VAL A 1 646 ? 19.401 1.523 -0.985 1.00 96.00 646 VAL A N 1
ATOM 4911 C CA . VAL A 1 646 ? 19.821 0.341 -0.224 1.00 96.00 646 VAL A CA 1
ATOM 4912 C C . VAL A 1 646 ? 20.234 -0.772 -1.179 1.00 96.00 646 VAL A C 1
ATOM 4914 O O . VAL A 1 646 ? 19.627 -0.952 -2.232 1.00 96.00 646 VAL A O 1
ATOM 4917 N N . VAL A 1 647 ? 21.264 -1.514 -0.790 1.00 95.81 647 VAL A N 1
ATOM 4918 C CA . VAL A 1 647 ? 21.794 -2.673 -1.507 1.00 95.81 647 VAL A CA 1
ATOM 4919 C C . VAL A 1 647 ? 21.878 -3.849 -0.536 1.00 95.81 647 VAL A C 1
ATOM 4921 O O . VAL A 1 647 ? 22.231 -3.673 0.634 1.00 95.81 647 VAL A O 1
ATOM 4924 N N . TYR A 1 648 ? 21.568 -5.045 -1.015 1.00 93.06 648 TYR A N 1
ATOM 4925 C CA . TYR A 1 648 ? 21.725 -6.312 -0.311 1.00 93.06 648 TYR A CA 1
ATOM 4926 C C . TYR A 1 648 ? 22.460 -7.280 -1.235 1.00 93.06 648 TYR A C 1
ATOM 4928 O O . TYR A 1 648 ? 22.028 -7.520 -2.357 1.00 93.06 648 TYR A O 1
ATOM 4936 N N . SER A 1 649 ? 23.592 -7.794 -0.764 1.00 91.31 649 SER A N 1
ATOM 4937 C CA . SER A 1 649 ? 24.361 -8.844 -1.433 1.00 91.31 649 SER A CA 1
ATOM 4938 C C . SER A 1 649 ? 23.877 -10.188 -0.906 1.00 91.31 649 SER A C 1
ATOM 4940 O O . SER A 1 649 ? 23.867 -10.409 0.310 1.00 91.31 649 SER A O 1
ATOM 4942 N N . VAL A 1 650 ? 23.454 -11.064 -1.813 1.00 87.94 650 VAL A N 1
ATOM 4943 C CA . VAL A 1 650 ? 22.949 -12.401 -1.476 1.00 87.94 650 VAL A CA 1
ATOM 4944 C C . VAL A 1 650 ? 24.087 -13.262 -0.925 1.00 87.94 650 VAL A C 1
ATOM 4946 O O . VAL A 1 650 ? 23.917 -13.953 0.083 1.00 87.94 650 VAL A O 1
ATOM 4949 N N . ARG A 1 651 ? 25.283 -13.133 -1.509 1.00 85.69 651 ARG A N 1
ATOM 4950 C CA . ARG A 1 651 ? 26.504 -13.801 -1.056 1.00 85.69 651 ARG A CA 1
ATOM 4951 C C . ARG A 1 651 ? 26.974 -13.315 0.317 1.00 85.69 651 ARG A C 1
ATOM 4953 O O . ARG A 1 651 ? 27.218 -14.143 1.190 1.00 85.69 651 ARG A O 1
ATOM 4960 N N . ASP A 1 652 ? 27.057 -12.000 0.556 1.00 85.44 652 ASP A N 1
ATOM 4961 C CA . ASP A 1 652 ? 27.427 -11.451 1.873 1.00 85.44 652 ASP A CA 1
ATOM 4962 C C . ASP A 1 652 ? 26.440 -11.902 2.960 1.00 85.44 652 ASP A C 1
ATOM 4964 O O . ASP A 1 652 ? 26.844 -12.164 4.094 1.00 85.44 652 ASP A O 1
ATOM 4968 N N . ALA A 1 653 ? 25.146 -11.983 2.636 1.00 83.69 653 ALA A N 1
ATOM 4969 C CA . ALA A 1 653 ? 24.121 -12.429 3.572 1.00 83.69 653 ALA A CA 1
ATOM 4970 C C . ALA A 1 653 ? 24.285 -13.903 3.969 1.00 83.69 653 ALA A C 1
ATOM 4972 O O . ALA A 1 653 ? 24.149 -14.227 5.149 1.00 83.69 653 ALA A O 1
ATOM 4973 N N . TYR A 1 654 ? 24.636 -14.772 3.017 1.00 80.12 654 TYR A N 1
ATOM 4974 C CA . TYR A 1 654 ? 24.898 -16.188 3.277 1.00 80.12 654 TYR A CA 1
ATOM 4975 C C . TYR A 1 654 ? 26.245 -16.418 3.988 1.00 80.12 654 TYR A C 1
ATOM 4977 O O . TYR A 1 654 ? 26.284 -16.991 5.074 1.00 80.12 654 TYR A O 1
ATOM 4985 N N . GLU A 1 655 ? 27.349 -15.928 3.415 1.00 82.88 655 GLU A N 1
ATOM 4986 C CA . GLU A 1 655 ? 28.713 -16.206 3.894 1.00 82.88 655 GLU A CA 1
ATOM 4987 C C . GLU A 1 655 ? 29.078 -15.435 5.173 1.00 82.88 655 GLU A C 1
ATOM 4989 O O . GLU A 1 655 ? 29.759 -15.962 6.051 1.00 82.88 655 GLU A O 1
ATOM 4994 N N . LYS A 1 656 ? 28.656 -14.167 5.277 1.00 79.25 656 LYS A N 1
ATOM 4995 C CA . LYS A 1 656 ? 29.148 -13.206 6.287 1.00 79.25 656 LYS A CA 1
ATOM 4996 C C . LYS A 1 656 ? 28.048 -12.735 7.243 1.00 79.25 656 LYS A C 1
ATOM 4998 O O . LYS A 1 656 ? 28.288 -11.846 8.056 1.00 79.25 656 LYS A O 1
ATOM 5003 N N . ARG A 1 657 ? 26.834 -13.298 7.133 1.00 73.00 657 ARG A N 1
ATOM 5004 C CA . ARG A 1 657 ? 25.607 -12.832 7.818 1.00 73.00 657 ARG A CA 1
ATOM 5005 C C . ARG A 1 657 ? 25.310 -11.344 7.573 1.00 73.00 657 ARG A C 1
ATOM 5007 O O . ARG A 1 657 ? 24.777 -10.651 8.439 1.00 73.00 657 ARG A O 1
ATOM 5014 N N . GLY A 1 658 ? 25.677 -10.852 6.389 1.00 72.38 658 GLY A N 1
ATOM 5015 C CA . GLY A 1 658 ? 25.392 -9.498 5.930 1.00 72.38 658 GLY A CA 1
ATOM 5016 C C . GLY A 1 658 ? 23.897 -9.220 5.737 1.00 72.38 658 GLY A C 1
ATOM 5017 O O . GLY A 1 658 ? 23.042 -10.099 5.825 1.00 72.38 658 GLY A O 1
ATOM 5018 N N . GLY A 1 659 ? 23.569 -7.962 5.452 1.00 86.31 659 GLY A N 1
ATOM 5019 C CA . GLY A 1 659 ? 22.193 -7.538 5.216 1.00 86.31 659 GLY A CA 1
ATOM 5020 C C . GLY A 1 659 ? 22.107 -6.202 4.487 1.00 86.31 659 GLY A C 1
ATOM 5021 O O . GLY A 1 659 ? 23.101 -5.695 3.964 1.00 86.31 659 GLY A O 1
ATOM 5022 N N . TRP A 1 660 ? 20.903 -5.626 4.466 1.00 92.06 660 TRP A N 1
ATOM 5023 C CA . TRP A 1 660 ? 20.609 -4.377 3.764 1.00 92.06 660 TRP A CA 1
ATOM 5024 C C . TRP A 1 660 ? 21.493 -3.219 4.253 1.00 92.06 660 TRP A C 1
ATOM 5026 O O . TRP A 1 660 ? 21.386 -2.770 5.397 1.00 92.06 660 TRP A O 1
ATOM 5036 N N . ARG A 1 661 ? 22.321 -2.684 3.354 1.00 91.88 661 ARG A N 1
ATOM 5037 C CA . ARG A 1 661 ? 23.219 -1.544 3.588 1.00 91.88 661 ARG A CA 1
ATOM 5038 C C . ARG A 1 661 ? 22.812 -0.354 2.724 1.00 91.88 661 ARG A C 1
ATOM 5040 O O . ARG A 1 661 ? 22.412 -0.537 1.581 1.00 91.88 661 ARG A O 1
ATOM 5047 N N . ARG A 1 662 ? 22.936 0.876 3.235 1.00 93.88 662 ARG A N 1
ATOM 5048 C CA . ARG A 1 662 ? 22.945 2.070 2.366 1.00 93.88 662 ARG A CA 1
ATOM 5049 C C . ARG A 1 662 ? 24.240 2.047 1.555 1.00 93.88 662 ARG A C 1
ATOM 5051 O O . ARG A 1 662 ? 25.285 1.698 2.102 1.00 93.88 662 ARG A O 1
ATOM 5058 N N . SER A 1 663 ? 24.176 2.360 0.267 1.00 93.88 663 SER A N 1
ATOM 5059 C CA . SER A 1 663 ? 25.354 2.339 -0.604 1.00 93.88 663 SER A CA 1
ATOM 5060 C C . SER A 1 663 ? 25.214 3.308 -1.776 1.00 93.88 663 SER A C 1
ATOM 5062 O O . SER A 1 663 ? 24.147 3.871 -2.002 1.00 93.88 663 SER A O 1
ATOM 5064 N N . GLY A 1 664 ? 26.299 3.491 -2.520 1.00 93.81 664 GLY A N 1
ATOM 5065 C CA . GLY A 1 664 ? 26.361 4.332 -3.709 1.00 93.81 664 GLY A CA 1
ATOM 5066 C C . GLY A 1 664 ? 27.071 5.670 -3.501 1.00 93.81 664 GLY A C 1
ATOM 5067 O O . GLY A 1 664 ? 26.982 6.294 -2.439 1.00 93.81 664 GLY A O 1
ATOM 5068 N N . SER A 1 665 ? 27.782 6.089 -4.544 1.00 95.44 665 SER A N 1
ATOM 5069 C CA . SER A 1 665 ? 28.474 7.374 -4.695 1.00 95.44 665 SER A CA 1
ATOM 5070 C C . SER A 1 665 ? 27.917 8.143 -5.898 1.00 95.44 665 SER A C 1
ATOM 5072 O O . SER A 1 665 ? 27.065 7.619 -6.610 1.00 95.44 665 SER A O 1
ATOM 5074 N N . GLU A 1 666 ? 28.403 9.368 -6.139 1.00 95.06 666 GLU A N 1
ATOM 5075 C CA . GLU A 1 666 ? 28.079 10.146 -7.356 1.00 95.06 666 GLU A CA 1
ATOM 5076 C C . GLU A 1 666 ? 26.558 10.298 -7.568 1.00 95.06 666 GLU A C 1
ATOM 5078 O O . GLU A 1 666 ? 26.022 10.033 -8.642 1.00 95.06 666 GLU A O 1
ATOM 5083 N N . ILE A 1 667 ? 25.853 10.658 -6.489 1.00 97.06 667 ILE A N 1
ATOM 5084 C CA . ILE A 1 667 ? 24.389 10.692 -6.448 1.00 97.06 667 ILE A CA 1
ATOM 5085 C C . ILE A 1 667 ? 23.873 12.078 -6.843 1.00 97.06 667 ILE A C 1
ATOM 5087 O O . ILE A 1 667 ? 24.180 13.066 -6.173 1.00 97.06 667 ILE A O 1
ATOM 5091 N N . TYR A 1 668 ? 23.033 12.135 -7.879 1.00 93.44 668 TYR A N 1
ATOM 5092 C CA . TYR A 1 668 ? 22.447 13.373 -8.406 1.00 93.44 668 TYR A CA 1
ATOM 5093 C C . TYR A 1 668 ? 20.958 13.192 -8.715 1.00 93.44 668 TYR A C 1
ATOM 5095 O O . TYR A 1 668 ? 20.560 12.153 -9.238 1.00 93.44 668 TYR A O 1
ATOM 5103 N N . TYR A 1 669 ? 20.132 14.205 -8.434 1.00 95.19 669 TYR A N 1
ATOM 5104 C CA . TYR A 1 669 ? 18.706 14.209 -8.778 1.00 95.19 669 TYR A CA 1
ATOM 5105 C C . TYR A 1 669 ? 18.314 15.504 -9.504 1.00 95.19 669 TYR A C 1
ATOM 5107 O O . TYR A 1 669 ? 18.344 16.586 -8.915 1.00 95.19 669 TYR A O 1
ATOM 5115 N N . PHE A 1 670 ? 17.948 15.415 -10.783 1.00 91.56 670 PHE A N 1
ATOM 5116 C CA . PHE A 1 670 ? 17.781 16.583 -11.660 1.00 91.56 670 PHE A CA 1
ATOM 5117 C C . PHE A 1 670 ? 16.647 16.402 -12.677 1.00 91.56 670 PHE A C 1
ATOM 5119 O O . PHE A 1 670 ? 16.266 15.279 -12.994 1.00 91.56 670 PHE A O 1
ATOM 5126 N N . SER A 1 671 ? 16.092 17.507 -13.193 1.00 89.38 671 SER A N 1
ATOM 5127 C CA . SER A 1 671 ? 15.166 17.450 -14.337 1.00 89.38 671 SER A CA 1
ATOM 5128 C C . SER A 1 671 ? 15.940 17.071 -15.590 1.00 89.38 671 SER A C 1
ATOM 5130 O O . SER A 1 671 ? 16.964 17.685 -15.883 1.00 89.38 671 SER A O 1
ATOM 5132 N N . ASN A 1 672 ? 15.410 16.131 -16.360 1.00 83.56 672 ASN A N 1
ATOM 5133 C CA . ASN A 1 672 ? 15.916 15.782 -17.684 1.00 83.56 672 ASN A CA 1
ATOM 5134 C C . ASN A 1 672 ? 15.023 16.423 -18.777 1.00 83.56 672 ASN A C 1
ATOM 5136 O O . ASN A 1 672 ? 14.080 17.141 -18.424 1.00 83.56 672 ASN A O 1
ATOM 5140 N N . PRO A 1 673 ? 15.321 16.259 -20.083 1.00 77.31 673 PRO A N 1
ATOM 5141 C CA . PRO A 1 673 ? 14.538 16.883 -21.147 1.00 77.31 673 PRO A CA 1
ATOM 5142 C C . PRO A 1 673 ? 13.335 16.039 -21.603 1.00 77.31 673 PRO A C 1
ATOM 5144 O O . PRO A 1 673 ? 12.583 16.499 -22.459 1.00 77.31 673 PRO A O 1
ATOM 5147 N N . PHE A 1 674 ? 13.129 14.826 -21.071 1.00 76.25 674 PHE A N 1
ATOM 5148 C CA . PHE A 1 674 ? 12.072 13.929 -21.547 1.00 76.25 674 PHE A CA 1
ATOM 5149 C C . PHE A 1 674 ? 10.683 14.480 -21.171 1.00 76.25 674 PHE A C 1
ATOM 5151 O O . PHE A 1 674 ? 10.384 14.619 -19.977 1.00 76.25 674 PHE A O 1
ATOM 5158 N N . PRO A 1 675 ? 9.815 14.806 -22.150 1.00 71.62 675 PRO A N 1
ATOM 5159 C CA . PRO A 1 675 ? 8.534 15.444 -21.884 1.00 71.62 675 PRO A CA 1
ATOM 5160 C C . PRO A 1 675 ? 7.505 14.445 -21.346 1.00 71.62 675 PRO A C 1
ATOM 5162 O O . PRO A 1 675 ? 7.380 13.312 -21.808 1.00 71.62 675 PRO A O 1
ATOM 5165 N N . ARG A 1 676 ? 6.704 14.893 -20.382 1.00 69.88 676 ARG A N 1
ATOM 5166 C CA . ARG A 1 676 ? 5.605 14.135 -19.784 1.00 69.88 676 ARG A CA 1
ATOM 5167 C C . ARG A 1 676 ? 4.299 14.504 -20.487 1.00 69.88 676 ARG A C 1
ATOM 5169 O O . ARG A 1 676 ? 3.881 15.659 -20.458 1.00 69.88 676 ARG A O 1
ATOM 5176 N N . SER A 1 677 ? 3.635 13.531 -21.112 1.00 53.69 677 SER A N 1
ATOM 5177 C CA . SER A 1 677 ? 2.382 13.769 -21.845 1.00 53.69 677 SER A CA 1
ATOM 5178 C C . SER A 1 677 ? 1.262 14.264 -20.918 1.00 53.69 677 SER A C 1
ATOM 5180 O O . SER A 1 677 ? 0.785 13.536 -20.050 1.00 53.69 677 SER A O 1
ATOM 5182 N N . THR A 1 678 ? 0.804 15.501 -21.121 1.00 45.75 678 THR A N 1
ATOM 5183 C CA . THR A 1 678 ? -0.254 16.154 -20.325 1.00 45.75 678 THR A CA 1
ATOM 5184 C C . THR A 1 678 ? -1.662 15.966 -20.914 1.00 45.75 678 THR A C 1
ATOM 5186 O O . THR A 1 678 ? -2.566 16.768 -20.664 1.00 45.75 678 THR A O 1
ATOM 5189 N N . LYS A 1 679 ? -1.890 14.889 -21.682 1.00 36.66 679 LYS A N 1
ATOM 5190 C CA . LYS A 1 679 ? -3.186 14.560 -22.308 1.00 36.66 679 LYS A CA 1
ATOM 5191 C C . LYS A 1 679 ? -4.234 14.049 -21.296 1.00 36.66 679 LYS A C 1
ATOM 5193 O O . LYS A 1 679 ? -4.575 12.875 -21.299 1.00 36.66 679 LYS A O 1
ATOM 5198 N N . HIS A 1 680 ? -4.730 14.940 -20.431 1.00 31.06 680 HIS A N 1
ATOM 5199 C CA . HIS A 1 680 ? -6.157 15.175 -20.119 1.00 31.06 680 HIS A CA 1
ATOM 5200 C C . HIS A 1 680 ? -6.328 16.021 -18.844 1.00 31.06 680 HIS A C 1
ATOM 5202 O O . HIS A 1 680 ? -5.713 15.783 -17.808 1.00 31.06 680 HIS A O 1
ATOM 5208 N N . GLY A 1 681 ? -7.232 17.005 -18.898 1.00 31.42 681 GLY A N 1
ATOM 5209 C CA . GLY A 1 681 ? -7.457 17.987 -17.832 1.00 31.42 681 GLY A CA 1
ATOM 5210 C C . GLY A 1 681 ? -8.285 17.508 -16.632 1.00 31.42 681 GLY A C 1
ATOM 5211 O O . GLY A 1 681 ? -9.270 18.162 -16.285 1.00 31.42 681 GLY A O 1
ATOM 5212 N N . THR A 1 682 ? -7.897 16.425 -15.952 1.00 27.36 682 THR A N 1
ATOM 5213 C CA . THR A 1 682 ? -8.454 16.097 -14.626 1.00 27.36 682 THR A CA 1
ATOM 5214 C C . THR A 1 682 ? -7.701 16.863 -13.529 1.00 27.36 682 THR A C 1
ATOM 5216 O O . THR A 1 682 ? -6.481 16.793 -13.391 1.00 27.36 682 THR A O 1
ATOM 5219 N N . LYS A 1 683 ? -8.423 17.650 -12.718 1.00 31.00 683 LYS A N 1
ATOM 5220 C CA . LYS A 1 683 ? -7.836 18.566 -11.713 1.00 31.00 683 LYS A CA 1
ATOM 5221 C C . LYS A 1 683 ? -7.387 17.844 -10.428 1.00 31.00 683 LYS A C 1
ATOM 5223 O O . LYS A 1 683 ? -7.830 18.199 -9.338 1.00 31.00 683 LYS A O 1
ATOM 5228 N N . ALA A 1 684 ? -6.525 16.835 -10.562 1.00 30.45 684 ALA A N 1
ATOM 5229 C CA . ALA A 1 684 ? -6.073 15.970 -9.465 1.00 30.45 684 ALA A CA 1
ATOM 5230 C C . ALA A 1 684 ? -4.571 16.095 -9.121 1.00 30.45 684 ALA A C 1
ATOM 5232 O O . ALA A 1 684 ? -4.210 15.964 -7.952 1.00 30.45 684 ALA A O 1
ATOM 5233 N N . ALA A 1 685 ? -3.697 16.374 -10.097 1.00 32.41 685 ALA A N 1
ATOM 5234 C CA . ALA A 1 685 ? -2.238 16.342 -9.897 1.00 32.41 685 ALA A CA 1
ATOM 5235 C C . ALA A 1 685 ? -1.636 17.626 -9.280 1.00 32.41 685 ALA A C 1
ATOM 5237 O O . ALA A 1 685 ? -0.665 17.562 -8.523 1.00 32.41 685 ALA A O 1
ATOM 5238 N N . ALA A 1 686 ? -2.216 18.798 -9.561 1.00 32.69 686 ALA A N 1
ATOM 5239 C CA . ALA A 1 686 ? -1.652 20.102 -9.194 1.00 32.69 686 ALA A CA 1
ATOM 5240 C C . ALA A 1 686 ? -1.855 20.466 -7.703 1.00 32.69 686 ALA A C 1
ATOM 5242 O O . ALA A 1 686 ? -2.675 21.317 -7.356 1.00 32.69 686 ALA A O 1
ATOM 5243 N N . SER A 1 687 ? -1.106 19.820 -6.801 1.00 35.12 687 SER A N 1
ATOM 5244 C CA . SER A 1 687 ? -1.099 20.141 -5.362 1.00 35.12 687 SER A CA 1
ATOM 5245 C C . SER A 1 687 ? 0.238 19.829 -4.660 1.00 35.12 687 SER A C 1
ATOM 5247 O O . SER A 1 687 ? 0.273 19.067 -3.691 1.00 35.12 687 SER A O 1
ATOM 5249 N N . ASN A 1 688 ? 1.335 20.446 -5.104 1.00 33.88 688 ASN A N 1
ATOM 5250 C CA . ASN A 1 688 ? 2.562 20.617 -4.309 1.00 33.88 688 ASN A CA 1
ATOM 5251 C C . ASN A 1 688 ? 3.434 21.733 -4.915 1.00 33.88 688 ASN A C 1
ATOM 5253 O O . ASN A 1 688 ? 4.187 21.465 -5.842 1.00 33.88 688 ASN A O 1
ATOM 5257 N N . ASN A 1 689 ? 3.352 22.957 -4.386 1.00 31.83 689 ASN A N 1
ATOM 5258 C CA . ASN A 1 689 ? 4.383 23.992 -4.556 1.00 31.83 689 ASN A CA 1
ATOM 5259 C C . ASN A 1 689 ? 4.230 25.052 -3.450 1.00 31.83 689 ASN A C 1
ATOM 5261 O O . ASN A 1 689 ? 3.444 25.985 -3.576 1.00 31.83 689 ASN A O 1
ATOM 5265 N N . ASP A 1 690 ? 4.980 24.885 -2.357 1.00 32.28 690 ASP A N 1
ATOM 5266 C CA . ASP A 1 690 ? 5.011 25.796 -1.199 1.00 32.28 690 ASP A CA 1
ATOM 5267 C C . ASP A 1 690 ? 6.201 26.785 -1.284 1.00 32.28 690 ASP A C 1
ATOM 5269 O O . ASP A 1 690 ? 6.892 27.018 -0.296 1.00 32.28 690 ASP A O 1
ATOM 5273 N N . THR A 1 691 ? 6.465 27.369 -2.461 1.00 32.91 691 THR A N 1
ATOM 5274 C CA . THR A 1 691 ? 7.499 28.414 -2.662 1.00 32.91 691 THR A CA 1
ATOM 5275 C C . THR A 1 691 ? 7.191 29.317 -3.869 1.00 32.91 691 THR A C 1
ATOM 5277 O O . THR A 1 691 ? 7.771 29.149 -4.938 1.00 32.91 691 THR A O 1
ATOM 5280 N N . ARG A 1 692 ? 6.275 30.287 -3.699 1.00 30.91 692 ARG A N 1
ATOM 5281 C CA . ARG A 1 692 ? 6.217 31.590 -4.420 1.00 30.91 692 ARG A CA 1
ATOM 5282 C C . ARG A 1 692 ? 5.010 32.422 -3.959 1.00 30.91 692 ARG A C 1
ATOM 5284 O O . ARG A 1 692 ? 3.985 32.510 -4.631 1.00 30.91 692 ARG A O 1
ATOM 5291 N N . ALA A 1 693 ? 5.155 33.046 -2.793 1.00 29.69 693 ALA A N 1
ATOM 5292 C CA . ALA A 1 693 ? 4.622 34.394 -2.612 1.00 29.69 693 ALA A CA 1
ATOM 5293 C C . ALA A 1 693 ? 5.630 35.404 -3.211 1.00 29.69 693 ALA A C 1
ATOM 5295 O O . ALA A 1 693 ? 6.712 35.008 -3.645 1.00 29.69 693 ALA A O 1
ATOM 5296 N N . ASP A 1 694 ? 5.271 36.687 -3.227 1.00 29.91 694 ASP A N 1
ATOM 5297 C CA . ASP A 1 694 ? 6.196 37.816 -3.425 1.00 29.91 694 ASP A CA 1
ATOM 5298 C C . ASP A 1 694 ? 6.878 37.941 -4.807 1.00 29.91 694 ASP A C 1
ATOM 5300 O O . ASP A 1 694 ? 8.031 38.348 -4.922 1.00 29.91 694 ASP A O 1
ATOM 5304 N N . ALA A 1 695 ? 6.128 37.680 -5.886 1.00 32.53 695 ALA A N 1
ATOM 5305 C CA . ALA A 1 695 ? 6.502 38.068 -7.255 1.00 32.53 695 ALA A CA 1
ATOM 5306 C C . ALA A 1 695 ? 5.264 38.372 -8.132 1.00 32.53 695 ALA A C 1
ATOM 5308 O O . ALA A 1 695 ? 4.898 37.583 -9.000 1.00 32.53 695 ALA A O 1
ATOM 5309 N N . ALA A 1 696 ? 4.576 39.497 -7.880 1.00 31.36 696 ALA A N 1
ATOM 5310 C CA . ALA A 1 696 ? 3.327 39.853 -8.578 1.00 31.36 696 ALA A CA 1
ATOM 5311 C C . ALA A 1 696 ? 3.114 41.374 -8.788 1.00 31.36 696 ALA A C 1
ATOM 5313 O O . ALA A 1 696 ? 1.993 41.869 -8.672 1.00 31.36 696 ALA A O 1
ATOM 5314 N N . LEU A 1 697 ? 4.183 42.128 -9.083 1.00 33.50 697 LEU A N 1
ATOM 5315 C CA . LEU A 1 697 ? 4.129 43.574 -9.378 1.00 33.50 697 LEU A CA 1
ATOM 5316 C C . LEU A 1 697 ? 5.002 43.992 -10.582 1.00 33.50 697 LEU A C 1
ATOM 5318 O O . LEU A 1 697 ? 5.640 45.041 -10.579 1.00 33.50 697 LEU A O 1
ATOM 5322 N N . SER A 1 698 ? 4.986 43.199 -11.654 1.00 31.72 698 SER A N 1
ATOM 5323 C CA . SER A 1 698 ? 5.447 43.623 -12.982 1.00 31.72 698 SER A CA 1
ATOM 5324 C C . SER A 1 698 ? 4.490 43.109 -14.061 1.00 31.72 698 SER A C 1
ATOM 5326 O O . SER A 1 698 ? 4.046 41.963 -14.029 1.00 31.72 698 SER A O 1
ATOM 5328 N N . GLY A 1 699 ? 4.113 43.983 -14.998 1.00 40.22 699 GLY A N 1
ATOM 5329 C CA . GLY A 1 699 ? 3.214 43.642 -16.100 1.00 40.22 699 GLY A CA 1
ATOM 5330 C C . GLY A 1 699 ? 3.998 43.165 -17.317 1.00 40.22 699 GLY A C 1
ATOM 5331 O O . GLY A 1 699 ? 4.421 43.991 -18.119 1.00 40.22 699 GLY A O 1
ATOM 5332 N N . GLN A 1 700 ? 4.187 41.852 -17.451 1.00 33.50 700 GLN A N 1
ATOM 5333 C CA . GLN A 1 700 ? 4.774 41.219 -18.638 1.00 33.50 700 GLN A CA 1
ATOM 5334 C C . GLN A 1 700 ? 3.940 40.005 -19.088 1.00 33.50 700 GLN A C 1
ATOM 5336 O O . GLN A 1 700 ? 2.932 39.664 -18.466 1.00 33.50 700 GLN A O 1
ATOM 5341 N N . SER A 1 701 ? 4.297 39.441 -20.242 1.00 34.00 701 SER A N 1
ATOM 5342 C CA . SER A 1 701 ? 3.493 38.503 -21.033 1.00 34.00 701 SER A CA 1
ATOM 5343 C C . SER A 1 701 ? 3.136 37.189 -20.324 1.00 34.00 701 SER A C 1
ATOM 5345 O O . SER A 1 701 ? 3.829 36.721 -19.423 1.00 34.00 701 SER A O 1
ATOM 5347 N N . GLN A 1 702 ? 2.046 36.566 -20.790 1.00 29.55 702 GLN A N 1
ATOM 5348 C CA . GLN A 1 702 ? 1.702 35.180 -20.459 1.00 29.55 702 GLN A CA 1
ATOM 5349 C C . GLN A 1 702 ? 2.894 34.264 -20.801 1.00 29.55 702 GLN A C 1
ATOM 5351 O O . GLN A 1 702 ? 3.325 34.272 -21.958 1.00 29.55 702 GLN A O 1
ATOM 5356 N N . PRO A 1 703 ? 3.434 33.479 -19.851 1.00 35.72 703 PRO A N 1
ATOM 5357 C CA . PRO A 1 703 ? 4.444 32.480 -20.169 1.00 35.72 703 PRO A CA 1
ATOM 5358 C C . PRO A 1 703 ? 3.822 31.336 -20.980 1.00 35.72 703 PRO A C 1
ATOM 5360 O O . PRO A 1 703 ? 2.654 30.987 -20.793 1.00 35.72 703 PRO A O 1
ATOM 5363 N N . ALA A 1 704 ? 4.619 30.733 -21.863 1.00 32.69 704 ALA A N 1
ATOM 5364 C CA . ALA A 1 704 ? 4.231 29.540 -22.612 1.00 32.69 704 ALA A CA 1
ATOM 5365 C C . ALA A 1 704 ? 3.842 28.379 -21.665 1.00 32.69 704 ALA A C 1
ATOM 5367 O O . ALA A 1 704 ? 4.339 28.322 -20.533 1.00 32.69 704 ALA A O 1
ATOM 5368 N N . PRO A 1 705 ? 2.968 27.444 -22.094 1.00 39.81 705 PRO A N 1
ATOM 5369 C CA . PRO A 1 705 ? 2.595 26.294 -21.276 1.00 39.81 705 PRO A CA 1
ATOM 5370 C C . PRO A 1 705 ? 3.834 25.465 -20.921 1.00 39.81 705 PRO A C 1
ATOM 5372 O O . PRO A 1 705 ? 4.519 24.945 -21.798 1.00 39.81 705 PRO A O 1
ATOM 5375 N N . VAL A 1 706 ? 4.115 25.341 -19.623 1.00 44.62 706 VAL A N 1
ATOM 5376 C CA . VAL A 1 706 ? 5.252 24.562 -19.126 1.00 44.62 706 VAL A CA 1
ATOM 5377 C C . VAL A 1 706 ? 4.990 23.082 -19.388 1.00 44.62 706 VAL A C 1
ATOM 5379 O O . VAL A 1 706 ? 4.120 22.477 -18.761 1.00 44.62 706 VAL A O 1
ATOM 5382 N N . THR A 1 707 ? 5.761 22.495 -20.299 1.00 53.38 707 THR A N 1
ATOM 5383 C CA . THR A 1 707 ? 5.871 21.044 -20.449 1.00 53.38 707 THR A CA 1
ATOM 5384 C C . THR A 1 707 ? 6.508 20.473 -19.187 1.00 53.38 707 THR A C 1
ATOM 5386 O O . THR A 1 707 ? 7.682 20.732 -18.919 1.00 53.38 707 THR A O 1
ATOM 5389 N N . GLU A 1 708 ? 5.751 19.714 -18.392 1.00 72.69 708 GLU A N 1
ATOM 5390 C CA . GLU A 1 708 ? 6.351 18.935 -17.307 1.00 72.69 708 GLU A CA 1
ATOM 5391 C C . GLU A 1 708 ? 7.315 17.899 -17.898 1.00 72.69 708 GLU A C 1
ATOM 5393 O O . GLU A 1 708 ? 7.001 17.237 -18.885 1.00 72.69 708 GLU A O 1
ATOM 5398 N N . THR A 1 709 ? 8.479 17.750 -17.282 1.00 83.38 709 THR A N 1
ATOM 5399 C CA . THR A 1 709 ? 9.539 16.810 -17.666 1.00 83.38 709 THR A CA 1
ATOM 5400 C C . THR A 1 709 ? 9.644 15.659 -16.670 1.00 83.38 709 THR A C 1
ATOM 5402 O O . THR A 1 709 ? 9.076 15.705 -15.571 1.00 83.38 709 THR A O 1
ATOM 5405 N N . TYR A 1 710 ? 10.362 14.600 -17.028 1.00 89.44 710 TYR A N 1
ATOM 5406 C CA . TYR A 1 710 ? 10.821 13.612 -16.055 1.00 89.44 710 TYR A CA 1
ATOM 5407 C C . TYR A 1 710 ? 12.086 14.075 -15.315 1.00 89.44 710 TYR A C 1
ATOM 5409 O O . TYR A 1 710 ? 12.713 15.087 -15.639 1.00 89.44 710 TYR A O 1
ATOM 5417 N N . PHE A 1 711 ? 12.415 13.346 -14.252 1.00 93.06 711 PHE A N 1
ATOM 5418 C CA . PHE A 1 711 ? 13.581 13.577 -13.414 1.00 93.06 711 PHE A CA 1
ATOM 5419 C C . PHE A 1 711 ? 14.465 12.332 -13.429 1.00 93.06 711 PHE A C 1
ATOM 5421 O O . PHE A 1 711 ? 13.963 11.210 -13.333 1.00 93.06 711 PHE A O 1
ATOM 5428 N N . THR A 1 712 ? 15.774 12.543 -13.530 1.00 94.19 712 THR A N 1
ATOM 5429 C CA . THR A 1 712 ? 16.782 11.486 -13.458 1.00 94.19 712 THR A CA 1
ATOM 5430 C C . THR A 1 712 ? 17.349 11.404 -12.046 1.00 94.19 712 THR A C 1
ATOM 5432 O O . THR A 1 712 ? 17.699 12.426 -11.453 1.00 94.19 712 THR A O 1
ATOM 5435 N N . LEU A 1 713 ? 17.465 10.181 -11.524 1.00 97.81 713 LEU A N 1
ATOM 5436 C CA . LEU A 1 713 ? 18.316 9.845 -10.384 1.00 97.81 713 LEU A CA 1
ATOM 5437 C C . LEU A 1 713 ? 19.547 9.088 -10.888 1.00 97.81 713 LEU A C 1
ATOM 5439 O O . LEU A 1 713 ? 19.430 7.918 -11.242 1.00 97.81 713 LEU A O 1
ATOM 5443 N N . THR A 1 714 ? 20.708 9.731 -10.871 1.00 96.88 714 THR A N 1
ATOM 5444 C CA . THR A 1 714 ? 22.001 9.084 -11.134 1.00 96.88 714 THR A CA 1
ATOM 5445 C C . THR A 1 714 ? 22.613 8.601 -9.821 1.00 96.88 714 THR A C 1
ATOM 5447 O O . THR A 1 714 ? 22.548 9.320 -8.821 1.00 96.88 714 THR A O 1
ATOM 5450 N N . PHE A 1 715 ? 23.208 7.406 -9.811 1.00 98.25 715 PHE A N 1
ATOM 5451 C CA . PHE A 1 715 ? 24.078 6.911 -8.738 1.00 98.25 715 PHE A CA 1
ATOM 5452 C C . PHE A 1 715 ? 25.055 5.844 -9.253 1.00 98.25 715 PHE A C 1
ATOM 5454 O O . PHE A 1 715 ? 24.712 5.043 -10.118 1.00 98.25 715 PHE A O 1
ATOM 5461 N N . THR A 1 716 ? 26.252 5.782 -8.671 1.00 97.31 716 THR A N 1
ATOM 5462 C CA . THR A 1 716 ? 27.255 4.743 -8.962 1.00 97.31 716 THR A CA 1
ATOM 5463 C C . THR A 1 716 ? 27.311 3.730 -7.821 1.00 97.31 716 THR A C 1
ATOM 5465 O O . THR A 1 716 ? 27.534 4.120 -6.673 1.00 97.31 716 THR A O 1
ATOM 5468 N N . LEU A 1 717 ? 27.152 2.435 -8.109 1.00 95.69 717 LEU A N 1
ATOM 5469 C CA . LEU A 1 717 ? 27.422 1.343 -7.161 1.00 95.69 717 LEU A CA 1
ATOM 5470 C C . LEU A 1 717 ? 28.785 0.704 -7.445 1.00 95.69 717 LEU A C 1
ATOM 5472 O O . LEU A 1 717 ? 29.256 0.719 -8.578 1.00 95.69 717 LEU A O 1
ATOM 5476 N N . ALA A 1 718 ? 29.395 0.114 -6.416 1.00 91.62 718 ALA A N 1
ATOM 5477 C CA . ALA A 1 718 ? 30.571 -0.739 -6.547 1.00 91.62 718 ALA A CA 1
ATOM 5478 C C . ALA A 1 718 ? 30.209 -2.170 -6.126 1.00 91.62 718 ALA A C 1
ATOM 5480 O O . ALA A 1 718 ? 29.752 -2.384 -4.999 1.00 91.62 718 ALA A O 1
ATOM 5481 N N . PHE A 1 719 ? 30.415 -3.129 -7.024 1.00 88.44 719 PHE A N 1
ATOM 5482 C CA . PHE A 1 719 ? 30.185 -4.553 -6.790 1.00 88.44 719 PHE A CA 1
ATOM 5483 C C . PHE A 1 719 ? 31.518 -5.278 -6.565 1.00 88.44 719 PHE A C 1
ATOM 5485 O O . PHE A 1 719 ? 32.553 -4.883 -7.100 1.00 88.44 719 PHE A O 1
ATOM 5492 N N . THR A 1 720 ? 31.512 -6.316 -5.726 1.00 82.56 720 THR A N 1
ATOM 5493 C CA . THR A 1 720 ? 32.738 -6.921 -5.166 1.00 82.56 720 THR A CA 1
ATOM 5494 C C . THR A 1 720 ? 32.897 -8.409 -5.470 1.00 82.56 720 THR A C 1
ATOM 5496 O O . THR A 1 720 ? 33.885 -9.007 -5.052 1.00 82.56 720 THR A O 1
ATOM 5499 N N . SER A 1 721 ? 31.936 -9.034 -6.150 1.00 81.88 721 SER A N 1
ATOM 5500 C CA . SER A 1 721 ? 32.019 -10.427 -6.589 1.00 81.88 721 SER A CA 1
ATOM 5501 C C . SER A 1 721 ? 31.245 -10.605 -7.892 1.00 81.88 721 SER A C 1
ATOM 5503 O O . SER A 1 721 ? 30.170 -10.031 -8.048 1.00 81.88 721 SER A O 1
ATOM 5505 N N . THR A 1 722 ? 31.803 -11.399 -8.803 1.00 81.06 722 THR A N 1
ATOM 5506 C CA . THR A 1 722 ? 31.175 -11.837 -10.060 1.00 81.06 722 THR A CA 1
ATOM 5507 C C . THR A 1 722 ? 30.025 -12.816 -9.808 1.00 81.06 722 THR A C 1
ATOM 5509 O O . THR A 1 722 ? 29.012 -12.805 -10.497 1.00 81.06 722 THR A O 1
ATOM 5512 N N . GLU A 1 723 ? 30.177 -13.624 -8.756 1.00 81.31 723 GLU A N 1
ATOM 5513 C CA . GLU A 1 723 ? 29.326 -14.758 -8.378 1.00 81.31 723 GLU A CA 1
ATOM 5514 C C . GLU A 1 723 ? 28.123 -14.370 -7.496 1.00 81.31 723 GLU A C 1
ATOM 5516 O O . GLU A 1 723 ? 27.577 -15.218 -6.792 1.00 81.31 723 GLU A O 1
ATOM 5521 N N . ASP A 1 724 ? 27.785 -13.083 -7.422 1.00 86.56 724 ASP A N 1
ATOM 5522 C CA . ASP A 1 724 ? 26.838 -12.529 -6.451 1.00 86.56 724 ASP A CA 1
ATOM 5523 C C . ASP A 1 724 ? 25.691 -11.791 -7.145 1.00 86.56 724 ASP A C 1
ATOM 5525 O O . ASP A 1 724 ? 25.875 -11.130 -8.169 1.00 86.56 724 ASP A O 1
ATOM 5529 N N . THR A 1 725 ? 24.510 -11.879 -6.541 1.00 90.19 725 THR A N 1
ATOM 5530 C CA . THR A 1 725 ? 23.318 -11.144 -6.958 1.00 90.19 725 THR A CA 1
ATOM 5531 C C . THR A 1 725 ? 23.086 -10.004 -5.976 1.00 90.19 725 THR A C 1
ATOM 5533 O O . THR A 1 725 ? 22.966 -10.204 -4.764 1.00 90.19 725 THR A O 1
ATOM 5536 N N . TYR A 1 726 ? 23.003 -8.786 -6.502 1.00 92.69 726 TYR A N 1
ATOM 5537 C CA . TYR A 1 726 ? 22.805 -7.569 -5.728 1.00 92.69 726 TYR A CA 1
ATOM 5538 C C . TYR A 1 726 ? 21.365 -7.080 -5.871 1.00 92.69 726 TYR A C 1
ATOM 5540 O O . TYR A 1 726 ? 20.960 -6.582 -6.918 1.00 92.69 726 TYR A O 1
ATOM 5548 N N . LEU A 1 727 ? 20.591 -7.171 -4.794 1.00 95.44 727 LEU A N 1
ATOM 5549 C CA . LEU A 1 727 ? 19.275 -6.546 -4.702 1.00 95.44 727 LEU A CA 1
ATOM 5550 C C . LEU A 1 727 ? 19.440 -5.053 -4.394 1.00 95.44 727 LEU A C 1
ATOM 5552 O O . LEU A 1 727 ? 20.035 -4.687 -3.380 1.00 95.44 727 LEU A O 1
ATOM 5556 N N . VAL A 1 728 ? 18.896 -4.186 -5.246 1.00 98.12 728 VAL A N 1
ATOM 5557 C CA . VAL A 1 728 ? 18.983 -2.721 -5.163 1.00 98.12 728 VAL A CA 1
ATOM 5558 C C . VAL A 1 728 ? 17.578 -2.142 -5.010 1.00 98.12 728 VAL A C 1
ATOM 5560 O O . VAL A 1 728 ? 16.694 -2.447 -5.806 1.00 98.12 728 VAL A O 1
ATOM 5563 N N . ALA A 1 729 ? 17.349 -1.294 -4.002 1.00 98.00 729 ALA A N 1
ATOM 5564 C CA . ALA A 1 729 ? 16.036 -0.689 -3.757 1.00 98.00 729 ALA A CA 1
ATOM 5565 C C . ALA A 1 729 ? 16.100 0.770 -3.276 1.00 98.00 729 ALA A C 1
ATOM 5567 O O . ALA A 1 729 ? 17.088 1.232 -2.699 1.00 98.00 729 ALA A O 1
ATOM 5568 N N . HIS A 1 730 ? 14.993 1.497 -3.454 1.00 97.44 730 HIS A N 1
ATOM 5569 C CA . HIS A 1 730 ? 14.851 2.896 -3.033 1.00 97.44 730 HIS A CA 1
ATOM 5570 C C . HIS A 1 730 ? 15.075 3.081 -1.518 1.00 97.44 730 HIS A C 1
ATOM 5572 O O . HIS A 1 730 ? 15.599 4.093 -1.039 1.00 97.44 730 HIS A O 1
ATOM 5578 N N . SER A 1 731 ? 14.607 2.134 -0.712 1.00 94.88 731 SER A N 1
ATOM 5579 C CA . SER A 1 731 ? 14.725 2.107 0.750 1.00 94.88 731 SER A CA 1
ATOM 5580 C C . SER A 1 731 ? 14.476 0.687 1.241 1.00 94.88 731 SER A C 1
ATOM 5582 O O . SER A 1 731 ? 13.913 -0.103 0.493 1.00 94.88 731 SER A O 1
ATOM 5584 N N . TYR A 1 732 ? 14.875 0.387 2.483 1.00 96.25 732 TYR A N 1
ATOM 5585 C CA . TYR A 1 732 ? 14.688 -0.918 3.131 1.00 96.25 732 TYR A CA 1
ATOM 5586 C C . TYR A 1 732 ? 13.300 -1.507 2.825 1.00 96.25 732 TYR A C 1
ATOM 5588 O O . TYR A 1 732 ? 12.315 -0.975 3.353 1.00 96.25 732 TYR A O 1
ATOM 5596 N N . PRO A 1 733 ? 13.198 -2.548 1.975 1.00 96.44 733 PRO A N 1
ATOM 5597 C CA . PRO A 1 733 ? 11.907 -3.112 1.621 1.00 96.44 733 PRO A CA 1
ATOM 5598 C C . PRO A 1 733 ? 11.246 -3.753 2.843 1.00 96.44 733 PRO A C 1
ATOM 5600 O O . PRO A 1 733 ? 11.869 -3.966 3.884 1.00 96.44 733 PRO A O 1
ATOM 5603 N N . TYR A 1 734 ? 9.944 -3.970 2.713 1.00 97.12 734 TYR A N 1
ATOM 5604 C CA . TYR A 1 734 ? 9.123 -4.719 3.656 1.00 97.12 734 TYR A CA 1
ATOM 5605 C C . TYR A 1 734 ? 7.921 -5.214 2.851 1.00 97.12 734 TYR A C 1
ATOM 5607 O O . TYR A 1 734 ? 7.067 -4.401 2.469 1.00 97.12 734 TYR A O 1
ATOM 5615 N N . THR A 1 735 ? 7.901 -6.501 2.524 1.00 96.06 735 THR A N 1
ATOM 5616 C CA . THR A 1 735 ? 6.885 -7.136 1.672 1.00 96.06 735 THR A CA 1
ATOM 5617 C C . THR A 1 735 ? 5.746 -7.770 2.494 1.00 96.06 735 THR A C 1
ATOM 5619 O O . THR A 1 735 ? 5.729 -7.657 3.723 1.00 96.06 735 THR A O 1
ATOM 5622 N N . LEU A 1 736 ? 4.759 -8.416 1.856 1.00 95.12 736 LEU A N 1
ATOM 5623 C CA . LEU A 1 736 ? 3.762 -9.224 2.573 1.00 95.12 736 LEU A CA 1
ATOM 5624 C C . LEU A 1 736 ? 4.406 -10.495 3.141 1.00 95.12 736 LEU A C 1
ATOM 5626 O O . LEU A 1 736 ? 4.084 -10.877 4.263 1.00 95.12 736 LEU A O 1
ATOM 5630 N N . SER A 1 737 ? 5.365 -11.095 2.429 1.00 93.25 737 SER A N 1
ATOM 5631 C CA . SER A 1 737 ? 6.159 -12.228 2.931 1.00 93.25 737 SER A CA 1
ATOM 5632 C C . SER A 1 737 ? 6.979 -11.852 4.174 1.00 93.25 737 SER A C 1
ATOM 5634 O O . SER A 1 737 ? 6.966 -12.588 5.163 1.00 93.25 737 SER A O 1
ATOM 5636 N N . ASP A 1 738 ? 7.612 -10.668 4.192 1.00 94.19 738 ASP A N 1
ATOM 5637 C CA . ASP A 1 738 ? 8.255 -10.123 5.404 1.00 94.19 738 ASP A CA 1
ATOM 5638 C C . ASP A 1 738 ? 7.266 -9.977 6.571 1.00 94.19 738 ASP A C 1
ATOM 5640 O O . ASP A 1 738 ? 7.637 -10.178 7.732 1.00 94.19 738 ASP A O 1
ATOM 5644 N N . HIS A 1 739 ? 6.009 -9.624 6.276 1.00 96.88 739 HIS A N 1
ATOM 5645 C CA . HIS A 1 739 ? 4.966 -9.493 7.289 1.00 96.88 739 HIS A CA 1
ATOM 5646 C C . HIS A 1 739 ? 4.511 -10.849 7.837 1.00 96.88 739 HIS A C 1
ATOM 5648 O O . HIS A 1 739 ? 4.440 -11.020 9.053 1.00 96.88 739 HIS A O 1
ATOM 5654 N N . ALA A 1 740 ? 4.263 -11.825 6.960 1.00 95.12 740 ALA A N 1
ATOM 5655 C CA . ALA A 1 740 ? 3.878 -13.181 7.343 1.00 95.12 740 ALA A CA 1
ATOM 5656 C C . ALA A 1 740 ? 4.942 -13.818 8.252 1.00 95.12 740 ALA A C 1
ATOM 5658 O O . ALA A 1 740 ? 4.637 -14.168 9.393 1.00 95.12 740 ALA A O 1
ATOM 5659 N N . MET A 1 741 ? 6.210 -13.813 7.821 1.00 95.00 741 MET A N 1
ATOM 5660 C CA . MET A 1 741 ? 7.343 -14.305 8.618 1.00 95.00 741 MET A CA 1
ATOM 5661 C C . MET A 1 741 ? 7.514 -13.557 9.952 1.00 95.00 741 MET A C 1
ATOM 5663 O O . MET A 1 741 ? 7.990 -14.128 10.938 1.00 95.00 741 MET A O 1
ATOM 5667 N N . HIS A 1 742 ? 7.163 -12.267 10.010 1.00 97.00 742 HIS A N 1
ATOM 5668 C CA . HIS A 1 742 ? 7.197 -11.483 11.248 1.00 97.00 742 HIS A CA 1
ATOM 5669 C C . HIS A 1 742 ? 6.096 -11.916 12.226 1.00 97.00 742 HIS A C 1
ATOM 5671 O O . HIS A 1 742 ? 6.393 -12.155 13.400 1.00 97.00 742 HIS A O 1
ATOM 5677 N N . LEU A 1 743 ? 4.860 -12.093 11.752 1.00 95.94 743 LEU A N 1
ATOM 5678 C CA . LEU A 1 743 ? 3.739 -12.560 12.573 1.00 95.94 743 LEU A CA 1
ATOM 5679 C C . LEU A 1 743 ? 3.888 -14.025 13.004 1.00 95.94 743 LEU A C 1
ATOM 5681 O O . LEU A 1 743 ? 3.562 -14.358 14.141 1.00 95.94 743 LEU A O 1
ATOM 5685 N N . GLU A 1 744 ? 4.437 -14.887 12.151 1.00 95.25 744 GLU A N 1
ATOM 5686 C CA . GLU A 1 744 ? 4.796 -16.270 12.493 1.00 95.25 744 GLU A CA 1
ATOM 5687 C C . GLU A 1 744 ? 5.858 -16.312 13.594 1.00 95.25 744 GLU A C 1
ATOM 5689 O O . GLU A 1 744 ? 5.713 -17.042 14.572 1.00 95.25 744 GLU A O 1
ATOM 5694 N N . ARG A 1 745 ? 6.888 -15.460 13.513 1.00 95.50 745 ARG A N 1
ATOM 5695 C CA . ARG A 1 745 ? 7.906 -15.340 14.569 1.00 95.50 745 ARG A CA 1
ATOM 5696 C C . ARG A 1 745 ? 7.322 -14.845 15.893 1.00 95.50 745 ARG A C 1
ATOM 5698 O O . ARG A 1 745 ? 7.755 -15.303 16.949 1.00 95.50 745 ARG A O 1
ATOM 5705 N N . ILE A 1 746 ? 6.333 -13.949 15.855 1.00 95.75 746 ILE A N 1
ATOM 5706 C CA . ILE A 1 746 ? 5.575 -13.536 17.045 1.00 95.75 746 ILE A CA 1
ATOM 5707 C C . ILE A 1 746 ? 4.759 -14.709 17.602 1.00 95.75 746 ILE A C 1
ATOM 5709 O O . ILE A 1 746 ? 4.835 -14.972 18.801 1.00 95.75 746 ILE A O 1
ATOM 5713 N N . ALA A 1 747 ? 4.024 -15.436 16.757 1.00 93.69 747 ALA A N 1
ATOM 5714 C CA . ALA A 1 747 ? 3.226 -16.588 17.173 1.00 93.69 747 ALA A CA 1
ATOM 5715 C C . ALA A 1 747 ? 4.100 -17.673 17.827 1.00 93.69 747 ALA A C 1
ATOM 5717 O O . ALA A 1 747 ? 3.794 -18.112 18.934 1.00 93.69 747 ALA A O 1
ATOM 5718 N N . SER A 1 748 ? 5.236 -18.017 17.216 1.00 94.12 748 SER A N 1
ATOM 5719 C CA . SER A 1 748 ? 6.214 -18.964 17.767 1.00 94.12 748 SER A CA 1
ATOM 5720 C C . SER A 1 748 ? 6.835 -18.484 19.084 1.00 94.12 748 SER A C 1
ATOM 5722 O O . SER A 1 748 ? 6.995 -19.283 20.003 1.00 94.12 748 SER A O 1
ATOM 5724 N N . ARG A 1 749 ? 7.138 -17.182 19.228 1.00 94.69 749 ARG A N 1
ATOM 5725 C CA . ARG A 1 749 ? 7.665 -16.601 20.481 1.00 94.69 749 ARG A CA 1
ATOM 5726 C C . ARG A 1 749 ? 6.637 -16.598 21.619 1.00 94.69 749 ARG A C 1
ATOM 5728 O O . ARG A 1 749 ? 7.012 -16.743 22.780 1.00 94.69 749 ARG A O 1
ATOM 5735 N N . LEU A 1 750 ? 5.357 -16.387 21.313 1.00 92.75 750 LEU A N 1
ATOM 5736 C CA . LEU A 1 750 ? 4.282 -16.383 22.311 1.00 92.75 750 LEU A CA 1
ATOM 5737 C C . LEU A 1 750 ? 3.788 -17.802 22.643 1.00 92.75 750 LEU A C 1
ATOM 5739 O O . LEU A 1 750 ? 3.327 -18.045 23.761 1.00 92.75 750 LEU A O 1
ATOM 5743 N N . GLY A 1 751 ? 3.876 -18.737 21.693 1.00 92.69 751 GLY A N 1
ATOM 5744 C CA . GLY A 1 751 ? 3.403 -20.112 21.836 1.00 92.69 751 GLY A CA 1
ATOM 5745 C C . GLY A 1 751 ? 1.936 -20.158 22.269 1.00 92.69 751 GLY A C 1
ATOM 5746 O O . GLY A 1 751 ? 1.075 -19.503 21.682 1.00 92.69 751 GLY A O 1
ATOM 5747 N N . ARG A 1 752 ? 1.649 -20.871 23.366 1.00 88.25 752 ARG A N 1
ATOM 5748 C CA . ARG A 1 752 ? 0.295 -20.958 23.951 1.00 88.25 752 ARG A CA 1
ATOM 5749 C C . ARG A 1 752 ? -0.290 -19.596 24.373 1.00 88.25 752 ARG A C 1
ATOM 5751 O O . ARG A 1 752 ? -1.503 -19.489 24.497 1.00 88.25 752 ARG A O 1
ATOM 5758 N N . ARG A 1 753 ? 0.536 -18.554 24.556 1.00 87.81 753 ARG A N 1
ATOM 5759 C CA . ARG A 1 753 ? 0.099 -17.181 24.890 1.00 87.81 753 ARG A CA 1
ATOM 5760 C C . ARG A 1 753 ? -0.304 -16.346 23.667 1.00 87.81 753 ARG A C 1
ATOM 5762 O O . ARG A 1 753 ? -0.691 -15.194 23.827 1.00 87.81 753 ARG A O 1
ATOM 5769 N N . ALA A 1 754 ? -0.199 -16.879 22.446 1.00 89.69 754 ALA A N 1
ATOM 5770 C CA . ALA A 1 754 ? -0.525 -16.116 21.241 1.00 89.69 754 ALA A CA 1
ATOM 5771 C C . ALA A 1 754 ? -1.994 -15.653 21.245 1.00 89.69 754 ALA A C 1
ATOM 5773 O O . ALA A 1 754 ? -2.258 -14.463 21.107 1.00 89.69 754 ALA A O 1
ATOM 5774 N N . SER A 1 755 ? -2.940 -16.561 21.503 1.00 89.38 755 SER A N 1
ATOM 5775 C CA . SER A 1 755 ? -4.387 -16.285 21.487 1.00 89.38 755 SER A CA 1
ATOM 5776 C C . SER A 1 755 ? -4.885 -15.382 22.625 1.00 89.38 755 SER A C 1
ATOM 5778 O O . SER A 1 755 ? -5.951 -14.771 22.487 1.00 89.38 755 SER A O 1
ATOM 5780 N N . SER A 1 756 ? -4.129 -15.264 23.724 1.00 93.06 756 SER A N 1
ATOM 5781 C CA . SER A 1 756 ? -4.423 -14.336 24.825 1.00 93.06 756 SER A CA 1
ATOM 5782 C C . SER A 1 756 ? -3.856 -12.925 24.612 1.00 93.06 756 SER A C 1
ATOM 5784 O O . SER A 1 756 ? -4.211 -12.022 25.364 1.00 93.06 756 SER A O 1
ATOM 5786 N N . VAL A 1 757 ? -3.027 -12.707 23.582 1.00 95.94 757 VAL A N 1
ATOM 5787 C CA . VAL A 1 757 ? -2.349 -11.422 23.313 1.00 95.94 757 VAL A CA 1
ATOM 5788 C C . VAL A 1 757 ? -2.687 -10.844 21.933 1.00 95.94 757 VAL A C 1
ATOM 5790 O O . VAL A 1 757 ? -2.877 -9.636 21.799 1.00 95.94 757 VAL A O 1
ATOM 5793 N N . LEU A 1 758 ? -2.762 -11.686 20.900 1.00 97.38 758 LEU A N 1
ATOM 5794 C CA . LEU A 1 758 ? -2.914 -11.301 19.496 1.00 97.38 758 LEU A CA 1
ATOM 5795 C C . LEU A 1 758 ? -3.986 -12.163 18.818 1.00 97.38 758 LEU A C 1
ATOM 5797 O O . LEU A 1 758 ? -3.917 -13.391 18.818 1.00 97.38 758 LEU A O 1
ATOM 5801 N N . ARG A 1 759 ? -4.944 -11.510 18.158 1.00 96.69 759 ARG A N 1
ATOM 5802 C CA . ARG A 1 759 ? -5.905 -12.144 17.247 1.00 96.69 759 ARG A CA 1
ATOM 5803 C C . ARG A 1 759 ? -5.698 -11.594 15.837 1.00 96.69 759 ARG A C 1
ATOM 5805 O O . ARG A 1 759 ? -5.479 -10.398 15.665 1.00 96.69 759 ARG A O 1
ATOM 5812 N N . ARG A 1 760 ? -5.748 -12.478 14.838 1.00 95.81 760 ARG A N 1
ATOM 5813 C CA . ARG A 1 760 ? -5.560 -12.170 13.411 1.00 95.81 760 ARG A CA 1
ATOM 5814 C C . ARG A 1 760 ? -6.876 -12.396 12.670 1.00 95.81 760 ARG A C 1
ATOM 5816 O O . ARG A 1 760 ? -7.575 -13.363 12.964 1.00 95.81 760 ARG A O 1
ATOM 5823 N N . SER A 1 761 ? -7.208 -11.529 11.720 1.00 96.69 761 SER A N 1
ATOM 5824 C CA . SER A 1 761 ? -8.392 -11.662 10.863 1.00 96.69 761 SER A CA 1
ATOM 5825 C C . SER A 1 761 ? -8.187 -10.946 9.526 1.00 96.69 761 SER A C 1
ATOM 5827 O O . SER A 1 761 ? -7.320 -10.083 9.412 1.00 96.69 761 SER A O 1
ATOM 5829 N N . ALA A 1 762 ? -8.988 -11.279 8.515 1.00 97.06 762 ALA A N 1
ATOM 5830 C CA . ALA A 1 762 ? -9.073 -10.486 7.293 1.00 97.06 762 ALA A CA 1
ATOM 5831 C C . ALA A 1 762 ? -10.139 -9.395 7.467 1.00 97.06 762 ALA A C 1
ATOM 5833 O O . ALA A 1 762 ? -11.294 -9.699 7.759 1.00 97.06 762 ALA A O 1
ATOM 5834 N N . LEU A 1 763 ? -9.765 -8.131 7.266 1.00 97.81 763 LEU A N 1
ATOM 5835 C CA . LEU A 1 763 ? -10.697 -7.003 7.270 1.00 97.81 763 LEU A CA 1
ATOM 5836 C C . LEU A 1 763 ? -11.588 -7.007 6.021 1.00 97.81 763 LEU A C 1
ATOM 5838 O O . LEU A 1 763 ? -12.777 -6.708 6.089 1.00 97.81 763 LEU A O 1
ATOM 5842 N N . CYS A 1 764 ? -10.978 -7.298 4.871 1.00 97.31 764 CYS A N 1
ATOM 5843 C CA . CYS A 1 764 ? -11.627 -7.473 3.575 1.00 97.31 764 CYS A CA 1
ATOM 5844 C C . CYS A 1 764 ? -10.651 -8.115 2.577 1.00 97.31 764 CYS A C 1
ATOM 5846 O O . CYS A 1 764 ? -9.439 -8.159 2.819 1.00 97.31 764 CYS A O 1
ATOM 5848 N N . LYS A 1 765 ? -11.178 -8.546 1.427 1.00 93.81 765 LYS A N 1
ATOM 5849 C CA . LYS A 1 765 ? -10.373 -8.845 0.238 1.00 93.81 765 LYS A CA 1
ATOM 5850 C C . LYS A 1 765 ? -10.075 -7.572 -0.558 1.00 93.81 765 LYS A C 1
ATOM 5852 O O . LYS A 1 765 ? -10.860 -6.625 -0.554 1.00 93.81 765 LYS A O 1
ATOM 5857 N N . THR A 1 766 ? -8.944 -7.562 -1.249 1.00 91.06 766 THR A N 1
ATOM 5858 C CA . THR A 1 766 ? -8.534 -6.504 -2.181 1.00 91.06 766 THR A CA 1
ATOM 5859 C C . THR A 1 766 ? -8.894 -6.835 -3.632 1.00 91.06 766 THR A C 1
ATOM 5861 O O . THR A 1 766 ? -9.494 -7.873 -3.911 1.00 91.06 766 THR A O 1
ATOM 5864 N N . LEU A 1 767 ? -8.521 -5.962 -4.576 1.00 81.75 767 LEU A N 1
ATOM 5865 C CA . LEU A 1 767 ? -8.837 -6.134 -5.997 1.00 81.75 767 LEU A CA 1
ATOM 5866 C C . LEU A 1 767 ? -8.098 -7.322 -6.625 1.00 81.75 767 LEU A C 1
ATOM 5868 O O . LEU A 1 767 ? -8.641 -7.948 -7.528 1.00 81.75 767 LEU A O 1
ATOM 5872 N N . SER A 1 768 ? -6.907 -7.679 -6.124 1.00 79.69 768 SER A N 1
ATOM 5873 C CA . SER A 1 768 ? -6.223 -8.928 -6.509 1.00 79.69 768 SER A CA 1
ATOM 5874 C C . SER A 1 768 ? -6.544 -10.133 -5.605 1.00 79.69 768 SER A C 1
ATOM 5876 O O . SER A 1 768 ? -5.809 -11.117 -5.604 1.00 79.69 768 SER A O 1
ATOM 5878 N N . GLY A 1 769 ? -7.618 -10.064 -4.806 1.00 85.50 769 GLY A N 1
ATOM 5879 C CA . GLY A 1 769 ? -8.071 -11.163 -3.940 1.00 85.50 769 GLY A CA 1
ATOM 5880 C C . GLY A 1 769 ? -7.200 -11.431 -2.703 1.00 85.50 769 GLY A C 1
ATOM 5881 O O . GLY A 1 769 ? -7.433 -12.410 -1.989 1.00 85.50 769 GLY A O 1
ATOM 5882 N N . LYS A 1 770 ? -6.216 -10.568 -2.422 1.00 88.75 770 LYS A N 1
ATOM 5883 C CA . LYS A 1 770 ? -5.361 -10.648 -1.228 1.00 88.75 770 LYS A CA 1
ATOM 5884 C C . LYS A 1 770 ? -6.119 -10.159 0.005 1.00 88.75 770 LYS A C 1
ATOM 5886 O O . LYS A 1 770 ? -7.071 -9.388 -0.102 1.00 88.75 770 LYS A O 1
ATOM 5891 N N . ASP A 1 771 ? -5.709 -10.605 1.186 1.00 96.25 771 ASP A N 1
ATOM 5892 C CA . ASP A 1 771 ? -6.287 -10.129 2.442 1.00 96.25 771 ASP A CA 1
ATOM 5893 C C . ASP A 1 771 ? -5.687 -8.782 2.851 1.00 96.25 771 ASP A C 1
ATOM 5895 O O . ASP A 1 771 ? -4.469 -8.598 2.885 1.00 96.25 771 ASP A O 1
ATOM 5899 N N . CYS A 1 772 ? -6.550 -7.836 3.215 1.00 98.00 772 CYS A N 1
ATOM 5900 C CA . CYS A 1 772 ? -6.157 -6.711 4.049 1.00 98.00 772 CYS A CA 1
ATOM 5901 C C . CYS A 1 772 ? -6.261 -7.178 5.505 1.00 98.00 772 CYS A C 1
ATOM 5903 O O . CYS A 1 772 ? -7.362 -7.335 6.031 1.00 98.00 772 CYS A O 1
ATOM 5905 N N . GLU A 1 773 ? -5.126 -7.492 6.127 1.00 97.44 773 GLU A N 1
ATOM 5906 C CA . GLU A 1 773 ? -5.095 -8.075 7.471 1.00 97.44 773 GLU A CA 1
ATOM 5907 C C . GLU A 1 773 ? -5.472 -7.053 8.562 1.00 97.44 773 GLU A C 1
ATOM 5909 O O . GLU A 1 773 ? -5.146 -5.867 8.479 1.00 97.44 773 GLU A O 1
ATOM 5914 N N . LEU A 1 774 ? -6.152 -7.537 9.602 1.00 98.75 774 LEU A N 1
ATOM 5915 C CA . LEU A 1 774 ? -6.451 -6.835 10.844 1.00 98.75 774 LEU A CA 1
ATOM 5916 C C . LEU A 1 774 ? -5.880 -7.633 12.021 1.00 98.75 774 LEU A C 1
ATOM 5918 O O . LEU A 1 774 ? -6.213 -8.805 12.223 1.00 98.75 774 LEU A O 1
ATOM 5922 N N . LEU A 1 775 ? -5.046 -6.965 12.813 1.00 98.69 775 LEU A N 1
ATOM 5923 C CA . LEU A 1 775 ? -4.455 -7.478 14.041 1.00 98.69 775 LEU A CA 1
ATOM 5924 C C . LEU A 1 775 ? -5.129 -6.799 15.237 1.00 98.69 775 LEU A C 1
ATOM 5926 O O . LEU A 1 775 ? -4.960 -5.595 15.442 1.00 98.69 775 LEU A O 1
ATOM 5930 N N . SER A 1 776 ? -5.859 -7.570 16.039 1.00 98.56 776 SER A N 1
ATOM 5931 C CA . SER A 1 776 ? -6.395 -7.110 17.321 1.00 98.56 776 SER A CA 1
ATOM 5932 C C . SER A 1 776 ? -5.425 -7.500 18.437 1.00 98.56 776 SER A C 1
ATOM 5934 O O . SER A 1 776 ? -5.211 -8.690 18.675 1.00 98.56 776 SER A O 1
ATOM 5936 N N . ILE A 1 777 ? -4.843 -6.519 19.131 1.00 98.69 777 ILE A N 1
ATOM 5937 C CA . ILE A 1 777 ? -3.917 -6.742 20.255 1.00 98.69 777 ILE A CA 1
ATOM 5938 C C . ILE A 1 777 ? -4.531 -6.170 21.532 1.00 98.69 777 ILE A C 1
ATOM 5940 O O . ILE A 1 777 ? -4.919 -5.004 21.587 1.00 98.69 777 ILE A O 1
ATOM 5944 N N . SER A 1 778 ? -4.637 -6.997 22.567 1.00 97.75 778 SER A N 1
ATOM 5945 C CA . SER A 1 778 ? -5.154 -6.642 23.893 1.00 97.75 778 SER A CA 1
ATOM 5946 C C . SER A 1 778 ? -4.830 -7.790 24.855 1.00 97.75 778 SER A C 1
ATOM 5948 O O . SER A 1 778 ? -4.271 -8.802 24.439 1.00 97.75 778 SER A O 1
ATOM 5950 N N . ASP A 1 779 ? -5.170 -7.669 26.134 1.00 95.94 779 ASP A N 1
ATOM 5951 C CA . ASP A 1 779 ? -5.141 -8.811 27.053 1.00 95.94 779 ASP A CA 1
ATOM 5952 C C . ASP A 1 779 ? -6.481 -9.561 26.998 1.00 95.94 779 ASP A C 1
ATOM 5954 O O . ASP A 1 779 ? -7.459 -9.189 27.651 1.00 95.94 779 ASP A O 1
ATOM 5958 N N . PHE A 1 780 ? -6.538 -10.611 26.186 1.00 95.62 780 PHE A N 1
ATOM 5959 C CA . PHE A 1 780 ? -7.737 -11.424 26.002 1.00 95.62 780 PHE A CA 1
ATOM 5960 C C . PHE A 1 780 ? -7.939 -12.497 27.092 1.00 95.62 780 PHE A C 1
ATOM 5962 O O . PHE A 1 780 ? -8.900 -13.261 26.983 1.00 95.62 780 PHE A O 1
ATOM 5969 N N . ALA A 1 781 ? -7.069 -12.572 28.110 1.00 91.62 781 ALA A N 1
ATOM 5970 C CA . ALA A 1 781 ? -7.244 -13.447 29.276 1.00 91.62 781 ALA A CA 1
ATOM 5971 C C . ALA A 1 781 ? -8.031 -12.768 30.414 1.00 91.62 781 ALA A C 1
ATOM 5973 O O . ALA A 1 781 ? -8.715 -13.450 31.174 1.00 91.62 781 ALA A O 1
ATOM 5974 N N . ALA A 1 782 ? -7.981 -11.435 30.507 1.00 90.81 782 ALA A N 1
ATOM 5975 C CA . ALA A 1 782 ? -8.785 -10.659 31.453 1.00 90.81 782 ALA A CA 1
ATOM 5976 C C . ALA A 1 782 ? -10.306 -10.845 31.266 1.00 90.81 782 ALA A C 1
ATOM 5978 O O . ALA A 1 782 ? -10.780 -11.269 30.210 1.00 90.81 782 ALA A O 1
ATOM 5979 N N . SER A 1 783 ? -11.096 -10.464 32.275 1.00 90.19 783 SER A N 1
ATOM 5980 C CA . SER A 1 783 ? -12.553 -10.659 32.274 1.00 90.19 783 SER A CA 1
ATOM 5981 C C . SER A 1 783 ? -13.267 -10.001 31.080 1.00 90.19 783 SER A C 1
ATOM 5983 O O . SER A 1 783 ? -12.888 -8.928 30.602 1.00 90.19 783 SER A O 1
ATOM 5985 N N . THR A 1 784 ? -14.379 -10.595 30.634 1.00 90.56 784 THR A N 1
ATOM 5986 C CA . THR A 1 784 ? -15.229 -10.042 29.561 1.00 90.56 784 THR A CA 1
ATOM 5987 C C . THR A 1 784 ? -15.727 -8.623 29.871 1.00 90.56 784 THR A C 1
ATOM 5989 O O . THR A 1 784 ? -15.965 -7.838 28.953 1.00 90.56 784 THR A O 1
ATOM 5992 N N . GLN A 1 785 ? -15.869 -8.267 31.153 1.00 89.31 785 GLN A N 1
ATOM 5993 C CA . GLN A 1 785 ? -16.248 -6.921 31.587 1.00 89.31 785 GLN A CA 1
ATOM 5994 C C . GLN A 1 785 ? -15.111 -5.910 31.368 1.00 89.31 785 GLN A C 1
ATOM 5996 O O . GLN A 1 785 ? -15.359 -4.832 30.828 1.00 89.31 785 GLN A O 1
ATOM 6001 N N . GLU A 1 786 ? -13.864 -6.261 31.697 1.00 91.75 786 GLU A N 1
ATOM 6002 C CA . GLU A 1 786 ? -12.695 -5.425 31.388 1.00 91.75 786 GLU A CA 1
ATOM 6003 C C . GLU A 1 786 ? -12.481 -5.314 29.869 1.00 91.75 786 GLU A C 1
ATOM 6005 O O . GLU A 1 786 ? -12.349 -4.208 29.344 1.00 91.75 786 GLU A O 1
ATOM 6010 N N . GLN A 1 787 ? -12.553 -6.430 29.130 1.00 92.44 787 GLN A N 1
ATOM 6011 C CA . GLN A 1 787 ? -12.417 -6.438 27.664 1.00 92.44 787 GLN A CA 1
ATOM 6012 C C . GLN A 1 787 ? -13.471 -5.568 26.947 1.00 92.44 787 GLN A C 1
ATOM 6014 O O . GLN A 1 787 ? -13.203 -5.059 25.853 1.00 92.44 787 GLN A O 1
ATOM 6019 N N . LYS A 1 788 ? -14.657 -5.376 27.544 1.00 91.62 788 LYS A N 1
ATOM 6020 C CA . LYS A 1 788 ? -15.696 -4.444 27.065 1.00 91.62 788 LYS A CA 1
ATOM 6021 C C . LYS A 1 788 ? -15.445 -2.988 27.484 1.00 91.62 788 LYS A C 1
ATOM 6023 O O . LYS A 1 788 ? -15.789 -2.093 26.723 1.00 91.62 788 LYS A O 1
ATOM 6028 N N . ALA A 1 789 ? -14.836 -2.745 28.646 1.00 92.88 789 ALA A N 1
ATOM 6029 C CA . ALA A 1 789 ? -14.545 -1.399 29.152 1.00 92.88 789 ALA A CA 1
ATOM 6030 C C . ALA A 1 789 ? -13.372 -0.699 28.429 1.00 92.88 789 ALA A C 1
ATOM 6032 O O . ALA A 1 789 ? -13.331 0.529 28.366 1.00 92.88 789 ALA A O 1
ATOM 6033 N N . ARG A 1 790 ? -12.423 -1.459 27.863 1.00 95.38 790 ARG A N 1
ATOM 6034 C CA . ARG A 1 790 ? -11.281 -0.916 27.098 1.00 95.38 790 ARG A CA 1
ATOM 6035 C C . ARG A 1 790 ? -11.725 -0.123 25.875 1.00 95.38 790 ARG A C 1
ATOM 6037 O O . ARG A 1 790 ? -12.495 -0.640 25.066 1.00 95.38 790 ARG A O 1
ATOM 6044 N N . ARG A 1 791 ? -11.146 1.068 25.684 1.00 96.38 791 ARG A N 1
ATOM 6045 C CA . ARG A 1 791 ? -11.315 1.922 24.489 1.00 96.38 791 ARG A CA 1
ATOM 6046 C C . ARG A 1 791 ? -10.497 1.417 23.292 1.00 96.38 791 ARG A C 1
ATOM 6048 O O . ARG A 1 791 ? -9.507 0.708 23.472 1.00 96.38 791 ARG A O 1
ATOM 6055 N N . ALA A 1 792 ? -10.881 1.804 22.073 1.00 98.06 792 ALA A N 1
ATOM 6056 C CA . ALA A 1 792 ? -10.147 1.471 20.848 1.00 98.06 792 ALA A CA 1
ATOM 6057 C C . ALA A 1 792 ? -8.986 2.441 20.562 1.00 98.06 792 ALA A C 1
ATOM 6059 O O . ALA A 1 792 ? -9.158 3.664 20.555 1.00 98.06 792 ALA A O 1
ATOM 6060 N N . VAL A 1 793 ? -7.829 1.877 20.212 1.00 98.62 793 VAL A N 1
ATOM 6061 C CA . VAL A 1 793 ? -6.690 2.572 19.598 1.00 98.62 793 VAL A CA 1
ATOM 6062 C C . VAL A 1 793 ? -6.491 1.990 18.203 1.00 98.62 793 VAL A C 1
ATOM 6064 O O . VAL A 1 793 ? -6.233 0.797 18.068 1.00 98.62 793 VAL A O 1
ATOM 6067 N N . VAL A 1 794 ? -6.611 2.809 17.158 1.00 98.81 794 VAL A N 1
ATOM 6068 C CA . VAL A 1 794 ? -6.558 2.338 15.765 1.00 98.81 794 VAL A CA 1
ATOM 6069 C C . VAL A 1 794 ? -5.299 2.853 15.071 1.00 98.81 794 VAL A C 1
ATOM 6071 O O . VAL A 1 794 ? -5.013 4.052 15.094 1.00 98.81 794 VAL A O 1
ATOM 6074 N N . ILE A 1 795 ? -4.538 1.957 14.439 1.00 98.88 795 ILE A N 1
ATOM 6075 C CA . ILE A 1 795 ? -3.325 2.314 13.690 1.00 98.88 795 ILE A CA 1
ATOM 6076 C C . ILE A 1 795 ? -3.367 1.650 12.315 1.00 98.88 795 ILE A C 1
ATOM 6078 O O . ILE A 1 795 ? -3.484 0.433 12.203 1.00 98.88 795 ILE A O 1
ATOM 6082 N N . SER A 1 796 ? -3.229 2.446 11.262 1.00 98.69 796 SER A N 1
ATOM 6083 C CA . SER A 1 796 ? -3.112 1.968 9.880 1.00 98.69 796 SER A CA 1
ATOM 6084 C C . SER A 1 796 ? -1.746 2.332 9.306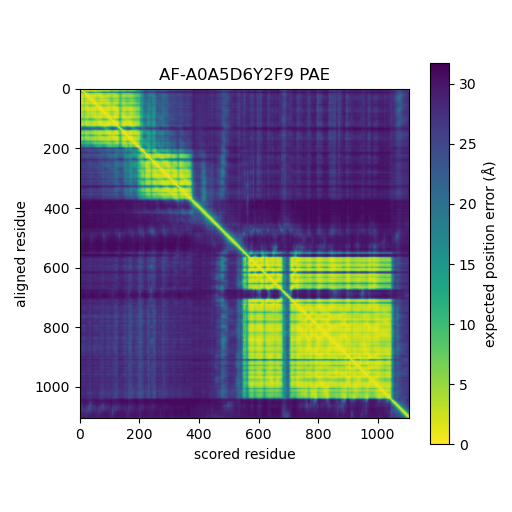 1.00 98.69 796 SER A C 1
ATOM 6086 O O . SER A 1 796 ? -1.191 3.369 9.667 1.00 98.69 796 SER A O 1
ATOM 6088 N N . SER A 1 797 ? -1.196 1.515 8.404 1.00 98.69 797 SER A N 1
ATOM 6089 C CA . SER A 1 797 ? 0.043 1.855 7.690 1.00 98.69 797 SER A CA 1
ATOM 6090 C C . SER A 1 797 ? -0.007 1.508 6.203 1.00 98.69 797 SER A C 1
ATOM 6092 O O . SER A 1 797 ? -0.875 0.759 5.742 1.00 98.69 797 SER A O 1
ATOM 6094 N N . ARG A 1 798 ? 0.959 2.049 5.447 1.00 97.94 798 ARG A N 1
ATOM 6095 C CA . ARG A 1 798 ? 1.296 1.596 4.085 1.00 97.94 798 ARG A CA 1
ATOM 6096 C C . ARG A 1 798 ? 0.134 1.705 3.078 1.00 97.94 798 ARG A C 1
ATOM 6098 O O . ARG A 1 798 ? -0.016 0.880 2.182 1.00 97.94 798 ARG A O 1
ATOM 6105 N N . VAL A 1 799 ? -0.691 2.751 3.204 1.00 98.56 799 VAL A N 1
ATOM 6106 C CA . VAL A 1 799 ? -1.729 3.092 2.207 1.00 98.56 799 VAL A CA 1
ATOM 6107 C C . VAL A 1 799 ? -1.118 3.593 0.888 1.00 98.56 799 VAL A C 1
ATOM 6109 O O . VAL A 1 799 ? -1.672 3.341 -0.184 1.00 98.56 799 VAL A O 1
ATOM 6112 N N . HIS A 1 800 ? 0.062 4.226 0.945 1.00 98.50 800 HIS A N 1
ATOM 6113 C CA . HIS A 1 800 ? 0.958 4.340 -0.209 1.00 98.50 800 HIS A CA 1
ATOM 6114 C C . HIS A 1 800 ? 1.982 3.177 -0.160 1.00 98.50 800 HIS A C 1
ATOM 6116 O O . HIS A 1 800 ? 2.686 3.033 0.845 1.00 98.50 800 HIS A O 1
ATOM 6122 N N . PRO A 1 801 ? 2.099 2.353 -1.212 1.00 97.69 801 PRO A N 1
ATOM 6123 C CA . PRO A 1 801 ? 2.901 1.129 -1.191 1.00 97.69 801 PRO A CA 1
ATOM 6124 C C . PRO A 1 801 ? 4.423 1.347 -1.231 1.00 97.69 801 PRO A C 1
ATOM 6126 O O . PRO A 1 801 ? 5.153 0.582 -0.601 1.00 97.69 801 PRO A O 1
ATOM 6129 N N . GLY A 1 802 ? 4.925 2.424 -1.841 1.00 97.06 802 GLY A N 1
ATOM 6130 C CA . GLY A 1 802 ? 6.364 2.733 -1.878 1.00 97.06 802 GLY A CA 1
ATOM 6131 C C . GLY A 1 802 ? 6.947 3.272 -0.561 1.00 97.06 802 GLY A C 1
ATOM 6132 O O . GLY A 1 802 ? 8.141 3.549 -0.478 1.00 97.06 802 GLY A O 1
ATOM 6133 N N . GLU A 1 803 ? 6.125 3.458 0.475 1.00 98.31 803 GLU A N 1
ATOM 6134 C CA . GLU A 1 803 ? 6.505 4.108 1.739 1.00 98.31 803 GLU A CA 1
ATOM 6135 C C . GLU A 1 803 ? 6.833 3.070 2.834 1.00 98.31 803 GLU A C 1
ATOM 6137 O O . GLU A 1 803 ? 6.222 3.035 3.903 1.00 98.31 803 GLU A O 1
ATOM 6142 N N . ALA A 1 804 ? 7.807 2.192 2.553 1.00 97.69 804 ALA A N 1
ATOM 6143 C CA . ALA A 1 804 ? 8.197 1.049 3.397 1.00 97.69 804 ALA A CA 1
ATOM 6144 C C . ALA A 1 804 ? 8.579 1.404 4.848 1.00 97.69 804 ALA A C 1
ATOM 6146 O O . ALA A 1 804 ? 8.464 0.573 5.750 1.00 97.69 804 ALA A O 1
ATOM 6147 N N . GLN A 1 805 ? 8.959 2.658 5.097 1.00 98.00 805 GLN A N 1
ATOM 6148 C CA . GLN A 1 805 ? 9.238 3.202 6.425 1.00 98.00 805 GLN A CA 1
ATOM 6149 C C . GLN A 1 805 ? 8.029 3.047 7.361 1.00 98.00 805 GLN A C 1
ATOM 6151 O O . GLN A 1 805 ? 8.204 2.749 8.539 1.00 98.00 805 GLN A O 1
ATOM 6156 N N . ALA A 1 806 ? 6.807 3.169 6.830 1.00 98.62 806 ALA A N 1
ATOM 6157 C CA . ALA A 1 806 ? 5.571 2.996 7.588 1.00 98.62 806 ALA A CA 1
ATOM 6158 C C . ALA A 1 806 ? 5.428 1.579 8.174 1.00 98.62 806 ALA A C 1
ATOM 6160 O O . ALA A 1 806 ? 5.050 1.434 9.336 1.00 98.62 806 ALA A O 1
ATOM 6161 N N . SER A 1 807 ? 5.787 0.543 7.406 1.00 98.62 807 SER A N 1
ATOM 6162 C CA . SER A 1 807 ? 5.735 -0.853 7.864 1.00 98.62 807 SER A CA 1
ATOM 6163 C C . SER A 1 807 ? 6.831 -1.163 8.887 1.00 98.62 807 SER A C 1
ATOM 6165 O O . SER A 1 807 ? 6.572 -1.870 9.857 1.00 98.62 807 SER A O 1
ATOM 6167 N N . TRP A 1 808 ? 8.028 -0.579 8.744 1.00 98.56 808 TRP A N 1
ATOM 6168 C CA . TRP A 1 808 ? 9.086 -0.699 9.756 1.00 98.56 808 TRP A CA 1
ATOM 6169 C C . TRP A 1 808 ? 8.741 0.016 11.073 1.00 98.56 808 TRP A C 1
ATOM 6171 O O . TRP A 1 808 ? 9.030 -0.523 12.141 1.00 98.56 808 TRP A O 1
ATOM 6181 N N . VAL A 1 809 ? 8.077 1.178 11.017 1.00 98.81 809 VAL A N 1
ATOM 6182 C CA . VAL A 1 809 ? 7.515 1.836 12.210 1.00 98.81 809 VAL A CA 1
ATOM 6183 C C . VAL A 1 809 ? 6.426 0.966 12.835 1.00 98.81 809 VAL A C 1
ATOM 6185 O O . VAL A 1 809 ? 6.492 0.672 14.026 1.00 98.81 809 VAL A O 1
ATOM 6188 N N . LEU A 1 810 ? 5.456 0.482 12.055 1.00 98.81 810 LEU A N 1
ATOM 6189 C CA . LEU A 1 810 ? 4.381 -0.344 12.608 1.00 98.81 810 LEU A CA 1
ATOM 6190 C C . LEU A 1 810 ? 4.894 -1.651 13.222 1.00 98.81 810 LEU A C 1
ATOM 6192 O O . LEU A 1 810 ? 4.401 -2.061 14.269 1.00 98.81 810 LEU A O 1
ATOM 6196 N N . ARG A 1 811 ? 5.914 -2.275 12.626 1.00 98.50 811 ARG A N 1
ATOM 6197 C CA . ARG A 1 811 ? 6.559 -3.467 13.180 1.00 98.50 811 ARG A CA 1
ATOM 6198 C C . ARG A 1 811 ? 7.038 -3.246 14.613 1.00 98.50 811 ARG A C 1
ATOM 6200 O O . ARG A 1 811 ? 6.714 -4.056 15.471 1.00 98.50 811 ARG A O 1
ATOM 6207 N N . GLY A 1 812 ? 7.730 -2.141 14.893 1.00 98.44 812 GLY A N 1
ATOM 6208 C CA . GLY A 1 812 ? 8.195 -1.839 16.251 1.00 98.44 812 GLY A CA 1
ATOM 6209 C C . GLY A 1 812 ? 7.070 -1.510 17.239 1.00 98.44 812 GLY A C 1
ATOM 6210 O O . GLY A 1 812 ? 7.204 -1.780 18.433 1.00 98.44 812 GLY A O 1
ATOM 6211 N N . ALA A 1 813 ? 5.942 -0.981 16.752 1.00 98.69 813 ALA A N 1
ATOM 6212 C CA . ALA A 1 813 ? 4.727 -0.822 17.552 1.00 98.69 813 ALA A CA 1
ATOM 6213 C C . ALA A 1 813 ? 4.093 -2.187 17.887 1.00 98.69 813 ALA A C 1
ATOM 6215 O O . ALA A 1 813 ? 3.760 -2.437 19.042 1.00 98.69 813 ALA A O 1
ATOM 6216 N N . ILE A 1 814 ? 3.992 -3.099 16.911 1.00 98.75 814 ILE A N 1
ATOM 6217 C CA . ILE A 1 814 ? 3.512 -4.475 17.119 1.00 98.75 814 ILE A CA 1
ATOM 6218 C C . ILE A 1 814 ? 4.440 -5.219 18.088 1.00 98.75 814 ILE A C 1
ATOM 6220 O O . ILE A 1 814 ? 3.960 -5.727 19.096 1.00 98.75 814 ILE A O 1
ATOM 6224 N N . ASP A 1 815 ? 5.754 -5.245 17.833 1.00 98.31 815 ASP A N 1
ATOM 6225 C CA . ASP A 1 815 ? 6.747 -5.950 18.659 1.00 98.31 815 ASP A CA 1
ATOM 6226 C C . ASP A 1 815 ? 6.739 -5.456 20.122 1.00 98.31 815 ASP A C 1
ATOM 6228 O O . ASP A 1 815 ? 6.848 -6.271 21.039 1.00 98.31 815 ASP A O 1
ATOM 6232 N N . PHE A 1 816 ? 6.516 -4.154 20.356 1.00 98.12 816 PHE A N 1
ATOM 6233 C CA . PHE A 1 816 ? 6.264 -3.602 21.693 1.00 98.12 816 PHE A CA 1
ATOM 6234 C C . PHE A 1 816 ? 4.927 -4.082 22.278 1.00 98.12 816 PHE A C 1
ATOM 6236 O O . PHE A 1 816 ? 4.891 -4.598 23.394 1.00 98.12 816 PHE A O 1
ATOM 6243 N N . LEU A 1 817 ? 3.821 -3.952 21.536 1.00 98.38 817 LEU A N 1
ATOM 6244 C CA . LEU A 1 817 ? 2.478 -4.305 22.013 1.00 98.38 817 LEU A CA 1
ATOM 6245 C C . LEU A 1 817 ? 2.281 -5.813 22.240 1.00 98.38 817 LEU A C 1
ATOM 6247 O O . LEU A 1 817 ? 1.413 -6.178 23.030 1.00 98.38 817 LEU A O 1
ATOM 6251 N N . VAL A 1 818 ? 3.097 -6.679 21.627 1.00 97.50 818 VAL A N 1
ATOM 6252 C CA . VAL A 1 818 ? 3.201 -8.125 21.926 1.00 97.50 818 VAL A CA 1
ATOM 6253 C C . VAL A 1 818 ? 4.427 -8.481 22.790 1.00 97.50 818 VAL A C 1
ATOM 6255 O O . VAL A 1 818 ? 4.840 -9.644 22.861 1.00 97.50 818 VAL A O 1
ATOM 6258 N N . GLY A 1 819 ? 5.054 -7.484 23.413 1.00 95.75 819 GLY A N 1
ATOM 6259 C CA . GLY A 1 819 ? 6.164 -7.640 24.349 1.00 95.75 819 GLY A CA 1
ATOM 6260 C C . GLY A 1 819 ? 5.700 -7.942 25.776 1.00 95.75 819 GLY A C 1
ATOM 6261 O O . GLY A 1 819 ? 4.542 -7.726 26.139 1.00 95.75 819 GLY A O 1
ATOM 6262 N N . ASP A 1 820 ? 6.623 -8.422 26.606 1.00 92.94 820 ASP A N 1
ATOM 6263 C CA . ASP A 1 820 ? 6.351 -8.812 27.998 1.00 92.94 820 ASP A CA 1
ATOM 6264 C C . ASP A 1 820 ? 6.751 -7.737 29.030 1.00 92.94 820 ASP A C 1
ATOM 6266 O O . ASP A 1 820 ? 6.695 -7.972 30.234 1.00 92.94 820 ASP A O 1
ATOM 6270 N N . SER A 1 821 ? 7.105 -6.526 28.577 1.00 95.00 821 SER A N 1
ATOM 6271 C CA . SER A 1 821 ? 7.392 -5.394 29.468 1.00 95.00 821 SER A CA 1
ATOM 6272 C C . SER A 1 821 ? 6.148 -4.959 30.251 1.00 95.00 821 SER A C 1
ATOM 6274 O O . SER A 1 821 ? 5.020 -5.046 29.760 1.00 95.00 821 SER A O 1
ATOM 6276 N N . VAL A 1 822 ? 6.348 -4.439 31.467 1.00 95.06 822 VAL A N 1
ATOM 6277 C CA . VAL A 1 822 ? 5.258 -3.947 32.331 1.00 95.06 822 VAL A CA 1
ATOM 6278 C C . VAL A 1 822 ? 4.393 -2.923 31.590 1.00 95.06 822 VAL A C 1
ATOM 6280 O O . VAL A 1 822 ? 3.178 -3.088 31.531 1.00 95.06 822 VAL A O 1
ATOM 6283 N N . THR A 1 823 ? 5.009 -1.951 30.911 1.00 94.25 823 THR A N 1
ATOM 6284 C CA . THR A 1 823 ? 4.314 -0.946 30.092 1.00 94.25 823 THR A CA 1
ATOM 6285 C C . THR A 1 823 ? 3.461 -1.572 28.985 1.00 94.25 823 THR A C 1
ATOM 6287 O O . THR A 1 823 ? 2.328 -1.146 28.779 1.00 94.25 823 THR A O 1
ATOM 6290 N N . ALA A 1 824 ? 3.953 -2.604 28.289 1.00 96.19 824 ALA A N 1
ATOM 6291 C CA . ALA A 1 824 ? 3.181 -3.289 27.251 1.00 96.19 824 ALA A CA 1
ATOM 6292 C C . ALA A 1 824 ? 1.989 -4.070 27.834 1.00 96.19 824 ALA A C 1
ATOM 6294 O O . ALA A 1 824 ? 0.901 -4.045 27.257 1.00 96.19 824 ALA A O 1
ATOM 6295 N N . ARG A 1 825 ? 2.160 -4.709 29.001 1.00 95.81 825 ARG A N 1
ATOM 6296 C CA . ARG A 1 825 ? 1.074 -5.391 29.728 1.00 95.81 825 ARG A CA 1
ATOM 6297 C C . ARG A 1 825 ? 0.003 -4.401 30.203 1.00 95.81 825 ARG A C 1
ATOM 6299 O O . ARG A 1 825 ? -1.172 -4.614 29.918 1.00 95.81 825 ARG A O 1
ATOM 6306 N N . VAL A 1 826 ? 0.406 -3.277 30.805 1.00 96.06 826 VAL A N 1
ATOM 6307 C CA . VAL A 1 826 ? -0.492 -2.173 31.200 1.00 96.06 826 VAL A CA 1
ATOM 6308 C C . VAL A 1 826 ? -1.281 -1.678 29.988 1.00 96.06 826 VAL A C 1
ATOM 6310 O O . VAL A 1 826 ? -2.509 -1.658 30.012 1.00 96.06 826 VAL A O 1
ATOM 6313 N N . MET A 1 827 ? -0.599 -1.381 28.881 1.00 96.38 827 MET A N 1
ATOM 6314 C CA . MET A 1 827 ? -1.231 -0.913 27.645 1.00 96.38 827 MET A CA 1
ATOM 6315 C C . MET A 1 827 ? -2.255 -1.909 27.079 1.00 96.38 827 MET A C 1
ATOM 6317 O O . MET A 1 827 ? -3.344 -1.496 26.675 1.00 96.38 827 MET A O 1
ATOM 6321 N N . ARG A 1 828 ? -1.960 -3.218 27.104 1.00 97.00 828 ARG A N 1
ATOM 6322 C CA . ARG A 1 828 ? -2.904 -4.281 26.705 1.00 97.00 828 ARG A CA 1
ATOM 6323 C C . ARG A 1 828 ? -4.137 -4.387 27.611 1.00 97.00 828 ARG A C 1
ATOM 6325 O O . ARG A 1 828 ? -5.183 -4.822 27.127 1.00 97.00 828 ARG A O 1
ATOM 6332 N N . ARG A 1 829 ? -4.042 -3.973 28.880 1.00 95.44 829 ARG A N 1
ATOM 6333 C CA . ARG A 1 829 ? -5.182 -3.888 29.812 1.00 95.44 829 ARG A CA 1
ATOM 6334 C C . ARG A 1 829 ? -5.952 -2.564 29.736 1.00 95.44 829 ARG A C 1
ATOM 6336 O O . ARG A 1 829 ? -7.143 -2.545 30.030 1.00 95.44 829 ARG A O 1
ATOM 6343 N N . MET A 1 830 ? -5.326 -1.486 29.261 1.00 95.19 830 MET A N 1
ATOM 6344 C CA . MET A 1 830 ? -5.983 -0.195 28.996 1.00 95.19 830 MET A CA 1
ATOM 6345 C C . MET A 1 830 ? -6.827 -0.194 27.710 1.00 95.19 830 MET A C 1
ATOM 6347 O O . MET A 1 830 ? -7.908 0.398 27.680 1.00 95.19 830 MET A O 1
ATOM 6351 N N . PHE A 1 831 ? -6.341 -0.830 26.636 1.00 97.56 831 PHE A N 1
ATOM 6352 C CA . PHE A 1 831 ? -6.861 -0.611 25.281 1.00 97.56 831 PHE A CA 1
ATOM 6353 C C . PHE A 1 831 ? -7.096 -1.887 24.464 1.00 97.56 831 PHE A C 1
ATOM 6355 O O . PHE A 1 831 ? -6.458 -2.924 24.653 1.00 97.56 831 PHE A O 1
ATOM 6362 N N . MET A 1 832 ? -8.002 -1.765 23.494 1.00 98.12 832 MET A N 1
ATOM 6363 C CA . MET A 1 832 ? -8.117 -2.656 22.343 1.00 98.12 832 MET A CA 1
ATOM 6364 C C . MET A 1 832 ? -7.372 -2.010 21.169 1.00 98.12 832 MET A C 1
ATOM 6366 O O . MET A 1 832 ? -7.836 -1.005 20.626 1.00 98.12 832 MET A O 1
ATOM 6370 N N . PHE A 1 833 ? -6.212 -2.542 20.786 1.00 98.81 833 PHE A N 1
ATOM 6371 C CA . PHE A 1 833 ? -5.486 -2.059 19.612 1.00 98.81 833 PHE A CA 1
ATOM 6372 C C . PHE A 1 833 ? -6.017 -2.754 18.366 1.00 98.81 833 PHE A C 1
ATOM 6374 O O . PHE A 1 833 ? -5.957 -3.978 18.286 1.00 98.81 833 PHE A O 1
ATOM 6381 N N . GLN A 1 834 ? -6.491 -1.980 17.393 1.00 98.81 834 GLN A N 1
ATOM 6382 C CA . GLN A 1 834 ? -6.872 -2.469 16.070 1.00 98.81 834 GLN A CA 1
ATOM 6383 C C . GLN A 1 834 ? -5.867 -1.953 15.042 1.00 98.81 834 GLN A C 1
ATOM 6385 O O . GLN A 1 834 ? -5.795 -0.754 14.760 1.00 98.81 834 GLN A O 1
ATOM 6390 N N . ILE A 1 835 ? -5.048 -2.861 14.518 1.00 98.88 835 ILE A N 1
ATOM 6391 C CA . ILE A 1 835 ? -3.904 -2.537 13.670 1.00 98.88 835 ILE A CA 1
ATOM 6392 C C . ILE A 1 835 ? -4.121 -3.101 12.267 1.00 98.88 835 ILE A C 1
ATOM 6394 O O . ILE A 1 835 ? -4.345 -4.297 12.111 1.00 98.88 835 ILE A O 1
ATOM 6398 N N . ILE A 1 836 ? -4.007 -2.246 11.249 1.00 98.81 836 ILE A N 1
ATOM 6399 C CA . ILE A 1 836 ? -4.109 -2.612 9.831 1.00 98.81 836 ILE A CA 1
ATOM 6400 C C . ILE A 1 836 ? -2.709 -2.516 9.212 1.00 98.81 836 ILE A C 1
ATOM 6402 O O . ILE A 1 836 ? -2.251 -1.397 8.934 1.00 98.81 836 ILE A O 1
ATOM 6406 N N . PRO A 1 837 ? -1.995 -3.645 9.010 1.00 98.44 837 PRO A N 1
ATOM 6407 C CA . PRO A 1 837 ? -0.584 -3.612 8.656 1.00 98.44 837 PRO A CA 1
ATOM 6408 C C . PRO A 1 837 ? -0.297 -2.998 7.299 1.00 98.44 837 PRO A C 1
ATOM 6410 O O . PRO A 1 837 ? 0.644 -2.215 7.177 1.00 98.44 837 PRO A O 1
ATOM 6413 N N . MET A 1 838 ? -1.126 -3.295 6.297 1.00 98.38 838 MET A N 1
ATOM 6414 C CA . MET A 1 838 ? -1.047 -2.665 4.984 1.00 98.38 838 MET A CA 1
ATOM 6415 C C . MET A 1 838 ? -2.442 -2.350 4.455 1.00 98.38 838 MET A C 1
ATOM 6417 O O . MET A 1 838 ? -3.238 -3.243 4.175 1.00 98.38 838 MET A O 1
ATOM 6421 N N . LEU A 1 839 ? -2.719 -1.059 4.270 1.00 98.31 839 LEU A N 1
ATOM 6422 C CA . LEU A 1 839 ? -3.949 -0.572 3.637 1.00 98.31 839 LEU A CA 1
ATOM 6423 C C . LEU A 1 839 ? -3.977 -0.765 2.108 1.00 98.31 839 LEU A C 1
ATOM 6425 O O . LEU A 1 839 ? -5.026 -0.588 1.487 1.00 98.31 839 LEU A O 1
ATOM 6429 N N . ASN A 1 840 ? -2.839 -1.101 1.494 1.00 98.31 840 ASN A N 1
ATOM 6430 C CA . ASN A 1 840 ? -2.699 -1.331 0.055 1.00 98.31 840 ASN A CA 1
ATOM 6431 C C . ASN A 1 840 ? -1.763 -2.530 -0.233 1.00 98.31 840 ASN A C 1
ATOM 6433 O O . ASN A 1 840 ? -0.685 -2.340 -0.801 1.00 98.31 840 ASN A O 1
ATOM 6437 N N . PRO A 1 841 ? -2.128 -3.762 0.185 1.00 97.50 841 PRO A N 1
ATOM 6438 C CA . PRO A 1 841 ? -1.267 -4.935 0.024 1.00 97.50 841 PRO A CA 1
ATOM 6439 C C . PRO A 1 841 ? -1.086 -5.311 -1.453 1.00 97.50 841 PRO A C 1
ATOM 6441 O O . PRO A 1 841 ? 0.001 -5.734 -1.832 1.00 97.50 841 PRO A O 1
ATOM 6444 N N . ASP A 1 842 ? -2.092 -5.063 -2.306 1.00 93.38 842 ASP A N 1
ATOM 6445 C CA . ASP A 1 842 ? -1.962 -5.172 -3.766 1.00 93.38 842 ASP A CA 1
ATOM 6446 C C . ASP A 1 842 ? -0.803 -4.307 -4.274 1.00 93.38 842 ASP A C 1
ATOM 6448 O O . ASP A 1 842 ? 0.117 -4.808 -4.913 1.00 93.38 842 ASP A O 1
ATOM 6452 N N . GLY A 1 843 ? -0.820 -3.008 -3.960 1.00 94.38 843 GLY A N 1
ATOM 6453 C CA . GLY A 1 843 ? 0.215 -2.084 -4.406 1.00 94.38 843 GLY A CA 1
ATOM 6454 C C . GLY A 1 843 ? 1.605 -2.434 -3.873 1.00 94.38 843 GLY A C 1
ATOM 6455 O O . GLY A 1 843 ? 2.582 -2.214 -4.581 1.00 94.38 843 GLY A O 1
ATOM 6456 N N . VAL A 1 844 ? 1.709 -2.988 -2.657 1.00 96.75 844 VAL A N 1
ATOM 6457 C CA . VAL A 1 844 ? 2.995 -3.454 -2.109 1.00 96.75 844 VAL A CA 1
ATOM 6458 C C . VAL A 1 844 ? 3.486 -4.675 -2.877 1.00 96.75 844 VAL A C 1
ATOM 6460 O O . VAL A 1 844 ? 4.613 -4.661 -3.353 1.00 96.75 844 VAL A O 1
ATOM 6463 N N . TYR A 1 845 ? 2.639 -5.685 -3.076 1.00 93.88 845 TYR A N 1
ATOM 6464 C CA . TYR A 1 845 ? 2.989 -6.889 -3.831 1.00 93.88 845 TYR A CA 1
ATOM 6465 C C . TYR A 1 845 ? 3.434 -6.568 -5.268 1.00 93.88 845 TYR A C 1
ATOM 6467 O O . TYR A 1 845 ? 4.453 -7.074 -5.728 1.00 93.88 845 TYR A O 1
ATOM 6475 N N . TYR A 1 846 ? 2.712 -5.674 -5.952 1.00 89.56 846 TYR A N 1
ATOM 6476 C CA . TYR A 1 846 ? 2.972 -5.272 -7.340 1.00 89.56 846 TYR A CA 1
ATOM 6477 C C . TYR A 1 846 ? 3.995 -4.126 -7.502 1.00 89.56 846 TYR A C 1
ATOM 6479 O O . TYR A 1 846 ? 4.132 -3.580 -8.600 1.00 89.56 846 TYR A O 1
ATOM 6487 N N . GLY A 1 847 ? 4.717 -3.734 -6.445 1.00 94.25 847 GLY A N 1
ATOM 6488 C CA . GLY A 1 847 ? 5.804 -2.747 -6.536 1.00 94.25 847 GLY A CA 1
ATOM 6489 C C . GLY A 1 847 ? 5.365 -1.335 -6.954 1.00 94.25 847 GLY A C 1
ATOM 6490 O O . GLY A 1 847 ? 6.149 -0.597 -7.554 1.00 94.25 847 GLY A O 1
ATOM 6491 N N . ASN A 1 848 ? 4.121 -0.946 -6.660 1.00 95.00 848 ASN A N 1
ATOM 6492 C CA . ASN A 1 848 ? 3.645 0.422 -6.865 1.00 95.00 848 ASN A CA 1
ATOM 6493 C C . ASN A 1 848 ? 4.335 1.392 -5.889 1.00 95.00 848 ASN A C 1
ATOM 6495 O O . ASN A 1 848 ? 4.722 1.050 -4.770 1.00 95.00 848 ASN A O 1
ATOM 6499 N N . SER A 1 849 ? 4.376 2.664 -6.268 1.00 95.06 849 SER A N 1
ATOM 6500 C CA . SER A 1 849 ? 4.888 3.760 -5.448 1.00 95.06 849 SER A CA 1
ATOM 6501 C C . SER A 1 849 ? 3.810 4.405 -4.574 1.00 95.06 849 SER A C 1
ATOM 6503 O O . SER A 1 849 ? 4.087 4.799 -3.438 1.00 95.06 849 SER A O 1
ATOM 6505 N N . ARG A 1 850 ? 2.584 4.567 -5.090 1.00 95.44 850 ARG A N 1
ATOM 6506 C CA . ARG A 1 850 ? 1.545 5.429 -4.502 1.00 95.44 850 ARG A CA 1
ATOM 6507 C C . ARG A 1 850 ? 0.114 4.888 -4.575 1.00 95.44 850 ARG A C 1
ATOM 6509 O O . ARG A 1 850 ? -0.629 5.071 -3.609 1.00 95.44 850 ARG A O 1
ATOM 6516 N N . CYS A 1 851 ? -0.285 4.289 -5.687 1.00 92.06 851 CYS A N 1
ATOM 6517 C CA . CYS A 1 851 ? -1.676 3.969 -5.990 1.00 92.06 851 CYS A CA 1
ATOM 6518 C C . CYS A 1 851 ? -2.039 2.505 -5.718 1.00 92.06 851 CYS A C 1
ATOM 6520 O O . CYS A 1 851 ? -1.184 1.635 -5.543 1.00 92.06 851 CYS A O 1
ATOM 6522 N N . SER A 1 852 ? -3.341 2.239 -5.646 1.00 88.56 852 SER A N 1
ATOM 6523 C CA . SER A 1 852 ? -3.901 0.881 -5.710 1.00 88.56 852 SER A CA 1
ATOM 6524 C C . SER A 1 852 ? -4.214 0.491 -7.158 1.00 88.56 852 SER A C 1
ATOM 6526 O O . SER A 1 852 ? -4.137 1.334 -8.051 1.00 88.56 852 SER A O 1
ATOM 6528 N N . LEU A 1 853 ? -4.631 -0.759 -7.387 1.00 84.19 853 LEU A N 1
ATOM 6529 C CA . LEU A 1 853 ? -5.041 -1.239 -8.715 1.00 84.19 853 LEU A CA 1
ATOM 6530 C C . LEU A 1 853 ? -6.272 -0.501 -9.286 1.00 84.19 853 LEU A C 1
ATOM 6532 O O . LEU A 1 853 ? -6.485 -0.532 -10.494 1.00 84.19 853 LEU A O 1
ATOM 6536 N N . ALA A 1 854 ? -7.026 0.243 -8.465 1.00 80.00 854 ALA A N 1
ATOM 6537 C CA . ALA A 1 854 ? -8.081 1.167 -8.907 1.00 80.00 854 ALA A CA 1
ATOM 6538 C C . ALA A 1 854 ? -7.546 2.488 -9.512 1.00 80.00 854 ALA A C 1
ATOM 6540 O O . ALA A 1 854 ? -8.254 3.494 -9.523 1.00 80.00 854 ALA A O 1
ATOM 6541 N N . ALA A 1 855 ? -6.280 2.526 -9.947 1.00 82.00 855 ALA A N 1
ATOM 6542 C CA . ALA A 1 855 ? -5.585 3.704 -10.479 1.00 82.00 855 ALA A CA 1
ATOM 6543 C C . ALA A 1 855 ? -5.535 4.933 -9.536 1.00 82.00 855 ALA A C 1
ATOM 6545 O O . ALA A 1 855 ? -5.220 6.043 -9.969 1.00 82.00 855 ALA A O 1
ATOM 6546 N N . CYS A 1 856 ? -5.859 4.773 -8.245 1.00 84.88 856 CYS A N 1
ATOM 6547 C CA . CYS A 1 856 ? -6.133 5.898 -7.349 1.00 84.88 856 CYS A CA 1
ATOM 6548 C C . CYS A 1 856 ? -5.235 5.955 -6.101 1.00 84.88 856 CYS A C 1
ATOM 6550 O O . CYS A 1 856 ? -4.838 4.940 -5.520 1.00 84.88 856 CYS A O 1
ATOM 6552 N N . ASP A 1 857 ? -4.970 7.181 -5.641 1.00 94.44 857 ASP A N 1
ATOM 6553 C CA . ASP A 1 857 ? -4.389 7.496 -4.329 1.00 94.44 857 ASP A CA 1
ATOM 6554 C C . ASP A 1 857 ? -5.428 7.203 -3.232 1.00 94.44 857 ASP A C 1
ATOM 6556 O O . ASP A 1 857 ? -6.340 7.999 -2.986 1.00 94.44 857 ASP A O 1
ATOM 6560 N N . LEU A 1 858 ? -5.309 6.045 -2.574 1.00 95.56 858 LEU A N 1
ATOM 6561 C CA . LEU A 1 858 ? -6.257 5.614 -1.539 1.00 95.56 858 LEU A CA 1
ATOM 6562 C C . LEU A 1 858 ? -6.344 6.599 -0.360 1.00 95.56 858 LEU A C 1
ATOM 6564 O O . LEU A 1 858 ? -7.397 6.709 0.265 1.00 95.56 858 LEU A O 1
ATOM 6568 N N . ASN A 1 859 ? -5.313 7.412 -0.100 1.00 97.50 859 ASN A N 1
ATOM 6569 C CA . ASN A 1 859 ? -5.388 8.471 0.908 1.00 97.50 859 ASN A CA 1
ATOM 6570 C C . ASN A 1 859 ? -6.031 9.774 0.368 1.00 97.50 859 ASN A C 1
ATOM 6572 O O . ASN A 1 859 ? -5.755 10.870 0.859 1.00 97.50 859 ASN A O 1
ATOM 6576 N N . ARG A 1 860 ? -6.876 9.692 -0.673 1.00 94.75 860 ARG A N 1
ATOM 6577 C CA . ARG A 1 860 ? -7.776 10.775 -1.131 1.00 94.75 860 ARG A CA 1
ATOM 6578 C C . ARG A 1 860 ? -9.251 10.381 -1.195 1.00 94.75 860 ARG A C 1
ATOM 6580 O O . ARG A 1 860 ? -10.083 11.279 -1.323 1.00 94.75 860 ARG A O 1
ATOM 6587 N N . VAL A 1 861 ? -9.584 9.091 -1.103 1.00 92.19 861 VAL A N 1
ATOM 6588 C CA . VAL A 1 861 ? -10.962 8.590 -1.293 1.00 92.19 861 VAL A CA 1
ATOM 6589 C C . VAL A 1 861 ? -11.763 8.460 0.009 1.00 92.19 861 VAL A C 1
ATOM 6591 O O . VAL A 1 861 ? -12.958 8.187 -0.038 1.00 92.19 861 VAL A O 1
ATOM 6594 N N . TRP A 1 862 ? -11.151 8.712 1.174 1.00 96.69 862 TRP A N 1
ATOM 6595 C CA . TRP A 1 862 ? -11.752 8.469 2.496 1.00 96.69 862 TRP A CA 1
ATOM 6596 C C . TRP A 1 862 ? -13.082 9.183 2.749 1.00 96.69 862 TRP A C 1
ATOM 6598 O O . TRP A 1 862 ? -13.885 8.692 3.540 1.00 96.69 862 TRP A O 1
ATOM 6608 N N . HIS A 1 863 ? -13.361 10.312 2.092 1.00 91.88 863 HIS A N 1
ATOM 6609 C CA . HIS A 1 863 ? -14.658 10.980 2.237 1.00 91.88 863 HIS A CA 1
ATOM 6610 C C . HIS A 1 863 ? -15.812 10.067 1.780 1.00 91.88 863 HIS A C 1
ATOM 6612 O O . HIS A 1 863 ? -16.859 10.044 2.425 1.00 91.88 863 HIS A O 1
ATOM 6618 N N . ASN A 1 864 ? -15.628 9.308 0.697 1.00 89.38 864 ASN A N 1
ATOM 6619 C CA . ASN A 1 864 ? -16.646 8.418 0.139 1.00 89.38 864 ASN A CA 1
ATOM 6620 C C . ASN A 1 864 ? -15.987 7.236 -0.607 1.00 89.38 864 ASN A C 1
ATOM 6622 O O . ASN A 1 864 ? -15.955 7.234 -1.842 1.00 89.38 864 ASN A O 1
ATOM 6626 N N . PRO A 1 865 ? -15.401 6.259 0.114 1.00 94.31 865 PRO A N 1
ATOM 6627 C CA . PRO A 1 865 ? -14.844 5.066 -0.509 1.00 94.31 865 PRO A CA 1
ATOM 6628 C C . PRO A 1 865 ? -15.962 4.203 -1.108 1.00 94.31 865 PRO A C 1
ATOM 6630 O O . PRO A 1 865 ? -17.085 4.183 -0.613 1.00 94.31 865 PRO A O 1
ATOM 6633 N N . SER A 1 866 ? -15.636 3.469 -2.170 1.00 90.88 866 SER A N 1
ATOM 6634 C CA . SER A 1 866 ? -16.504 2.442 -2.745 1.00 90.88 866 SER A CA 1
ATOM 6635 C C . SER A 1 866 ? -16.094 1.105 -2.144 1.00 90.88 866 SER A C 1
ATOM 6637 O O . SER A 1 866 ? -14.898 0.835 -2.064 1.00 90.88 866 SER A O 1
ATOM 6639 N N . GLN A 1 867 ? -17.052 0.264 -1.761 1.00 90.69 867 GLN A N 1
ATOM 6640 C CA . GLN A 1 867 ? -16.744 -1.099 -1.327 1.00 90.69 867 GLN A CA 1
ATOM 6641 C C . GLN A 1 867 ? -16.097 -1.916 -2.460 1.00 90.69 867 GLN A C 1
ATOM 6643 O O . GLN A 1 867 ? -15.170 -2.674 -2.206 1.00 90.69 867 GLN A O 1
ATOM 6648 N N . THR A 1 868 ? -16.520 -1.700 -3.710 1.00 79.62 868 THR A N 1
ATOM 6649 C CA . THR A 1 868 ? -15.989 -2.383 -4.900 1.00 79.62 868 THR A CA 1
ATOM 6650 C C . THR A 1 868 ? -14.579 -1.915 -5.262 1.00 79.62 868 THR A C 1
ATOM 6652 O O . THR A 1 868 ? -13.679 -2.735 -5.389 1.00 79.62 868 THR A O 1
ATOM 6655 N N . TYR A 1 869 ? -14.363 -0.603 -5.422 1.00 73.00 869 TYR A N 1
ATOM 6656 C CA . TYR A 1 869 ? -13.087 -0.066 -5.929 1.00 73.00 869 TYR A CA 1
ATOM 6657 C C . TYR A 1 869 ? -12.070 0.267 -4.831 1.00 73.00 869 TYR A C 1
ATOM 6659 O O . TYR A 1 869 ? -10.867 0.287 -5.082 1.00 73.00 869 TYR A O 1
ATOM 6667 N N . HIS A 1 870 ? -12.533 0.555 -3.613 1.00 95.62 870 HIS A N 1
ATOM 6668 C CA . HIS A 1 870 ? -11.705 1.004 -2.490 1.00 95.62 870 HIS A CA 1
ATOM 6669 C C . HIS A 1 870 ? -11.936 0.145 -1.220 1.00 95.62 870 HIS A C 1
ATOM 6671 O O . HIS A 1 870 ? -12.076 0.725 -0.135 1.00 95.62 870 HIS A O 1
ATOM 6677 N N . PRO A 1 871 ? -11.995 -1.207 -1.308 1.00 92.62 871 PRO A N 1
ATOM 6678 C CA . PRO A 1 871 ? -12.479 -2.077 -0.228 1.00 92.62 871 PRO A CA 1
ATOM 6679 C C . PRO A 1 871 ? -11.755 -1.853 1.101 1.00 92.62 871 PRO A C 1
ATOM 6681 O O . PRO A 1 871 ? -12.405 -1.705 2.133 1.00 92.62 871 PRO A O 1
ATOM 6684 N N . THR A 1 872 ? -10.426 -1.720 1.086 1.00 98.25 872 THR A N 1
ATOM 6685 C CA . THR A 1 872 ? -9.628 -1.512 2.308 1.00 98.25 872 THR A CA 1
ATOM 6686 C C . THR A 1 872 ? -10.004 -0.223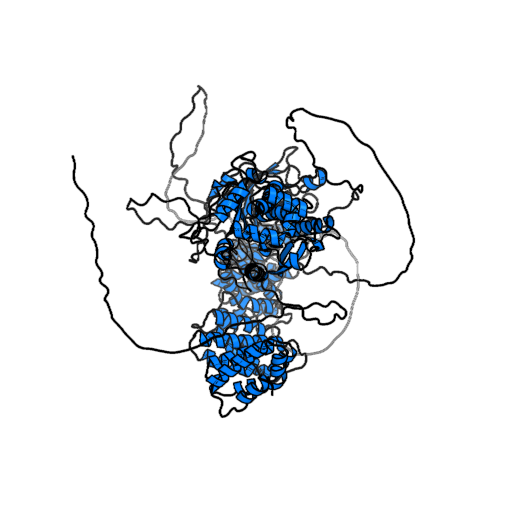 3.042 1.00 98.25 872 THR A C 1
ATOM 6688 O O . THR A 1 872 ? -10.115 -0.209 4.265 1.00 98.25 872 THR A O 1
ATOM 6691 N N . ILE A 1 873 ? -10.291 0.853 2.304 1.00 98.50 873 ILE A N 1
ATOM 6692 C CA . ILE A 1 873 ? -10.689 2.150 2.868 1.00 98.50 873 ILE A CA 1
ATOM 6693 C C . ILE A 1 873 ? -12.158 2.146 3.298 1.00 98.50 873 ILE A C 1
ATOM 6695 O O . ILE A 1 873 ? -12.505 2.778 4.294 1.00 98.50 873 ILE A O 1
ATOM 6699 N N . PHE A 1 874 ? -13.022 1.419 2.587 1.00 98.38 874 PHE A N 1
ATOM 6700 C CA . PHE A 1 874 ? -14.409 1.205 2.998 1.00 98.38 874 PHE A CA 1
ATOM 6701 C C . PHE A 1 874 ? -14.469 0.440 4.329 1.00 98.38 874 PHE A C 1
ATOM 6703 O O . PHE A 1 874 ? -15.003 0.949 5.313 1.00 98.38 874 PHE A O 1
ATOM 6710 N N . HIS A 1 875 ? -13.835 -0.731 4.403 1.00 98.62 875 HIS A N 1
ATOM 6711 C CA . HIS A 1 875 ? -13.901 -1.584 5.585 1.00 98.62 875 HIS A CA 1
ATOM 6712 C C . HIS A 1 875 ? -13.124 -1.023 6.793 1.00 98.62 875 HIS A C 1
ATOM 6714 O O . HIS A 1 875 ? -13.580 -1.218 7.918 1.00 98.62 875 HIS A O 1
ATOM 6720 N N . VAL A 1 876 ? -12.046 -0.235 6.621 1.00 98.69 876 VAL A N 1
ATOM 6721 C CA . VAL A 1 876 ? -11.450 0.502 7.763 1.00 98.69 876 VAL A CA 1
ATOM 6722 C C . VAL A 1 876 ? -12.406 1.563 8.320 1.00 98.69 876 VAL A C 1
ATOM 6724 O O . VAL A 1 876 ? -12.431 1.767 9.535 1.00 98.69 876 VAL A O 1
ATOM 6727 N N . LYS A 1 877 ? -13.234 2.218 7.492 1.00 98.12 877 LYS A N 1
ATOM 6728 C CA . LYS A 1 877 ? -14.259 3.143 8.009 1.00 98.12 877 LYS A CA 1
ATOM 6729 C C . LYS A 1 877 ? -15.360 2.416 8.775 1.00 98.12 877 LYS A C 1
ATOM 6731 O O . LYS A 1 877 ? -15.764 2.918 9.820 1.00 98.12 877 LYS A O 1
ATOM 6736 N N . GLU A 1 878 ? -15.791 1.241 8.324 1.00 98.12 878 GLU A N 1
ATOM 6737 C CA . GLU A 1 878 ? -16.774 0.436 9.063 1.00 98.12 878 GLU A CA 1
ATOM 6738 C C . GLU A 1 878 ? -16.205 -0.127 10.373 1.00 98.12 878 GLU A C 1
ATOM 6740 O O . GLU A 1 878 ? -16.872 -0.048 11.401 1.00 98.12 878 GLU A O 1
ATOM 6745 N N . LEU A 1 879 ? -14.941 -0.567 10.396 1.00 98.50 879 LEU A N 1
ATOM 6746 C CA . LEU A 1 879 ? -14.232 -0.916 11.635 1.00 98.50 879 LEU A CA 1
ATOM 6747 C C . LEU A 1 879 ? -14.185 0.271 12.613 1.00 98.50 879 LEU A C 1
ATOM 6749 O O . LEU A 1 879 ? -14.508 0.120 13.788 1.00 98.50 879 LEU A O 1
ATOM 6753 N N . LEU A 1 880 ? -13.826 1.464 12.128 1.00 98.50 880 LEU A N 1
ATOM 6754 C CA . LEU A 1 880 ? -13.779 2.689 12.933 1.00 98.50 880 LEU A CA 1
ATOM 6755 C C . LEU A 1 880 ? -15.154 3.098 13.484 1.00 98.50 880 LEU A C 1
ATOM 6757 O O . LEU A 1 880 ? -15.234 3.583 14.611 1.00 98.50 880 LEU A O 1
ATOM 6761 N N . ARG A 1 881 ? -16.230 2.899 12.714 1.00 97.25 881 ARG A N 1
ATOM 6762 C CA . ARG A 1 881 ? -17.617 3.151 13.142 1.00 97.25 881 ARG A CA 1
ATOM 6763 C C . ARG A 1 881 ? -18.063 2.130 14.186 1.00 97.25 881 ARG A C 1
ATOM 6765 O O . ARG A 1 881 ? -18.501 2.530 15.260 1.00 97.25 881 ARG A O 1
ATOM 6772 N N . SER A 1 882 ? -17.858 0.844 13.902 1.00 97.19 882 SER A N 1
ATOM 6773 C CA . SER A 1 882 ? -18.142 -0.273 14.806 1.00 97.19 882 SER A CA 1
ATOM 6774 C C . SER A 1 882 ? -17.453 -0.087 16.158 1.00 97.19 882 SER A C 1
ATOM 6776 O O . SER A 1 882 ? -18.124 -0.023 17.185 1.00 97.19 882 SER A O 1
ATOM 6778 N N . GLU A 1 883 ? -16.137 0.139 16.175 1.00 97.00 883 GLU A N 1
ATOM 6779 C CA . GLU A 1 883 ? -15.393 0.363 17.418 1.00 97.00 883 GLU A CA 1
ATOM 6780 C C . GLU A 1 883 ? -15.804 1.661 18.127 1.00 97.00 883 GLU A C 1
ATOM 6782 O O . GLU A 1 883 ? -15.862 1.700 19.358 1.00 97.00 883 GLU A O 1
ATOM 6787 N N . SER A 1 884 ? -16.154 2.719 17.385 1.00 95.31 884 SER A N 1
ATOM 6788 C CA . SER A 1 884 ? -16.642 3.964 17.988 1.00 95.31 884 SER A CA 1
ATOM 6789 C C . SER A 1 884 ? -18.005 3.813 18.668 1.00 95.31 884 SER A C 1
ATOM 6791 O O . SER A 1 884 ? -18.246 4.518 19.647 1.00 95.31 884 SER A O 1
ATOM 6793 N N . SER A 1 885 ? -18.874 2.925 18.180 1.00 94.50 885 SER A N 1
ATOM 6794 C CA . SER A 1 885 ? -20.171 2.621 18.799 1.00 94.50 885 SER A CA 1
ATOM 6795 C C . SER A 1 885 ? -20.078 1.551 19.891 1.00 94.50 885 SER A C 1
ATOM 6797 O O . SER A 1 885 ? -20.775 1.654 20.894 1.00 94.50 885 SER A O 1
ATOM 6799 N N . LEU A 1 886 ? -19.213 0.545 19.723 1.00 94.19 886 LEU A N 1
ATOM 6800 C CA . LEU A 1 886 ? -19.051 -0.577 20.654 1.00 94.19 886 LEU A CA 1
ATOM 6801 C C . LEU A 1 886 ? -18.320 -0.179 21.941 1.00 94.19 886 LEU A C 1
ATOM 6803 O O . LEU A 1 886 ? -18.729 -0.574 23.030 1.00 94.19 886 LEU A O 1
ATOM 6807 N N . ARG A 1 887 ? -17.211 0.561 21.810 1.00 94.00 887 ARG A N 1
ATOM 6808 C CA . ARG A 1 887 ? -16.323 0.909 22.934 1.00 94.00 887 ARG A CA 1
ATOM 6809 C C . ARG A 1 887 ? -15.825 2.352 22.928 1.00 94.00 887 ARG A C 1
ATOM 6811 O O . ARG A 1 887 ? -15.318 2.817 23.944 1.00 94.00 887 ARG A O 1
ATOM 6818 N N . GLY A 1 888 ? -15.962 3.077 21.821 1.00 95.50 888 GLY A N 1
ATOM 6819 C CA . GLY A 1 888 ? -15.370 4.400 21.619 1.00 95.50 888 GLY A CA 1
ATOM 6820 C C . GLY A 1 888 ? -13.898 4.318 21.202 1.00 95.50 888 GLY A C 1
ATOM 6821 O O . GLY A 1 888 ? -13.083 3.658 21.852 1.00 95.50 888 GLY A O 1
ATOM 6822 N N . VAL A 1 889 ? -13.542 5.024 20.127 1.00 96.88 889 VAL A N 1
ATOM 6823 C CA . VAL A 1 889 ? -12.148 5.214 19.697 1.00 96.88 889 VAL A CA 1
ATOM 6824 C C . VAL A 1 889 ? -11.563 6.420 20.434 1.00 96.88 889 VAL A C 1
ATOM 6826 O O . VAL A 1 889 ? -12.219 7.452 20.534 1.00 96.88 889 VAL A O 1
ATOM 6829 N N . VAL A 1 890 ? -10.327 6.312 20.930 1.00 96.19 890 VAL A N 1
ATOM 6830 C CA . VAL A 1 890 ? -9.599 7.432 21.568 1.00 96.19 890 VAL A CA 1
ATOM 6831 C C . VAL A 1 890 ? -8.441 7.960 20.729 1.00 96.19 890 VAL A C 1
ATOM 6833 O O . VAL A 1 890 ? -8.068 9.124 20.859 1.00 96.19 890 VAL A O 1
ATOM 6836 N N . PHE A 1 891 ? -7.879 7.126 19.852 1.00 97.75 891 PHE A N 1
ATOM 6837 C CA . PHE A 1 891 ? -6.686 7.447 19.076 1.00 97.75 891 PHE A CA 1
ATOM 6838 C C . PHE A 1 891 ? -6.757 6.833 17.677 1.00 97.75 891 PHE A C 1
ATOM 6840 O O . PHE A 1 891 ? -7.085 5.655 17.531 1.00 97.75 891 PHE A O 1
ATOM 6847 N N . PHE A 1 892 ? -6.396 7.619 16.661 1.00 98.62 892 PHE A N 1
ATOM 6848 C CA . PHE A 1 892 ? -6.158 7.144 15.297 1.00 98.62 892 PHE A CA 1
ATOM 6849 C C . PHE A 1 892 ? -4.821 7.672 14.763 1.00 98.62 892 PHE A C 1
ATOM 6851 O O . PHE A 1 892 ? -4.562 8.878 14.841 1.00 98.62 892 PHE A O 1
ATOM 6858 N N . CYS A 1 893 ? -4.000 6.804 14.165 1.00 98.75 893 CYS A N 1
ATOM 6859 C CA . CYS A 1 893 ? -2.792 7.220 13.449 1.00 98.75 893 CYS A CA 1
ATOM 6860 C C . CYS A 1 893 ? -2.611 6.482 12.115 1.00 98.75 893 CYS A C 1
ATOM 6862 O O . CYS A 1 893 ? -2.679 5.256 12.047 1.00 98.75 893 CYS A O 1
ATOM 6864 N N . ASP A 1 894 ? -2.342 7.256 11.067 1.00 98.81 894 ASP A N 1
ATOM 6865 C CA . ASP A 1 894 ? -2.065 6.801 9.704 1.00 98.81 894 ASP A CA 1
ATOM 6866 C C . ASP A 1 894 ? -0.561 6.954 9.419 1.00 98.81 894 ASP A C 1
ATOM 6868 O O . ASP A 1 894 ? -0.042 8.074 9.374 1.00 98.81 894 ASP A O 1
ATOM 6872 N N . LEU A 1 895 ? 0.164 5.838 9.322 1.00 98.88 895 LEU A N 1
ATOM 6873 C CA . LEU A 1 895 ? 1.626 5.811 9.235 1.00 98.88 895 LEU A CA 1
ATOM 6874 C C . LEU A 1 895 ? 2.107 5.857 7.775 1.00 98.88 895 LEU A C 1
ATOM 6876 O O . LEU A 1 895 ? 1.673 5.072 6.927 1.00 98.88 895 LEU A O 1
ATOM 6880 N N . HIS A 1 896 ? 3.058 6.753 7.522 1.00 98.69 896 HIS A N 1
ATOM 6881 C CA . HIS A 1 896 ? 3.510 7.207 6.209 1.00 98.69 896 HIS A CA 1
ATOM 6882 C C . HIS A 1 896 ? 5.030 7.410 6.133 1.00 98.69 896 HIS A C 1
ATOM 6884 O O . HIS A 1 896 ? 5.724 7.486 7.151 1.00 98.69 896 HIS A O 1
ATOM 6890 N N . GLY A 1 897 ? 5.549 7.530 4.907 1.00 97.00 897 GLY A N 1
ATOM 6891 C CA . GLY A 1 897 ? 6.965 7.786 4.637 1.00 97.00 897 GLY A CA 1
ATOM 6892 C C . GLY A 1 897 ? 7.184 9.019 3.753 1.00 97.00 897 GLY A C 1
ATOM 6893 O O . GLY A 1 897 ? 6.616 9.130 2.669 1.00 97.00 897 GLY A O 1
ATOM 6894 N N . HIS A 1 898 ? 8.053 9.939 4.178 1.00 95.00 898 HIS A N 1
ATOM 6895 C CA . HIS A 1 898 ? 8.190 11.256 3.554 1.00 95.00 898 HIS A CA 1
ATOM 6896 C C . HIS A 1 898 ? 9.480 11.411 2.727 1.00 95.00 898 HIS A C 1
ATOM 6898 O O . HIS A 1 898 ? 10.595 11.412 3.255 1.00 95.00 898 HIS A O 1
ATOM 6904 N N . SER A 1 899 ? 9.332 11.642 1.416 1.00 91.44 899 SER A N 1
ATOM 6905 C CA . SER A 1 899 ? 10.449 11.642 0.451 1.00 91.44 899 SER A CA 1
ATOM 6906 C C . SER A 1 899 ? 11.194 12.974 0.255 1.00 91.44 899 SER A C 1
ATOM 6908 O O . SER A 1 899 ? 12.089 13.033 -0.583 1.00 91.44 899 SER A O 1
ATOM 6910 N N . ARG A 1 900 ? 10.810 14.050 0.963 1.00 91.50 900 ARG A N 1
ATOM 6911 C CA . ARG A 1 900 ? 11.386 15.415 0.810 1.00 91.50 900 ARG A CA 1
ATOM 6912 C C . ARG A 1 900 ? 11.767 16.124 2.121 1.00 91.50 900 ARG A C 1
ATOM 6914 O O . ARG A 1 900 ? 12.074 17.308 2.123 1.00 91.50 900 ARG A O 1
ATOM 6921 N N . LYS A 1 901 ? 11.682 15.441 3.266 1.00 94.75 901 LYS A N 1
ATOM 6922 C CA . LYS A 1 901 ? 12.044 16.004 4.583 1.00 94.75 901 LYS A CA 1
ATOM 6923 C C . LYS A 1 901 ? 12.812 14.967 5.386 1.00 94.75 901 LYS A C 1
ATOM 6925 O O . LYS A 1 901 ? 12.507 13.778 5.302 1.00 94.75 901 LYS A O 1
ATOM 6930 N N . LYS A 1 902 ? 13.786 15.434 6.160 1.00 96.56 902 LYS A N 1
ATOM 6931 C CA . LYS A 1 902 ? 14.484 14.649 7.183 1.00 96.56 902 LYS A CA 1
ATOM 6932 C C . LYS A 1 902 ? 13.646 14.570 8.465 1.00 96.56 902 LYS A C 1
ATOM 6934 O O . LYS A 1 902 ? 12.696 15.339 8.628 1.00 96.56 902 LYS A O 1
ATOM 6939 N N . ASN A 1 903 ? 14.040 13.673 9.367 1.00 97.44 903 ASN A N 1
ATOM 6940 C CA . ASN A 1 903 ? 13.380 13.362 10.640 1.00 97.44 903 ASN A CA 1
ATOM 6941 C C . ASN A 1 903 ? 12.022 12.653 10.510 1.00 97.44 903 ASN A C 1
ATOM 6943 O O . ASN A 1 903 ? 11.510 12.425 9.416 1.00 97.44 903 ASN A O 1
ATOM 6947 N N . VAL A 1 904 ? 11.437 12.303 11.651 1.00 98.31 904 VAL A N 1
ATOM 6948 C CA . VAL A 1 904 ? 10.034 11.894 11.772 1.00 98.31 904 VAL A CA 1
ATOM 6949 C C . VAL A 1 904 ? 9.224 13.071 12.320 1.00 98.31 904 VAL A C 1
ATOM 6951 O O . VAL A 1 904 ? 9.731 13.856 13.120 1.00 98.31 904 VAL A O 1
ATOM 6954 N N . PHE A 1 905 ? 7.970 13.224 11.908 1.00 98.19 905 PHE A N 1
ATOM 6955 C CA . PHE A 1 905 ? 7.054 14.236 12.446 1.00 98.19 905 PHE A CA 1
ATOM 6956 C C . PHE A 1 905 ? 5.600 13.760 12.348 1.00 98.19 905 PHE A C 1
ATOM 6958 O O . PHE A 1 905 ? 5.282 12.853 11.580 1.00 98.19 905 PHE A O 1
ATOM 6965 N N . VAL A 1 906 ? 4.704 14.374 13.125 1.00 98.06 906 VAL A N 1
ATOM 6966 C CA . VAL A 1 906 ? 3.261 14.100 13.061 1.00 98.06 906 VAL A CA 1
ATOM 6967 C C . VAL A 1 906 ? 2.489 15.303 12.535 1.00 98.06 906 VAL A C 1
ATOM 6969 O O . VAL A 1 906 ? 2.722 16.451 12.925 1.00 98.06 906 VAL A O 1
ATOM 6972 N N . TYR A 1 907 ? 1.517 15.043 11.668 1.00 97.56 907 TYR A N 1
ATOM 6973 C CA . TYR A 1 907 ? 0.546 16.034 11.241 1.00 97.56 907 TYR A CA 1
ATOM 6974 C C . TYR A 1 907 ? -0.804 15.774 11.923 1.00 97.56 907 TYR A C 1
ATOM 6976 O O . TYR A 1 907 ? -1.425 14.743 11.675 1.00 97.56 907 TYR A O 1
ATOM 6984 N N . GLY A 1 908 ? -1.314 16.720 12.717 1.00 96.00 908 GLY A N 1
ATOM 6985 C CA . GLY A 1 908 ? -2.628 16.639 13.385 1.00 96.00 908 GLY A CA 1
ATOM 6986 C C . GLY A 1 908 ? -3.713 17.514 12.736 1.00 96.00 908 GLY A C 1
ATOM 6987 O O . GLY A 1 908 ? -3.484 18.112 11.683 1.00 96.00 908 GLY A O 1
ATOM 6988 N N . CYS A 1 909 ? -4.888 17.612 13.368 1.00 93.12 909 CYS A N 1
ATOM 6989 C CA . CYS A 1 909 ? -6.010 18.430 12.883 1.00 93.12 909 CYS A CA 1
ATOM 6990 C C . CYS A 1 909 ? -6.404 19.550 13.866 1.00 93.12 909 CYS A C 1
ATOM 6992 O O . CYS A 1 909 ? -7.093 19.304 14.855 1.00 93.12 909 CYS A O 1
ATOM 6994 N N . ASP A 1 910 ? -6.022 20.789 13.548 1.00 89.88 910 ASP A N 1
ATOM 6995 C CA . ASP A 1 910 ? -6.697 22.005 14.009 1.00 89.88 910 ASP A CA 1
ATOM 6996 C C . ASP A 1 910 ? -7.941 22.259 13.136 1.00 89.88 910 ASP A C 1
ATOM 6998 O O . ASP A 1 910 ? -7.924 22.047 11.919 1.00 89.88 910 ASP A O 1
ATOM 7002 N N . THR A 1 911 ? -9.009 22.800 13.724 1.00 77.06 911 THR A N 1
ATOM 7003 C CA . THR A 1 911 ? -10.159 23.293 12.947 1.00 77.06 911 THR A CA 1
ATOM 7004 C C . THR A 1 911 ? -9.915 24.732 12.483 1.00 77.06 911 THR A C 1
ATOM 7006 O O . THR A 1 911 ? -9.208 25.495 13.141 1.00 77.06 911 THR A O 1
ATOM 7009 N N . LYS A 1 912 ? -10.584 25.169 11.406 1.00 66.00 912 LYS A N 1
ATOM 7010 C CA . LYS A 1 912 ? -10.436 26.524 10.818 1.00 66.00 912 LYS A CA 1
ATOM 7011 C C . LYS A 1 912 ? -10.763 27.702 11.765 1.00 66.00 912 LYS A C 1
ATOM 7013 O O . LYS A 1 912 ? -10.589 28.847 11.363 1.00 66.00 912 LYS A O 1
ATOM 7018 N N . LYS A 1 913 ? -11.260 27.446 12.985 1.00 71.12 913 LYS A N 1
ATOM 7019 C CA . LYS A 1 913 ? -11.551 28.459 14.023 1.00 71.12 913 LYS A CA 1
ATOM 7020 C C . LYS A 1 913 ? -11.045 28.108 15.433 1.00 71.12 913 LYS A C 1
ATOM 7022 O O . LYS A 1 913 ? -11.163 28.946 16.320 1.00 71.12 913 LYS A O 1
ATOM 7027 N N . ARG A 1 914 ? -10.543 26.891 15.676 1.00 80.12 914 ARG A N 1
ATOM 7028 C CA . ARG A 1 914 ? -10.074 26.426 16.997 1.00 80.12 914 ARG A CA 1
ATOM 7029 C C . ARG A 1 914 ? -8.889 25.464 16.831 1.00 80.12 914 ARG A C 1
ATOM 7031 O O . ARG A 1 914 ? -9.086 24.412 16.210 1.00 80.12 914 ARG A O 1
ATOM 7038 N N . PRO A 1 915 ? -7.702 25.788 17.380 1.00 88.94 915 PRO A N 1
ATOM 7039 C CA . PRO A 1 915 ? -6.598 24.842 17.503 1.00 88.94 915 PRO A CA 1
ATOM 7040 C C . PRO A 1 915 ? -6.968 23.633 18.368 1.00 88.94 915 PRO A C 1
ATOM 7042 O O . PRO A 1 915 ? -7.856 23.718 19.215 1.00 88.94 915 PRO A O 1
ATOM 7045 N N . ASN A 1 916 ? -6.253 22.526 18.185 1.00 92.00 916 ASN A N 1
ATOM 7046 C CA . ASN A 1 916 ? -6.390 21.307 18.975 1.00 92.00 916 ASN A CA 1
ATOM 7047 C C . ASN A 1 916 ? -5.202 21.178 19.958 1.00 92.00 916 ASN A C 1
ATOM 7049 O O . ASN A 1 916 ? -4.151 20.642 19.587 1.00 92.00 916 ASN A O 1
ATOM 7053 N N . PRO A 1 917 ? -5.323 21.671 21.210 1.00 92.00 917 PRO A N 1
ATOM 7054 C CA . PRO A 1 917 ? -4.230 21.617 22.181 1.00 92.00 917 PRO A CA 1
ATOM 7055 C C . PRO A 1 917 ? -3.889 20.182 22.604 1.00 92.00 917 PRO A C 1
ATOM 7057 O O . PRO A 1 917 ? -2.725 19.901 22.862 1.00 92.00 917 PRO A O 1
ATOM 7060 N N . ARG A 1 918 ? -4.856 19.253 22.607 1.00 92.12 918 ARG A N 1
ATOM 7061 C CA . ARG A 1 918 ? -4.648 17.853 23.021 1.00 92.12 918 ARG A CA 1
ATOM 7062 C C . ARG A 1 918 ? -3.788 17.077 22.024 1.00 92.12 918 ARG A C 1
ATOM 7064 O O . ARG A 1 918 ? -2.893 16.342 22.436 1.00 92.12 918 ARG A O 1
ATOM 7071 N N . ALA A 1 919 ? -3.977 17.304 20.722 1.00 94.00 919 ALA A N 1
ATOM 7072 C CA . ALA A 1 919 ? -3.093 16.759 19.691 1.00 94.00 919 ALA A CA 1
ATOM 7073 C C . ALA A 1 919 ? -1.667 17.335 19.777 1.00 94.00 919 ALA A C 1
ATOM 7075 O O . ALA A 1 919 ? -0.687 16.624 19.552 1.00 94.00 919 ALA A O 1
ATOM 7076 N N . ARG A 1 920 ? -1.547 18.623 20.123 1.00 95.00 920 ARG A N 1
ATOM 7077 C CA . ARG A 1 920 ? -0.262 19.319 20.297 1.00 95.00 920 ARG A CA 1
ATOM 7078 C C . ARG A 1 920 ? 0.481 18.840 21.551 1.00 95.00 920 ARG A C 1
ATOM 7080 O O . ARG A 1 920 ? 1.690 18.630 21.483 1.00 95.00 920 ARG A O 1
ATOM 7087 N N . ALA A 1 921 ? -0.238 18.590 22.646 1.00 94.38 921 ALA A N 1
ATOM 7088 C CA . ALA A 1 921 ? 0.294 17.990 23.867 1.00 94.38 921 ALA A CA 1
ATOM 7089 C C . ALA A 1 921 ? 0.814 16.565 23.619 1.00 94.38 921 ALA A C 1
ATOM 7091 O O . ALA A 1 921 ? 1.966 16.290 23.942 1.00 94.38 921 ALA A O 1
ATOM 7092 N N . PHE A 1 922 ? 0.040 15.700 22.948 1.00 95.56 922 PHE A N 1
ATOM 7093 C CA . PHE A 1 922 ? 0.511 14.358 22.575 1.00 95.56 922 PHE A CA 1
ATOM 7094 C C . PHE A 1 922 ? 1.783 14.413 21.717 1.00 95.56 922 PHE A C 1
ATOM 7096 O O . PHE A 1 922 ? 2.762 13.742 22.026 1.00 95.56 922 PHE A O 1
ATOM 7103 N N . ALA A 1 923 ? 1.828 15.266 20.685 1.00 96.50 923 ALA A N 1
ATOM 7104 C CA . ALA A 1 923 ? 3.027 15.419 19.858 1.00 96.50 923 ALA A CA 1
ATOM 7105 C C . ALA A 1 923 ? 4.252 15.904 20.661 1.00 96.50 923 ALA A C 1
ATOM 7107 O O . ALA A 1 923 ? 5.374 15.473 20.389 1.00 96.50 923 ALA A O 1
ATOM 7108 N N . LYS A 1 924 ? 4.049 16.760 21.674 1.00 96.44 924 LYS A N 1
ATOM 7109 C CA . LYS A 1 924 ? 5.103 17.179 22.608 1.00 96.44 924 LYS A CA 1
ATOM 7110 C C . LYS A 1 924 ? 5.562 16.013 23.491 1.00 96.44 924 LYS A C 1
ATOM 7112 O O . LYS A 1 924 ? 6.765 15.778 23.551 1.00 96.44 924 LYS A O 1
ATOM 7117 N N . ILE A 1 925 ? 4.647 15.260 24.104 1.00 95.38 925 ILE A N 1
ATOM 7118 C CA . ILE A 1 925 ? 4.944 14.074 24.934 1.00 95.38 925 ILE A CA 1
ATOM 7119 C C . ILE A 1 925 ? 5.691 13.006 24.125 1.00 95.38 925 ILE A C 1
ATOM 7121 O O . ILE A 1 925 ? 6.715 12.498 24.580 1.00 95.38 925 ILE A O 1
ATOM 7125 N N . PHE A 1 926 ? 5.246 12.727 22.898 1.00 96.62 926 PHE A N 1
ATOM 7126 C CA . PHE A 1 926 ? 5.921 11.817 21.975 1.00 96.62 926 PHE A CA 1
ATOM 7127 C C . PHE A 1 926 ? 7.333 12.310 21.633 1.00 96.62 926 PHE A C 1
ATOM 7129 O O . PHE A 1 926 ? 8.281 11.542 21.737 1.00 96.62 926 PHE A O 1
ATOM 7136 N N . SER A 1 927 ? 7.521 13.606 21.346 1.00 96.25 927 SER A N 1
ATOM 7137 C CA . SER A 1 927 ? 8.859 14.176 21.092 1.00 96.25 927 SER A CA 1
ATOM 7138 C C . SER A 1 927 ? 9.818 14.177 22.293 1.00 96.25 927 SER A C 1
ATOM 7140 O O . SER A 1 927 ? 10.995 14.489 22.124 1.00 96.25 927 SER A O 1
ATOM 7142 N N . MET A 1 928 ? 9.335 13.853 23.497 1.00 93.88 928 MET A N 1
ATOM 7143 C CA . MET A 1 928 ? 10.131 13.814 24.728 1.00 93.88 928 MET A CA 1
ATOM 7144 C C . MET A 1 928 ? 10.423 12.398 25.237 1.00 93.88 928 MET A C 1
ATOM 7146 O O . MET A 1 928 ? 11.205 12.277 26.178 1.00 93.88 928 MET A O 1
ATOM 7150 N N . GLN A 1 929 ? 9.862 11.337 24.638 1.00 92.44 929 GLN A N 1
ATOM 7151 C CA . GLN A 1 929 ? 10.191 9.972 25.073 1.00 92.44 929 GLN A CA 1
ATOM 7152 C C . GLN A 1 929 ? 11.700 9.702 24.901 1.00 92.44 929 GLN A C 1
ATOM 7154 O O . GLN A 1 929 ? 12.272 10.138 23.891 1.00 92.44 929 GLN A O 1
ATOM 7159 N N . PRO A 1 930 ? 12.359 8.982 25.835 1.00 90.06 930 PRO A N 1
ATOM 7160 C CA . PRO A 1 930 ? 13.817 8.813 25.845 1.00 90.06 930 PRO A CA 1
ATOM 7161 C C . PRO A 1 930 ? 14.397 8.286 24.528 1.00 90.06 930 PRO A C 1
ATOM 7163 O O . PRO A 1 930 ? 15.467 8.736 24.107 1.00 90.06 930 PRO A O 1
ATOM 7166 N N . THR A 1 931 ? 13.651 7.392 23.875 1.00 86.81 931 THR A N 1
ATOM 7167 C CA . THR A 1 931 ? 13.930 6.810 22.557 1.00 86.81 931 THR A CA 1
ATOM 7168 C C . THR A 1 931 ? 13.506 7.753 21.419 1.00 86.81 931 THR A C 1
ATOM 7170 O O . THR A 1 931 ? 14.317 8.096 20.559 1.00 86.81 931 THR A O 1
ATOM 7173 N N . ALA A 1 932 ? 12.259 8.242 21.425 1.00 89.56 932 ALA A N 1
ATOM 7174 C CA . ALA A 1 932 ? 11.690 9.071 20.352 1.00 89.56 932 ALA A CA 1
ATOM 7175 C C . ALA A 1 932 ? 12.422 10.399 20.097 1.00 89.56 932 ALA A C 1
ATOM 7177 O O . ALA A 1 932 ? 12.450 10.878 18.961 1.00 89.56 932 ALA A O 1
ATOM 7178 N N . ARG A 1 933 ? 13.003 11.015 21.135 1.00 92.31 933 ARG A N 1
ATOM 7179 C CA . ARG A 1 933 ? 13.629 12.352 21.064 1.00 92.31 933 ARG A CA 1
ATOM 7180 C C . ARG A 1 933 ? 14.758 12.473 20.029 1.00 92.31 933 ARG A C 1
ATOM 7182 O O . ARG A 1 933 ? 15.055 13.580 19.595 1.00 92.31 933 ARG A O 1
ATOM 7189 N N . SER A 1 934 ? 15.357 11.357 19.606 1.00 92.06 934 SER A N 1
ATOM 7190 C CA . SER A 1 934 ? 16.377 11.294 18.542 1.00 92.06 934 SER A CA 1
ATOM 7191 C C . SER A 1 934 ? 15.796 11.316 17.117 1.00 92.06 934 SER A C 1
ATOM 7193 O O . SER A 1 934 ? 16.545 11.371 16.141 1.00 92.06 934 SER A O 1
ATOM 7195 N N . PHE A 1 935 ? 14.467 11.249 16.985 1.00 95.94 935 PHE A N 1
ATOM 7196 C CA . PHE A 1 935 ? 13.760 11.061 15.715 1.00 95.94 935 PHE A CA 1
ATOM 7197 C C . PHE A 1 935 ? 12.660 12.102 15.469 1.00 95.94 935 PHE A C 1
ATOM 7199 O O . PHE A 1 935 ? 12.499 12.564 14.337 1.00 95.94 935 PHE A O 1
ATOM 7206 N N . ILE A 1 936 ? 11.886 12.470 16.499 1.00 96.31 936 ILE A N 1
ATOM 7207 C CA . ILE A 1 936 ? 10.677 13.294 16.339 1.00 96.31 936 ILE A CA 1
ATOM 7208 C C . ILE A 1 936 ? 11.019 14.789 16.300 1.00 96.31 936 ILE A C 1
ATOM 7210 O O . ILE A 1 936 ? 11.236 15.432 17.327 1.00 96.31 936 ILE A O 1
ATOM 7214 N N . SER A 1 937 ? 10.993 15.376 15.105 1.00 96.31 937 SER A N 1
ATOM 7215 C CA . SER A 1 937 ? 11.116 16.820 14.914 1.00 96.31 937 SER A CA 1
ATOM 7216 C C . SER A 1 937 ? 9.804 17.519 15.274 1.00 96.31 937 SER A C 1
ATOM 7218 O O . SER A 1 937 ? 8.926 17.696 14.429 1.00 96.31 937 SER A O 1
ATOM 7220 N N . LEU A 1 938 ? 9.675 17.963 16.528 1.00 95.56 938 LEU A N 1
ATOM 7221 C CA . LEU A 1 938 ? 8.527 18.763 16.969 1.00 95.56 938 LEU A CA 1
ATOM 7222 C C . LEU A 1 938 ? 8.292 20.032 16.110 1.00 95.56 938 LEU A C 1
ATOM 7224 O O . LEU A 1 938 ? 7.130 20.305 15.814 1.00 95.56 938 LEU A O 1
ATOM 7228 N N . PRO A 1 939 ? 9.321 20.774 15.636 1.00 95.50 939 PRO A N 1
ATOM 7229 C CA . PRO A 1 939 ? 9.126 21.874 14.681 1.00 95.50 939 PRO A CA 1
ATOM 7230 C C . PRO A 1 939 ? 8.645 21.427 13.290 1.00 95.50 939 PRO A C 1
ATOM 7232 O O . PRO A 1 939 ? 8.067 22.225 12.557 1.00 95.50 939 PRO A O 1
ATOM 7235 N N . GLY A 1 940 ? 8.871 20.163 12.913 1.00 95.56 940 GLY A N 1
ATOM 7236 C CA . GLY A 1 940 ? 8.341 19.567 11.684 1.00 95.56 940 GLY A CA 1
ATOM 7237 C C . GLY A 1 940 ? 6.855 19.195 11.769 1.00 95.56 940 GLY A C 1
ATOM 7238 O O . GLY A 1 940 ? 6.202 19.051 10.730 1.00 95.56 940 GLY A O 1
ATOM 7239 N N . CYS A 1 941 ? 6.308 19.060 12.982 1.00 96.94 941 CYS A N 1
ATOM 7240 C CA . CYS A 1 941 ? 4.904 18.734 13.214 1.00 96.94 941 CYS A CA 1
ATOM 7241 C C . CYS A 1 941 ? 3.975 19.893 12.815 1.00 96.94 941 CYS A C 1
ATOM 7243 O O . CYS A 1 941 ? 4.255 21.062 13.073 1.00 96.94 941 CYS A O 1
ATOM 7245 N N . SER A 1 942 ? 2.822 19.579 12.218 1.00 95.56 942 SER A N 1
ATOM 7246 C CA . SER A 1 942 ? 1.878 20.595 11.727 1.00 95.56 942 SER A CA 1
ATOM 7247 C C . SER A 1 942 ? 0.425 20.174 11.892 1.00 95.56 942 SER A C 1
ATOM 7249 O O . SER A 1 942 ? 0.014 19.089 11.492 1.00 95.56 942 SER A O 1
ATOM 7251 N N . PHE A 1 943 ? -0.379 21.069 12.454 1.00 95.12 943 PHE A N 1
ATOM 7252 C CA . PHE A 1 943 ? -1.790 20.823 12.760 1.00 95.12 943 PHE A CA 1
ATOM 7253 C C . PHE A 1 943 ? -2.728 21.531 11.765 1.00 95.12 943 PHE A C 1
ATOM 7255 O O . PHE A 1 943 ? -3.938 21.324 11.774 1.00 95.12 943 PHE A O 1
ATOM 7262 N N . LYS A 1 944 ? -2.174 22.339 10.851 1.00 92.56 944 LYS A N 1
ATOM 7263 C CA . LYS A 1 944 ? -2.928 23.075 9.832 1.00 92.56 944 LYS A CA 1
ATOM 7264 C C . LYS A 1 944 ? -3.404 22.127 8.727 1.00 92.56 944 LYS A C 1
ATOM 7266 O O . LYS A 1 944 ? -2.595 21.563 7.994 1.00 92.56 944 LYS A O 1
ATOM 7271 N N . VAL A 1 945 ? -4.718 22.010 8.550 1.00 90.88 945 VAL A N 1
ATOM 7272 C CA . VAL A 1 945 ? -5.318 21.295 7.412 1.00 90.88 945 VAL A CA 1
ATOM 7273 C C . VAL A 1 945 ? -5.364 22.214 6.184 1.00 90.88 945 VAL A C 1
ATOM 7275 O O . VAL A 1 945 ? -5.958 23.292 6.230 1.00 90.88 945 VAL A O 1
ATOM 7278 N N . SER A 1 946 ? -4.742 21.795 5.079 1.00 88.50 946 SER A N 1
ATOM 7279 C CA . SER A 1 946 ? -4.860 22.443 3.765 1.00 88.50 946 SER A CA 1
ATOM 7280 C C . SER A 1 946 ? -5.989 21.819 2.935 1.00 88.50 946 SER A C 1
ATOM 7282 O O . SER A 1 946 ? -6.361 20.665 3.147 1.00 88.50 946 SER A O 1
ATOM 7284 N N . LYS A 1 947 ? -6.538 22.571 1.969 1.00 86.62 947 LYS A N 1
ATOM 7285 C CA . LYS A 1 947 ? -7.733 22.160 1.205 1.00 86.62 947 LYS A CA 1
ATOM 7286 C C . LYS A 1 947 ? -7.558 20.814 0.482 1.00 86.62 947 LYS A C 1
ATOM 7288 O O . LYS A 1 947 ? -8.439 19.967 0.529 1.00 86.62 947 LYS A O 1
ATOM 7293 N N . SER A 1 948 ? -6.398 20.574 -0.128 1.00 85.88 948 SER A N 1
ATOM 7294 C CA . SER A 1 948 ? -6.077 19.311 -0.815 1.00 85.88 948 SER A CA 1
ATOM 7295 C C . SER A 1 948 ? -5.799 18.125 0.121 1.00 85.88 948 SER A C 1
ATOM 7297 O O . SER A 1 948 ? -5.474 17.032 -0.342 1.00 85.88 948 SER A O 1
ATOM 7299 N N . LYS A 1 949 ? -5.930 18.325 1.438 1.00 89.62 949 LYS A N 1
ATOM 7300 C CA . LYS A 1 949 ? -5.863 17.285 2.468 1.00 89.62 949 LYS A CA 1
ATOM 7301 C C . LYS A 1 949 ? -7.204 17.079 3.185 1.00 89.62 949 LYS A C 1
ATOM 7303 O O . LYS A 1 949 ? -7.264 16.278 4.107 1.00 89.62 949 LYS A O 1
ATOM 7308 N N . GLU A 1 950 ? -8.283 17.748 2.764 1.00 90.94 950 GLU A N 1
ATOM 7309 C CA . GLU A 1 950 ? -9.612 17.610 3.388 1.00 90.94 950 GLU A CA 1
ATOM 7310 C C . GLU A 1 950 ? -10.220 16.198 3.234 1.00 90.94 950 GLU A C 1
ATOM 7312 O O . GLU A 1 950 ? -11.115 15.846 3.997 1.00 90.94 950 GLU A O 1
ATOM 7317 N N . THR A 1 951 ? -9.699 15.367 2.318 1.00 92.88 951 THR A N 1
ATOM 7318 C CA . THR A 1 951 ? -10.148 13.981 2.076 1.00 92.88 951 THR A CA 1
ATOM 7319 C C . THR A 1 951 ? -9.139 12.890 2.478 1.00 92.88 951 THR A C 1
ATOM 7321 O O . THR A 1 951 ? -9.295 11.743 2.056 1.00 92.88 951 THR A O 1
ATOM 7324 N N . THR A 1 952 ? -8.105 13.207 3.275 1.00 96.69 952 THR A N 1
ATOM 7325 C CA . THR A 1 952 ? -7.176 12.183 3.806 1.00 96.69 952 THR A CA 1
ATOM 7326 C C . THR A 1 952 ? -7.744 11.495 5.046 1.00 96.69 952 THR A C 1
ATOM 7328 O O . THR A 1 952 ? -8.541 12.097 5.770 1.00 96.69 952 THR A O 1
ATOM 7331 N N . ALA A 1 953 ? -7.279 10.273 5.326 1.00 97.50 953 ALA A N 1
ATOM 7332 C CA . ALA A 1 953 ? -7.687 9.412 6.438 1.00 97.50 953 ALA A CA 1
ATOM 7333 C C . ALA A 1 953 ? -7.910 10.184 7.736 1.00 97.50 953 ALA A C 1
ATOM 7335 O O . ALA A 1 953 ? -9.038 10.404 8.168 1.00 97.50 953 ALA A O 1
ATOM 7336 N N . ARG A 1 954 ? -6.818 10.715 8.282 1.00 96.19 954 ARG A N 1
ATOM 7337 C CA . ARG A 1 954 ? -6.784 11.547 9.480 1.00 96.19 954 ARG A CA 1
ATOM 7338 C C . ARG A 1 954 ? -7.825 12.673 9.480 1.00 96.19 954 ARG A C 1
ATOM 7340 O O . ARG A 1 954 ? -8.461 12.912 10.498 1.00 96.19 954 ARG A O 1
ATOM 7347 N N . VAL A 1 955 ? -7.991 13.410 8.379 1.00 95.62 955 VAL A N 1
ATOM 7348 C CA . VAL A 1 955 ? -8.918 14.558 8.366 1.00 95.62 955 VAL A CA 1
ATOM 7349 C C . VAL A 1 955 ? -10.368 14.089 8.345 1.00 95.62 955 VAL A C 1
ATOM 7351 O O . VAL A 1 955 ? -11.205 14.671 9.031 1.00 95.62 955 VAL A O 1
ATOM 7354 N N . VAL A 1 956 ? -10.671 13.024 7.607 1.00 96.56 956 VAL A N 1
ATOM 7355 C CA . VAL A 1 956 ? -12.012 12.434 7.574 1.00 96.56 956 VAL A CA 1
ATOM 7356 C C . VAL A 1 956 ? -12.353 11.798 8.923 1.00 96.56 956 VAL A C 1
ATOM 7358 O O . VAL A 1 956 ? -13.398 12.111 9.483 1.00 96.56 956 VAL A O 1
ATOM 7361 N N . VAL A 1 957 ? -11.455 10.997 9.501 1.00 96.75 957 VAL A N 1
ATOM 7362 C CA . VAL A 1 957 ? -11.660 10.321 10.793 1.00 96.75 957 VAL A CA 1
ATOM 7363 C C . VAL A 1 957 ? -11.790 11.325 11.945 1.00 96.75 957 VAL A C 1
ATOM 7365 O O . VAL A 1 957 ? -12.718 11.208 12.743 1.00 96.75 957 VAL A O 1
ATOM 7368 N N . ALA A 1 958 ? -10.957 12.374 11.994 1.00 94.50 958 ALA A N 1
ATOM 7369 C CA . ALA A 1 958 ? -11.111 13.460 12.968 1.00 94.50 958 ALA A CA 1
ATOM 7370 C C . ALA A 1 958 ? -12.455 14.200 12.829 1.00 94.50 958 ALA A C 1
ATOM 7372 O O . ALA A 1 958 ? -13.033 14.631 13.825 1.00 94.50 958 ALA A O 1
ATOM 7373 N N . ASN A 1 959 ? -12.969 14.356 11.604 1.00 92.75 959 ASN A N 1
ATOM 7374 C CA . ASN A 1 959 ? -14.235 15.045 11.355 1.00 92.75 959 ASN A CA 1
ATOM 7375 C C . ASN A 1 959 ? -15.470 14.161 11.587 1.00 92.75 959 ASN A C 1
ATOM 7377 O O . ASN A 1 959 ? -16.477 14.687 12.060 1.00 92.75 959 ASN A O 1
ATOM 7381 N N . GLU A 1 960 ? -15.424 12.864 11.277 1.00 94.00 960 GLU A N 1
ATOM 7382 C CA . GLU A 1 960 ? -16.533 11.927 11.517 1.00 94.00 960 GLU A CA 1
ATOM 7383 C C . GLU A 1 960 ? -16.616 11.552 13.004 1.00 94.00 960 GLU A C 1
ATOM 7385 O O . GLU A 1 960 ? -17.643 11.812 13.628 1.00 94.00 960 GLU A O 1
ATOM 7390 N N . LEU A 1 961 ? -15.522 11.064 13.602 1.00 93.19 961 LEU A N 1
ATOM 7391 C CA . LEU A 1 961 ? -15.492 10.558 14.986 1.00 93.19 961 LEU A CA 1
ATOM 7392 C C . LEU A 1 961 ? -15.142 11.613 16.057 1.00 93.19 961 LEU A C 1
ATOM 7394 O O . LEU A 1 961 ? -15.087 11.297 17.240 1.00 93.19 961 LEU A O 1
ATOM 7398 N N . LYS A 1 962 ? -14.875 12.868 15.667 1.00 91.50 962 LYS A N 1
ATOM 7399 C CA . LYS A 1 962 ? -14.507 13.994 16.565 1.00 91.50 962 LYS A CA 1
ATOM 7400 C C . LYS A 1 962 ? -13.239 13.782 17.414 1.00 91.50 962 LYS A C 1
ATOM 7402 O O . LYS A 1 962 ? -13.029 14.515 18.379 1.00 91.50 962 LYS A O 1
ATOM 7407 N N . LEU A 1 963 ? -12.379 12.829 17.043 1.00 91.06 963 LEU A N 1
ATOM 7408 C CA . LEU A 1 963 ? -11.200 12.445 17.827 1.00 91.06 963 LEU A CA 1
ATOM 7409 C C . LEU A 1 963 ? -10.234 13.612 18.067 1.00 91.06 963 LEU A C 1
ATOM 7411 O O . LEU A 1 963 ? -9.727 14.229 17.126 1.00 91.06 963 LEU A O 1
ATOM 7415 N N . ALA A 1 964 ? -9.898 13.841 19.339 1.00 89.44 964 ALA A N 1
ATOM 7416 C CA . ALA A 1 964 ? -8.856 14.783 19.733 1.00 89.44 964 ALA A CA 1
ATOM 7417 C C . ALA A 1 964 ? -7.462 14.316 19.274 1.00 89.44 964 ALA A C 1
ATOM 7419 O O . ALA A 1 964 ? -6.652 15.135 18.836 1.00 89.44 964 ALA A O 1
ATOM 7420 N N . TRP A 1 965 ? -7.193 13.009 19.331 1.00 95.69 965 TRP A N 1
ATOM 7421 C CA . TRP A 1 965 ? -5.942 12.391 18.895 1.00 95.69 965 TRP A CA 1
ATOM 7422 C C . TRP A 1 965 ? -6.122 11.671 17.559 1.00 95.69 965 TRP A C 1
ATOM 7424 O O . TRP A 1 965 ? -6.430 10.483 17.488 1.00 95.69 965 TRP A O 1
ATOM 7434 N N . CYS A 1 966 ? -5.935 12.424 16.479 1.00 96.56 966 CYS A N 1
ATOM 7435 C CA . CYS A 1 966 ? -6.015 11.912 15.120 1.00 96.56 966 CYS A CA 1
ATOM 7436 C C . CYS A 1 966 ? -4.832 12.440 14.302 1.00 96.56 966 CYS A C 1
ATOM 7438 O O . CYS A 1 966 ? -4.712 13.652 14.073 1.00 96.56 966 CYS A O 1
ATOM 7440 N N . PHE A 1 967 ? -3.950 11.534 13.879 1.00 98.38 967 PHE A N 1
ATOM 7441 C CA . PHE A 1 967 ? -2.641 11.865 13.317 1.00 98.38 967 PHE A CA 1
ATOM 7442 C C . PHE A 1 967 ? -2.358 11.192 11.973 1.00 98.38 967 PHE A C 1
ATOM 7444 O O . PHE A 1 967 ? -2.891 10.136 11.642 1.00 98.38 967 PHE A O 1
ATOM 7451 N N . THR A 1 968 ? -1.456 11.814 11.223 1.00 98.69 968 THR A N 1
ATOM 7452 C CA . THR A 1 968 ? -0.642 11.162 10.196 1.00 98.69 968 THR A CA 1
ATOM 7453 C C . THR A 1 968 ? 0.801 11.233 10.690 1.00 98.69 968 THR A C 1
ATOM 7455 O O . THR A 1 968 ? 1.255 12.335 11.004 1.00 98.69 968 THR A O 1
ATOM 7458 N N . LEU A 1 969 ? 1.509 10.109 10.806 1.00 98.75 969 LEU A N 1
ATOM 7459 C CA . LEU A 1 969 ? 2.930 10.080 11.178 1.00 98.75 969 LEU A CA 1
ATOM 7460 C C . LEU A 1 969 ? 3.764 9.872 9.922 1.00 98.75 969 LEU A C 1
ATOM 7462 O O . LEU A 1 969 ? 3.535 8.928 9.180 1.00 98.75 969 LEU A O 1
ATOM 7466 N N . GLU A 1 970 ? 4.739 10.741 9.704 1.00 98.56 970 GLU A N 1
ATOM 7467 C CA . GLU A 1 970 ? 5.533 10.811 8.482 1.00 98.56 970 GLU A CA 1
ATOM 7468 C C . GLU A 1 970 ? 7.006 10.562 8.827 1.00 98.56 970 GLU A C 1
ATOM 7470 O O . GLU A 1 970 ? 7.638 11.379 9.500 1.00 98.56 970 GLU A O 1
ATOM 7475 N N . ALA A 1 971 ? 7.555 9.423 8.394 1.00 98.00 971 ALA A N 1
ATOM 7476 C CA . ALA A 1 971 ? 8.942 9.035 8.651 1.00 98.00 971 ALA A CA 1
ATOM 7477 C C . ALA A 1 971 ? 9.847 9.313 7.439 1.00 98.00 971 ALA A C 1
ATOM 7479 O O . ALA A 1 971 ? 9.543 8.889 6.324 1.00 98.00 971 ALA A O 1
ATOM 7480 N N . SER A 1 972 ? 10.970 10.018 7.622 1.00 97.19 972 SER A N 1
ATOM 7481 C CA . SER A 1 972 ? 11.884 10.323 6.510 1.00 97.19 972 SER A CA 1
ATOM 7482 C C . SER A 1 972 ? 12.377 9.071 5.782 1.00 97.19 972 SER A C 1
ATOM 7484 O O . SER A 1 972 ? 12.864 8.127 6.402 1.00 97.19 972 SER A O 1
ATOM 7486 N N . PHE A 1 973 ? 12.375 9.127 4.449 1.00 95.38 973 PHE A N 1
ATOM 7487 C CA . PHE A 1 973 ? 13.063 8.149 3.599 1.00 95.38 973 PHE A CA 1
ATOM 7488 C C . PHE A 1 973 ? 14.585 8.093 3.849 1.00 95.38 973 PHE A C 1
ATOM 7490 O O . PHE A 1 973 ? 15.220 7.079 3.549 1.00 95.38 973 PHE A O 1
ATOM 7497 N N . CYS A 1 974 ? 15.162 9.183 4.372 1.00 95.12 974 CYS A N 1
ATOM 7498 C CA . CYS A 1 974 ? 16.594 9.377 4.582 1.00 95.12 974 CYS A CA 1
ATOM 7499 C C . CYS A 1 974 ? 17.009 9.112 6.030 1.00 95.12 974 CYS A C 1
ATOM 7501 O O . CYS A 1 974 ? 17.607 8.076 6.307 1.00 95.12 974 CYS A O 1
ATOM 7503 N N . GLY A 1 975 ? 16.764 10.061 6.936 1.00 94.94 975 GLY A N 1
ATOM 7504 C CA . GLY A 1 975 ? 17.490 10.121 8.202 1.00 94.94 975 GLY A CA 1
ATOM 7505 C C . GLY A 1 975 ? 17.291 11.418 8.981 1.00 94.94 975 GLY A C 1
ATOM 7506 O O . GLY A 1 975 ? 16.381 12.195 8.677 1.00 94.94 975 GLY A O 1
ATOM 7507 N N . GLY A 1 976 ? 18.144 11.648 9.980 1.00 94.69 976 GLY A N 1
ATOM 7508 C CA . GLY A 1 976 ? 18.052 12.782 10.901 1.00 94.69 976 GLY A CA 1
ATOM 7509 C C . GLY A 1 976 ? 18.718 14.069 10.398 1.00 94.69 976 GLY A C 1
ATOM 7510 O O . GLY A 1 976 ? 19.646 14.059 9.587 1.00 94.69 976 GLY A O 1
ATOM 7511 N N . SER A 1 977 ? 18.254 15.208 10.912 1.00 94.94 977 SER A N 1
ATOM 7512 C CA . SER A 1 977 ? 18.863 16.534 10.724 1.00 94.94 977 SER A CA 1
ATOM 7513 C C . SER A 1 977 ? 19.102 17.288 12.039 1.00 94.94 977 SER A C 1
ATOM 7515 O O . SER A 1 977 ? 19.374 18.484 11.997 1.00 94.94 977 SER A O 1
ATOM 7517 N N . PHE A 1 978 ? 18.954 16.624 13.186 1.00 93.88 978 PHE A N 1
ATOM 7518 C CA . PHE A 1 978 ? 19.224 17.170 14.517 1.00 93.88 978 PHE A CA 1
ATOM 7519 C C . PHE A 1 978 ? 19.595 16.040 15.492 1.00 93.88 978 PHE A C 1
ATOM 7521 O O . PHE A 1 978 ? 19.315 14.868 15.226 1.00 93.88 978 PHE A O 1
ATOM 7528 N N . GLY A 1 979 ? 20.193 16.396 16.632 1.00 90.69 979 GLY A N 1
ATOM 7529 C CA . GLY A 1 979 ? 20.540 15.448 17.695 1.00 90.69 979 GLY A CA 1
ATOM 7530 C C . GLY A 1 979 ? 21.616 14.434 17.287 1.00 90.69 979 GLY A C 1
ATOM 7531 O O . GLY A 1 979 ? 22.334 14.625 16.309 1.00 90.69 979 GLY A O 1
ATOM 7532 N N . ALA A 1 980 ? 21.713 13.329 18.032 1.00 89.75 980 ALA A N 1
ATOM 7533 C CA . ALA A 1 980 ? 22.751 12.307 17.840 1.00 89.75 980 ALA A CA 1
ATOM 7534 C C . ALA A 1 980 ? 22.716 11.599 16.467 1.00 89.75 980 ALA A C 1
ATOM 7536 O O . ALA A 1 980 ? 23.689 10.956 16.090 1.00 89.75 980 ALA A O 1
ATOM 7537 N N . LEU A 1 981 ? 21.614 11.724 15.716 1.00 91.94 981 LEU A N 1
ATOM 7538 C CA . LEU A 1 981 ? 21.430 11.137 14.382 1.00 91.94 981 LEU A CA 1
ATOM 7539 C C . LEU A 1 981 ? 21.456 12.191 13.258 1.00 91.94 981 LEU A C 1
ATOM 7541 O O . LEU A 1 981 ? 21.022 11.922 12.136 1.00 91.94 981 LEU A O 1
ATOM 7545 N N . GLN A 1 982 ? 21.942 13.406 13.533 1.00 94.12 982 GLN A N 1
ATOM 7546 C CA . GLN A 1 982 ? 22.094 14.456 12.527 1.00 94.12 982 GLN A CA 1
ATOM 7547 C C . GLN A 1 982 ? 23.040 14.010 11.403 1.00 94.12 982 GLN A C 1
ATOM 7549 O O . GLN A 1 982 ? 24.194 13.676 11.641 1.00 94.12 982 GLN A O 1
ATOM 7554 N N . GLY A 1 983 ? 22.543 14.008 10.163 1.00 91.50 983 GLY A N 1
ATOM 7555 C CA . GLY A 1 983 ? 23.299 13.558 8.989 1.00 91.50 983 GLY A CA 1
ATOM 7556 C C . GLY A 1 983 ? 23.328 12.038 8.793 1.00 91.50 983 GLY A C 1
ATOM 7557 O O . GLY A 1 983 ? 23.659 11.588 7.701 1.00 91.50 983 GLY A O 1
ATOM 7558 N N . MET A 1 984 ? 22.920 11.247 9.790 1.00 92.94 984 MET A N 1
ATOM 7559 C CA . MET A 1 984 ? 22.874 9.786 9.700 1.00 92.94 984 MET A CA 1
ATOM 7560 C C . MET A 1 984 ? 21.582 9.294 9.042 1.00 92.94 984 MET A C 1
ATOM 7562 O O . MET A 1 984 ? 20.504 9.858 9.248 1.00 92.94 984 MET A O 1
ATOM 7566 N N . HIS A 1 985 ? 21.674 8.190 8.299 1.00 95.38 985 HIS A N 1
ATOM 7567 C CA . HIS A 1 985 ? 20.511 7.485 7.762 1.00 95.38 985 HIS A CA 1
ATOM 7568 C C . HIS A 1 985 ? 19.697 6.781 8.861 1.00 95.38 985 HIS A C 1
ATOM 7570 O O . HIS A 1 985 ? 20.237 6.248 9.832 1.00 95.38 985 HIS A O 1
ATOM 7576 N N . TYR A 1 986 ? 18.381 6.692 8.669 1.00 95.44 986 TYR A N 1
ATOM 7577 C CA . TYR A 1 986 ? 17.544 5.759 9.417 1.00 95.44 986 TYR A CA 1
ATOM 7578 C C . TYR A 1 986 ? 17.611 4.368 8.778 1.00 95.44 986 TYR A C 1
ATOM 7580 O O . TYR A 1 986 ? 17.455 4.213 7.563 1.00 95.44 986 TYR A O 1
ATOM 7588 N N . ASN A 1 987 ? 17.860 3.368 9.625 1.00 93.06 987 ASN A N 1
ATOM 7589 C CA . ASN A 1 987 ? 17.832 1.946 9.302 1.00 93.06 987 ASN A CA 1
ATOM 7590 C C . ASN A 1 987 ? 16.512 1.316 9.798 1.00 93.06 987 ASN A C 1
ATOM 7592 O O . ASN A 1 987 ? 15.674 1.988 10.408 1.00 93.06 987 ASN A O 1
ATOM 7596 N N . ALA A 1 988 ? 16.322 0.017 9.557 1.00 94.00 988 ALA A N 1
ATOM 7597 C CA . ALA A 1 988 ? 15.130 -0.710 9.996 1.00 94.00 988 ALA A CA 1
ATOM 7598 C C . ALA A 1 988 ? 14.884 -0.639 11.520 1.00 94.00 988 ALA A C 1
ATOM 7600 O O . ALA A 1 988 ? 13.731 -0.567 11.944 1.00 94.00 988 ALA A O 1
ATOM 7601 N N . GLN A 1 989 ? 15.938 -0.635 12.343 1.00 94.56 989 GLN A N 1
ATOM 7602 C CA . GLN A 1 989 ? 15.849 -0.605 13.809 1.00 94.56 989 GLN A CA 1
ATOM 7603 C C . GLN A 1 989 ? 15.458 0.784 14.337 1.00 94.56 989 GLN A C 1
ATOM 7605 O O . GLN A 1 989 ? 14.586 0.884 15.194 1.00 94.56 989 GLN A O 1
ATOM 7610 N N . HIS A 1 990 ? 16.022 1.855 13.770 1.00 96.31 990 HIS A N 1
ATOM 7611 C CA . HIS A 1 990 ? 15.644 3.246 14.050 1.00 96.31 990 HIS A CA 1
ATOM 7612 C C . HIS A 1 990 ? 14.148 3.486 13.790 1.00 96.31 990 HIS A C 1
ATOM 7614 O O . HIS A 1 990 ? 13.468 4.150 14.568 1.00 96.31 990 HIS A O 1
ATOM 7620 N N . MET A 1 991 ? 13.607 2.898 12.719 1.00 97.19 991 MET A N 1
ATOM 7621 C CA . MET A 1 991 ? 12.177 2.985 12.411 1.00 97.19 991 MET A CA 1
ATOM 7622 C C . MET A 1 991 ? 11.325 2.164 13.395 1.00 97.19 991 MET A C 1
ATOM 7624 O O . MET A 1 991 ? 10.320 2.673 13.884 1.00 97.19 991 MET A O 1
ATOM 7628 N N . GLN A 1 992 ? 11.755 0.958 13.778 1.00 98.19 992 GLN A N 1
ATOM 7629 C CA . GLN A 1 992 ? 11.081 0.165 14.820 1.00 98.19 992 GLN A CA 1
ATOM 7630 C C . GLN A 1 992 ? 11.049 0.897 16.176 1.00 98.19 992 GLN A C 1
ATOM 7632 O O . GLN A 1 992 ? 9.995 0.980 16.802 1.00 98.19 992 GLN A O 1
ATOM 7637 N N . GLN A 1 993 ? 12.159 1.513 16.592 1.00 97.69 993 GLN A N 1
ATOM 7638 C CA . GLN A 1 993 ? 12.254 2.307 17.825 1.00 97.69 993 GLN A CA 1
ATOM 7639 C C . GLN A 1 993 ? 11.235 3.457 17.873 1.00 97.69 993 GLN A C 1
ATOM 7641 O O . GLN A 1 993 ? 10.616 3.691 18.913 1.00 97.69 993 GLN A O 1
ATOM 7646 N N . VAL A 1 994 ? 11.002 4.142 16.747 1.00 98.19 994 VAL A N 1
ATOM 7647 C CA . VAL A 1 994 ? 9.944 5.162 16.608 1.00 98.19 994 VAL A CA 1
ATOM 7648 C C . VAL A 1 994 ? 8.549 4.562 16.814 1.00 98.19 994 VAL A C 1
ATOM 7650 O O . VAL A 1 994 ? 7.701 5.196 17.440 1.00 98.19 994 VAL A O 1
ATOM 7653 N N . GLY A 1 995 ? 8.324 3.339 16.328 1.00 98.06 995 GLY A N 1
ATOM 7654 C CA . GLY A 1 995 ? 7.086 2.581 16.512 1.00 98.06 995 GLY A CA 1
ATOM 7655 C C . GLY A 1 995 ? 6.798 2.221 17.962 1.00 98.06 995 GLY A C 1
ATOM 7656 O O . GLY A 1 995 ? 5.728 2.545 18.472 1.00 98.06 995 GLY A O 1
ATOM 7657 N N . SER A 1 996 ? 7.765 1.606 18.647 1.00 97.44 996 SER A N 1
ATOM 7658 C CA . SER A 1 996 ? 7.641 1.274 20.073 1.00 97.44 996 SER A CA 1
ATOM 7659 C C . SER A 1 996 ? 7.382 2.536 20.900 1.00 97.44 996 SER A C 1
ATOM 7661 O O . SER A 1 996 ? 6.434 2.584 21.682 1.00 97.44 996 SER A O 1
ATOM 7663 N N . SER A 1 997 ? 8.129 3.611 20.617 1.00 97.00 997 SER A N 1
ATOM 7664 C CA . SER A 1 997 ? 7.974 4.894 21.310 1.00 97.00 997 SER A CA 1
ATOM 7665 C C . SER A 1 997 ? 6.612 5.566 21.086 1.00 97.00 997 SER A C 1
ATOM 7667 O O . SER A 1 997 ? 6.166 6.342 21.931 1.00 97.00 997 SER A O 1
ATOM 7669 N N . LEU A 1 998 ? 5.952 5.324 19.943 1.00 97.62 998 LEU A N 1
ATOM 7670 C CA . LEU A 1 998 ? 4.611 5.854 19.663 1.00 97.62 998 LEU A CA 1
ATOM 7671 C C . LEU A 1 998 ? 3.576 5.224 20.600 1.00 97.62 998 LEU A C 1
ATOM 7673 O O . LEU A 1 998 ? 2.676 5.918 21.071 1.00 97.62 998 LEU A O 1
ATOM 7677 N N . CYS A 1 999 ? 3.726 3.929 20.886 1.00 96.44 999 CYS A N 1
ATOM 7678 C CA . CYS A 1 999 ? 2.919 3.236 21.879 1.00 96.44 999 CYS A CA 1
ATOM 7679 C C . CYS A 1 999 ? 3.282 3.698 23.295 1.00 96.44 999 CYS A C 1
ATOM 7681 O O . CYS A 1 999 ? 2.391 4.101 24.033 1.00 96.44 999 CYS A O 1
ATOM 7683 N N . GLU A 1 1000 ? 4.567 3.734 23.661 1.00 93.81 1000 GLU A N 1
ATOM 7684 C CA . GLU A 1 1000 ? 5.017 4.208 24.983 1.00 93.81 1000 GLU A CA 1
ATOM 7685 C C . GLU A 1 1000 ? 4.487 5.611 25.318 1.00 93.81 1000 GLU A C 1
ATOM 7687 O O . GLU A 1 1000 ? 4.040 5.840 26.438 1.00 93.81 1000 GLU A O 1
ATOM 7692 N N . ALA A 1 1001 ? 4.440 6.524 24.339 1.00 95.44 1001 ALA A N 1
ATOM 7693 C CA . ALA A 1 1001 ? 3.931 7.886 24.509 1.00 95.44 1001 ALA A CA 1
ATOM 7694 C C . ALA A 1 1001 ? 2.432 7.988 24.858 1.00 95.44 1001 ALA A C 1
ATOM 7696 O O . ALA A 1 1001 ? 2.007 9.034 25.351 1.00 95.44 1001 ALA A O 1
ATOM 7697 N N . LEU A 1 1002 ? 1.622 6.946 24.622 1.00 94.25 1002 LEU A N 1
ATOM 7698 C CA . LEU A 1 1002 ? 0.195 6.953 24.970 1.00 94.25 1002 LEU A CA 1
ATOM 7699 C C . LEU A 1 1002 ? -0.023 6.920 26.487 1.00 94.25 1002 LEU A C 1
ATOM 7701 O O . LEU A 1 1002 ? -0.878 7.654 26.977 1.00 94.25 1002 LEU A O 1
ATOM 7705 N N . LEU A 1 1003 ? 0.756 6.136 27.242 1.00 92.56 1003 LEU A N 1
ATOM 7706 C CA . LEU A 1 1003 ? 0.591 6.012 28.696 1.00 92.56 1003 LEU A CA 1
ATOM 7707 C C . LEU A 1 1003 ? 0.724 7.368 29.431 1.00 92.56 1003 LEU A C 1
ATOM 7709 O O . LEU A 1 1003 ? -0.251 7.767 30.068 1.00 92.56 1003 LEU A O 1
ATOM 7713 N N . PRO A 1 1004 ? 1.830 8.136 29.305 1.00 92.25 1004 PRO A N 1
ATOM 7714 C CA . PRO A 1 1004 ? 1.961 9.454 29.933 1.00 92.25 1004 PRO A CA 1
ATOM 7715 C C . PRO A 1 1004 ? 1.087 10.544 29.290 1.00 92.25 1004 PRO A C 1
ATOM 7717 O O . PRO A 1 1004 ? 0.958 11.629 29.850 1.00 92.25 1004 PRO A O 1
ATOM 7720 N N . ALA A 1 1005 ? 0.475 10.286 28.127 1.00 91.81 1005 ALA A N 1
ATOM 7721 C CA . ALA A 1 1005 ? -0.540 11.168 27.553 1.00 91.81 1005 ALA A CA 1
ATOM 7722 C C . ALA A 1 1005 ? -1.954 10.908 28.110 1.00 91.81 1005 ALA A C 1
ATOM 7724 O O . ALA A 1 1005 ? -2.788 11.811 28.062 1.00 91.81 1005 ALA A O 1
ATOM 7725 N N . CYS A 1 1006 ? -2.225 9.704 28.628 1.00 89.94 1006 CYS A N 1
ATOM 7726 C CA . CYS A 1 1006 ? -3.487 9.350 29.288 1.00 89.94 1006 CYS A CA 1
ATOM 7727 C C . CYS A 1 1006 ? -3.435 9.595 30.803 1.00 89.94 1006 CYS A C 1
ATOM 7729 O O . CYS A 1 1006 ? -4.407 10.085 31.369 1.00 89.94 1006 CYS A O 1
ATOM 7731 N N . VAL A 1 1007 ? -2.307 9.269 31.442 1.00 89.12 1007 VAL A N 1
ATOM 7732 C CA . VAL A 1 1007 ? -2.060 9.416 32.885 1.00 89.12 1007 VAL A CA 1
ATOM 7733 C C . VAL A 1 1007 ? -0.808 10.269 33.065 1.00 89.12 1007 VAL A C 1
ATOM 7735 O O . VAL A 1 1007 ? 0.325 9.809 32.893 1.00 89.12 1007 VAL A O 1
ATOM 7738 N N . ASN A 1 1008 ? -1.034 11.559 33.306 1.00 83.25 1008 ASN A N 1
ATOM 7739 C CA . ASN A 1 1008 ? -0.004 12.593 33.220 1.00 83.25 1008 ASN A CA 1
ATOM 7740 C C . ASN A 1 1008 ? 0.945 12.607 34.437 1.00 83.25 1008 ASN A C 1
ATOM 7742 O O . ASN A 1 1008 ? 2.122 12.947 34.282 1.00 83.25 1008 ASN A O 1
ATOM 7746 N N . ASP A 1 1009 ? 0.495 12.145 35.601 1.00 86.56 1009 ASP A N 1
ATOM 7747 C CA . ASP A 1 1009 ? 1.277 12.031 36.828 1.00 86.56 1009 ASP A CA 1
ATOM 7748 C C . ASP A 1 1009 ? 2.054 10.703 36.925 1.00 86.56 1009 ASP A C 1
ATOM 7750 O O . ASP A 1 1009 ? 1.734 9.709 36.274 1.00 86.56 1009 ASP A O 1
ATOM 7754 N N . GLU A 1 1010 ? 3.126 10.695 37.719 1.00 89.06 1010 GLU A N 1
ATOM 7755 C CA . GLU A 1 1010 ? 4.006 9.529 37.887 1.00 89.06 1010 GLU A CA 1
ATOM 7756 C C . GLU A 1 1010 ? 3.346 8.426 38.722 1.00 89.06 1010 GLU A C 1
ATOM 7758 O O . GLU A 1 1010 ? 3.299 7.271 38.300 1.00 89.06 1010 GLU A O 1
ATOM 7763 N N . SER A 1 1011 ? 2.759 8.801 39.862 1.00 91.12 1011 SER A N 1
ATOM 7764 C CA . SER A 1 1011 ? 2.190 7.867 40.837 1.00 91.12 1011 SER A CA 1
ATOM 7765 C C . SER A 1 1011 ? 1.030 7.052 40.255 1.00 91.12 1011 SER A C 1
ATOM 7767 O O . SER A 1 1011 ? 0.926 5.853 40.503 1.00 91.12 1011 SER A O 1
ATOM 7769 N N . GLY A 1 1012 ? 0.195 7.653 39.405 1.00 90.12 1012 GLY A N 1
ATOM 7770 C CA . GLY A 1 1012 ? -0.848 6.968 38.649 1.00 90.12 1012 GLY A CA 1
ATOM 7771 C C . GLY A 1 1012 ? -0.291 5.918 37.684 1.00 90.12 1012 GLY A C 1
ATOM 7772 O O . GLY A 1 1012 ? -0.836 4.815 37.599 1.00 90.12 1012 GLY A O 1
ATOM 7773 N N . ARG A 1 1013 ? 0.828 6.200 37.000 1.00 92.50 1013 ARG A N 1
ATOM 7774 C CA . ARG A 1 1013 ? 1.503 5.229 36.115 1.00 92.50 1013 ARG A CA 1
ATOM 7775 C C . ARG A 1 1013 ? 2.166 4.099 36.900 1.00 92.50 1013 ARG A C 1
ATOM 7777 O O . ARG A 1 1013 ? 2.062 2.943 36.490 1.00 92.50 1013 ARG A O 1
ATOM 7784 N N . GLU A 1 1014 ? 2.803 4.406 38.027 1.00 93.44 1014 GLU A N 1
ATOM 7785 C CA . GLU A 1 1014 ? 3.367 3.409 38.947 1.00 93.44 1014 GLU A CA 1
ATOM 7786 C C . GLU A 1 1014 ? 2.267 2.508 39.521 1.00 93.44 1014 GLU A C 1
ATOM 7788 O O . GLU A 1 1014 ? 2.384 1.284 39.485 1.00 93.44 1014 GLU A O 1
ATOM 7793 N N . LYS A 1 1015 ? 1.142 3.091 39.952 1.00 92.12 1015 LYS A N 1
ATOM 7794 C CA . LYS A 1 1015 ? -0.025 2.363 40.462 1.00 92.12 1015 LYS A CA 1
ATOM 7795 C C . LYS A 1 1015 ? -0.639 1.442 39.407 1.00 92.12 1015 LYS A C 1
ATOM 7797 O O . LYS A 1 1015 ? -0.915 0.285 39.709 1.00 92.12 1015 LYS A O 1
ATOM 7802 N N . LEU A 1 1016 ? -0.809 1.904 38.164 1.00 93.12 1016 LEU A N 1
ATOM 7803 C CA . LEU A 1 1016 ? -1.244 1.039 37.056 1.00 93.12 1016 LEU A CA 1
ATOM 7804 C C . LEU A 1 1016 ? -0.237 -0.082 36.760 1.00 93.12 1016 LEU A C 1
ATOM 7806 O O . LEU A 1 1016 ? -0.643 -1.192 36.425 1.00 93.12 1016 LEU A O 1
ATOM 7810 N N . SER A 1 1017 ? 1.059 0.191 36.914 1.00 94.12 1017 SER A N 1
ATOM 7811 C CA . SER A 1 1017 ? 2.132 -0.792 36.722 1.00 94.12 1017 SER A CA 1
ATOM 7812 C C . SER A 1 1017 ? 2.157 -1.857 37.822 1.00 94.12 1017 SER A C 1
ATOM 7814 O O . SER A 1 1017 ? 2.381 -3.025 37.519 1.00 94.12 1017 SER A O 1
ATOM 7816 N N . ALA A 1 1018 ? 1.874 -1.485 39.073 1.00 93.88 1018 ALA A N 1
ATOM 7817 C CA . ALA A 1 1018 ? 1.753 -2.411 40.199 1.00 93.88 1018 ALA A CA 1
ATOM 7818 C C . ALA A 1 1018 ? 0.478 -3.273 40.125 1.00 93.88 1018 ALA A C 1
ATOM 7820 O O . ALA A 1 1018 ? 0.506 -4.447 40.479 1.00 93.88 1018 ALA A O 1
ATOM 7821 N N . LEU A 1 1019 ? -0.628 -2.713 39.624 1.00 91.94 1019 LEU A N 1
ATOM 7822 C CA . LEU A 1 1019 ? -1.917 -3.407 39.484 1.00 91.94 1019 LEU A CA 1
ATOM 7823 C C . LEU A 1 1019 ? -2.046 -4.215 38.178 1.00 91.94 1019 LEU A C 1
ATOM 7825 O O . LEU A 1 1019 ? -3.097 -4.797 37.916 1.00 91.94 1019 LEU A O 1
ATOM 7829 N N . VAL A 1 1020 ? -1.001 -4.273 37.342 1.00 92.44 1020 VAL A N 1
ATOM 7830 C CA . VAL A 1 1020 ? -1.073 -4.901 36.011 1.00 92.44 1020 VAL A CA 1
ATOM 7831 C C . VAL A 1 1020 ? -1.368 -6.402 36.054 1.00 92.44 1020 VAL A C 1
ATOM 7833 O O . VAL A 1 1020 ? -2.016 -6.911 35.142 1.00 92.44 1020 VAL A O 1
ATOM 7836 N N . ASP A 1 1021 ? -0.936 -7.088 37.112 1.00 90.44 1021 ASP A N 1
ATOM 7837 C CA . ASP A 1 1021 ? -1.146 -8.524 37.331 1.00 90.44 1021 ASP A CA 1
ATOM 7838 C C . ASP A 1 1021 ? -2.359 -8.831 38.234 1.00 90.44 1021 ASP A C 1
ATOM 7840 O O . ASP A 1 1021 ? -2.699 -9.995 38.434 1.00 90.44 1021 ASP A O 1
ATOM 7844 N N . ASP A 1 1022 ? -3.056 -7.806 38.741 1.00 91.19 1022 ASP A N 1
ATOM 7845 C CA . ASP A 1 1022 ? -4.309 -7.966 39.488 1.00 91.19 1022 ASP A CA 1
ATOM 7846 C C . ASP A 1 1022 ? -5.508 -7.983 38.524 1.00 91.19 1022 ASP A C 1
ATOM 7848 O O . ASP A 1 1022 ? -5.979 -6.944 38.048 1.00 91.19 1022 ASP A O 1
ATOM 7852 N N . TYR A 1 1023 ? -6.008 -9.182 38.224 1.00 85.31 1023 TYR A N 1
ATOM 7853 C CA . TYR A 1 1023 ? -7.152 -9.399 37.332 1.00 85.31 1023 TYR A CA 1
ATOM 7854 C C . TYR A 1 1023 ? -8.522 -9.112 37.981 1.00 85.31 1023 TYR A C 1
ATOM 7856 O O . TYR A 1 1023 ? -9.537 -9.160 37.282 1.00 85.31 1023 TYR A O 1
ATOM 7864 N N . HIS A 1 1024 ? -8.580 -8.775 39.276 1.00 86.62 1024 HIS A N 1
ATOM 7865 C CA . HIS A 1 1024 ? -9.798 -8.279 39.928 1.00 86.62 1024 HIS A CA 1
ATOM 7866 C C . HIS A 1 1024 ? -9.980 -6.765 39.722 1.00 86.62 1024 HIS A C 1
ATOM 7868 O O . HIS A 1 1024 ? -11.111 -6.276 39.677 1.00 86.62 1024 HIS A O 1
ATOM 7874 N N . VAL A 1 1025 ? -8.889 -6.011 39.545 1.00 88.31 1025 VAL A N 1
ATOM 7875 C CA . VAL A 1 1025 ? -8.934 -4.568 39.261 1.00 88.31 1025 VAL A CA 1
ATOM 7876 C C . VAL A 1 1025 ? -9.215 -4.302 37.782 1.00 88.31 1025 VAL A C 1
ATOM 7878 O O . VAL A 1 1025 ? -8.400 -4.610 36.920 1.00 88.31 1025 VAL A O 1
ATOM 7881 N N . ASN A 1 1026 ? -10.324 -3.625 37.470 1.00 89.81 1026 ASN A N 1
ATOM 7882 C CA . ASN A 1 1026 ? -10.625 -3.179 36.105 1.00 89.81 1026 ASN A CA 1
ATOM 7883 C C . ASN A 1 1026 ? -9.758 -1.962 35.709 1.00 89.81 1026 ASN A C 1
ATOM 7885 O O . ASN A 1 1026 ? -10.167 -0.806 35.844 1.00 89.81 1026 ASN A O 1
ATOM 7889 N N . VAL A 1 1027 ? -8.555 -2.239 35.195 1.00 92.31 1027 VAL A N 1
ATOM 7890 C CA . VAL A 1 1027 ? -7.573 -1.243 34.715 1.00 92.31 1027 VAL A CA 1
ATOM 7891 C C . VAL A 1 1027 ? -8.171 -0.272 33.688 1.00 92.31 1027 VAL A C 1
ATOM 7893 O O . VAL A 1 1027 ? -7.889 0.926 33.730 1.00 92.31 1027 VAL A O 1
ATOM 7896 N N . ALA A 1 1028 ? -9.032 -0.759 32.792 1.00 91.62 1028 ALA A N 1
ATOM 7897 C CA . ALA A 1 1028 ? -9.661 0.065 31.763 1.00 91.62 1028 ALA A CA 1
ATOM 7898 C C . ALA A 1 1028 ? -10.608 1.128 32.347 1.00 91.62 1028 ALA A C 1
ATOM 7900 O O . ALA A 1 1028 ? -10.608 2.271 31.891 1.00 91.62 1028 ALA A O 1
ATOM 7901 N N . ALA A 1 1029 ? -11.375 0.778 33.385 1.00 88.31 1029 ALA A N 1
ATOM 7902 C CA . ALA A 1 1029 ? -12.291 1.703 34.053 1.00 88.31 1029 ALA A CA 1
ATOM 7903 C C . ALA A 1 1029 ? -11.553 2.835 34.790 1.00 88.31 1029 ALA A C 1
ATOM 7905 O O . ALA A 1 1029 ? -11.981 3.986 34.716 1.00 88.31 1029 ALA A O 1
ATOM 7906 N N . LEU A 1 1030 ? -10.414 2.536 35.432 1.00 86.94 1030 LEU A N 1
ATOM 7907 C CA . LEU A 1 1030 ? -9.557 3.556 36.059 1.00 86.94 1030 LEU A CA 1
ATOM 7908 C C . LEU A 1 1030 ? -9.064 4.591 35.034 1.00 86.94 1030 LEU A C 1
ATOM 7910 O O . LEU A 1 1030 ? -8.987 5.783 35.325 1.00 86.94 1030 LEU A O 1
ATOM 7914 N N . VAL A 1 1031 ? -8.757 4.138 33.817 1.00 90.00 1031 VAL A N 1
ATOM 7915 C CA . VAL A 1 1031 ? -8.213 4.983 32.749 1.00 90.00 1031 VAL A CA 1
ATOM 7916 C C . VAL A 1 1031 ? -9.292 5.771 31.997 1.00 90.00 1031 VAL A C 1
ATOM 7918 O O . VAL A 1 1031 ? -8.982 6.852 31.498 1.00 90.00 1031 VAL A O 1
ATOM 7921 N N . ASP A 1 1032 ? -10.559 5.334 31.965 1.00 89.31 1032 ASP A N 1
ATOM 7922 C CA . ASP A 1 1032 ? -11.639 6.148 31.371 1.00 89.31 1032 ASP A CA 1
ATOM 7923 C C . ASP A 1 1032 ? -11.858 7.470 32.126 1.00 89.31 1032 ASP A C 1
ATOM 7925 O O . ASP A 1 1032 ? -12.149 8.485 31.493 1.00 89.31 1032 ASP A O 1
ATOM 7929 N N . SER A 1 1033 ? -11.645 7.490 33.449 1.00 85.69 1033 SER A N 1
ATOM 7930 C CA . SER A 1 1033 ? -11.682 8.728 34.246 1.00 85.69 1033 SER A CA 1
ATOM 7931 C C . SER A 1 1033 ? -10.579 9.693 33.800 1.00 85.69 1033 SER A C 1
ATOM 7933 O O . SER A 1 1033 ? -10.870 10.787 33.314 1.00 85.69 1033 SER A O 1
ATOM 7935 N N . ALA A 1 1034 ? -9.320 9.240 33.800 1.00 87.00 1034 ALA A N 1
ATOM 7936 C CA . ALA A 1 1034 ? -8.175 10.047 33.374 1.00 87.00 1034 ALA A CA 1
ATOM 7937 C C . ALA A 1 1034 ? -8.291 10.537 31.910 1.00 87.00 1034 ALA A C 1
ATOM 7939 O O . ALA A 1 1034 ? -7.895 11.661 31.586 1.00 87.00 1034 ALA A O 1
ATOM 7940 N N . LEU A 1 1035 ? -8.889 9.737 31.018 1.00 88.06 1035 LEU A N 1
ATOM 7941 C CA . LEU A 1 1035 ? -9.181 10.122 29.630 1.00 88.06 1035 LEU A CA 1
ATOM 7942 C C . LEU A 1 1035 ? -10.252 11.223 29.515 1.00 88.06 1035 LEU A C 1
ATOM 7944 O O . LEU A 1 1035 ? -10.170 12.045 28.597 1.00 88.06 1035 LEU A O 1
ATOM 7948 N N . ARG A 1 1036 ? -11.238 11.263 30.421 1.00 88.38 1036 ARG A N 1
ATOM 7949 C CA . ARG A 1 1036 ? -12.260 12.325 30.503 1.00 88.38 1036 ARG A CA 1
ATOM 7950 C C . ARG A 1 1036 ? -11.721 13.586 31.171 1.00 88.38 1036 ARG A C 1
ATOM 7952 O O . ARG A 1 1036 ? -11.924 14.675 30.646 1.00 88.38 1036 ARG A O 1
ATOM 7959 N N . GLU A 1 1037 ? -10.949 13.446 32.245 1.00 84.38 1037 GLU A N 1
ATOM 7960 C CA . GLU A 1 1037 ? -10.297 14.553 32.961 1.00 84.38 1037 GLU A CA 1
ATOM 7961 C C . GLU A 1 1037 ? -9.319 15.319 32.053 1.00 84.38 1037 GLU A C 1
ATOM 7963 O O . GLU A 1 1037 ? -9.367 16.547 31.962 1.00 84.38 1037 GLU A O 1
ATOM 7968 N N . ASN A 1 1038 ? -8.500 14.605 31.271 1.00 80.94 1038 ASN A N 1
ATOM 7969 C CA . ASN A 1 1038 ? -7.668 15.213 30.224 1.00 80.94 1038 ASN A CA 1
ATOM 7970 C C . ASN A 1 1038 ? -8.490 15.643 28.979 1.00 80.94 1038 ASN A C 1
ATOM 7972 O O . ASN A 1 1038 ? -7.980 16.336 28.089 1.00 80.94 1038 ASN A O 1
ATOM 7976 N N . GLY A 1 1039 ? -9.772 15.266 28.903 1.00 77.38 1039 GLY A N 1
ATOM 7977 C CA . GLY A 1 1039 ? -10.730 15.574 27.835 1.00 77.38 1039 GLY A CA 1
ATOM 7978 C C . GLY A 1 1039 ? -10.389 14.965 26.472 1.00 77.38 1039 GLY A C 1
ATOM 7979 O O . GLY A 1 1039 ? -10.725 15.532 25.426 1.00 77.38 1039 GLY A O 1
ATOM 7980 N N . VAL A 1 1040 ? -9.668 13.846 26.472 1.00 81.81 1040 VAL A N 1
ATOM 7981 C CA . VAL A 1 1040 ? -9.432 13.009 25.287 1.00 81.81 1040 VAL A CA 1
ATOM 7982 C C . VAL A 1 1040 ? -10.761 12.416 24.813 1.00 81.81 1040 VAL A C 1
ATOM 7984 O O . VAL A 1 1040 ? -11.052 12.424 23.618 1.00 81.81 1040 VAL A O 1
ATOM 7987 N N . VAL A 1 1041 ? -11.580 11.985 25.776 1.00 82.19 1041 VAL A N 1
ATOM 7988 C CA . VAL A 1 1041 ? -12.980 11.575 25.621 1.00 82.19 1041 VAL A CA 1
ATOM 7989 C C . VAL A 1 1041 ? -13.892 12.742 26.026 1.00 82.19 1041 VAL A C 1
ATOM 7991 O O . VAL A 1 1041 ? -13.549 13.524 26.910 1.00 82.19 1041 VAL A O 1
ATOM 7994 N N . SER A 1 1042 ? -15.052 12.880 25.377 1.00 68.75 1042 SER A N 1
ATOM 7995 C CA . SER A 1 1042 ? -16.082 13.868 25.731 1.00 68.75 1042 SER A CA 1
ATOM 7996 C C . SER A 1 1042 ? -17.198 13.252 26.572 1.00 68.75 1042 SER A C 1
ATOM 7998 O O . SER A 1 1042 ? -17.664 12.155 26.257 1.00 68.75 1042 SER A O 1
ATOM 8000 N N . ASP A 1 1043 ? -17.719 13.990 27.551 1.00 54.78 1043 ASP A N 1
ATOM 8001 C CA . ASP A 1 1043 ? -18.773 13.517 28.467 1.00 54.78 1043 ASP A CA 1
ATOM 8002 C C . ASP A 1 1043 ? -20.061 13.079 27.758 1.00 54.78 1043 ASP A C 1
ATOM 8004 O O . ASP A 1 1043 ? -20.736 12.155 28.199 1.00 54.78 1043 ASP A O 1
ATOM 8008 N N . SER A 1 1044 ? -20.351 13.670 26.595 1.00 44.69 1044 SER A N 1
ATOM 8009 C CA . SER A 1 1044 ? -21.468 13.293 25.720 1.00 44.69 1044 SER A CA 1
ATOM 8010 C C . SER A 1 1044 ? -21.333 11.915 25.053 1.00 44.69 1044 SER A C 1
ATOM 8012 O O . SER A 1 1044 ? -22.285 11.461 24.421 1.00 44.69 1044 SER A O 1
ATOM 8014 N N . SER A 1 1045 ? -20.189 11.233 25.183 1.00 42.03 1045 SER A N 1
ATOM 8015 C CA . SER A 1 1045 ? -20.083 9.801 24.877 1.00 42.03 1045 SER A CA 1
ATOM 8016 C C . SER A 1 1045 ? -20.527 8.999 26.105 1.00 42.03 1045 SER A C 1
ATOM 8018 O O . SER A 1 1045 ? -19.757 8.748 27.042 1.00 42.03 1045 SER A O 1
ATOM 8020 N N . GLY A 1 1046 ? -21.823 8.675 26.116 1.00 32.06 1046 GLY A N 1
ATOM 8021 C CA . GLY A 1 1046 ? -22.498 8.036 27.242 1.00 32.06 1046 GLY A CA 1
ATOM 8022 C C . GLY A 1 1046 ? -21.812 6.739 27.666 1.00 32.06 1046 GLY A C 1
ATOM 8023 O O . GLY A 1 1046 ? -21.599 5.843 26.851 1.00 32.06 1046 GLY A O 1
ATOM 8024 N N . GLY A 1 1047 ? -21.454 6.650 28.946 1.00 32.03 1047 GLY A N 1
ATOM 8025 C CA . GLY A 1 1047 ? -21.038 5.392 29.556 1.00 32.03 1047 GLY A CA 1
ATOM 8026 C C . GLY A 1 1047 ? -22.253 4.525 29.887 1.00 32.03 1047 GLY A C 1
ATOM 8027 O O . GLY A 1 1047 ? -23.314 5.041 30.237 1.00 32.03 1047 GLY A O 1
ATOM 8028 N N . LEU A 1 1048 ? -22.085 3.205 29.814 1.00 36.62 1048 LEU A N 1
ATOM 8029 C CA . LEU A 1 1048 ? -23.027 2.248 30.393 1.00 36.62 1048 LEU A CA 1
ATOM 8030 C C . LEU A 1 1048 ? -23.036 2.443 31.918 1.00 36.62 1048 LEU A C 1
ATOM 8032 O O . LEU A 1 1048 ? -22.067 2.100 32.591 1.00 36.62 1048 LEU A O 1
ATOM 8036 N N . GLY A 1 1049 ? -24.106 3.047 32.438 1.00 31.98 1049 GLY A N 1
ATOM 8037 C CA . GLY A 1 1049 ? -24.166 3.555 33.812 1.00 31.98 1049 GLY A CA 1
ATOM 8038 C C . GLY A 1 1049 ? -25.589 3.658 34.360 1.00 31.98 1049 GLY A C 1
ATOM 8039 O O . GLY A 1 1049 ? -25.961 4.684 34.918 1.00 31.98 1049 GLY A O 1
ATOM 8040 N N . ALA A 1 1050 ? -26.390 2.608 34.174 1.00 28.11 1050 ALA A N 1
ATOM 8041 C CA . ALA A 1 1050 ? -27.695 2.445 34.810 1.00 28.11 1050 ALA A CA 1
ATOM 8042 C C . ALA A 1 1050 ? -27.850 0.990 35.275 1.00 28.11 1050 ALA A C 1
ATOM 8044 O O . ALA A 1 1050 ? -27.548 0.062 34.524 1.00 28.11 1050 ALA A O 1
ATOM 8045 N N . THR A 1 1051 ? -28.281 0.799 36.519 1.00 33.41 1051 THR A N 1
ATOM 8046 C CA . THR A 1 1051 ? -28.492 -0.514 37.134 1.00 33.41 1051 THR A CA 1
ATOM 8047 C C . THR A 1 1051 ? -29.746 -1.196 36.592 1.00 33.41 1051 THR A C 1
ATOM 8049 O O . THR A 1 1051 ? -30.791 -0.566 36.437 1.00 33.41 1051 THR A O 1
ATOM 8052 N N . LEU A 1 1052 ? -29.657 -2.507 36.363 1.00 29.27 1052 LEU A N 1
ATOM 8053 C CA . LEU A 1 1052 ? -30.808 -3.393 36.208 1.00 29.27 1052 LEU A CA 1
ATOM 8054 C C . LEU A 1 1052 ? -30.569 -4.651 37.047 1.00 29.27 1052 LEU A C 1
ATOM 8056 O O . LEU A 1 1052 ? -29.517 -5.280 36.941 1.00 29.27 1052 LEU A O 1
ATOM 8060 N N . GLU A 1 1053 ? -31.547 -4.967 37.893 1.00 25.06 1053 GLU A N 1
ATOM 8061 C CA . GLU A 1 1053 ? -31.569 -6.137 38.778 1.00 25.06 1053 GLU A CA 1
ATOM 8062 C C . GLU A 1 1053 ? -31.564 -7.459 37.983 1.00 25.06 1053 GLU A C 1
ATOM 8064 O O . GLU A 1 1053 ? -32.084 -7.508 36.859 1.00 25.06 1053 GLU A O 1
ATOM 8069 N N . PRO A 1 1054 ? -31.014 -8.550 38.545 1.00 26.80 1054 PRO A N 1
ATOM 8070 C CA . PRO A 1 1054 ? -30.967 -9.838 37.868 1.00 26.80 1054 PRO A CA 1
ATOM 8071 C C . PRO A 1 1054 ? -32.360 -10.474 37.759 1.00 26.80 1054 PRO A C 1
ATOM 8073 O O . PRO A 1 1054 ? -33.117 -10.546 38.725 1.00 26.80 1054 PRO A O 1
ATOM 8076 N N . ARG A 1 1055 ? -32.666 -11.030 36.583 1.00 24.58 1055 ARG A N 1
ATOM 8077 C CA . ARG A 1 1055 ? -33.680 -12.080 36.437 1.00 24.58 1055 ARG A CA 1
ATOM 8078 C C . ARG A 1 1055 ? -32.981 -13.401 36.173 1.00 24.58 1055 ARG A C 1
ATOM 8080 O O . ARG A 1 1055 ? -32.246 -13.524 35.196 1.00 24.58 1055 ARG A O 1
ATOM 8087 N N . GLU A 1 1056 ? -33.230 -14.370 37.040 1.00 28.80 1056 GLU A N 1
ATOM 8088 C CA . GLU A 1 1056 ? -32.751 -15.736 36.872 1.00 28.80 1056 GLU A CA 1
ATOM 8089 C C . GLU A 1 1056 ? -33.409 -16.387 35.649 1.00 28.80 1056 GLU A C 1
ATOM 8091 O O . GLU A 1 1056 ? -34.632 -16.381 35.501 1.00 28.80 1056 GLU A O 1
ATOM 8096 N N . VAL A 1 1057 ? -32.585 -16.989 34.795 1.00 25.62 1057 VAL A N 1
ATOM 8097 C CA . VAL A 1 1057 ? -32.978 -18.073 33.890 1.00 25.62 1057 VAL A CA 1
ATOM 8098 C C . VAL A 1 1057 ? -31.881 -19.126 34.002 1.00 25.62 1057 VAL A C 1
ATOM 8100 O O . VAL A 1 1057 ? -30.695 -18.792 34.009 1.00 25.62 1057 VAL A O 1
ATOM 8103 N N . THR A 1 1058 ? -32.273 -20.385 34.172 1.00 23.31 1058 THR A N 1
ATOM 8104 C CA . THR A 1 1058 ? -31.366 -21.491 34.495 1.00 23.31 1058 THR A CA 1
ATOM 8105 C C . THR A 1 1058 ? -30.386 -21.802 33.367 1.00 23.31 1058 THR A C 1
ATOM 8107 O O . THR A 1 1058 ? -30.733 -21.745 32.188 1.00 23.31 1058 THR A O 1
ATOM 8110 N N . VAL A 1 1059 ? -29.160 -22.168 33.745 1.00 25.58 1059 VAL A N 1
ATOM 8111 C CA . VAL A 1 1059 ? -28.116 -22.616 32.817 1.00 25.58 1059 VAL A CA 1
ATOM 8112 C C . VAL A 1 1059 ? -28.404 -24.043 32.368 1.00 25.58 1059 VAL A C 1
ATOM 8114 O O . VAL A 1 1059 ? -28.599 -24.916 33.209 1.00 25.58 1059 VAL A O 1
ATOM 8117 N N . ASP A 1 1060 ? -28.318 -24.280 31.061 1.00 24.17 1060 ASP A N 1
ATOM 8118 C CA . ASP A 1 1060 ? -28.133 -25.616 30.499 1.00 24.17 1060 ASP A CA 1
ATOM 8119 C C . ASP A 1 1060 ? -26.969 -25.619 29.489 1.00 24.17 1060 ASP A C 1
ATOM 8121 O O . ASP A 1 1060 ? -26.497 -24.563 29.058 1.00 24.17 1060 ASP A O 1
ATOM 8125 N N . SER A 1 1061 ? -26.415 -26.801 29.215 1.00 23.91 1061 SER A N 1
ATOM 8126 C CA . SER A 1 1061 ? -25.005 -26.939 28.792 1.00 23.91 1061 SER A CA 1
ATOM 8127 C C . SER A 1 1061 ? -24.640 -26.500 27.352 1.00 23.91 1061 SER A C 1
ATOM 8129 O O . SER A 1 1061 ? -25.456 -26.473 26.433 1.00 23.91 1061 SER A O 1
ATOM 8131 N N . VAL A 1 1062 ? -23.359 -26.147 27.156 1.00 27.83 1062 VAL A N 1
ATOM 8132 C CA . VAL A 1 1062 ? -22.804 -25.534 25.929 1.00 27.83 1062 VAL A CA 1
ATOM 8133 C C . VAL A 1 1062 ? -22.274 -26.565 24.923 1.00 27.83 1062 VAL A C 1
ATOM 8135 O O . VAL A 1 1062 ? -21.557 -27.491 25.291 1.00 27.83 1062 VAL A O 1
ATOM 8138 N N . SER A 1 1063 ? -22.481 -26.303 23.626 1.00 21.03 1063 SER A N 1
ATOM 8139 C CA . SER A 1 1063 ? -21.662 -26.847 22.530 1.00 21.03 1063 SER A CA 1
ATOM 8140 C C . SER A 1 1063 ? -21.427 -25.770 21.450 1.00 21.03 1063 SER A C 1
ATOM 8142 O O . SER A 1 1063 ? -22.361 -25.029 21.133 1.00 21.03 1063 SER A O 1
ATOM 8144 N N . PRO A 1 1064 ? -20.204 -25.600 20.902 1.00 30.41 1064 PRO A N 1
ATOM 8145 C CA . PRO A 1 1064 ? -19.860 -24.413 20.115 1.00 30.41 1064 PRO A CA 1
ATOM 8146 C C . PRO A 1 1064 ? -20.178 -24.546 18.617 1.00 30.41 1064 PRO A C 1
ATOM 8148 O O . PRO A 1 1064 ? -19.610 -25.395 17.926 1.00 30.41 1064 PRO A O 1
ATOM 8151 N N . ARG A 1 1065 ? -20.984 -23.623 18.068 1.00 23.41 1065 ARG A N 1
ATOM 8152 C CA . ARG A 1 1065 ? -21.038 -23.364 16.617 1.00 23.41 1065 ARG A CA 1
ATOM 8153 C C . ARG A 1 1065 ? -21.102 -21.881 16.251 1.00 23.41 1065 ARG A C 1
ATOM 8155 O O . ARG A 1 1065 ? -21.970 -21.142 16.691 1.00 23.41 1065 ARG A O 1
ATOM 8162 N N . THR A 1 1066 ? -20.161 -21.528 15.385 1.00 35.84 1066 THR A N 1
ATOM 8163 C CA . THR A 1 1066 ? -20.165 -20.520 14.319 1.00 35.84 1066 THR A CA 1
ATOM 8164 C C . THR A 1 1066 ? -21.512 -19.861 13.980 1.00 35.84 1066 THR A C 1
ATOM 8166 O O . THR A 1 1066 ? -22.316 -20.457 13.271 1.00 35.84 1066 THR A O 1
ATOM 8169 N N . TYR A 1 1067 ? -21.667 -18.585 14.344 1.00 24.53 1067 TYR A N 1
ATOM 8170 C CA . TYR A 1 1067 ? -22.598 -17.628 13.723 1.00 24.53 1067 TYR A CA 1
ATOM 8171 C C . TYR A 1 1067 ? -21.838 -16.300 13.538 1.00 24.53 1067 TYR A C 1
ATOM 8173 O O . TYR A 1 1067 ? -21.031 -15.936 14.392 1.00 24.53 1067 TYR A O 1
ATOM 8181 N N . MET A 1 1068 ? -21.797 -15.696 12.345 1.00 23.52 1068 MET A N 1
ATOM 8182 C CA . MET A 1 1068 ? -22.890 -15.082 11.562 1.00 23.52 1068 MET A CA 1
ATOM 8183 C C . MET A 1 1068 ? -23.395 -13.788 12.214 1.00 23.52 1068 MET A C 1
ATOM 8185 O O . MET A 1 1068 ? -23.683 -13.749 13.405 1.00 23.52 1068 MET A O 1
ATOM 8189 N N . LEU A 1 1069 ? -23.441 -12.719 11.416 1.00 24.36 1069 LEU A N 1
ATOM 8190 C CA . LEU A 1 1069 ? -23.842 -11.377 11.835 1.00 24.36 1069 LEU A CA 1
ATOM 8191 C C . LEU A 1 1069 ? -25.330 -11.177 11.545 1.00 24.36 1069 LEU A C 1
ATOM 8193 O O . LEU A 1 1069 ? -25.705 -11.042 10.383 1.00 24.36 1069 LEU A O 1
ATOM 8197 N N . GLU A 1 1070 ? -26.146 -11.088 12.590 1.00 24.38 1070 GLU A N 1
ATOM 8198 C CA . GLU A 1 1070 ? -27.466 -10.460 12.500 1.00 24.38 1070 GLU A CA 1
ATOM 8199 C C . GLU A 1 1070 ? -27.390 -9.005 12.972 1.00 24.38 1070 GLU A C 1
ATOM 8201 O O . GLU A 1 1070 ? -26.623 -8.661 13.875 1.00 24.38 1070 GLU A O 1
ATOM 8206 N N . ALA A 1 1071 ? -28.194 -8.145 12.348 1.00 26.88 1071 ALA A N 1
ATOM 8207 C CA . ALA A 1 1071 ? -28.304 -6.735 12.682 1.00 26.88 1071 ALA A CA 1
ATOM 8208 C C . ALA A 1 1071 ? -29.738 -6.248 12.454 1.00 26.88 1071 ALA A C 1
ATOM 8210 O O . ALA A 1 1071 ? -30.255 -6.360 11.346 1.00 26.88 1071 ALA A O 1
ATOM 8211 N N . ASP A 1 1072 ? -30.366 -5.701 13.492 1.00 32.44 1072 ASP A N 1
ATOM 8212 C CA . ASP A 1 1072 ? -30.868 -4.319 13.518 1.00 32.44 1072 ASP A CA 1
ATOM 8213 C C . ASP A 1 1072 ? -31.635 -4.062 14.831 1.00 32.44 1072 ASP A C 1
ATOM 8215 O O . ASP A 1 1072 ? -32.108 -4.978 15.502 1.00 32.44 1072 ASP A O 1
ATOM 8219 N N . GLY A 1 1073 ? -31.732 -2.790 15.218 1.00 25.53 1073 GLY A N 1
ATOM 8220 C CA . GLY A 1 1073 ? -32.371 -2.348 16.460 1.00 25.53 1073 GLY A CA 1
ATOM 8221 C C . GLY A 1 1073 ? -32.670 -0.853 16.415 1.00 25.53 1073 GLY A C 1
ATOM 8222 O O . GLY A 1 1073 ? -32.123 -0.084 17.202 1.00 25.53 1073 GLY A O 1
ATOM 8223 N N . ASP A 1 1074 ? -33.465 -0.433 15.428 1.00 27.91 1074 ASP A N 1
ATOM 8224 C CA . ASP A 1 1074 ? -33.790 0.977 15.194 1.00 27.91 1074 ASP A CA 1
ATOM 8225 C C . ASP A 1 1074 ? -34.738 1.528 16.274 1.00 27.91 1074 ASP A C 1
ATOM 8227 O O . ASP A 1 1074 ? -35.723 0.889 16.647 1.00 27.91 1074 ASP A O 1
ATOM 8231 N N . ILE A 1 1075 ? -34.465 2.749 16.744 1.00 25.38 1075 ILE A N 1
ATOM 8232 C CA . ILE A 1 1075 ? -35.415 3.555 17.515 1.00 25.38 1075 ILE A CA 1
ATOM 8233 C C . ILE A 1 1075 ? -35.437 4.968 16.936 1.00 25.38 1075 ILE A C 1
ATOM 8235 O O . ILE A 1 1075 ? -34.757 5.893 17.391 1.00 25.38 1075 ILE A O 1
ATOM 8239 N N . ARG A 1 1076 ? -36.336 5.150 15.973 1.00 27.22 1076 ARG A N 1
ATOM 8240 C CA . ARG A 1 1076 ? -37.032 6.414 15.759 1.00 27.22 1076 ARG A CA 1
ATOM 8241 C C . ARG A 1 1076 ? -38.495 6.225 16.118 1.00 27.22 1076 ARG A C 1
ATOM 8243 O O . ARG A 1 1076 ? -39.186 5.530 15.389 1.00 27.22 1076 ARG A O 1
ATOM 8250 N N . ASP A 1 1077 ? -38.986 6.953 17.119 1.00 27.75 1077 ASP A N 1
ATOM 8251 C CA . ASP A 1 1077 ? -40.220 7.706 16.884 1.00 27.75 1077 ASP A CA 1
ATOM 8252 C C . ASP A 1 1077 ? -40.452 8.859 17.872 1.00 27.75 1077 ASP A C 1
ATOM 8254 O O . ASP A 1 1077 ? -40.202 8.735 19.073 1.00 27.75 1077 ASP A O 1
ATOM 8258 N N . ARG A 1 1078 ? -40.994 9.962 17.340 1.00 25.89 1078 ARG A N 1
ATOM 8259 C CA . ARG A 1 1078 ? -42.194 10.649 17.851 1.00 25.89 1078 ARG A CA 1
ATOM 8260 C C . ARG A 1 1078 ? -42.530 11.860 16.981 1.00 25.89 1078 ARG A C 1
ATOM 8262 O O . ARG A 1 1078 ? -41.874 12.899 17.045 1.00 25.89 1078 ARG A O 1
ATOM 8269 N N . ALA A 1 1079 ? -43.600 11.738 16.202 1.00 28.61 1079 ALA A N 1
ATOM 8270 C CA . ALA A 1 1079 ? -44.221 12.843 15.476 1.00 28.61 1079 ALA A CA 1
ATOM 8271 C C . ALA A 1 1079 ? -45.204 13.653 16.349 1.00 28.61 1079 ALA A C 1
ATOM 8273 O O . ALA A 1 1079 ? -45.818 13.092 17.253 1.00 28.61 1079 ALA A O 1
ATOM 8274 N N . ALA A 1 1080 ? -45.425 14.936 16.012 1.00 25.67 1080 ALA A N 1
ATOM 8275 C CA . ALA A 1 1080 ? -46.725 15.620 16.137 1.00 25.67 1080 ALA A CA 1
ATOM 8276 C C . ALA A 1 1080 ? -46.760 17.001 15.430 1.00 25.67 1080 ALA A C 1
ATOM 8278 O O . ALA A 1 1080 ? -45.745 17.670 15.253 1.00 25.67 1080 ALA A O 1
ATOM 8279 N N . LEU A 1 1081 ? -47.972 17.404 15.038 1.00 25.95 1081 LEU A N 1
ATOM 8280 C CA . LEU A 1 1081 ? -48.408 18.693 14.453 1.00 25.95 1081 LEU A CA 1
ATOM 8281 C C . LEU A 1 1081 ? -48.718 19.738 15.576 1.00 25.95 1081 LEU A C 1
ATOM 8283 O O . LEU A 1 1081 ? -48.630 19.335 16.736 1.00 25.95 1081 LEU A O 1
ATOM 8287 N N . PRO A 1 1082 ? -49.110 21.028 15.331 1.00 29.55 1082 PRO A N 1
ATOM 8288 C CA . PRO A 1 1082 ? -49.707 21.610 14.112 1.00 29.55 1082 PRO A CA 1
ATOM 8289 C C . PRO A 1 1082 ? -49.252 23.045 13.691 1.00 29.55 1082 PRO A C 1
ATOM 8291 O O . PRO A 1 1082 ? -48.315 23.633 14.219 1.00 29.55 1082 PRO A O 1
ATOM 8294 N N . ARG A 1 1083 ? -49.945 23.614 12.684 1.00 29.28 1083 ARG A N 1
ATOM 8295 C CA . ARG A 1 1083 ? -49.746 24.956 12.079 1.00 29.28 1083 ARG A CA 1
ATOM 8296 C C . ARG A 1 1083 ? -50.322 26.121 12.914 1.00 29.28 1083 ARG A C 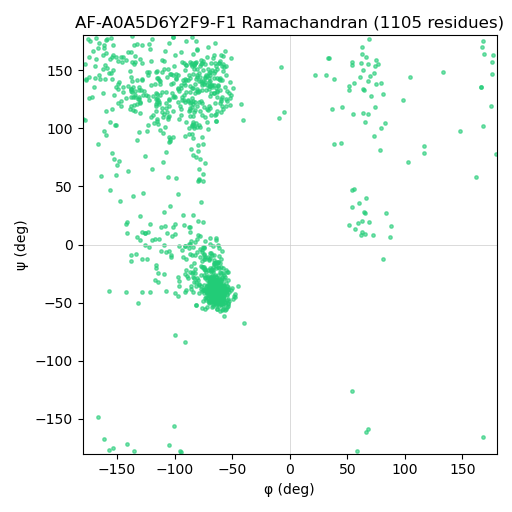1
ATOM 8298 O O . ARG A 1 1083 ? -51.481 26.034 13.309 1.00 29.28 1083 ARG A O 1
ATOM 8305 N N . ALA A 1 1084 ? -49.653 27.288 12.936 1.00 23.75 1084 ALA A N 1
ATOM 8306 C CA . ALA A 1 1084 ? -50.315 28.597 13.126 1.00 23.75 1084 ALA A CA 1
ATOM 8307 C C . ALA A 1 1084 ? -49.559 29.822 12.526 1.00 23.75 1084 ALA A C 1
ATOM 8309 O O . ALA A 1 1084 ? -48.466 30.159 12.952 1.00 23.75 1084 ALA A O 1
ATOM 8310 N N . LYS A 1 1085 ? -50.207 30.471 11.541 1.00 24.70 1085 LYS A N 1
ATOM 8311 C CA . LYS A 1 1085 ? -50.216 31.892 11.079 1.00 24.70 1085 LYS A CA 1
ATOM 8312 C C . LYS A 1 1085 ? -49.073 32.914 11.372 1.00 24.70 1085 LYS A C 1
ATOM 8314 O O . LYS A 1 1085 ? -48.647 33.099 12.498 1.00 24.70 1085 LYS A O 1
ATOM 8319 N N . MET A 1 1086 ? -48.885 33.794 10.363 1.00 24.05 1086 MET A N 1
ATOM 8320 C CA . MET A 1 1086 ? -48.313 35.172 10.381 1.00 24.05 1086 MET A CA 1
ATOM 8321 C C . MET A 1 1086 ? -46.785 35.335 10.573 1.00 24.05 1086 MET A C 1
ATOM 8323 O O . MET A 1 1086 ? -46.153 34.546 11.252 1.00 24.05 1086 MET A O 1
ATOM 8327 N N . SER A 1 1087 ? -46.110 36.348 9.998 1.00 25.47 1087 SER A N 1
ATOM 8328 C CA . SER A 1 1087 ? -46.488 37.331 8.952 1.00 25.47 1087 SER A CA 1
ATOM 8329 C C . SER A 1 1087 ? -45.265 37.694 8.082 1.00 25.47 1087 SER A C 1
ATOM 8331 O O . SER A 1 1087 ? -44.127 37.464 8.483 1.00 25.47 1087 SER A O 1
ATOM 8333 N N . GLY A 1 1088 ? -45.474 38.248 6.881 1.00 28.23 1088 GLY A N 1
ATOM 8334 C CA . GLY A 1 1088 ? -44.386 38.571 5.947 1.00 28.23 1088 GLY A CA 1
ATOM 8335 C C . GLY A 1 1088 ? -44.016 40.058 5.893 1.00 28.23 1088 GLY A C 1
ATOM 8336 O O . GLY A 1 1088 ? -44.894 40.911 5.780 1.00 28.23 1088 GLY A O 1
ATOM 8337 N N . LYS A 1 1089 ? -42.712 40.372 5.846 1.00 27.05 1089 LYS A N 1
ATOM 8338 C CA . LYS A 1 1089 ? -42.185 41.679 5.402 1.00 27.05 1089 LYS A CA 1
ATOM 8339 C C . LYS A 1 1089 ? -40.951 41.496 4.510 1.00 27.05 1089 LYS A C 1
ATOM 8341 O O . LYS A 1 1089 ? -39.936 40.955 4.932 1.00 27.05 1089 LYS A O 1
ATOM 8346 N N . LYS A 1 1090 ? -41.047 41.967 3.261 1.00 31.30 1090 LYS A N 1
ATOM 8347 C CA . LYS A 1 1090 ? -39.925 42.059 2.306 1.00 31.30 1090 LYS A CA 1
ATOM 8348 C C . LYS A 1 1090 ? -38.985 43.195 2.725 1.00 31.30 1090 LYS A C 1
ATOM 8350 O O . LYS A 1 1090 ? -39.478 44.258 3.090 1.00 31.30 1090 LYS A O 1
ATOM 8355 N N . LEU A 1 1091 ? -37.676 43.059 2.500 1.00 27.97 1091 LEU A N 1
ATOM 8356 C CA . LEU A 1 1091 ? -36.792 44.215 2.285 1.00 27.97 1091 LEU A CA 1
ATOM 8357 C C . LEU A 1 1091 ? -35.813 43.950 1.125 1.00 27.97 1091 LEU A C 1
ATOM 8359 O O . LEU A 1 1091 ? -35.609 42.808 0.721 1.00 27.97 1091 LEU A O 1
ATOM 8363 N N . ARG A 1 1092 ? -35.287 45.019 0.513 1.00 29.33 1092 ARG A N 1
ATOM 8364 C CA . ARG A 1 1092 ? -34.656 44.992 -0.823 1.00 29.33 1092 ARG A CA 1
ATOM 8365 C C . ARG A 1 1092 ? -33.129 45.060 -0.771 1.00 29.33 1092 ARG A C 1
ATOM 8367 O O . ARG A 1 1092 ? -32.564 45.816 0.012 1.00 29.33 1092 ARG A O 1
ATOM 8374 N N . ASN A 1 1093 ? -32.486 44.384 -1.725 1.00 29.83 1093 ASN A N 1
ATOM 8375 C CA . ASN A 1 1093 ? -31.081 44.600 -2.088 1.00 29.83 1093 ASN A CA 1
ATOM 8376 C C . ASN A 1 1093 ? -30.776 46.085 -2.376 1.00 29.83 1093 ASN A C 1
ATOM 8378 O O . ASN A 1 1093 ? -31.520 46.744 -3.106 1.00 29.83 1093 ASN A O 1
ATOM 8382 N N . LYS A 1 1094 ? -29.607 46.567 -1.928 1.00 28.66 1094 LYS A N 1
ATOM 8383 C CA . LYS A 1 1094 ? -28.942 47.767 -2.468 1.00 28.66 1094 LYS A CA 1
ATOM 8384 C C . LYS A 1 1094 ? -27.440 47.517 -2.636 1.00 28.66 1094 LYS A C 1
ATOM 8386 O O . LYS A 1 1094 ? -26.720 47.348 -1.660 1.00 28.66 1094 LYS A O 1
ATOM 8391 N N . LYS A 1 1095 ? -26.961 47.552 -3.884 1.00 34.09 1095 LYS A N 1
ATOM 8392 C CA . LYS A 1 1095 ? -25.526 47.655 -4.205 1.00 34.09 1095 LYS A CA 1
ATOM 8393 C C . LYS A 1 1095 ? -25.021 49.060 -3.842 1.00 34.09 1095 LYS A C 1
ATOM 8395 O O . LYS A 1 1095 ? -25.703 50.038 -4.143 1.00 34.09 1095 LYS A O 1
ATOM 8400 N N . LYS A 1 1096 ? -23.787 49.179 -3.344 1.00 28.86 1096 LYS A N 1
ATOM 8401 C CA . LYS A 1 1096 ? -22.964 50.397 -3.475 1.00 28.86 1096 LYS A CA 1
ATOM 8402 C C . LYS A 1 1096 ? -21.521 50.010 -3.812 1.00 28.86 1096 LYS A C 1
ATOM 8404 O O . LYS A 1 1096 ? -20.971 49.097 -3.210 1.00 28.86 1096 LYS A O 1
ATOM 8409 N N . LYS A 1 1097 ? -20.929 50.700 -4.793 1.00 31.92 1097 LYS A N 1
ATOM 8410 C CA . LYS A 1 1097 ? -19.487 50.656 -5.094 1.00 31.92 1097 LYS A CA 1
ATOM 8411 C C . LYS A 1 1097 ? -18.770 51.701 -4.227 1.00 31.92 1097 LYS A C 1
ATOM 8413 O O . LYS A 1 1097 ? -19.321 52.781 -4.030 1.00 31.92 1097 LYS A O 1
ATOM 8418 N N . GLY A 1 1098 ? -17.543 51.415 -3.795 1.00 29.33 1098 GLY A N 1
ATOM 8419 C CA . GLY A 1 1098 ? -16.593 52.404 -3.266 1.00 29.33 1098 GLY A CA 1
ATOM 8420 C C . GLY A 1 1098 ? -15.385 52.530 -4.202 1.00 29.33 1098 GLY A C 1
ATOM 8421 O O . GLY A 1 1098 ? -14.960 51.529 -4.778 1.00 29.33 1098 GLY A O 1
ATOM 8422 N N . LYS A 1 1099 ? -14.856 53.745 -4.396 1.00 30.19 1099 LYS A N 1
ATOM 8423 C CA . LYS A 1 1099 ? -13.650 54.024 -5.205 1.00 30.19 1099 LYS A CA 1
ATOM 8424 C C . LYS A 1 1099 ? -12.469 54.416 -4.304 1.00 30.19 1099 LYS A C 1
ATOM 8426 O O . LYS A 1 1099 ? -12.671 54.897 -3.195 1.00 30.19 1099 LYS A O 1
ATOM 8431 N N . LYS A 1 1100 ? -11.249 54.245 -4.829 1.00 31.88 1100 LYS A N 1
ATOM 8432 C CA . LYS A 1 1100 ? -9.984 54.718 -4.238 1.00 31.88 1100 LYS A CA 1
ATOM 8433 C C . LYS A 1 1100 ? -9.964 56.247 -4.040 1.00 31.88 1100 LYS A C 1
ATOM 8435 O O . LYS A 1 1100 ? -10.518 56.972 -4.866 1.00 31.88 1100 LYS A O 1
ATOM 8440 N N . LYS A 1 1101 ? -9.171 56.708 -3.069 1.00 28.23 1101 LYS A N 1
ATOM 8441 C CA . LYS A 1 1101 ? -8.351 57.934 -3.155 1.00 28.23 1101 LYS A CA 1
ATOM 8442 C C . LYS A 1 1101 ? -6.940 57.629 -2.617 1.00 28.23 1101 LYS A C 1
ATOM 8444 O O . LYS A 1 1101 ? -6.751 56.593 -1.985 1.00 28.23 1101 LYS A O 1
ATOM 8449 N N . ALA A 1 1102 ? -5.975 58.483 -2.946 1.00 32.03 1102 ALA A N 1
ATOM 8450 C CA . ALA A 1 1102 ? -4.544 58.344 -2.650 1.00 32.03 1102 ALA A CA 1
ATOM 8451 C C . ALA A 1 1102 ? -4.046 59.548 -1.803 1.00 32.03 1102 ALA A C 1
ATOM 8453 O O . ALA A 1 1102 ? -4.820 60.498 -1.645 1.00 32.03 1102 ALA A O 1
ATOM 8454 N N . PRO A 1 1103 ? -2.829 59.511 -1.222 1.00 55.84 1103 PRO A N 1
ATOM 8455 C CA . PRO A 1 1103 ? -2.385 60.466 -0.199 1.00 55.84 1103 PRO A CA 1
ATOM 8456 C C . PRO A 1 1103 ? -1.594 61.659 -0.762 1.00 55.84 1103 PRO A C 1
ATOM 8458 O O . PRO A 1 1103 ? -1.090 61.595 -1.881 1.00 55.84 1103 PRO A O 1
ATOM 8461 N N . ALA A 1 1104 ? -1.418 62.698 0.062 1.00 36.75 1104 ALA A N 1
ATOM 8462 C CA . ALA A 1 1104 ? -0.323 63.668 -0.035 1.00 36.75 1104 ALA A CA 1
ATOM 8463 C C . ALA A 1 1104 ? -0.168 64.447 1.287 1.00 36.75 1104 ALA A C 1
ATOM 8465 O O . ALA A 1 1104 ? -1.161 64.966 1.788 1.00 36.75 1104 ALA A O 1
ATOM 8466 N N . HIS A 1 1105 ? 1.058 64.530 1.812 1.00 33.81 1105 HIS A N 1
ATOM 8467 C CA . HIS A 1 1105 ? 1.641 65.678 2.527 1.00 33.81 1105 HIS A CA 1
ATOM 8468 C C . HIS A 1 1105 ? 3.136 65.381 2.757 1.00 33.81 1105 HIS A C 1
ATOM 8470 O O . HIS A 1 1105 ? 3.464 64.311 3.263 1.00 33.81 1105 HIS A O 1
ATOM 8476 N N . GLY A 1 1106 ? 4.011 66.305 2.346 1.00 37.62 1106 GLY A N 1
ATOM 8477 C CA . GLY A 1 1106 ? 5.427 66.366 2.747 1.00 37.62 1106 GLY A CA 1
ATOM 8478 C C . GLY A 1 1106 ? 5.635 67.430 3.842 1.00 37.62 1106 GLY A C 1
ATOM 8479 O O . GLY A 1 1106 ? 4.645 67.801 4.488 1.00 37.62 1106 GLY A O 1
ATOM 8480 N N . PRO A 1 1107 ? 6.849 67.988 4.023 1.00 42.59 1107 PRO A N 1
ATOM 8481 C CA . PRO A 1 1107 ? 8.017 67.888 3.133 1.00 42.59 1107 PRO A CA 1
ATOM 8482 C C . PRO A 1 1107 ? 8.689 66.510 3.104 1.00 42.59 1107 PRO A C 1
ATOM 8484 O O . PRO A 1 1107 ? 8.734 65.859 4.169 1.00 42.59 1107 PRO A O 1
#

Nearest PDB structures (foldseek):
  8v3o-assembly1_A  TM=7.408E-01  e=6.954E-26  Homo sapiens
  8v3p-assembly1_A  TM=7.495E-01  e=2.753E-25  Homo sapiens
  8v3m-assembly1_A  TM=7.361E-01  e=1.536E-25  Homo sapiens
  8v4l-assembly1_E  TM=7.437E-01  e=3.535E-25  Homo sapiens
  4b6z-assembly3_C  TM=8.472E-01  e=8.442E-20  Burkholderia cenocepacia